Protein 4UXD (pdb70)

B-factor: mean 34.6, std 14.02, range [8.47, 117.15]

Secondary structure (DSSP, 8-state):
---EEEEE----B-TTSSB-HHHHHHHHHHHHHTT-SEEETTSTTTTGGGS-HHHHHHHHHHHHHS--S-BEEE---S-HHHHHHHHHHHHHTT--EEEEPPP-SS---HHHHHHHHHHHHTT--SEEEEEE-TTTS----HHHHHHHHHH-TTEEEEEE-S--HHHHHHHHTT-BTTBEEEE--GGGHHHHHHTT--EEE-GGGGT--HHHHHHHHTTT-HHHHHHHIIIIIHHHHHHHHTSSTTHHHHHHHHHHTT------TT--------/---EEEEE----BBTTSSB-HHHHHHHHHHHHTTT-SEEETTSGGGTGGGS-HHHHHHHHHHHHHT--S-BEEE---S-HHHHHHHHHHHHHTT--EEEEPPP-SS---HHHHHHHHHHHHHH--SEEEEEE-TTTS----HHHHHHHHHH-TTEEEEEE-S--HHHHHHHHTT-BTTBEEEE--GGGHHHHHHTT--EEE-GGGGT--HHHHHHHHHTT-HHHHHHHIIIIIHHHHHHHHTSSTTHHHHHHHHHHTT--B---TT--------/---EEEEE----B-TTSSB-HHHHHHHHHHHHHHT-SEEETTSTTTTGGGS-HHHHHHHHHHHHHT--S-BEEE---S-HHHHHHHHHHHHHTT--EEEE----SS---HHHHHHHHHHHHTT--SEEEEEE-TTTS----HHHHHHHHHH-TTEEEEEE----HHHHHHHHTT-BTTBEEEE--GGGHHHHHHTT--EEE-GGGGT--HHHHHHHHHTT-HHHHHHHIIIIIHHHHHHHTTSSTTHHHHHHHHHHHT------TT--------/---EEEEE----B-TTSSB-HHHHHHHHHHHHHTT-SEEETTSTTTTGGGS-HHHHHHHHHHHHTT--S-BEEE---S-HHHHHHHHHHHHTTT--EEEEPPP-SS---HHHHHHHHHHHHHS--SEEEEEE-TTTS----HHHHHHHHHH-TTEEEEEE----HHHHHHHHTT-BTTBEEEE--GGGHHHHHHTT--EEE-GGGGT-SHHHHHHHHHTT-HHHHHHHIIIIIHHHHHHHTTSSTTHHHHHHHHHHTT------TT--------

Structure (mmCIF, N/CA/C/O backbone):
data_4UXD
#
_entry.id   4UXD
#
_cell.length_a   77.954
_cell.length_b   100.159
_cell.length_c   154.609
_cell.angle_alpha   90.00
_cell.angle_beta   90.00
_cell.angle_gamma   90.00
#
_symmetry.space_group_name_H-M   'P 2 21 21'
#
loop_
_entity.id
_entity.type
_entity.pdbx_description
1 polymer '2-DEHYDRO-3-DEOXY-D-GLUCONATE/2-DEHYDRO-3-DEOXY-PHOSPHOGLUCONATE ALDOLASE'
2 non-polymer GLYCEROL
3 non-polymer 'ISOPROPYL ALCOHOL'
4 non-polymer 1,2-ETHANEDIOL
5 non-polymer DI(HYDROXYETHYL)ETHER
6 non-polymer 'TRIETHYLENE GLYCOL'
7 water water
#
loop_
_atom_site.group_PDB
_atom_site.id
_atom_site.type_symbol
_atom_site.label_atom_id
_atom_site.label_alt_id
_atom_site.label_comp_id
_atom_site.label_asym_id
_atom_site.label_entity_id
_atom_site.label_seq_id
_atom_site.pdbx_PDB_ins_code
_atom_site.Cartn_x
_atom_site.Cartn_y
_atom_site.Cartn_z
_atom_site.occupancy
_atom_site.B_iso_or_equiv
_atom_site.auth_seq_id
_atom_site.auth_comp_id
_atom_site.auth_asym_id
_atom_site.auth_atom_id
_atom_site.pdbx_PDB_model_num
ATOM 1 N N . MET A 1 24 ? -1.016 0.220 -60.287 1.00 65.06 1 MET A N 1
ATOM 2 C CA . MET A 1 24 ? -1.023 0.534 -58.826 1.00 63.34 1 MET A CA 1
ATOM 3 C C . MET A 1 24 ? -0.572 1.981 -58.603 1.00 53.28 1 MET A C 1
ATOM 4 O O . MET A 1 24 ? 0.514 2.380 -59.033 1.00 43.83 1 MET A O 1
ATOM 9 N N . TYR A 1 25 ? -1.424 2.765 -57.946 1.00 42.51 2 TYR A N 1
ATOM 10 C CA . TYR A 1 25 ? -1.125 4.167 -57.694 1.00 36.20 2 TYR A CA 1
ATOM 11 C C . TYR A 1 25 ? -0.462 4.317 -56.337 1.00 30.00 2 TYR A C 1
ATOM 12 O O . TYR A 1 25 ? -0.925 3.772 -55.342 1.00 29.96 2 TYR A O 1
ATOM 21 N N . LYS A 1 26 ? 0.642 5.048 -56.317 1.00 26.76 3 LYS A N 1
ATOM 22 C CA . LYS A 1 26 ? 1.381 5.308 -55.093 1.00 39.09 3 LYS A CA 1
ATOM 23 C C . LYS A 1 26 ? 2.455 6.333 -55.441 1.00 36.03 3 LYS A C 1
ATOM 24 O O . LYS A 1 26 ? 2.736 6.552 -56.616 1.00 38.25 3 LYS A O 1
ATOM 30 N N . GLY A 1 27 ? 3.030 6.982 -54.433 1.00 38.10 4 GLY A N 1
ATOM 31 C CA . GLY A 1 27 ? 4.032 8.011 -54.670 1.00 37.88 4 GLY A CA 1
ATOM 32 C C . GLY A 1 27 ? 3.503 9.432 -54.526 1.00 34.56 4 GLY A C 1
ATOM 33 O O . GLY A 1 27 ? 2.513 9.674 -53.832 1.00 24.21 4 GLY A O 1
ATOM 34 N N . ILE A 1 28 ? 4.164 10.364 -55.208 1.00 34.12 5 ILE A N 1
ATOM 35 C CA . ILE A 1 28 ? 3.913 11.784 -55.042 1.00 22.01 5 ILE A CA 1
ATOM 36 C C . ILE A 1 28 ? 3.153 12.381 -56.209 1.00 25.76 5 ILE A C 1
ATOM 37 O O . ILE A 1 28 ? 3.564 12.293 -57.365 1.00 25.20 5 ILE A O 1
ATOM 42 N N . VAL A 1 29 ? 2.024 12.986 -55.867 1.00 26.65 6 VAL A N 1
ATOM 43 C CA . VAL A 1 29 ? 1.104 13.582 -56.815 1.00 22.77 6 VAL A CA 1
ATOM 44 C C . VAL A 1 29 ? 1.163 15.091 -56.674 1.00 20.19 6 VAL A C 1
ATOM 45 O O . VAL A 1 29 ? 0.938 15.592 -55.573 1.00 16.77 6 VAL A O 1
ATOM 49 N N . CYS A 1 30 ? 1.451 15.828 -57.754 1.00 21.83 7 CYS A N 1
ATOM 50 C CA . CYS A 1 30 ? 1.351 17.292 -57.674 1.00 21.70 7 CYS A CA 1
ATOM 51 C C . CYS A 1 30 ? -0.039 17.813 -58.039 1.00 26.18 7 CYS A C 1
ATOM 52 O O . CYS A 1 30 ? -0.465 17.709 -59.187 1.00 24.29 7 CYS A O 1
ATOM 55 N N . PRO A 1 31 ? -0.754 18.391 -57.061 1.00 23.25 8 PRO A N 1
ATOM 56 C CA . PRO A 1 31 ? -1.984 19.075 -57.459 1.00 25.14 8 PRO A CA 1
ATOM 57 C C . PRO A 1 31 ? -1.604 20.417 -58.078 1.00 24.70 8 PRO A C 1
ATOM 58 O O . PRO A 1 31 ? -1.318 21.394 -57.370 1.00 15.65 8 PRO A O 1
ATOM 62 N N . MET A 1 32 ? -1.553 20.428 -59.408 1.00 22.17 9 MET A N 1
ATOM 63 C CA . MET A 1 32 ? -0.991 21.545 -60.161 1.00 23.14 9 MET A CA 1
ATOM 64 C C . MET A 1 32 ? -1.760 22.840 -59.963 1.00 26.73 9 MET A C 1
ATOM 65 O O . MET A 1 32 ? -2.993 22.851 -60.005 1.00 20.33 9 MET A O 1
ATOM 70 N N . ILE A 1 33 ? -1.034 23.938 -59.767 1.00 23.54 10 ILE A N 1
ATOM 71 C CA . ILE A 1 33 ? -1.647 25.241 -59.964 1.00 25.30 10 ILE A CA 1
ATOM 72 C C . ILE A 1 33 ? -1.920 25.405 -61.450 1.00 24.97 10 ILE A C 1
ATOM 73 O O . ILE A 1 33 ? -1.288 24.763 -62.288 1.00 24.58 10 ILE A O 1
ATOM 78 N N . THR A 1 34 ? -2.862 26.272 -61.771 1.00 28.64 11 THR A N 1
ATOM 79 C CA . THR A 1 34 ? -3.083 26.690 -63.148 1.00 30.30 11 THR A CA 1
ATOM 80 C C . THR A 1 34 ? -2.455 28.076 -63.377 1.00 30.14 11 THR A C 1
ATOM 81 O O . THR A 1 34 ? -3.093 29.087 -63.071 1.00 24.49 11 THR A O 1
ATOM 85 N N . PRO A 1 35 ? -1.210 28.134 -63.903 1.00 26.63 12 PRO A N 1
ATOM 86 C CA . PRO A 1 35 ? -0.538 29.437 -64.026 1.00 27.98 12 PRO A CA 1
ATOM 87 C C . PRO A 1 35 ? -1.340 30.451 -64.845 1.00 28.81 12 PRO A C 1
ATOM 88 O O . PRO A 1 35 ? -1.954 30.066 -65.843 1.00 29.17 12 PRO A O 1
ATOM 92 N N . LEU A 1 36 ? -1.349 31.709 -64.401 1.00 23.49 13 LEU A N 1
ATOM 93 C CA . LEU A 1 36 ? -2.123 32.767 -65.047 1.00 29.49 13 LEU A CA 1
ATOM 94 C C . LEU A 1 36 ? -1.271 33.984 -65.440 1.00 34.22 13 LEU A C 1
ATOM 95 O O . LEU A 1 36 ? -0.325 34.374 -64.738 1.00 30.24 13 LEU A O 1
ATOM 100 N N . ASP A 1 37 ? -1.638 34.591 -66.563 1.00 34.20 14 ASP A N 1
ATOM 101 C CA . ASP A 1 37 ? -0.991 35.808 -67.018 1.00 45.11 14 ASP A CA 1
ATOM 102 C C . ASP A 1 37 ? -1.482 37.004 -66.203 1.00 39.78 14 ASP A C 1
ATOM 103 O O . ASP A 1 37 ? -2.308 36.855 -65.315 1.00 43.50 14 ASP A O 1
ATOM 108 N N . ALA A 1 38 ? -0.989 38.191 -66.524 1.00 42.42 15 ALA A N 1
ATOM 109 C CA . ALA A 1 38 ? -1.448 39.414 -65.875 1.00 50.83 15 ALA A CA 1
ATOM 110 C C . ALA A 1 38 ? -2.955 39.685 -66.062 1.00 47.32 15 ALA A C 1
ATOM 111 O O . ALA A 1 38 ? -3.502 40.558 -65.397 1.00 38.63 15 ALA A O 1
ATOM 113 N N . HIS A 1 39 ? -3.624 38.937 -66.941 1.00 45.88 16 HIS A N 1
ATOM 114 C CA . HIS A 1 39 ? -5.071 39.106 -67.151 1.00 53.48 16 HIS A CA 1
ATOM 115 C C . HIS A 1 39 ? -5.922 37.942 -66.590 1.00 48.04 16 HIS A C 1
ATOM 116 O O . HIS A 1 39 ? -7.108 37.821 -66.901 1.00 34.22 16 HIS A O 1
ATOM 123 N N . GLY A 1 40 ? -5.322 37.106 -65.745 1.00 42.22 17 GLY A N 1
ATOM 124 C CA . GLY A 1 40 ? -6.038 36.007 -65.119 1.00 39.64 17 GLY A CA 1
ATOM 125 C C . GLY A 1 40 ? -6.578 34.940 -66.067 1.00 35.40 17 GLY A C 1
ATOM 126 O O . GLY A 1 40 ? -7.562 34.275 -65.744 1.00 37.43 17 GLY A O 1
ATOM 127 N N . ASN A 1 41 ? -5.953 34.791 -67.234 1.00 32.76 18 ASN A N 1
ATOM 128 C CA . ASN A 1 41 ? -6.244 33.686 -68.142 1.00 31.40 18 ASN A CA 1
ATOM 129 C C . ASN A 1 41 ? -5.065 32.732 -68.155 1.00 28.07 18 ASN A C 1
ATOM 130 O O . ASN A 1 41 ? -3.962 33.116 -67.782 1.00 23.26 18 ASN A O 1
ATOM 135 N N . ILE A 1 42 ? -5.285 31.497 -68.603 1.00 25.08 19 ILE A N 1
ATOM 136 C CA . ILE A 1 42 ? -4.264 30.475 -68.477 1.00 24.98 19 ILE A CA 1
ATOM 137 C C . ILE A 1 42 ? -3.045 30.800 -69.342 1.00 35.35 19 ILE A C 1
ATOM 138 O O . ILE A 1 42 ? -3.150 30.998 -70.555 1.00 27.22 19 ILE A O 1
ATOM 143 N N . ASP A 1 43 ? -1.895 30.853 -68.675 1.00 32.43 20 ASP A N 1
ATOM 144 C CA . ASP A 1 43 ? -0.604 31.102 -69.294 1.00 35.27 20 ASP A CA 1
ATOM 145 C C . ASP A 1 43 ? 0.060 29.769 -69.625 1.00 33.46 20 ASP A C 1
ATOM 146 O O . ASP A 1 43 ? 0.696 29.154 -68.770 1.00 33.02 20 ASP A O 1
ATOM 151 N N . TYR A 1 44 ? -0.086 29.334 -70.874 1.00 35.24 21 TYR A N 1
ATOM 152 C CA . TYR A 1 44 ? 0.333 27.993 -71.269 1.00 37.05 21 TYR A CA 1
ATOM 153 C C . TYR A 1 44 ? 1.843 27.862 -71.369 1.00 29.24 21 TYR A C 1
ATOM 154 O O . TYR A 1 44 ? 2.387 26.772 -71.261 1.00 30.15 21 TYR A O 1
ATOM 163 N N . ASN A 1 45 ? 2.529 28.978 -71.538 1.00 33.35 22 ASN A N 1
ATOM 164 C CA . ASN A 1 45 ? 3.977 28.950 -71.470 1.00 40.73 22 ASN A CA 1
ATOM 165 C C . ASN A 1 45 ? 4.465 28.667 -70.039 1.00 35.53 22 ASN A C 1
ATOM 166 O O . ASN A 1 45 ? 5.365 27.841 -69.832 1.00 25.93 22 ASN A O 1
ATOM 171 N N . ALA A 1 46 ? 3.879 29.344 -69.052 1.00 34.79 23 ALA A N 1
ATOM 172 C CA . ALA A 1 46 ? 4.224 29.074 -67.647 1.00 36.63 23 ALA A CA 1
ATOM 173 C C . ALA A 1 46 ? 3.822 27.651 -67.235 1.00 36.80 23 ALA A C 1
ATOM 174 O O . ALA A 1 46 ? 4.550 26.988 -66.497 1.00 38.09 23 ALA A O 1
ATOM 176 N N . THR A 1 47 ? 2.680 27.179 -67.730 1.00 30.86 24 THR A N 1
ATOM 177 C CA . THR A 1 47 ? 2.249 25.809 -67.477 1.00 31.67 24 THR A CA 1
ATOM 178 C C . THR A 1 47 ? 3.334 24.825 -67.917 1.00 37.36 24 THR A C 1
ATOM 179 O O . THR A 1 47 ? 3.502 23.764 -67.322 1.00 38.49 24 THR A O 1
ATOM 183 N N . ASN A 1 48 ? 4.063 25.180 -68.969 1.00 44.79 25 ASN A N 1
ATOM 184 C CA . ASN A 1 48 ? 5.158 24.347 -69.456 1.00 40.21 25 ASN A CA 1
ATOM 185 C C . ASN A 1 48 ? 6.357 24.449 -68.513 1.00 33.54 25 ASN A C 1
ATOM 186 O O . ASN A 1 48 ? 6.998 23.456 -68.181 1.00 31.18 25 ASN A O 1
ATOM 191 N N . ILE A 1 49 ? 6.646 25.663 -68.074 1.00 30.08 26 ILE A N 1
ATOM 192 C CA . ILE A 1 49 ? 7.725 25.887 -67.132 1.00 35.98 26 ILE A CA 1
ATOM 193 C C . ILE A 1 49 ? 7.504 25.024 -65.908 1.00 36.65 26 ILE A C 1
ATOM 194 O O . ILE A 1 49 ? 8.447 24.462 -65.365 1.00 38.47 26 ILE A O 1
ATOM 199 N N . LEU A 1 50 ? 6.235 24.898 -65.523 1.00 41.36 27 LEU A N 1
ATOM 200 C CA . LEU A 1 50 ? 5.826 24.139 -64.350 1.00 42.33 27 LEU A CA 1
ATOM 201 C C . LEU A 1 50 ? 5.950 22.633 -64.560 1.00 35.97 27 LEU A C 1
ATOM 202 O O . LEU A 1 50 ? 6.472 21.909 -63.697 1.00 31.23 27 LEU A O 1
ATOM 207 N N . ILE A 1 51 ? 5.430 22.166 -65.688 1.00 28.66 28 ILE A N 1
ATOM 208 C CA . ILE A 1 51 ? 5.545 20.765 -66.074 1.00 30.91 28 ILE A CA 1
ATOM 209 C C . ILE A 1 51 ? 7.003 20.317 -66.101 1.00 37.86 28 ILE A C 1
ATOM 210 O O . ILE A 1 51 ? 7.315 19.188 -65.745 1.00 44.10 28 ILE A O 1
ATOM 215 N N . LYS A 1 52 ? 7.898 21.198 -66.536 1.00 45.09 29 LYS A N 1
ATOM 216 C CA . LYS A 1 52 ? 9.304 20.831 -66.656 1.00 44.07 29 LYS A CA 1
ATOM 217 C C . LYS A 1 52 ? 9.987 20.860 -65.290 1.00 41.62 29 LYS A C 1
ATOM 218 O O . LYS A 1 52 ? 10.946 20.115 -65.054 1.00 35.91 29 LYS A O 1
ATOM 224 N N . TYR A 1 53 ? 9.492 21.710 -64.389 1.00 39.71 30 TYR A N 1
ATOM 225 C CA . TYR A 1 53 ? 9.922 21.662 -62.989 1.00 40.26 30 TYR A CA 1
ATOM 226 C C . TYR A 1 53 ? 9.460 20.390 -62.279 1.00 40.89 30 TYR A C 1
ATOM 227 O O . TYR A 1 53 ? 10.191 19.812 -61.475 1.00 45.75 30 TYR A O 1
ATOM 236 N N . LEU A 1 54 ? 8.238 19.963 -62.566 1.00 32.93 31 LEU A N 1
ATOM 237 C CA . LEU A 1 54 ? 7.683 18.794 -61.913 1.00 34.52 31 LEU A CA 1
ATOM 238 C C . LEU A 1 54 ? 8.432 17.555 -62.341 1.00 33.06 31 LEU A C 1
ATOM 239 O O . LEU A 1 54 ? 8.721 16.679 -61.517 1.00 28.09 31 LEU A O 1
ATOM 244 N N . GLU A 1 55 ? 8.747 17.483 -63.634 1.00 33.96 32 GLU A N 1
ATOM 245 C CA . GLU A 1 55 ? 9.488 16.350 -64.165 1.00 30.26 32 GLU A CA 1
ATOM 246 C C . GLU A 1 55 ? 10.884 16.296 -63.531 1.00 40.81 32 GLU A C 1
ATOM 247 O O . GLU A 1 55 ? 11.371 15.218 -63.159 1.00 27.38 32 GLU A O 1
ATOM 253 N N . GLY A 1 56 ? 11.494 17.472 -63.370 1.00 38.71 33 GLY A N 1
ATOM 254 C CA . GLY A 1 56 ? 12.819 17.599 -62.785 1.00 35.59 33 GLY A CA 1
ATOM 255 C C . GLY A 1 56 ? 12.968 17.019 -61.383 1.00 42.63 33 GLY A C 1
ATOM 256 O O . GLY A 1 56 ? 13.937 16.304 -61.111 1.00 41.68 33 GLY A O 1
ATOM 257 N N . ILE A 1 57 ? 12.023 17.327 -60.495 1.00 34.62 34 ILE A N 1
ATOM 258 C CA . ILE A 1 57 ? 12.027 16.787 -59.128 1.00 28.55 34 ILE A CA 1
ATOM 259 C C . ILE A 1 57 ? 11.346 15.427 -59.027 1.00 30.43 34 ILE A C 1
ATOM 260 O O . ILE A 1 57 ? 11.149 14.920 -57.935 1.00 40.82 34 ILE A O 1
ATOM 265 N N . ASN A 1 58 ? 10.986 14.845 -60.165 1.00 31.97 35 ASN A N 1
ATOM 266 C CA . ASN A 1 58 ? 10.464 13.477 -60.231 1.00 31.98 35 ASN A CA 1
ATOM 267 C C . ASN A 1 58 ? 9.204 13.192 -59.372 1.00 37.05 35 ASN A C 1
ATOM 268 O O . ASN A 1 58 ? 9.131 12.180 -58.650 1.00 39.77 35 ASN A O 1
ATOM 273 N N . VAL A 1 59 ? 8.202 14.063 -59.456 1.00 25.31 36 VAL A N 1
ATOM 274 C CA . VAL A 1 59 ? 6.893 13.696 -58.945 1.00 27.45 36 VAL A CA 1
ATOM 275 C C . VAL A 1 59 ? 6.430 12.556 -59.848 1.00 31.25 36 VAL A C 1
ATOM 276 O O . VAL A 1 59 ? 6.929 12.418 -60.967 1.00 29.68 36 VAL A O 1
ATOM 280 N N . ASP A 1 60 ? 5.488 11.746 -59.377 1.00 30.80 37 ASP A N 1
ATOM 281 C CA . ASP A 1 60 ? 5.023 10.585 -60.133 1.00 24.73 37 ASP A CA 1
ATOM 282 C C . ASP A 1 60 ? 3.752 10.855 -60.932 1.00 28.01 37 ASP A C 1
ATOM 283 O O . ASP A 1 60 ? 3.530 10.245 -61.965 1.00 28.67 37 ASP A O 1
ATOM 288 N N . TYR A 1 61 ? 2.901 11.744 -60.429 1.00 34.97 38 TYR A N 1
ATOM 289 C CA . TYR A 1 61 ? 1.649 12.056 -61.100 1.00 29.02 38 TYR A CA 1
ATOM 290 C C . TYR A 1 61 ? 1.431 13.556 -61.186 1.00 28.52 38 TYR A C 1
ATOM 291 O O . TYR A 1 61 ? 1.784 14.306 -60.273 1.00 21.82 38 TYR A O 1
ATOM 300 N N . LEU A 1 62 ? 0.869 13.969 -62.320 1.00 29.14 39 LEU A N 1
ATOM 301 C CA . LEU A 1 62 ? 0.363 15.310 -62.498 1.00 29.21 39 LEU A CA 1
ATOM 302 C C . LEU A 1 62 ? -1.134 15.254 -62.296 1.00 39.15 39 LEU A C 1
ATOM 303 O O . LEU A 1 62 ? -1.830 14.397 -62.881 1.00 23.98 39 LEU A O 1
ATOM 308 N N . PHE A 1 63 ? -1.605 16.180 -61.465 1.00 39.01 40 PHE A N 1
ATOM 309 C CA . PHE A 1 63 ? -3.007 16.315 -61.129 1.00 31.43 40 PHE A CA 1
ATOM 310 C C . PHE A 1 63 ? -3.458 17.725 -61.499 1.00 25.92 40 PHE A C 1
ATOM 311 O O . PHE A 1 63 ? -3.526 18.605 -60.649 1.00 26.11 40 PHE A O 1
ATOM 319 N N . PRO A 1 64 ? -3.782 17.940 -62.774 1.00 25.56 41 PRO A N 1
ATOM 320 C CA . PRO A 1 64 ? -4.310 19.246 -63.169 1.00 26.32 41 PRO A CA 1
ATOM 321 C C . PRO A 1 64 ? -5.760 19.447 -62.740 1.00 23.67 41 PRO A C 1
ATOM 322 O O . PRO A 1 64 ? -6.534 18.484 -62.727 1.00 24.01 41 PRO A O 1
ATOM 326 N N . MET A 1 65 ? -6.101 20.689 -62.403 1.00 20.31 42 MET A N 1
ATOM 327 C CA . MET A 1 65 ? -7.464 21.106 -62.074 1.00 20.76 42 MET A CA 1
ATOM 328 C C . MET A 1 65 ? -7.998 20.416 -60.813 1.00 24.08 42 MET A C 1
ATOM 329 O O . MET A 1 65 ? -9.147 19.976 -60.758 1.00 17.25 42 MET A O 1
ATOM 334 N N . GLY A 1 66 ? -7.138 20.315 -59.805 1.00 22.84 43 GLY A N 1
ATOM 335 C CA . GLY A 1 66 ? -7.585 20.028 -58.457 1.00 26.53 43 GLY A CA 1
ATOM 336 C C . GLY A 1 66 ? -7.971 21.332 -57.783 1.00 26.10 43 GLY A C 1
ATOM 337 O O . GLY A 1 66 ? -8.106 22.371 -58.466 1.00 21.31 43 GLY A O 1
ATOM 338 N N . SER A 1 67 ? -8.133 21.281 -56.458 1.00 17.51 44 SER A N 1
ATOM 339 C CA . SER A 1 67 ? -8.452 22.457 -55.660 1.00 17.45 44 SER A CA 1
ATOM 340 C C . SER A 1 67 ? -7.350 23.504 -55.757 1.00 19.64 44 SER A C 1
ATOM 341 O O . SER A 1 67 ? -7.613 24.699 -55.872 1.00 19.61 44 SER A O 1
ATOM 344 N N . THR A 1 68 ? -6.113 23.042 -55.696 1.00 22.59 45 THR A N 1
ATOM 345 C CA . THR A 1 68 ? -4.960 23.907 -55.825 1.00 18.90 45 THR A CA 1
ATOM 346 C C . THR A 1 68 ? -4.995 24.623 -57.165 1.00 25.82 45 THR A C 1
ATOM 347 O O . THR A 1 68 ? -4.555 25.774 -57.272 1.00 26.95 45 THR A O 1
ATOM 351 N N . GLY A 1 69 ? -5.530 23.941 -58.180 1.00 21.57 46 GLY A N 1
ATOM 352 C CA . GLY A 1 69 ? -5.647 24.506 -59.516 1.00 27.00 46 GLY A CA 1
ATOM 353 C C . GLY A 1 69 ? -6.872 25.382 -59.723 1.00 26.78 46 GLY A C 1
ATOM 354 O O . GLY A 1 69 ? -7.167 25.787 -60.856 1.00 30.09 46 GLY A O 1
ATOM 355 N N . VAL A 1 70 ? -7.552 25.681 -58.615 1.00 18.29 47 VAL A N 1
ATOM 356 C CA . VAL A 1 70 ? -8.799 26.435 -58.567 1.00 18.44 47 VAL A CA 1
ATOM 357 C C . VAL A 1 70 ? -9.720 26.178 -59.765 1.00 22.73 47 VAL A C 1
ATOM 358 O O . VAL A 1 70 ? -10.261 27.107 -60.364 1.00 26.66 47 VAL A O 1
ATOM 362 N N . PHE A 1 71 ? -9.954 24.895 -60.044 1.00 25.00 48 PHE A N 1
ATOM 363 C CA . PHE A 1 71 ? -10.727 24.470 -61.213 1.00 23.54 48 PHE A CA 1
ATOM 364 C C . PHE A 1 71 ? -12.118 25.115 -61.346 1.00 24.03 48 PHE A C 1
ATOM 365 O O . PHE A 1 71 ? -12.536 25.377 -62.470 1.00 19.81 48 PHE A O 1
ATOM 373 N N . PRO A 1 72 ? -12.834 25.391 -60.228 1.00 18.03 49 PRO A N 1
ATOM 374 C CA . PRO A 1 72 ? -14.173 25.938 -60.487 1.00 19.38 49 PRO A CA 1
ATOM 375 C C . PRO A 1 72 ? -14.183 27.398 -60.946 1.00 24.98 49 PRO A C 1
ATOM 376 O O . PRO A 1 72 ? -15.236 27.929 -61.287 1.00 19.86 49 PRO A O 1
ATOM 380 N N . TYR A 1 73 ? -13.032 28.055 -60.937 1.00 24.23 50 TYR A N 1
ATOM 381 C CA . TYR A 1 73 ? -12.979 29.426 -61.421 1.00 24.02 50 TYR A CA 1
ATOM 382 C C . TYR A 1 73 ? -12.948 29.437 -62.957 1.00 22.21 50 TYR A C 1
ATOM 383 O O . TYR A 1 73 ? -13.139 30.473 -63.562 1.00 17.59 50 TYR A O 1
ATOM 392 N N . PHE A 1 74 ? -12.745 28.276 -63.573 1.00 22.03 51 PHE A N 1
ATOM 393 C CA . PHE A 1 74 ? -12.579 28.185 -65.020 1.00 23.18 51 PHE A CA 1
ATOM 394 C C . PHE A 1 74 ? -13.808 27.608 -65.699 1.00 24.75 51 PHE A C 1
ATOM 395 O O . PHE A 1 74 ? -14.612 26.899 -65.079 1.00 25.86 51 PHE A O 1
ATOM 403 N N . THR A 1 75 ? -13.933 27.905 -66.988 1.00 24.27 52 THR A N 1
ATOM 404 C CA . THR A 1 75 ? -15.007 27.357 -67.810 1.00 25.90 52 THR A CA 1
ATOM 405 C C . THR A 1 75 ? -14.748 25.900 -68.120 1.00 22.83 52 THR A C 1
ATOM 406 O O . THR A 1 75 ? -13.620 25.424 -68.047 1.00 25.60 52 THR A O 1
ATOM 410 N N . LEU A 1 76 ? -15.797 25.194 -68.494 1.00 23.37 53 LEU A N 1
ATOM 411 C CA . LEU A 1 76 ? -15.641 23.853 -69.030 1.00 28.00 53 LEU A CA 1
ATOM 412 C C . LEU A 1 76 ? -14.673 23.840 -70.222 1.00 31.91 53 LEU A C 1
ATOM 413 O O . LEU A 1 76 ? -13.832 22.957 -70.338 1.00 35.29 53 LEU A O 1
ATOM 418 N N . LYS A 1 77 ? -14.779 24.836 -71.098 1.00 31.96 54 LYS A N 1
ATOM 419 C CA . LYS A 1 77 ? -13.904 24.914 -72.259 1.00 26.72 54 LYS A CA 1
ATOM 420 C C . LYS A 1 77 ? -12.445 25.148 -71.878 1.00 25.94 54 LYS A C 1
ATOM 421 O O . LYS A 1 77 ? -11.556 24.460 -72.379 1.00 31.02 54 LYS A O 1
ATOM 427 N N . GLU A 1 78 ? -12.190 26.106 -70.995 1.00 24.03 55 GLU A N 1
ATOM 428 C CA . GLU A 1 78 ? -10.829 26.324 -70.477 1.00 30.13 55 GLU A CA 1
ATOM 429 C C . GLU A 1 78 ? -10.233 25.091 -69.816 1.00 25.71 55 GLU A C 1
ATOM 430 O O . GLU A 1 78 ? -9.014 24.892 -69.828 1.00 23.88 55 GLU A O 1
ATOM 436 N N . ARG A 1 79 ? -11.097 24.273 -69.222 1.00 25.41 56 ARG A N 1
ATOM 437 C CA . ARG A 1 79 ? -10.638 23.120 -68.469 1.00 30.56 56 ARG A CA 1
ATOM 438 C C . ARG A 1 79 ? -10.289 21.991 -69.426 1.00 24.47 56 ARG A C 1
ATOM 439 O O . ARG A 1 79 ? -9.251 21.352 -69.281 1.00 23.68 56 ARG A O 1
ATOM 447 N N . LYS A 1 80 ? -11.145 21.754 -70.410 1.00 30.20 57 LYS A N 1
ATOM 448 C CA . LYS A 1 80 ? -10.830 20.775 -71.441 1.00 25.64 57 LYS A CA 1
ATOM 449 C C . LYS A 1 80 ? -9.503 21.139 -72.083 1.00 28.32 57 LYS A C 1
ATOM 450 O O . LYS A 1 80 ? -8.634 20.286 -72.278 1.00 28.20 57 LYS A O 1
ATOM 456 N N . ASP A 1 81 ? -9.342 22.422 -72.389 1.00 27.76 58 ASP A N 1
ATOM 457 C CA . ASP A 1 81 ? -8.150 22.879 -73.085 1.00 27.94 58 ASP A CA 1
ATOM 458 C C . ASP A 1 81 ? -6.910 22.630 -72.232 1.00 31.69 58 ASP A C 1
ATOM 459 O O . ASP A 1 81 ? -5.899 22.149 -72.739 1.00 29.68 58 ASP A O 1
ATOM 464 N N . PHE A 1 82 ? -6.997 22.905 -70.931 1.00 35.26 59 PHE A N 1
ATOM 465 C CA . PHE A 1 82 ? -5.835 22.742 -70.045 1.00 33.85 59 PHE A CA 1
ATOM 466 C C . PHE A 1 82 ? -5.426 21.267 -69.880 1.00 27.84 59 PHE A C 1
ATOM 467 O O . PHE A 1 82 ? -4.242 20.937 -69.894 1.00 27.83 59 PHE A O 1
ATOM 475 N N . LEU A 1 83 ? -6.403 20.382 -69.723 1.00 29.01 60 LEU A N 1
ATOM 476 C CA . LEU A 1 83 ? -6.114 18.954 -69.642 1.00 27.15 60 LEU A CA 1
ATOM 477 C C . LEU A 1 83 ? -5.404 18.493 -70.923 1.00 35.34 60 LEU A C 1
ATOM 478 O O . LEU A 1 83 ? -4.511 17.649 -70.886 1.00 36.34 60 LEU A O 1
ATOM 483 N N . LYS A 1 84 ? -5.799 19.058 -72.060 1.00 32.03 61 LYS A N 1
ATOM 484 C CA . LYS A 1 84 ? -5.162 18.713 -73.312 1.00 30.83 61 LYS A CA 1
ATOM 485 C C . LYS A 1 84 ? -3.699 19.164 -73.311 1.00 27.33 61 LYS A C 1
ATOM 486 O O . LYS A 1 84 ? -2.805 18.399 -73.660 1.00 26.41 61 LYS A O 1
ATOM 492 N N . PHE A 1 85 ? -3.452 20.398 -72.902 1.00 25.36 62 PHE A N 1
ATOM 493 C CA . PHE A 1 85 ? -2.102 20.925 -72.932 1.00 35.54 62 PHE A CA 1
ATOM 494 C C . PHE A 1 85 ? -1.205 20.048 -72.087 1.00 37.31 62 PHE A C 1
ATOM 495 O O . PHE A 1 85 ? -0.176 19.560 -72.552 1.00 44.95 62 PHE A O 1
ATOM 503 N N . VAL A 1 86 ? -1.629 19.812 -70.854 1.00 40.14 63 VAL A N 1
ATOM 504 C CA . VAL A 1 86 ? -0.840 19.036 -69.916 1.00 40.13 63 VAL A CA 1
ATOM 505 C C . VAL A 1 86 ? -0.595 17.627 -70.446 1.00 32.51 63 VAL A C 1
ATOM 506 O O . VAL A 1 86 ? 0.511 17.104 -70.320 1.00 35.09 63 VAL A O 1
ATOM 510 N N . ARG A 1 87 ? -1.623 17.021 -71.036 1.00 26.78 64 ARG A N 1
ATOM 511 C CA . ARG A 1 87 ? -1.488 15.682 -71.600 1.00 38.28 64 ARG A CA 1
ATOM 512 C C . ARG A 1 87 ? -0.540 15.693 -72.785 1.00 36.27 64 ARG A C 1
ATOM 513 O O . ARG A 1 87 ? 0.112 14.693 -73.056 1.00 36.15 64 ARG A O 1
ATOM 521 N N . GLU A 1 88 ? -0.459 16.826 -73.478 1.00 36.55 65 GLU A N 1
ATOM 522 C CA . GLU A 1 88 ? 0.329 16.905 -74.697 1.00 40.12 65 GLU A CA 1
ATOM 523 C C . GLU A 1 88 ? 1.758 17.387 -74.477 1.00 39.56 65 GLU A C 1
ATOM 524 O O . GLU A 1 88 ? 2.561 17.401 -75.417 1.00 42.28 65 GLU A O 1
ATOM 530 N N . ASN A 1 89 ? 2.087 17.773 -73.252 1.00 31.77 66 ASN A N 1
ATOM 531 C CA . ASN A 1 89 ? 3.413 18.314 -72.991 1.00 29.71 66 ASN A CA 1
ATOM 532 C C . ASN A 1 89 ? 4.117 17.614 -71.853 1.00 26.04 66 ASN A C 1
ATOM 533 O O . ASN A 1 89 ? 5.088 18.118 -71.293 1.00 36.33 66 ASN A O 1
ATOM 538 N N . SER A 1 90 ? 3.642 16.415 -71.556 1.00 24.08 67 SER A N 1
ATOM 539 C CA . SER A 1 90 ? 4.266 15.562 -70.563 1.00 40.12 67 SER A CA 1
ATOM 540 C C . SER A 1 90 ? 3.825 14.125 -70.769 1.00 37.50 67 SER A C 1
ATOM 541 O O . SER A 1 90 ? 2.681 13.874 -71.134 1.00 33.58 67 SER A O 1
ATOM 544 N N . LYS A 1 91 ? 4.729 13.187 -70.523 1.00 36.82 68 LYS A N 1
ATOM 545 C CA . LYS A 1 91 ? 4.378 11.773 -70.567 1.00 40.16 68 LYS A CA 1
ATOM 546 C C . LYS A 1 91 ? 4.247 11.194 -69.160 1.00 38.29 68 LYS A C 1
ATOM 547 O O . LYS A 1 91 ? 4.173 9.977 -68.980 1.00 32.63 68 LYS A O 1
ATOM 553 N N . LYS A 1 92 ? 4.220 12.069 -68.159 1.00 44.68 69 LYS A N 1
ATOM 554 C CA . LYS A 1 92 ? 3.893 11.642 -66.806 1.00 33.69 69 LYS A CA 1
ATOM 555 C C . LYS A 1 92 ? 2.461 11.152 -66.810 1.00 31.45 69 LYS A C 1
ATOM 556 O O . LYS A 1 92 ? 1.632 11.665 -67.561 1.00 27.55 69 LYS A O 1
ATOM 562 N N . PRO A 1 93 ? 2.170 10.122 -66.009 1.00 33.91 70 PRO A N 1
ATOM 563 C CA . PRO A 1 93 ? 0.769 9.715 -65.878 1.00 33.78 70 PRO A CA 1
ATOM 564 C C . PRO A 1 93 ? -0.070 10.811 -65.188 1.00 34.68 70 PRO A C 1
ATOM 565 O O . PRO A 1 93 ? 0.355 11.416 -64.199 1.00 28.59 70 PRO A O 1
ATOM 569 N N . ILE A 1 94 ? -1.256 11.058 -65.729 1.00 39.44 71 ILE A N 1
ATOM 570 C CA . ILE A 1 94 ? -2.093 12.180 -65.321 1.00 29.23 71 ILE A CA 1
ATOM 571 C C . ILE A 1 94 ? -3.334 11.684 -64.596 1.00 30.41 71 ILE A C 1
ATOM 572 O O . ILE A 1 94 ? -3.938 10.679 -64.993 1.00 29.18 71 ILE A O 1
ATOM 577 N N . MET A 1 95 ? -3.676 12.380 -63.512 1.00 32.27 72 MET A N 1
ATOM 578 C CA . MET A 1 95 ? -4.981 12.256 -62.860 1.00 24.24 72 MET A CA 1
ATOM 579 C C . MET A 1 95 ? -5.756 13.535 -63.111 1.00 23.06 72 MET A C 1
ATOM 580 O O . MET A 1 95 ? -5.415 14.576 -62.567 1.00 26.37 72 MET A O 1
ATOM 585 N N . ALA A 1 96 ? -6.793 13.475 -63.927 1.00 25.04 73 ALA A N 1
ATOM 586 C CA . ALA A 1 96 ? -7.518 14.687 -64.290 1.00 25.65 73 ALA A CA 1
ATOM 587 C C . ALA A 1 96 ? -8.563 15.051 -63.241 1.00 26.25 73 ALA A C 1
ATOM 588 O O . ALA A 1 96 ? -9.420 14.239 -62.890 1.00 19.30 73 ALA A O 1
ATOM 590 N N . GLY A 1 97 ? -8.496 16.277 -62.744 1.00 22.22 74 GLY A N 1
ATOM 591 C CA . GLY A 1 97 ? -9.566 16.781 -61.920 1.00 23.29 74 GLY A CA 1
ATOM 592 C C . GLY A 1 97 ? -10.764 16.952 -62.815 1.00 14.39 74 GLY A C 1
ATOM 593 O O . GLY A 1 97 ? -10.730 17.779 -63.704 1.00 16.74 74 GLY A O 1
ATOM 594 N N . VAL A 1 98 ? -11.810 16.164 -62.594 1.00 16.85 75 VAL A N 1
ATOM 595 C CA . VAL A 1 98 ? -13.030 16.248 -63.401 1.00 15.52 75 VAL A CA 1
ATOM 596 C C . VAL A 1 98 ? -14.212 16.765 -62.556 1.00 25.75 75 VAL A C 1
ATOM 597 O O . VAL A 1 98 ? -15.392 16.514 -62.861 1.00 16.61 75 VAL A O 1
ATOM 601 N N . GLY A 1 99 ? -13.871 17.513 -61.501 1.00 25.51 76 GLY A N 1
ATOM 602 C CA . GLY A 1 99 ? -14.835 18.065 -60.564 1.00 15.22 76 GLY A CA 1
ATOM 603 C C . GLY A 1 99 ? -15.798 19.081 -61.146 1.00 16.26 76 GLY A C 1
ATOM 604 O O . GLY A 1 99 ? -15.453 19.855 -62.034 1.00 18.77 76 GLY A O 1
ATOM 605 N N . SER A 1 100 ? -17.017 19.057 -60.621 1.00 15.22 77 SER A N 1
ATOM 606 C CA . SER A 1 100 ? -18.109 19.937 -61.015 1.00 18.61 77 SER A CA 1
ATOM 607 C C . SER A 1 100 ? -19.367 19.459 -60.298 1.00 23.36 77 SER A C 1
ATOM 608 O O . SER A 1 100 ? -19.531 18.265 -60.088 1.00 27.38 77 SER A O 1
ATOM 611 N N . SER A 1 101 ? -20.268 20.368 -59.936 1.00 24.03 78 SER A N 1
ATOM 612 C CA . SER A 1 101 ? -21.530 19.955 -59.318 1.00 21.71 78 SER A CA 1
ATOM 613 C C . SER A 1 101 ? -22.525 19.456 -60.365 1.00 20.78 78 SER A C 1
ATOM 614 O O . SER A 1 101 ? -23.546 18.854 -60.022 1.00 20.52 78 SER A O 1
ATOM 617 N N . SER A 1 102 ? -22.225 19.711 -61.635 1.00 16.66 79 SER A N 1
ATOM 618 C CA . SER A 1 102 ? -23.048 19.228 -62.737 1.00 20.91 79 SER A CA 1
ATOM 619 C C . SER A 1 102 ? -22.532 17.869 -63.180 1.00 26.16 79 SER A C 1
ATOM 620 O O . SER A 1 102 ? -21.389 17.751 -63.628 1.00 17.96 79 SER A O 1
ATOM 623 N N . ILE A 1 103 ? -23.368 16.841 -63.032 1.00 31.42 80 ILE A N 1
ATOM 624 C CA . ILE A 1 103 ? -23.004 15.498 -63.476 1.00 24.27 80 ILE A CA 1
ATOM 625 C C . ILE A 1 103 ? -22.704 15.501 -64.992 1.00 27.16 80 ILE A C 1
ATOM 626 O O . ILE A 1 103 ? -21.916 14.683 -65.471 1.00 28.22 80 ILE A O 1
ATOM 631 N N . ASN A 1 104 ? -23.297 16.437 -65.737 1.00 25.16 81 ASN A N 1
ATOM 632 C CA . ASN A 1 104 ? -23.027 16.558 -67.177 1.00 23.26 81 A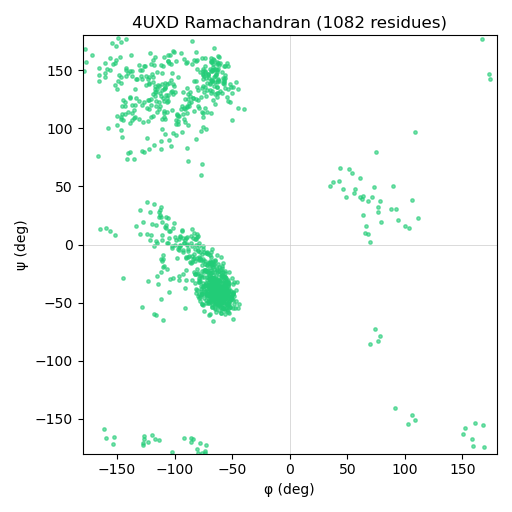SN A CA 1
ATOM 633 C C . ASN A 1 104 ? -21.611 17.007 -67.487 1.00 27.67 81 ASN A C 1
ATOM 634 O O . ASN A 1 104 ? -21.033 16.571 -68.476 1.00 26.41 81 ASN A O 1
ATOM 639 N N . GLU A 1 105 ? -21.050 1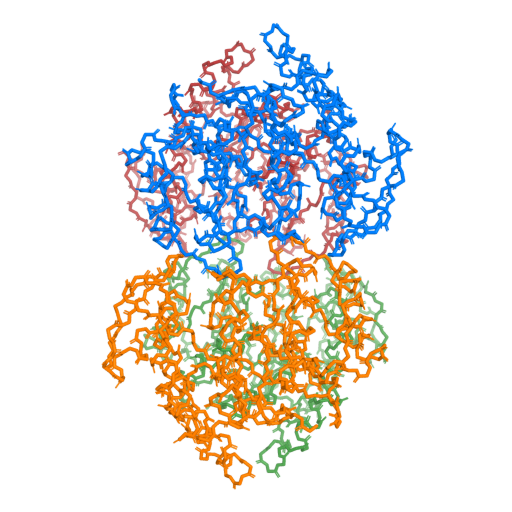7.888 -66.660 1.00 28.55 82 GLU A N 1
ATOM 640 C CA . GLU A 1 105 ? -19.702 18.381 -66.918 1.00 27.96 82 GLU A CA 1
ATOM 641 C C . GLU A 1 105 ? -18.686 17.287 -66.594 1.00 23.95 82 GLU A C 1
ATOM 642 O O . GLU A 1 105 ? -17.684 17.139 -67.289 1.00 21.25 82 GLU A O 1
ATOM 648 N N . VAL A 1 106 ? -18.971 16.503 -65.561 1.00 13.71 83 VAL A N 1
ATOM 649 C CA . VAL A 1 106 ? -18.100 15.407 -65.167 1.00 24.37 83 VAL A CA 1
ATOM 650 C C . VAL A 1 106 ? -18.003 14.362 -66.296 1.00 27.07 83 VAL A C 1
ATOM 651 O O . VAL A 1 106 ? -16.903 13.999 -66.711 1.00 24.07 83 VAL A O 1
ATOM 655 N N . ASN A 1 107 ? -19.149 13.891 -66.787 1.00 26.29 84 ASN A N 1
ATOM 656 C CA . ASN A 1 107 ? -19.185 12.904 -67.867 1.00 22.42 84 ASN A CA 1
ATOM 657 C C . ASN A 1 107 ? -18.434 13.394 -69.077 1.00 21.80 84 ASN A C 1
ATOM 658 O O . ASN A 1 107 ? -17.647 12.666 -69.671 1.00 29.93 84 ASN A O 1
ATOM 663 N N . GLU A 1 108 ? -18.687 14.642 -69.439 1.00 22.80 85 GLU A N 1
ATOM 664 C CA . GLU A 1 108 ? -17.975 15.285 -70.533 1.00 26.92 85 GLU A CA 1
ATOM 665 C C . GLU A 1 108 ? -16.463 15.296 -70.280 1.00 26.89 85 GLU A C 1
ATOM 666 O O . GLU A 1 108 ? -15.700 14.804 -71.114 1.00 28.01 85 GLU A O 1
ATOM 672 N N . LEU A 1 109 ? -16.045 15.832 -69.128 1.00 25.39 86 LEU A N 1
ATOM 673 C CA . LEU A 1 109 ? -14.628 15.934 -68.763 1.00 21.85 86 LEU A CA 1
ATOM 674 C C . LEU A 1 109 ? -13.934 14.575 -68.648 1.00 28.30 86 LEU A C 1
ATOM 675 O O . LEU A 1 109 ? -12.729 14.465 -68.892 1.00 25.51 86 LEU A O 1
ATOM 680 N N . MET A 1 110 ? -14.681 13.546 -68.260 1.00 27.06 87 MET A N 1
ATOM 681 C CA . MET A 1 110 ? -14.091 12.214 -68.124 1.00 34.71 87 MET A CA 1
ATOM 682 C C . MET A 1 110 ? -13.948 11.548 -69.487 1.00 29.39 87 MET A C 1
ATOM 683 O O . MET A 1 110 ? -12.899 11.000 -69.813 1.00 26.94 87 MET A O 1
ATOM 688 N N . LYS A 1 111 ? -15.012 11.622 -70.274 1.00 33.85 88 LYS A N 1
ATOM 689 C CA . LYS A 1 111 ? -15.026 11.129 -71.641 1.00 35.60 88 LYS A CA 1
ATOM 690 C C . LYS A 1 111 ? -13.896 11.740 -72.447 1.00 31.95 88 LYS A C 1
ATOM 691 O O . LYS A 1 111 ? -13.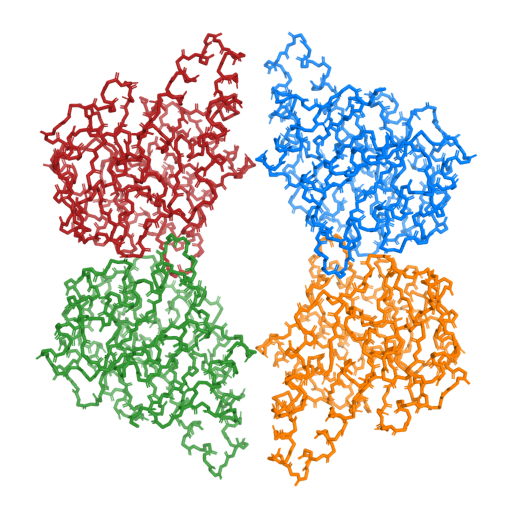209 11.058 -73.199 1.00 28.02 88 LYS A O 1
ATOM 697 N N . PHE A 1 112 ? -13.709 13.037 -72.263 1.00 35.48 89 PHE A N 1
ATOM 698 C CA . PHE A 1 112 ? -12.686 13.785 -72.974 1.00 33.14 89 PHE A CA 1
ATOM 699 C C . PHE A 1 112 ? -11.283 13.382 -72.539 1.00 33.65 89 PHE A C 1
ATOM 700 O O . PHE A 1 112 ? -10.381 13.299 -73.361 1.00 33.08 89 PHE A O 1
ATOM 708 N N . SER A 1 113 ? -11.097 13.127 -71.247 1.00 35.08 90 SER A N 1
ATOM 709 C CA . SER A 1 113 ? -9.771 12.790 -70.740 1.00 36.22 90 SER A CA 1
ATOM 710 C C . SER A 1 113 ? -9.447 11.303 -70.966 1.00 36.13 90 SER A C 1
ATOM 711 O O . SER A 1 113 ? -8.274 10.927 -71.072 1.00 31.36 90 SER A O 1
ATOM 714 N N . MET A 1 114 ? -10.474 10.460 -71.067 1.00 35.41 91 MET A N 1
ATOM 715 C CA . MET A 1 114 ? -10.259 9.086 -71.515 1.00 34.43 91 MET A CA 1
ATOM 716 C C . MET A 1 114 ? -9.792 9.082 -72.980 1.00 38.51 91 MET A C 1
ATOM 717 O O . MET A 1 114 ? -8.812 8.429 -73.323 1.00 40.26 91 MET A O 1
ATOM 722 N N . ASP A 1 115 ? -10.477 9.843 -73.829 1.00 38.39 92 ASP A N 1
ATOM 723 C CA . ASP A 1 115 ? -10.207 9.838 -75.266 1.00 29.95 92 ASP A CA 1
ATOM 724 C C . ASP A 1 115 ? -8.868 10.467 -75.656 1.00 36.17 92 ASP A C 1
ATOM 725 O O . ASP A 1 115 ? -8.413 10.257 -76.783 1.00 45.11 92 ASP A O 1
ATOM 730 N N . ILE A 1 116 ? -8.244 11.236 -74.757 1.00 33.69 93 ILE A N 1
ATOM 731 C CA . ILE A 1 116 ? -6.913 11.792 -75.029 1.00 29.82 93 ILE A CA 1
ATOM 732 C C . ILE A 1 116 ? -5.848 11.070 -74.200 1.00 38.28 93 ILE A C 1
ATOM 733 O O . ILE A 1 116 ? -4.724 11.546 -74.071 1.00 32.72 93 ILE A O 1
ATOM 738 N N . GLY A 1 117 ? -6.216 9.927 -73.629 1.00 39.00 94 GLY A N 1
ATOM 739 C CA . GLY A 1 117 ? -5.277 9.098 -72.896 1.00 33.83 94 GLY A CA 1
ATOM 740 C C . GLY A 1 117 ? -4.804 9.621 -71.544 1.00 39.83 94 GLY A C 1
ATOM 741 O O . GLY A 1 117 ? -3.621 9.499 -71.206 1.00 40.29 94 GLY A O 1
ATOM 742 N N . ILE A 1 118 ? -5.706 10.195 -70.756 1.00 32.94 95 ILE A N 1
ATOM 743 C CA . ILE A 1 118 ? -5.367 10.519 -69.377 1.00 26.45 95 ILE A CA 1
ATOM 744 C C . ILE A 1 118 ? -5.690 9.280 -68.573 1.00 22.26 95 ILE A C 1
ATOM 745 O O . ILE A 1 118 ? -6.762 8.718 -68.693 1.00 32.33 95 ILE A O 1
ATOM 750 N N . GLU A 1 119 ? -4.734 8.845 -67.772 1.00 24.94 96 GLU A N 1
ATOM 751 C CA . GLU A 1 119 ? -4.832 7.590 -67.047 1.00 28.40 96 GLU A CA 1
ATOM 752 C C . GLU A 1 119 ? -5.971 7.525 -66.034 1.00 31.86 96 GLU A C 1
ATOM 753 O O . GLU A 1 119 ? -6.628 6.487 -65.900 1.00 35.77 96 GLU A O 1
ATOM 759 N N . ALA A 1 120 ? -6.194 8.613 -65.302 1.00 30.70 97 ALA A N 1
ATOM 760 C CA . ALA A 1 120 ? -7.120 8.567 -64.170 1.00 36.15 97 ALA A CA 1
ATOM 761 C C . ALA A 1 120 ? -7.926 9.842 -64.041 1.00 30.57 97 ALA A C 1
ATOM 762 O O . ALA A 1 120 ? -7.487 10.915 -64.460 1.00 31.15 97 ALA A O 1
ATOM 764 N N . ALA A 1 121 ? -9.119 9.705 -63.476 1.00 22.09 98 ALA A N 1
ATOM 765 C CA . ALA A 1 121 ? -9.943 10.846 -63.126 1.00 22.69 98 ALA A CA 1
ATOM 766 C C . ALA A 1 121 ? -9.876 11.007 -61.621 1.00 28.01 98 ALA A C 1
ATOM 767 O O . ALA A 1 121 ? -9.566 10.045 -60.909 1.00 23.57 98 ALA A O 1
ATOM 769 N N . VAL A 1 122 ? -10.129 12.233 -61.165 1.00 22.60 99 VAL A N 1
ATOM 770 C CA . VAL A 1 122 ? -10.272 12.550 -59.755 1.00 16.28 99 VAL A CA 1
ATOM 771 C C . VAL A 1 122 ? -11.530 13.368 -59.532 1.00 19.81 99 VAL A C 1
ATOM 772 O O . VAL A 1 122 ? -11.684 14.454 -60.096 1.00 19.07 99 VAL A O 1
ATOM 776 N N . LEU A 1 123 ? -12.401 12.867 -58.664 1.00 23.90 100 LEU A N 1
ATOM 777 C CA . LEU A 1 123 ? -13.708 13.468 -58.443 1.00 22.79 100 LEU A CA 1
ATOM 778 C C . LEU A 1 123 ? -14.031 13.612 -56.950 1.00 20.70 100 LEU A C 1
ATOM 779 O O . LEU A 1 123 ? -13.975 12.636 -56.205 1.00 19.23 100 LEU A O 1
ATOM 784 N N . MET A 1 124 ? -14.369 14.833 -56.530 1.00 21.00 101 MET A N 1
ATOM 785 C CA . MET A 1 124 ? -14.850 15.088 -55.171 1.00 22.51 101 MET A CA 1
ATOM 786 C C . MET A 1 124 ? -16.370 15.227 -55.187 1.00 17.90 101 MET A C 1
ATOM 787 O O . MET A 1 124 ? -16.982 15.360 -56.244 1.00 15.21 101 MET A O 1
ATOM 792 N N . PRO A 1 125 ? -16.993 15.177 -54.012 1.00 15.77 102 PRO A N 1
ATOM 793 C CA . PRO A 1 125 ? -18.449 15.257 -54.113 1.00 20.07 102 PRO A CA 1
ATOM 794 C C . PRO A 1 125 ? -18.963 16.621 -54.588 1.00 20.95 102 PRO A C 1
ATOM 795 O O . PRO A 1 125 ? -18.254 17.619 -54.485 1.00 16.51 102 PRO A O 1
ATOM 799 N N . PRO A 1 126 ? -20.191 16.655 -55.128 1.00 16.59 103 PRO A N 1
ATOM 800 C CA . PRO A 1 126 ? -20.809 17.923 -55.514 1.00 19.87 103 PRO A CA 1
ATOM 801 C C . PRO A 1 126 ? -20.870 18.884 -54.356 1.00 22.79 103 PRO A C 1
ATOM 802 O O . PRO A 1 126 ? -20.934 18.427 -53.193 1.00 10.81 103 PRO A O 1
ATOM 806 N N . TYR A 1 127 ? -20.887 20.183 -54.676 1.00 19.29 104 TYR A N 1
ATOM 807 C CA . TYR A 1 127 ? -20.787 21.221 -53.678 1.00 13.05 104 TYR A CA 1
ATOM 808 C C . TYR A 1 127 ? -21.940 22.209 -53.815 1.00 17.00 104 TYR A C 1
ATOM 809 O O . TYR A 1 127 ? -22.949 21.888 -54.453 1.00 18.17 104 TYR A O 1
ATOM 818 N N . TYR A 1 128 ? -21.797 23.372 -53.168 1.00 15.82 105 TYR A N 1
ATOM 819 C CA . TYR A 1 128 ? -22.834 24.391 -53.035 1.00 15.33 105 TYR A CA 1
ATOM 820 C C . TYR A 1 128 ? -23.970 23.916 -52.098 1.00 22.44 105 TYR A C 1
ATOM 821 O O . TYR A 1 128 ? -23.957 24.213 -50.893 1.00 20.06 105 TYR A O 1
ATOM 830 N N . ILE A 1 129 ? -24.942 23.191 -52.642 1.00 11.01 106 ILE A N 1
ATOM 831 C CA . ILE A 1 129 ? -26.018 22.624 -51.845 1.00 18.50 106 ILE A CA 1
ATOM 832 C C . ILE A 1 129 ? -25.495 21.496 -50.945 1.00 20.87 106 ILE A C 1
ATOM 833 O O . ILE A 1 129 ? -24.741 20.625 -51.381 1.00 23.31 106 ILE A O 1
ATOM 838 N N . LYS A 1 130 ? -25.889 21.546 -49.673 1.00 23.02 107 LYS A N 1
ATOM 839 C CA . LYS A 1 130 ? -25.514 20.539 -48.693 1.00 24.06 107 LYS A CA 1
ATOM 840 C C . LYS A 1 130 ? -26.181 19.217 -49.018 1.00 25.24 107 LYS A C 1
ATOM 841 O O . LYS A 1 130 ? -27.391 19.166 -49.233 1.00 19.90 107 LYS A O 1
ATOM 847 N N . LEU A 1 131 ? -25.381 18.154 -49.035 1.00 28.58 108 LEU A N 1
ATOM 848 C CA . LEU A 1 131 ? -25.862 16.818 -49.374 1.00 24.25 108 LEU A CA 1
ATOM 849 C C . LEU A 1 131 ? -25.594 15.795 -48.286 1.00 23.61 108 LEU A C 1
ATOM 850 O O . LEU A 1 131 ? -24.542 15.822 -47.651 1.00 22.07 108 LEU A O 1
ATOM 855 N N . ASN A 1 132 ? -26.547 14.882 -48.096 1.00 24.74 109 ASN A N 1
ATOM 856 C CA . ASN A 1 132 ? -26.329 13.683 -47.292 1.00 19.88 109 ASN A CA 1
ATOM 857 C C . ASN A 1 132 ? -25.584 12.612 -48.118 1.00 25.56 109 ASN A C 1
ATOM 858 O O . ASN A 1 132 ? -25.228 12.849 -49.279 1.00 25.37 109 ASN A O 1
ATOM 863 N N . GLN A 1 133 ? -25.385 11.427 -47.549 1.00 25.16 110 GLN A N 1
ATOM 864 C CA . GLN A 1 133 ? -24.634 10.373 -48.230 1.00 25.45 110 GLN A CA 1
ATOM 865 C C . GLN A 1 133 ? -25.419 9.623 -49.339 1.00 24.44 110 GLN A C 1
ATOM 866 O O . GLN A 1 133 ? -24.814 9.085 -50.256 1.00 19.41 110 GLN A O 1
ATOM 872 N N . GLU A 1 134 ? -26.748 9.572 -49.265 1.00 32.01 111 GLU A N 1
ATOM 873 C CA . GLU A 1 134 ? -27.530 8.908 -50.315 1.00 29.83 111 GLU A CA 1
ATOM 874 C C . GLU A 1 134 ? -27.413 9.690 -51.646 1.00 35.48 111 GLU A C 1
ATOM 875 O O . GLU A 1 134 ? -27.242 9.110 -52.727 1.00 28.20 111 GLU A O 1
ATOM 881 N N . ALA A 1 135 ? -27.482 11.012 -51.557 1.00 24.66 112 ALA A N 1
ATOM 882 C CA . ALA A 1 135 ? -27.374 11.857 -52.732 1.00 23.89 112 ALA A CA 1
ATOM 883 C C . ALA A 1 135 ? -25.989 11.726 -53.345 1.00 26.88 112 ALA A C 1
ATOM 884 O O . ALA A 1 135 ? -25.818 11.639 -54.579 1.00 19.36 112 ALA A O 1
ATOM 886 N N . ILE A 1 136 ? -24.998 11.715 -52.466 1.00 25.30 113 ILE A N 1
ATOM 887 C CA . ILE A 1 136 ? -23.611 11.629 -52.880 1.00 22.87 113 ILE A CA 1
ATOM 888 C C . ILE A 1 136 ? -23.378 10.278 -53.524 1.00 27.40 113 ILE A C 1
ATOM 889 O O . ILE A 1 136 ? -22.776 10.187 -54.598 1.00 21.97 113 ILE A O 1
ATOM 894 N N . TYR A 1 137 ? -23.872 9.228 -52.872 1.00 30.31 114 TYR A N 1
ATOM 895 C CA . TYR A 1 137 ? -23.764 7.886 -53.423 1.00 26.42 114 TYR A CA 1
ATOM 896 C C . TYR A 1 137 ? -24.381 7.823 -54.826 1.00 22.31 114 TYR A C 1
ATOM 897 O O . TYR A 1 137 ? -23.686 7.520 -55.788 1.00 22.06 114 TYR A O 1
ATOM 906 N N . HIS A 1 138 ? -25.669 8.140 -54.937 1.00 17.67 115 HIS A N 1
ATOM 907 C CA . HIS A 1 138 ? -26.362 8.086 -56.216 1.00 31.30 115 HIS A CA 1
ATOM 908 C C . HIS A 1 138 ? -25.644 8.913 -57.308 1.00 30.60 115 HIS A C 1
ATOM 909 O O . HIS A 1 138 ? -25.619 8.545 -58.481 1.00 26.99 115 HIS A O 1
ATOM 916 N N . TYR A 1 139 ? -25.027 10.011 -56.913 1.00 26.57 116 TYR A N 1
ATOM 917 C CA . TYR A 1 139 ? -24.299 10.832 -57.865 1.00 26.79 116 TYR A CA 1
ATOM 918 C C . TYR A 1 139 ? -23.037 10.113 -58.409 1.00 28.41 116 TYR A C 1
ATOM 919 O O . TYR A 1 139 ? -22.824 10.061 -59.628 1.00 20.49 116 TYR A O 1
ATOM 928 N N . TYR A 1 140 ? -22.224 9.543 -57.520 1.00 20.95 117 TYR A N 1
ATOM 929 C CA . TYR A 1 140 ? -21.092 8.714 -57.944 1.00 23.46 117 TYR A CA 1
ATOM 930 C C . TYR A 1 140 ? -21.565 7.470 -58.702 1.00 30.22 117 TYR A C 1
ATOM 931 O O . TYR A 1 140 ? -20.906 7.000 -59.627 1.00 24.23 117 TYR A O 1
ATOM 940 N N . LYS A 1 141 ? -22.712 6.942 -58.298 1.00 25.86 118 LYS A N 1
ATOM 941 C CA . LYS A 1 141 ? -23.287 5.771 -58.938 1.00 29.22 118 LYS A CA 1
ATOM 942 C C . LYS A 1 141 ? -23.545 6.022 -60.430 1.00 37.26 118 LYS A C 1
ATOM 943 O O . LYS A 1 141 ? -23.063 5.283 -61.298 1.00 28.51 118 LYS A O 1
ATOM 949 N N . GLU A 1 142 ? -24.300 7.077 -60.715 1.00 28.58 119 GLU A N 1
ATOM 950 C CA . GLU A 1 142 ? -24.685 7.399 -62.074 1.00 28.53 119 GLU A CA 1
ATOM 951 C C . GLU A 1 142 ? -23.456 7.633 -62.934 1.00 36.46 119 GLU A C 1
ATOM 952 O O . GLU A 1 142 ? -23.418 7.277 -64.113 1.00 38.08 119 GLU A O 1
ATOM 958 N N . ILE A 1 143 ? -22.443 8.236 -62.324 1.00 32.24 120 ILE A N 1
ATOM 959 C CA . ILE A 1 143 ? -21.256 8.642 -63.048 1.00 33.41 120 ILE A CA 1
ATOM 960 C C . ILE A 1 143 ? -20.374 7.422 -63.362 1.00 38.11 120 ILE A C 1
ATOM 961 O O . ILE A 1 143 ? -19.983 7.198 -64.514 1.00 31.51 120 ILE A O 1
ATOM 966 N N . LEU A 1 144 ? -20.075 6.641 -62.330 1.00 29.99 121 LEU A N 1
ATOM 967 C CA . LEU A 1 144 ? -19.241 5.457 -62.470 1.00 36.76 121 LEU A CA 1
ATOM 968 C C . LEU A 1 144 ? -19.864 4.427 -63.410 1.00 48.00 121 LEU A C 1
ATOM 969 O O . LEU A 1 144 ? -19.159 3.572 -63.950 1.00 47.42 121 LEU A O 1
ATOM 974 N N . SER A 1 145 ? -21.185 4.496 -63.581 1.00 39.64 122 SER A N 1
ATOM 975 C CA . SER A 1 145 ? -21.895 3.578 -64.461 1.00 31.55 122 SER A CA 1
ATOM 976 C C . SER A 1 145 ? -21.708 3.933 -65.924 1.00 43.19 122 SER A C 1
ATOM 977 O O . SER A 1 145 ? -22.109 3.170 -66.801 1.00 47.65 122 SER A O 1
ATOM 980 N N . SER A 1 146 ? -21.096 5.086 -66.180 1.00 38.52 123 SER A N 1
ATOM 981 C CA . SER A 1 146 ? -20.962 5.601 -67.536 1.00 39.58 123 SER A CA 1
ATOM 982 C C . SER A 1 146 ? -19.502 5.815 -67.938 1.00 40.98 123 SER A C 1
ATOM 983 O O . SER A 1 146 ? -19.220 6.316 -69.018 1.00 43.44 123 SER A O 1
ATOM 986 N N . ASN A 1 147 ? -18.573 5.441 -67.070 1.00 42.10 124 ASN A N 1
ATOM 987 C CA . ASN A 1 147 ? -17.168 5.719 -67.326 1.00 50.30 124 ASN A CA 1
ATOM 988 C C . ASN A 1 147 ? -16.262 4.671 -66.698 1.00 55.69 124 ASN A C 1
ATOM 989 O O . ASN A 1 147 ? -16.112 4.594 -65.469 1.00 47.13 124 ASN A O 1
ATOM 994 N N . ASP A 1 148 ? -15.651 3.877 -67.569 1.00 49.66 125 ASP A N 1
ATOM 995 C CA . ASP A 1 148 ? -14.855 2.740 -67.155 1.00 46.58 125 ASP A CA 1
ATOM 996 C C . ASP A 1 148 ? -13.518 3.165 -66.535 1.00 55.05 125 ASP A C 1
ATOM 997 O O . ASP A 1 148 ? -12.921 2.410 -65.755 1.00 49.97 125 ASP A O 1
ATOM 1002 N N . MET A 1 149 ? -13.061 4.374 -66.860 1.00 42.82 126 MET A N 1
ATOM 1003 C CA . MET A 1 149 ? -11.692 4.772 -66.537 1.00 36.08 126 MET A CA 1
ATOM 1004 C C . MET A 1 149 ? -11.390 4.794 -65.042 1.00 34.03 126 MET A C 1
ATOM 1005 O O . MET A 1 149 ? -12.284 4.806 -64.192 1.00 32.67 126 MET A O 1
ATOM 1010 N N . ASP A 1 150 ? -10.101 4.783 -64.745 1.00 30.50 127 ASP A N 1
ATOM 1011 C CA . ASP A 1 150 ? -9.623 4.796 -63.379 1.00 36.76 127 ASP A CA 1
ATOM 1012 C C . ASP A 1 150 ? -10.035 6.086 -62.686 1.00 36.77 127 ASP A C 1
ATOM 1013 O O . ASP A 1 150 ? -9.832 7.173 -63.223 1.00 31.76 127 ASP A O 1
ATOM 1018 N N . LEU A 1 151 ? -10.619 5.961 -61.498 1.00 33.70 128 LEU A N 1
ATOM 1019 C CA . LEU A 1 151 ? -11.056 7.130 -60.755 1.00 30.87 128 LEU A CA 1
ATOM 1020 C C . LEU A 1 151 ? -10.651 7.045 -59.295 1.00 27.07 128 LEU A C 1
ATOM 1021 O O . LEU A 1 151 ? -10.815 6.010 -58.652 1.00 25.15 128 LEU A O 1
ATOM 1026 N N . LEU A 1 152 ? -10.105 8.148 -58.796 1.00 33.55 129 LEU A N 1
ATOM 1027 C CA . LEU A 1 152 ? -9.819 8.313 -57.376 1.00 27.95 129 LEU A CA 1
ATOM 1028 C C . LEU A 1 152 ? -10.830 9.271 -56.782 1.00 27.16 129 LEU A C 1
ATOM 1029 O O . LEU A 1 152 ? -10.993 10.412 -57.240 1.00 23.57 129 LEU A O 1
ATOM 1034 N N . ILE A 1 153 ? -11.532 8.785 -55.770 1.00 25.30 130 ILE A N 1
ATOM 1035 C CA . ILE A 1 153 ? -12.434 9.624 -55.008 1.00 20.36 130 ILE A CA 1
ATOM 1036 C C . ILE A 1 153 ? -11.610 10.607 -54.186 1.00 22.84 130 ILE A C 1
ATOM 1037 O O . ILE A 1 153 ? -10.512 10.285 -53.706 1.00 16.89 130 ILE A O 1
ATOM 1042 N N . TYR A 1 154 ? -12.140 11.815 -54.060 1.00 14.37 131 TYR A N 1
ATOM 1043 C CA . TYR A 1 154 ? -11.427 12.901 -53.420 1.00 23.50 131 TYR A CA 1
ATOM 1044 C C . TYR A 1 154 ? -12.275 13.468 -52.271 1.00 18.86 131 TYR A C 1
ATOM 1045 O O . TYR A 1 154 ? -13.392 13.939 -52.474 1.00 14.59 131 TYR A O 1
ATOM 1054 N N . ASN A 1 155 ? -11.764 13.371 -51.053 1.00 12.87 132 ASN A N 1
ATOM 1055 C CA . ASN A 1 155 ? -12.526 13.854 -49.918 1.00 20.12 132 ASN A CA 1
ATOM 1056 C C . ASN A 1 155 ? -11.873 15.112 -49.377 1.00 16.48 132 ASN A C 1
ATOM 1057 O O . ASN A 1 155 ? -10.767 15.062 -48.870 1.00 17.77 132 ASN A O 1
ATOM 1062 N N . ILE A 1 156 ? -12.573 16.235 -49.504 1.00 8.47 133 ILE A N 1
ATOM 1063 C CA . ILE A 1 156 ? -12.061 17.508 -49.030 1.00 18.05 133 ILE A CA 1
ATOM 1064 C C . ILE A 1 156 ? -13.236 18.291 -48.401 1.00 19.39 133 ILE A C 1
ATOM 1065 O O . ILE A 1 156 ? -13.817 19.173 -49.036 1.00 18.17 133 ILE A O 1
ATOM 1070 N N . PRO A 1 157 ? -13.615 17.934 -47.145 1.00 18.90 134 PRO A N 1
ATOM 1071 C CA . PRO A 1 157 ? -14.839 18.461 -46.515 1.00 23.83 134 PRO A CA 1
ATOM 1072 C C . PRO A 1 157 ? -14.786 19.970 -46.225 1.00 18.65 134 PRO A C 1
ATOM 1073 O O . PRO A 1 157 ? -15.821 20.581 -45.998 1.00 22.67 134 PRO A O 1
ATOM 1077 N N . GLN A 1 158 ? -13.596 20.555 -46.286 1.00 18.88 135 GLN A N 1
ATOM 1078 C CA . GLN A 1 158 ? -13.439 21.999 -46.211 1.00 18.71 135 GLN A CA 1
ATOM 1079 C C . GLN A 1 158 ? -14.153 22.734 -47.345 1.00 19.82 135 GLN A C 1
ATOM 1080 O O . GLN A 1 158 ? -14.647 23.847 -47.154 1.00 15.10 135 GLN A O 1
ATOM 1086 N N . PHE A 1 159 ? -14.168 22.136 -48.536 1.00 13.74 136 PHE A N 1
ATOM 1087 C CA . PHE A 1 159 ? -14.630 22.859 -49.710 1.00 20.98 136 PHE A CA 1
ATOM 1088 C C . PHE A 1 159 ? -15.934 22.298 -50.248 1.00 22.77 136 PHE A C 1
ATOM 1089 O O . PHE A 1 159 ? -16.695 23.022 -50.897 1.00 20.22 136 PHE A O 1
ATOM 1097 N N . THR A 1 160 ? -16.209 21.027 -49.954 1.00 19.58 137 THR A N 1
ATOM 1098 C CA . THR A 1 160 ? -17.423 20.388 -50.441 1.00 16.89 137 THR A CA 1
ATOM 1099 C C . THR A 1 160 ? -18.032 19.443 -49.395 1.00 19.55 137 THR A C 1
ATOM 1100 O O . THR A 1 160 ? -17.482 19.267 -48.304 1.00 20.21 137 THR A O 1
ATOM 1104 N N . ASN A 1 161 ? -19.178 18.857 -49.729 1.00 19.69 138 ASN A N 1
ATOM 1105 C CA . ASN A 1 161 ? -19.795 17.840 -48.888 1.00 17.96 138 ASN A CA 1
ATOM 1106 C C . ASN A 1 161 ? -18.830 16.701 -48.637 1.00 18.44 138 ASN A C 1
ATOM 1107 O O . ASN A 1 161 ? -18.171 16.230 -49.568 1.00 17.55 138 ASN A O 1
ATOM 1112 N N . LYS A 1 162 ? -18.746 16.269 -47.382 1.00 15.31 139 LYS A N 1
ATOM 1113 C CA . LYS A 1 162 ? -17.895 15.145 -47.008 1.00 21.07 139 LYS A CA 1
ATOM 1114 C C . LYS A 1 162 ? -18.452 13.862 -47.593 1.00 19.14 139 LYS A C 1
ATOM 1115 O O . LYS A 1 162 ? -19.660 13.740 -47.772 1.00 12.02 139 LYS A O 1
ATOM 1121 N N . ILE A 1 163 ? -17.573 12.919 -47.909 1.00 16.48 140 ILE A N 1
ATOM 1122 C CA . ILE A 1 163 ? -18.019 11.571 -48.268 1.00 26.16 140 ILE A CA 1
ATOM 1123 C C . ILE A 1 163 ? -17.526 10.627 -47.164 1.00 14.55 140 ILE A C 1
ATOM 1124 O O . ILE A 1 163 ? -16.335 10.581 -46.855 1.00 17.14 140 ILE A O 1
ATOM 1129 N N . ASP A 1 164 ? -18.449 9.918 -46.530 1.00 12.78 141 ASP A N 1
ATOM 1130 C CA . ASP A 1 164 ? -18.085 9.053 -45.402 1.00 18.39 141 ASP A CA 1
ATOM 1131 C C . ASP A 1 164 ? -17.274 7.864 -45.893 1.00 20.26 141 ASP A C 1
ATOM 1132 O O . ASP A 1 164 ? -17.448 7.422 -47.028 1.00 20.64 141 ASP A O 1
ATOM 1137 N N . PRO A 1 165 ? -16.388 7.340 -45.042 1.00 19.87 142 PRO A N 1
ATOM 1138 C CA . PRO A 1 165 ? -15.671 6.101 -45.358 1.00 24.00 142 PRO A CA 1
ATOM 1139 C C . PRO A 1 165 ? -16.571 4.942 -45.796 1.00 24.73 142 PRO A C 1
ATOM 1140 O O . PRO A 1 165 ? -16.211 4.183 -46.691 1.00 25.70 142 PRO A O 1
ATOM 1144 N N . GLU A 1 166 ? -17.714 4.796 -45.148 1.00 26.21 143 GLU A N 1
ATOM 1145 C CA . GLU A 1 166 ? -18.667 3.757 -45.500 1.00 24.21 143 GLU A CA 1
ATOM 1146 C C . GLU A 1 166 ? -19.096 3.901 -46.944 1.00 27.49 143 GLU A C 1
ATOM 1147 O O . GLU A 1 166 ? -19.161 2.920 -47.679 1.00 33.24 143 GLU A O 1
ATOM 1153 N N . THR A 1 167 ? -19.396 5.132 -47.341 1.00 24.17 144 THR A N 1
ATOM 1154 C CA . THR A 1 167 ? -19.858 5.406 -48.689 1.00 25.51 144 THR A CA 1
ATOM 1155 C C . THR A 1 167 ? -18.768 5.083 -49.714 1.00 25.33 144 THR A C 1
ATOM 1156 O O . THR A 1 167 ? -19.065 4.698 -50.851 1.00 27.60 144 THR A O 1
ATOM 1160 N N . VAL A 1 168 ? -17.507 5.228 -49.315 1.00 16.07 145 VAL A N 1
ATOM 1161 C CA . VAL A 1 168 ? -16.416 4.966 -50.231 1.00 25.17 145 VAL A CA 1
ATOM 1162 C C . VAL A 1 168 ? -16.254 3.452 -50.375 1.00 30.98 145 VAL A C 1
ATOM 1163 O O . VAL A 1 168 ? -16.057 2.941 -51.481 1.00 22.33 145 VAL A O 1
ATOM 1167 N N . LYS A 1 169 ? -16.349 2.752 -49.246 1.00 32.52 146 LYS A N 1
ATOM 1168 C CA . LYS A 1 169 ? -16.350 1.295 -49.214 1.00 32.09 146 LYS A CA 1
ATOM 1169 C C . LYS A 1 169 ? -17.419 0.734 -50.141 1.00 33.30 146 LYS A C 1
ATOM 1170 O O . LYS A 1 169 ? -17.132 -0.105 -50.995 1.00 36.98 146 LYS A O 1
ATOM 1176 N N . ASN A 1 170 ? -18.647 1.209 -49.988 1.00 30.67 147 ASN A N 1
ATOM 1177 C CA . ASN A 1 170 ? -19.730 0.747 -50.843 1.00 31.56 147 ASN A CA 1
ATOM 1178 C C . ASN A 1 170 ? -19.411 0.917 -52.323 1.00 31.82 147 ASN A C 1
ATOM 1179 O O . ASN A 1 170 ? -19.526 -0.032 -53.093 1.00 36.58 147 ASN A O 1
ATOM 1184 N N . LEU A 1 171 ? -19.013 2.120 -52.725 1.00 32.92 148 LEU A N 1
ATOM 1185 C CA . LEU A 1 171 ? -18.709 2.377 -54.124 1.00 35.72 148 LEU A CA 1
ATOM 1186 C C . LEU A 1 171 ? -17.546 1.512 -54.595 1.00 36.37 148 LEU A C 1
ATOM 1187 O O . LEU A 1 171 ? -17.477 1.109 -55.772 1.00 32.46 148 LEU A O 1
ATOM 1192 N N . LYS A 1 172 ? -16.632 1.243 -53.669 1.00 33.94 149 LYS A N 1
ATOM 1193 C CA . LYS A 1 172 ? -15.453 0.454 -53.969 1.00 38.39 149 LYS A CA 1
ATOM 1194 C C . LYS A 1 172 ? -15.878 -0.899 -54.528 1.00 39.63 149 LYS A C 1
ATOM 1195 O O . LYS A 1 172 ? -15.483 -1.285 -55.637 1.00 36.78 149 LYS A O 1
ATOM 1201 N N . SER A 1 173 ? -16.715 -1.595 -53.766 1.00 31.96 150 SER A N 1
ATOM 1202 C CA . SER A 1 173 ? -17.142 -2.941 -54.125 1.00 30.43 150 SER A CA 1
ATOM 1203 C C . SER A 1 173 ? -18.038 -2.972 -55.358 1.00 36.33 150 SER A C 1
ATOM 1204 O O . SER A 1 173 ? -18.044 -3.959 -56.082 1.00 65.13 150 SER A O 1
ATOM 1207 N N . GLU A 1 174 ? -18.783 -1.898 -55.605 1.00 40.13 151 GLU A N 1
ATOM 1208 C CA . GLU A 1 174 ? -19.750 -1.859 -56.710 1.00 36.14 151 GLU A CA 1
ATOM 1209 C C . GLU A 1 174 ? -19.130 -1.424 -58.049 1.00 38.70 151 GLU A C 1
ATOM 1210 O O . GLU A 1 174 ? -19.742 -1.605 -59.102 1.00 36.61 151 GLU A O 1
ATOM 1216 N N . PHE A 1 175 ? -17.928 -0.850 -58.014 1.00 37.62 152 PHE A N 1
ATOM 1217 C CA . PHE A 1 175 ? -17.248 -0.430 -59.240 1.00 34.88 152 PHE A CA 1
ATOM 1218 C C . PHE A 1 175 ? -15.758 -0.605 -59.095 1.00 30.42 152 PHE A C 1
ATOM 1219 O O . PHE A 1 175 ? -15.111 0.083 -58.308 1.00 39.92 152 PHE A O 1
ATOM 1227 N N . SER A 1 176 ? -15.219 -1.544 -59.857 1.00 33.10 153 SER A N 1
ATOM 1228 C CA . SER A 1 176 ? -13.796 -1.834 -59.840 1.00 30.73 153 SER A CA 1
ATOM 1229 C C . SER A 1 176 ? -12.999 -0.637 -60.358 1.00 24.98 153 SER A C 1
ATOM 1230 O O . SER A 1 176 ? -11.840 -0.467 -60.018 1.00 30.59 153 SER A O 1
ATOM 1233 N N . SER A 1 177 ? -13.642 0.205 -61.157 1.00 31.61 154 SER A N 1
ATOM 1234 C CA . SER A 1 177 ? -13.008 1.401 -61.716 1.00 35.25 154 SER A CA 1
ATOM 1235 C C . SER A 1 177 ? -12.466 2.355 -60.648 1.00 33.78 154 SER A C 1
ATOM 1236 O O . SER A 1 177 ? -11.573 3.164 -60.930 1.00 31.08 154 SER A O 1
ATOM 1239 N N . VAL A 1 178 ? -13.022 2.279 -59.438 1.00 26.65 155 VAL A N 1
ATOM 1240 C CA . VAL A 1 178 ? -12.533 3.086 -58.338 1.00 31.66 155 VAL A CA 1
ATOM 1241 C C . VAL A 1 178 ? -11.220 2.482 -57.843 1.00 31.40 155 VAL A C 1
ATOM 1242 O O . VAL A 1 178 ? -11.191 1.393 -57.279 1.00 34.17 155 VAL A O 1
ATOM 1246 N N . LYS A 1 179 ? -10.143 3.232 -58.041 1.00 34.89 156 LYS A N 1
ATOM 1247 C CA . LYS A 1 179 ? -8.790 2.775 -57.776 1.00 35.25 156 LYS A CA 1
ATOM 1248 C C . LYS A 1 179 ? -8.148 3.391 -56.532 1.00 33.52 156 LYS A C 1
ATOM 1249 O O . LYS A 1 179 ? -7.005 3.081 -56.223 1.00 35.24 156 LYS A O 1
ATOM 1255 N N . GLY A 1 180 ? -8.870 4.249 -55.816 1.00 31.44 157 GLY A N 1
ATOM 1256 C CA . GLY A 1 180 ? -8.333 4.848 -54.606 1.00 25.71 157 GLY A CA 1
ATOM 1257 C C . GLY A 1 180 ? -9.153 5.993 -54.038 1.00 30.62 157 GLY A C 1
ATOM 1258 O O . GLY A 1 180 ? -10.254 6.307 -54.509 1.00 27.26 157 GLY A O 1
ATOM 1259 N N . VAL A 1 181 ? -8.595 6.622 -53.008 1.00 30.71 158 VAL A N 1
ATOM 1260 C CA . VAL A 1 181 ? -9.235 7.746 -52.332 1.00 17.97 158 VAL A CA 1
ATOM 1261 C C . VAL A 1 181 ? -8.172 8.726 -51.839 1.00 15.47 158 VAL A C 1
ATOM 1262 O O . VAL A 1 181 ? -7.100 8.323 -51.411 1.00 18.32 158 VAL A O 1
ATOM 1266 N N . LYS A 1 182 ? -8.447 10.017 -51.996 1.00 22.97 159 LYS A N 1
ATOM 1267 C CA . LYS A 1 182 ? -7.545 11.082 -51.562 1.00 20.37 159 LYS A CA 1
ATOM 1268 C C . LYS A 1 182 ? -8.260 11.870 -50.507 1.00 17.63 159 LYS A C 1
ATOM 1269 O O . LYS A 1 182 ? -9.408 12.254 -50.723 1.00 15.89 159 LYS A O 1
ATOM 1275 N N . ASP A 1 183 ? -7.570 12.155 -49.408 1.00 15.48 160 ASP A N 1
ATOM 1276 C CA . ASP A 1 183 ? -8.168 12.854 -48.278 1.00 19.04 160 ASP A CA 1
ATOM 1277 C C . ASP A 1 183 ? -7.362 14.071 -47.818 1.00 18.27 160 ASP A C 1
ATOM 1278 O O . ASP A 1 183 ? -6.210 13.952 -47.402 1.00 19.12 160 ASP A O 1
ATOM 1283 N N . SER A 1 184 ? -7.998 15.235 -47.862 1.00 19.23 161 SER A N 1
ATOM 1284 C CA . SER A 1 184 ? -7.384 16.500 -47.431 1.00 24.61 161 SER A CA 1
ATOM 1285 C C . SER A 1 184 ? -8.005 17.074 -46.138 1.00 23.10 161 SER A C 1
ATOM 1286 O O . SER A 1 184 ? -7.698 18.201 -45.736 1.00 22.03 161 SER A O 1
ATOM 1289 N N . SER A 1 185 ? -8.865 16.289 -45.496 1.00 18.03 162 SER A N 1
ATOM 1290 C CA . SER A 1 185 ? -9.561 16.710 -44.283 1.00 29.09 162 SER A CA 1
ATOM 1291 C C . SER A 1 185 ? -8.624 17.123 -43.151 1.00 27.77 162 SER A C 1
ATOM 1292 O O . SER A 1 185 ? -9.006 17.935 -42.304 1.00 28.02 162 SER A O 1
ATOM 1295 N N . ALA A 1 186 ? -7.415 16.559 -43.139 1.00 26.43 163 ALA A N 1
ATOM 1296 C CA . ALA A 1 186 ? -6.440 16.779 -42.059 1.00 30.37 163 ALA A CA 1
ATOM 1297 C C . ALA A 1 186 ? -6.924 16.189 -40.724 1.00 24.05 163 ALA A C 1
ATOM 1298 O O . ALA A 1 186 ? -6.406 16.532 -39.664 1.00 17.74 163 ALA A O 1
ATOM 1300 N N . ASP A 1 187 ? -7.926 15.318 -40.806 1.00 24.82 164 ASP A N 1
ATOM 1301 C CA . ASP A 1 187 ? -8.493 14.616 -39.663 1.00 21.63 164 ASP A CA 1
ATOM 1302 C C . ASP A 1 187 ? -7.875 13.225 -39.550 1.00 25.45 164 ASP A C 1
ATOM 1303 O O . ASP A 1 187 ? -8.189 12.326 -40.334 1.00 24.37 164 ASP A O 1
ATOM 1308 N N . ILE A 1 188 ? -7.006 13.026 -38.577 1.00 21.96 165 ILE A N 1
ATOM 1309 C CA . ILE A 1 188 ? -6.221 11.820 -38.591 1.00 21.15 165 ILE A CA 1
ATOM 1310 C C . ILE A 1 188 ? -7.073 10.559 -38.365 1.00 26.54 165 ILE A C 1
ATOM 1311 O O . ILE A 1 188 ? -6.870 9.561 -39.067 1.00 27.09 165 ILE A O 1
ATOM 1316 N N . ARG A 1 189 ? -8.035 10.592 -37.441 1.00 24.79 166 ARG A N 1
ATOM 1317 C CA . ARG A 1 189 ? -8.942 9.445 -37.249 1.00 28.41 166 ARG A CA 1
ATOM 1318 C C . ARG A 1 189 ? -9.694 9.081 -38.524 1.00 30.00 166 ARG A C 1
ATOM 1319 O O . ARG A 1 189 ? -9.802 7.904 -38.885 1.00 23.99 166 ARG A O 1
ATOM 1327 N N . GLY A 1 190 ? -10.228 10.110 -39.181 1.00 25.96 167 GLY A N 1
ATOM 1328 C CA . GLY A 1 190 ? -10.955 9.944 -40.426 1.00 24.76 167 GLY A CA 1
ATOM 1329 C C . GLY A 1 190 ? -10.078 9.327 -41.503 1.00 24.38 167 GLY A C 1
ATOM 1330 O O . GLY A 1 190 ? -10.525 8.469 -42.266 1.00 15.06 167 GLY A O 1
ATOM 1331 N N . PHE A 1 191 ? -8.824 9.762 -41.553 1.00 18.97 168 PHE A N 1
ATOM 1332 C CA . PHE A 1 191 ? -7.874 9.235 -42.512 1.00 19.74 168 PHE A CA 1
ATOM 1333 C C . PHE A 1 191 ? -7.588 7.756 -42.244 1.00 28.65 168 PHE A C 1
ATOM 1334 O O . PHE A 1 191 ? -7.452 6.963 -43.173 1.00 24.43 168 PHE A O 1
ATOM 1342 N N . MET A 1 192 ? -7.487 7.381 -40.973 1.00 30.18 169 MET A N 1
ATOM 1343 C CA . MET A 1 192 ? -7.250 5.985 -40.648 1.00 22.56 169 MET A CA 1
ATOM 1344 C C . MET A 1 192 ? -8.459 5.121 -41.063 1.00 24.60 169 MET A C 1
ATOM 1345 O O . MET A 1 192 ? -8.281 3.986 -41.514 1.00 19.65 169 MET A O 1
ATOM 1350 N N . GLU A 1 193 ? -9.682 5.637 -40.909 1.00 23.08 170 GLU A N 1
ATOM 1351 C CA . GLU A 1 193 ? -10.850 4.927 -41.447 1.00 19.57 170 GLU A CA 1
ATOM 1352 C C . GLU A 1 193 ? -10.663 4.685 -42.937 1.00 22.83 170 GLU A C 1
ATOM 1353 O O . GLU A 1 193 ? -10.902 3.573 -43.403 1.00 30.18 170 GLU A O 1
ATOM 1359 N N . MET A 1 194 ? -10.230 5.715 -43.683 1.00 22.73 171 MET A N 1
ATOM 1360 C CA . MET A 1 194 ? -10.011 5.586 -45.126 1.00 21.48 171 MET A CA 1
ATOM 1361 C C . MET A 1 194 ? -8.908 4.544 -45.404 1.00 30.50 171 MET A C 1
ATOM 1362 O O . MET A 1 194 ? -9.036 3.704 -46.316 1.00 26.98 171 MET A O 1
ATOM 1367 N N . LEU A 1 195 ? -7.837 4.593 -44.613 1.00 23.02 172 LEU A N 1
ATOM 1368 C CA . LEU A 1 195 ? -6.747 3.624 -44.728 1.00 24.19 172 LEU A CA 1
ATOM 1369 C C . LEU A 1 195 ? -7.210 2.193 -44.516 1.00 28.83 172 LEU A C 1
ATOM 1370 O O . LEU A 1 195 ? -6.606 1.261 -45.036 1.00 25.50 172 LEU A O 1
ATOM 1375 N N . SER A 1 196 ? -8.283 2.014 -43.750 1.00 34.81 173 SER A N 1
ATOM 1376 C CA . SER A 1 196 ? -8.834 0.679 -43.524 1.00 35.28 173 SER A CA 1
ATOM 1377 C C . SER A 1 196 ? -9.449 0.089 -44.803 1.00 33.40 173 SER A C 1
ATOM 1378 O O . SER A 1 196 ? -9.796 -1.089 -44.839 1.00 33.20 173 SER A O 1
ATOM 1381 N N . LEU A 1 197 ? -9.593 0.924 -45.831 1.00 34.24 174 LEU A N 1
ATOM 1382 C CA . LEU A 1 197 ? -10.091 0.505 -47.141 1.00 34.47 174 LEU A CA 1
ATOM 1383 C C . LEU A 1 197 ? -8.927 0.192 -48.073 1.00 38.94 174 LEU A C 1
ATOM 1384 O O . LEU A 1 197 ? -9.124 -0.193 -49.229 1.00 46.21 174 LEU A O 1
ATOM 1389 N N . SER A 1 198 ? -7.711 0.375 -47.578 1.00 34.73 175 SER A N 1
ATOM 1390 C CA . SER A 1 198 ? -6.528 0.189 -48.404 1.00 43.19 175 SER A CA 1
ATOM 1391 C C . SER A 1 198 ? -6.375 -1.273 -48.849 1.00 42.16 175 SER A C 1
ATOM 1392 O O . SER A 1 198 ? -6.641 -2.205 -48.077 1.00 40.47 175 SER A O 1
ATOM 1395 N N . ASP A 1 199 ? -5.979 -1.462 -50.105 1.00 37.86 176 ASP A N 1
ATOM 1396 C CA . ASP A 1 199 ? -5.540 -2.769 -50.582 1.00 48.01 176 ASP A CA 1
ATOM 1397 C C . ASP A 1 199 ? -4.718 -2.616 -51.868 1.00 47.35 176 ASP A C 1
ATOM 1398 O O . ASP A 1 199 ? -4.177 -1.545 -52.152 1.00 53.88 176 ASP A O 1
ATOM 1403 N N . ASP A 1 200 ? -4.629 -3.685 -52.649 1.00 49.36 177 ASP A N 1
ATOM 1404 C CA . ASP A 1 200 ? -3.706 -3.719 -53.776 1.00 49.96 177 ASP A CA 1
ATOM 1405 C C . ASP A 1 200 ? -4.254 -2.995 -55.009 1.00 53.43 177 ASP A C 1
ATOM 1406 O O . ASP A 1 200 ? -3.481 -2.501 -55.832 1.00 40.86 177 ASP A O 1
ATOM 1411 N N . ASP A 1 201 ? -5.580 -2.912 -55.117 1.00 59.39 178 ASP A N 1
ATOM 1412 C CA . ASP A 1 201 ? -6.239 -2.137 -56.172 1.00 55.07 178 ASP A CA 1
ATOM 1413 C C . ASP A 1 201 ? -7.002 -0.933 -55.601 1.00 54.01 178 ASP A C 1
ATOM 1414 O O . ASP A 1 201 ? -7.943 -0.421 -56.222 1.00 42.85 178 ASP A O 1
ATOM 1419 N N . PHE A 1 202 ? -6.585 -0.477 -54.421 1.00 51.15 179 PHE A N 1
ATOM 1420 C CA . PHE A 1 202 ? -7.187 0.703 -53.809 1.00 42.89 179 PHE A CA 1
ATOM 1421 C C . PHE A 1 202 ? -6.157 1.509 -52.999 1.00 39.18 179 PHE A C 1
ATOM 1422 O O . PHE A 1 202 ? -5.694 1.082 -51.931 1.00 35.28 179 PHE A O 1
ATOM 1430 N N . ALA A 1 203 ? -5.813 2.682 -53.532 1.00 27.45 180 ALA A N 1
ATOM 1431 C CA . ALA A 1 203 ? -4.834 3.583 -52.928 1.00 25.00 180 ALA A CA 1
ATOM 1432 C C . ALA A 1 203 ? -5.487 4.562 -51.952 1.00 20.30 180 ALA A C 1
ATOM 1433 O O . ALA A 1 203 ? -6.683 4.834 -52.032 1.00 21.89 180 ALA A O 1
ATOM 1435 N N . VAL A 1 204 ? -4.689 5.072 -51.022 1.00 16.60 181 VAL A N 1
ATOM 1436 C CA . VAL A 1 204 ? -5.158 6.063 -50.064 1.00 25.75 181 VAL A CA 1
ATOM 1437 C C . VAL A 1 204 ? -4.098 7.153 -49.925 1.00 27.48 181 VAL A C 1
ATOM 1438 O O . VAL A 1 204 ? -3.041 6.925 -49.339 1.00 24.52 181 VAL A O 1
ATOM 1442 N N . PHE A 1 205 ? -4.377 8.330 -50.480 1.00 24.11 182 PHE A N 1
ATOM 1443 C CA . PHE A 1 205 ? -3.398 9.413 -50.490 1.00 27.82 182 PHE A CA 1
ATOM 1444 C C . PHE A 1 205 ? -3.675 10.478 -49.423 1.00 21.99 182 PHE A C 1
ATOM 1445 O O . PHE A 1 205 ? -4.812 10.888 -49.219 1.00 21.24 182 PHE A O 1
ATOM 1453 N N . GLN A 1 206 ? -2.614 10.926 -48.764 1.00 24.74 183 GLN A N 1
ATOM 1454 C CA . GLN A 1 206 ? -2.686 12.032 -47.827 1.00 17.96 183 GLN A CA 1
ATOM 1455 C C . GLN A 1 206 ? -2.573 13.351 -48.603 1.00 26.34 183 GLN A C 1
ATOM 1456 O O . GLN A 1 206 ? -1.615 13.567 -49.339 1.00 26.37 183 GLN A O 1
ATOM 1462 N N . GLY A 1 207 ? -3.541 14.241 -48.410 1.00 25.73 184 GLY A N 1
ATOM 1463 C CA . GLY A 1 207 ? -3.630 15.462 -49.183 1.00 21.16 184 GLY A CA 1
ATOM 1464 C C . GLY A 1 207 ? -2.951 16.642 -48.541 1.00 21.84 184 GLY A C 1
ATOM 1465 O O . GLY A 1 207 ? -2.868 17.710 -49.141 1.00 22.84 184 GLY A O 1
ATOM 1466 N N . GLN A 1 208 ? -2.485 16.466 -47.311 1.00 23.76 185 GLN A N 1
ATOM 1467 C CA . GLN A 1 208 ? -1.845 17.564 -46.585 1.00 26.81 185 GLN A CA 1
ATOM 1468 C C . GLN A 1 208 ? -0.373 17.262 -46.387 1.00 26.74 185 GLN A C 1
ATOM 1469 O O . GLN A 1 208 ? -0.017 16.274 -45.752 1.00 25.56 185 GLN A O 1
ATOM 1475 N N . ASP A 1 209 ? 0.466 18.136 -46.938 1.00 28.67 186 ASP A N 1
ATOM 1476 C CA . ASP A 1 209 ? 1.908 17.931 -47.008 1.00 23.39 186 ASP A CA 1
ATOM 1477 C C . ASP A 1 209 ? 2.563 17.707 -45.646 1.00 24.21 186 ASP A C 1
ATOM 1478 O O . ASP A 1 209 ? 3.490 16.907 -45.517 1.00 19.37 186 ASP A O 1
ATOM 1483 N N . ASP A 1 210 ? 2.100 18.411 -44.624 1.00 24.81 187 ASP A N 1
ATOM 1484 C CA . ASP A 1 210 ? 2.739 18.264 -43.320 1.00 28.81 187 ASP A CA 1
ATOM 1485 C C . ASP A 1 210 ? 2.394 16.931 -42.649 1.00 26.04 187 ASP A C 1
ATOM 1486 O O . ASP A 1 210 ? 3.063 16.517 -41.704 1.00 27.63 187 ASP A O 1
ATOM 1491 N N . LEU A 1 211 ? 1.381 16.242 -43.165 1.00 23.99 188 LEU A N 1
ATOM 1492 C CA . LEU A 1 211 ? 0.915 15.003 -42.573 1.00 17.62 188 LEU A CA 1
ATOM 1493 C C . LEU A 1 211 ? 1.446 13.754 -43.288 1.00 27.43 188 LEU A C 1
ATOM 1494 O O . LEU A 1 211 ? 1.161 12.614 -42.874 1.00 24.74 188 LEU A O 1
ATOM 1499 N N . LEU A 1 212 ? 2.229 13.964 -44.338 1.00 26.00 189 LEU A N 1
ATOM 1500 C CA . LEU A 1 212 ? 2.721 12.864 -45.165 1.00 32.37 189 LEU A CA 1
ATOM 1501 C C . LEU A 1 212 ? 3.488 11.814 -44.360 1.00 31.84 189 LEU A C 1
ATOM 1502 O O . LEU A 1 212 ? 3.276 10.615 -44.534 1.00 24.99 189 LEU A O 1
ATOM 1507 N N . PHE A 1 213 ? 4.374 12.255 -43.473 1.00 31.06 190 PHE A N 1
ATOM 1508 C CA . PHE A 1 213 ? 5.193 11.298 -42.739 1.00 38.80 190 PHE A CA 1
ATOM 1509 C C . PHE A 1 213 ? 4.325 10.414 -41.837 1.00 35.84 190 PHE A C 1
ATOM 1510 O O . PHE A 1 213 ? 4.426 9.191 -41.884 1.00 36.37 190 PHE A O 1
ATOM 1518 N N . THR A 1 214 ? 3.457 11.028 -41.039 1.00 31.75 191 THR A N 1
ATOM 1519 C CA . THR A 1 214 ? 2.480 10.275 -40.255 1.00 31.13 191 THR A CA 1
ATOM 1520 C C . THR A 1 214 ? 1.670 9.321 -41.150 1.00 31.56 191 THR A C 1
ATOM 1521 O O . THR A 1 214 ? 1.437 8.168 -40.787 1.00 30.72 191 THR A O 1
ATOM 1525 N N . SER A 1 215 ? 1.263 9.796 -42.327 1.00 30.40 192 SER A N 1
ATOM 1526 C CA . SER A 1 215 ? 0.407 9.006 -43.203 1.00 34.44 192 SER A CA 1
ATOM 1527 C C . SER A 1 215 ? 1.151 7.801 -43.771 1.00 32.05 192 SER A C 1
ATOM 1528 O O . SER A 1 215 ? 0.584 6.710 -43.890 1.00 32.30 192 SER A O 1
ATOM 1531 N N . LEU A 1 216 ? 2.415 7.988 -44.126 1.00 31.04 193 LEU A N 1
ATOM 1532 C CA . LEU A 1 216 ? 3.217 6.862 -44.586 1.00 33.79 193 LEU A CA 1
ATOM 1533 C C . LEU A 1 216 ? 3.372 5.858 -43.435 1.00 31.66 193 LEU A C 1
ATOM 1534 O O . LEU A 1 216 ? 3.240 4.649 -43.631 1.00 27.42 193 LEU A O 1
ATOM 1539 N N . GLU A 1 217 ? 3.630 6.357 -42.228 1.00 38.88 194 GLU A N 1
ATOM 1540 C CA . GLU A 1 217 ? 3.811 5.466 -41.074 1.00 40.16 194 GLU A CA 1
ATOM 1541 C C . GLU A 1 217 ? 2.605 4.562 -40.887 1.00 27.25 194 GLU A C 1
ATOM 1542 O O . GLU A 1 217 ? 2.740 3.434 -40.448 1.00 29.09 194 GLU A O 1
ATOM 1548 N N . LEU A 1 218 ? 1.431 5.084 -41.233 1.00 30.84 195 LEU A N 1
ATOM 1549 C CA . LEU A 1 218 ? 0.168 4.384 -41.062 1.00 23.03 195 LEU A CA 1
ATOM 1550 C C . LEU A 1 218 ? -0.263 3.578 -42.295 1.00 30.95 195 LEU A C 1
ATOM 1551 O O . LEU A 1 218 ? -1.340 2.975 -42.296 1.00 25.12 195 LEU A O 1
ATOM 1556 N N . GLY A 1 219 ? 0.557 3.593 -43.347 1.00 26.56 196 GLY A N 1
ATOM 1557 C CA . GLY A 1 219 ? 0.283 2.808 -44.531 1.00 19.76 196 GLY A CA 1
ATOM 1558 C C . GLY A 1 219 ? -0.256 3.559 -45.750 1.00 31.67 196 GLY A C 1
ATOM 1559 O O . GLY A 1 219 ? -0.742 2.920 -46.684 1.00 25.65 196 GLY A O 1
ATOM 1560 N N . ALA A 1 220 ? -0.173 4.890 -45.775 1.00 29.75 197 ALA A N 1
ATOM 1561 C CA . ALA A 1 220 ? -0.649 5.637 -46.953 1.00 33.92 197 ALA A CA 1
ATOM 1562 C C . ALA A 1 220 ? 0.126 5.280 -48.224 1.00 31.66 197 ALA A C 1
ATOM 1563 O O . ALA A 1 220 ? 1.350 5.102 -48.195 1.00 30.84 197 ALA A O 1
ATOM 1565 N N . SER A 1 221 ? -0.584 5.215 -49.348 1.00 29.98 198 SER A N 1
ATOM 1566 C CA . SER A 1 221 ? 0.054 4.934 -50.635 1.00 37.34 198 SER A CA 1
ATOM 1567 C C . SER A 1 221 ? 0.939 6.094 -51.101 1.00 34.46 198 SER A C 1
ATOM 1568 O O . SER A 1 221 ? 1.753 5.928 -52.006 1.00 35.00 198 SER A O 1
ATOM 1571 N N . GLY A 1 222 ? 0.788 7.257 -50.471 1.00 29.02 199 GLY A N 1
ATOM 1572 C CA . GLY A 1 222 ? 1.583 8.430 -50.809 1.00 30.79 199 GLY A CA 1
ATOM 1573 C C . GLY A 1 222 ? 0.818 9.718 -50.546 1.00 33.31 199 GLY A C 1
ATOM 1574 O O . GLY A 1 222 ? -0.188 9.720 -49.833 1.00 29.73 199 GLY A O 1
ATOM 1575 N N . GLY A 1 223 ? 1.287 10.817 -51.123 1.00 29.10 200 GLY A N 1
ATOM 1576 C CA . GLY A 1 223 ? 0.653 12.103 -50.913 1.00 28.91 200 GLY A CA 1
ATOM 1577 C C . GLY A 1 223 ? 0.275 12.855 -52.174 1.00 27.79 200 GLY A C 1
ATOM 1578 O O . GLY A 1 223 ? 0.876 12.673 -53.230 1.00 29.53 200 GLY A O 1
ATOM 1579 N N . VAL A 1 224 ? -0.745 13.698 -52.042 1.00 25.57 201 VAL A N 1
ATOM 1580 C CA . VAL A 1 224 ? -1.049 14.747 -53.011 1.00 25.93 201 VAL A CA 1
ATOM 1581 C C . VAL A 1 224 ? -0.698 16.077 -52.361 1.00 28.89 201 VAL A C 1
ATOM 1582 O O . VAL A 1 224 ? -1.414 16.527 -51.452 1.00 23.29 201 VAL A O 1
ATOM 1586 N N . CYS A 1 225 ? 0.391 16.697 -52.822 1.00 19.08 202 CYS A N 1
ATOM 1587 C CA . CYS A 1 225 ? 1.031 17.769 -52.074 1.00 17.96 202 CYS A CA 1
ATOM 1588 C C . CYS A 1 225 ? 1.319 19.018 -52.893 1.00 16.54 202 CYS A C 1
ATOM 1589 O O . CYS A 1 225 ? 2.238 19.036 -53.695 1.00 19.22 202 CYS A O 1
ATOM 1592 N N . GLY A 1 226 ? 0.560 20.078 -52.645 1.00 16.37 203 GLY A N 1
ATOM 1593 C CA . GLY A 1 226 ? 0.672 21.303 -53.416 1.00 27.15 203 GLY A CA 1
ATOM 1594 C C . GLY A 1 226 ? 2.038 21.981 -53.398 1.00 31.98 203 GLY A C 1
ATOM 1595 O O . GLY A 1 226 ? 2.393 22.693 -54.335 1.00 29.88 203 GLY A O 1
ATOM 1596 N N . THR A 1 227 ? 2.807 21.784 -52.337 1.00 26.46 204 THR A N 1
ATOM 1597 C CA . THR A 1 227 ? 4.113 22.413 -52.254 1.00 30.32 204 THR A CA 1
ATOM 1598 C C . THR A 1 227 ? 5.083 21.907 -53.331 1.00 32.38 204 THR A C 1
ATOM 1599 O O . THR A 1 227 ? 6.121 22.527 -53.562 1.00 34.37 204 THR A O 1
ATOM 1603 N N . THR A 1 228 ? 4.752 20.802 -53.992 1.00 17.07 205 THR A N 1
ATOM 1604 C CA . THR A 1 228 ? 5.610 20.286 -55.054 1.00 30.89 205 THR A CA 1
ATOM 1605 C C . THR A 1 228 ? 5.598 21.197 -56.293 1.00 32.26 205 THR A C 1
ATOM 1606 O O . THR A 1 228 ? 6.400 21.017 -57.196 1.00 19.57 205 THR A O 1
ATOM 1610 N N . ASN A 1 229 ? 4.705 22.181 -56.320 1.00 21.78 206 ASN A N 1
ATOM 1611 C CA . ASN A 1 229 ? 4.671 23.135 -57.412 1.00 29.02 206 ASN A CA 1
ATOM 1612 C C . ASN A 1 229 ? 5.934 24.010 -57.468 1.00 35.94 206 ASN A C 1
ATOM 1613 O O . ASN A 1 229 ? 6.203 24.650 -58.481 1.00 33.01 206 ASN A O 1
ATOM 1618 N N . PHE A 1 230 ? 6.697 24.043 -56.379 1.00 34.62 207 PHE A N 1
ATOM 1619 C CA . PHE A 1 230 ? 7.859 24.918 -56.286 1.00 30.04 207 PHE A CA 1
ATOM 1620 C C . PHE A 1 230 ? 8.842 24.466 -55.210 1.00 30.27 207 PHE A C 1
ATOM 1621 O O . PHE A 1 230 ? 9.738 25.206 -54.829 1.00 35.18 207 PHE A O 1
ATOM 1629 N N . SER A 1 231 ? 8.682 23.238 -54.741 1.00 31.87 208 SER A N 1
ATOM 1630 C CA . SER A 1 231 ? 9.569 22.686 -53.733 1.00 31.03 208 SER A CA 1
ATOM 1631 C C . SER A 1 231 ? 9.685 21.174 -53.884 1.00 38.39 208 SER A C 1
ATOM 1632 O O . SER A 1 231 ? 8.684 20.480 -54.070 1.00 37.04 208 SER A O 1
ATOM 1635 N N . ASP A 1 232 ? 10.915 20.673 -53.821 1.00 35.45 209 ASP A N 1
ATOM 1636 C CA . ASP A 1 232 ? 11.172 19.241 -53.921 1.00 46.87 209 ASP A CA 1
ATOM 1637 C C . ASP A 1 232 ? 11.112 18.541 -52.548 1.00 44.98 209 ASP A C 1
ATOM 1638 O O . ASP A 1 232 ? 11.253 17.313 -52.463 1.00 36.43 209 ASP A O 1
ATOM 1643 N N . GLY A 1 233 ? 10.919 19.329 -51.490 1.00 36.70 210 GLY A N 1
ATOM 1644 C CA . GLY A 1 233 ? 10.899 18.824 -50.121 1.00 37.84 210 GLY A CA 1
ATOM 1645 C C . GLY A 1 233 ? 10.083 17.559 -49.922 1.00 36.01 210 GLY A C 1
ATOM 1646 O O . GLY A 1 233 ? 10.590 16.554 -49.431 1.00 35.79 210 GLY A O 1
ATOM 1647 N N . ILE A 1 234 ? 8.819 17.602 -50.321 1.00 37.95 211 ILE A N 1
ATOM 1648 C CA . ILE A 1 234 ? 7.953 16.438 -50.221 1.00 34.56 211 ILE A CA 1
ATOM 1649 C C . ILE A 1 234 ? 8.506 15.225 -50.957 1.00 30.86 211 ILE A C 1
ATOM 1650 O O . ILE A 1 234 ? 8.327 14.102 -50.495 1.00 33.95 211 ILE A O 1
ATOM 1655 N N . VAL A 1 235 ? 9.167 15.424 -52.093 1.00 28.54 212 VAL A N 1
ATOM 1656 C CA . VAL A 1 235 ? 9.627 14.274 -52.878 1.00 37.34 212 VAL A CA 1
ATOM 1657 C C . VAL A 1 235 ? 10.877 13.608 -52.275 1.00 40.87 212 VAL A C 1
ATOM 1658 O O . VAL A 1 235 ? 10.970 12.371 -52.246 1.00 30.24 212 VAL A O 1
ATOM 1662 N N . ARG A 1 236 ? 11.827 14.419 -51.811 1.00 34.62 213 ARG A N 1
ATOM 1663 C CA . ARG A 1 236 ? 12.959 13.908 -51.040 1.00 38.06 213 ARG A CA 1
ATOM 1664 C C . ARG A 1 236 ? 12.438 13.060 -49.888 1.00 38.14 213 ARG A C 1
ATOM 1665 O O . ARG A 1 236 ? 12.854 11.918 -49.712 1.00 40.74 213 ARG A O 1
ATOM 1673 N N . LEU A 1 237 ? 11.509 13.629 -49.125 1.00 37.96 214 LEU A N 1
ATOM 1674 C CA . LEU A 1 237 ? 10.900 12.952 -47.985 1.00 36.92 214 LEU A CA 1
ATOM 1675 C C . LEU A 1 237 ? 10.447 11.542 -48.325 1.00 34.03 214 LEU A C 1
ATOM 1676 O O . LEU A 1 237 ? 10.832 10.582 -47.655 1.00 41.27 214 LEU A O 1
ATOM 1681 N N . TYR A 1 238 ? 9.629 11.420 -49.363 1.00 36.45 215 TYR A N 1
ATOM 1682 C CA . TYR A 1 238 ? 9.070 10.130 -49.773 1.00 36.25 215 TYR A CA 1
ATOM 1683 C C . TYR A 1 238 ? 10.145 9.109 -50.143 1.00 41.71 215 TYR A C 1
ATOM 1684 O O . TYR A 1 238 ? 9.991 7.919 -49.865 1.00 42.17 215 TYR A O 1
ATOM 1693 N N . HIS A 1 239 ? 11.225 9.566 -50.773 1.00 40.58 216 HIS A N 1
ATOM 1694 C CA . HIS A 1 239 ? 12.270 8.650 -51.222 1.00 49.32 216 HIS A CA 1
ATOM 1695 C C . HIS A 1 239 ? 13.221 8.306 -50.082 1.00 52.20 216 HIS A C 1
ATOM 1696 O O . HIS A 1 239 ? 13.729 7.188 -50.001 1.00 63.89 216 HIS A O 1
ATOM 1703 N N . GLU A 1 240 ? 13.439 9.260 -49.189 1.00 47.29 217 GLU A N 1
ATOM 1704 C CA . GLU A 1 240 ? 14.288 9.039 -48.032 1.00 51.69 217 GLU A CA 1
ATOM 1705 C C . GLU A 1 240 ? 13.644 8.055 -47.064 1.00 60.18 217 GLU A C 1
ATOM 1706 O O . GLU A 1 240 ? 14.333 7.227 -46.461 1.00 66.53 217 GLU A O 1
ATOM 1712 N N . TYR A 1 241 ? 12.321 8.147 -46.939 1.00 58.78 218 TYR A N 1
ATOM 1713 C CA . TYR A 1 241 ? 11.544 7.356 -45.977 1.00 58.64 218 TYR A CA 1
ATOM 1714 C C . TYR A 1 241 ? 11.863 5.858 -46.024 1.00 54.91 218 TYR A C 1
ATOM 1715 O O . TYR A 1 241 ? 11.750 5.159 -45.016 1.00 44.43 218 TYR A O 1
ATOM 1724 N N . LYS A 1 242 ? 12.273 5.384 -47.200 1.00 64.57 219 LYS A N 1
ATOM 1725 C CA . LYS A 1 242 ? 12.513 3.962 -47.446 1.00 68.26 219 LYS A CA 1
ATOM 1726 C C . LYS A 1 242 ? 13.581 3.376 -46.530 1.00 64.09 219 LYS A C 1
ATOM 1727 O O . LYS A 1 242 ? 13.318 2.441 -45.774 1.00 59.23 219 LYS A O 1
ATOM 1733 N N . ASN A 1 243 ? 14.781 3.941 -46.604 1.00 76.17 220 ASN A N 1
ATOM 1734 C CA . ASN A 1 243 ? 15.932 3.427 -45.870 1.00 78.40 220 ASN A CA 1
ATOM 1735 C C . ASN A 1 243 ? 16.244 4.242 -44.615 1.00 76.90 220 ASN A C 1
ATOM 1736 O O . ASN A 1 243 ? 16.770 3.699 -43.643 1.00 84.64 220 ASN A O 1
ATOM 1741 N N . ASN A 1 244 ? 15.913 5.533 -44.631 1.00 71.56 221 ASN A N 1
ATOM 1742 C CA . ASN A 1 244 ? 16.186 6.409 -43.493 1.00 71.56 221 ASN A CA 1
ATOM 1743 C C . ASN A 1 244 ? 14.922 7.103 -42.986 1.00 58.07 221 ASN A C 1
ATOM 1744 O O . ASN A 1 244 ? 14.559 8.185 -43.444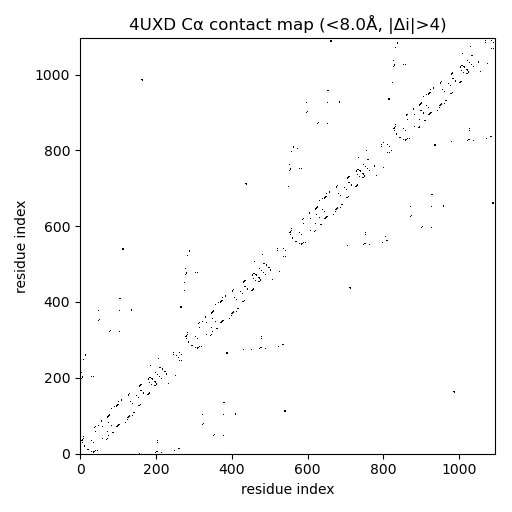 1.00 57.85 221 ASN A O 1
ATOM 1749 N N . ARG A 1 245 ? 14.274 6.467 -42.020 1.00 54.73 222 ARG A N 1
ATOM 1750 C CA . ARG A 1 245 ? 12.995 6.917 -41.495 1.00 47.87 222 ARG A CA 1
ATOM 1751 C C . ARG A 1 245 ? 13.105 8.264 -40.783 1.00 61.55 222 ARG A C 1
ATOM 1752 O O . ARG A 1 245 ? 12.386 9.212 -41.113 1.00 58.42 222 ARG A O 1
ATOM 1760 N N . GLU A 1 246 ? 14.000 8.345 -39.803 1.00 64.80 223 GLU A N 1
ATOM 1761 C CA . GLU A 1 246 ? 14.220 9.585 -39.064 1.00 58.25 223 GLU A CA 1
ATOM 1762 C C . GLU A 1 246 ? 14.568 10.750 -40.006 1.00 60.48 223 GLU A C 1
ATOM 1763 O O . GLU A 1 246 ? 14.221 11.898 -39.724 1.00 60.78 223 GLU A O 1
ATOM 1769 N N . MET A 1 247 ? 15.256 10.454 -41.113 1.00 59.88 224 MET A N 1
ATOM 1770 C CA . MET A 1 247 ? 15.665 11.488 -42.078 1.00 70.08 224 MET A CA 1
ATOM 1771 C C . MET A 1 247 ? 14.474 12.098 -42.809 1.00 57.28 224 MET A C 1
ATOM 1772 O O . MET A 1 247 ? 14.382 13.318 -42.953 1.00 53.50 224 MET A O 1
ATOM 1777 N N . ALA A 1 248 ? 13.577 11.243 -43.287 1.00 53.48 225 ALA A N 1
ATOM 1778 C CA . ALA A 1 248 ? 12.320 11.708 -43.854 1.00 59.44 225 ALA A CA 1
ATOM 1779 C C . ALA A 1 248 ? 11.611 12.638 -42.870 1.00 55.86 225 ALA A C 1
ATOM 1780 O O . ALA A 1 248 ? 11.175 13.727 -43.243 1.00 57.54 225 ALA A O 1
ATOM 1782 N N . LEU A 1 249 ? 11.513 12.207 -41.617 1.00 43.10 226 LEU A N 1
ATOM 1783 C CA . LEU A 1 249 ? 10.859 12.994 -40.578 1.00 48.85 226 LEU A CA 1
ATOM 1784 C C . LEU A 1 249 ? 11.503 14.366 -40.399 1.00 48.41 226 LEU A C 1
ATOM 1785 O O . LEU A 1 249 ? 10.812 15.349 -40.121 1.00 43.72 226 LEU A O 1
ATOM 1790 N N . LYS A 1 250 ? 12.823 14.424 -40.548 1.00 50.60 227 LYS A N 1
ATOM 1791 C CA . LYS A 1 250 ? 13.557 15.668 -40.367 1.00 54.12 227 LYS A CA 1
ATOM 1792 C C . LYS A 1 250 ? 13.195 16.640 -41.487 1.00 52.09 227 LYS A C 1
ATOM 1793 O O . LYS A 1 250 ? 12.976 17.832 -41.246 1.00 43.03 227 LYS A O 1
ATOM 1799 N N . ILE A 1 251 ? 13.137 16.109 -42.708 1.00 43.20 228 ILE A N 1
ATOM 1800 C CA . ILE A 1 251 ? 12.712 16.872 -43.877 1.00 46.81 228 ILE A CA 1
ATOM 1801 C C . ILE A 1 251 ? 11.315 17.440 -43.633 1.00 40.33 228 ILE A C 1
ATOM 1802 O O . ILE A 1 251 ? 11.054 18.621 -43.870 1.00 42.82 228 ILE A O 1
ATOM 1807 N N . GLU A 1 252 ? 10.420 16.597 -43.145 1.00 36.20 229 GLU A N 1
ATOM 1808 C CA . GLU A 1 252 ? 9.055 17.016 -42.860 1.00 39.39 229 GLU A CA 1
ATOM 1809 C C . GLU A 1 252 ? 9.020 18.176 -41.862 1.00 44.17 229 GLU A C 1
ATOM 1810 O O . GLU A 1 252 ? 8.250 19.122 -42.029 1.00 35.06 229 GLU A O 1
ATOM 1816 N N . LYS A 1 253 ? 9.849 18.097 -40.824 1.00 48.90 230 LYS A N 1
ATOM 1817 C CA . LYS A 1 253 ? 9.756 19.046 -39.717 1.00 54.51 230 LYS A CA 1
ATOM 1818 C C . LYS A 1 253 ? 10.459 20.359 -40.035 1.00 44.13 230 LYS A C 1
ATOM 1819 O O . LYS A 1 253 ? 9.970 21.421 -39.675 1.00 46.66 230 LYS A O 1
ATOM 1825 N N . ASN A 1 254 ? 11.591 20.288 -40.724 1.00 35.99 231 ASN A N 1
ATOM 1826 C CA . ASN A 1 254 ? 12.384 21.480 -40.996 1.00 46.65 231 ASN A CA 1
ATOM 1827 C C . ASN A 1 254 ? 12.054 22.158 -42.333 1.00 51.09 231 ASN A C 1
ATOM 1828 O O . ASN A 1 254 ? 12.268 23.360 -42.494 1.00 48.82 231 ASN A O 1
ATOM 1833 N N . ASP A 1 255 ? 11.537 21.393 -43.289 1.00 51.70 232 ASP A N 1
ATOM 1834 C CA . ASP A 1 255 ? 11.322 21.907 -44.638 1.00 51.40 232 ASP A CA 1
ATOM 1835 C C . ASP A 1 255 ? 9.844 22.082 -44.976 1.00 52.95 232 ASP A C 1
ATOM 1836 O O . ASP A 1 255 ? 9.374 23.201 -45.172 1.00 41.13 232 ASP A O 1
ATOM 1841 N N . VAL A 1 256 ? 9.119 20.970 -45.019 1.00 47.20 233 VAL A N 1
ATOM 1842 C CA . VAL A 1 256 ? 7.730 20.965 -45.445 1.00 37.45 233 VAL A CA 1
ATOM 1843 C C . VAL A 1 256 ? 6.837 21.761 -44.482 1.00 38.91 233 VAL A C 1
ATOM 1844 O O . VAL A 1 256 ? 6.128 22.697 -44.887 1.00 29.35 233 VAL A O 1
ATOM 1848 N N . ILE A 1 257 ? 6.883 21.382 -43.207 1.00 36.88 234 ILE A N 1
ATOM 1849 C CA . ILE A 1 257 ? 5.975 21.929 -42.196 1.00 39.70 234 ILE A CA 1
ATOM 1850 C C . ILE A 1 257 ? 6.160 23.429 -42.017 1.00 36.96 234 ILE A C 1
ATOM 1851 O O . ILE A 1 257 ? 5.179 24.150 -41.862 1.00 32.61 234 ILE A O 1
ATOM 1856 N N . PRO A 1 258 ? 7.417 23.906 -42.020 1.00 40.43 235 PRO A N 1
ATOM 1857 C CA . PRO A 1 258 ? 7.590 25.355 -41.896 1.00 40.21 235 PRO A CA 1
ATOM 1858 C C . PRO A 1 258 ? 7.140 26.088 -43.147 1.00 28.90 235 PRO A C 1
ATOM 1859 O O . PRO A 1 258 ? 6.623 27.203 -43.044 1.00 25.80 235 PRO A O 1
ATOM 1863 N N . LEU A 1 259 ? 7.308 25.454 -44.304 1.00 30.63 236 LEU A N 1
ATOM 1864 C CA . LEU A 1 259 ? 6.778 26.004 -45.557 1.00 33.28 236 LEU A CA 1
ATOM 1865 C C . LEU A 1 259 ? 5.249 26.025 -45.581 1.00 33.25 236 LEU A C 1
ATOM 1866 O O . LEU A 1 259 ? 4.639 27.012 -46.025 1.00 26.35 236 LEU A O 1
ATOM 1871 N N . MET A 1 260 ? 4.644 24.924 -45.128 1.00 36.05 237 MET A N 1
ATOM 1872 C CA . MET A 1 260 ? 3.189 24.823 -45.023 1.00 35.18 237 MET A CA 1
ATOM 1873 C C . MET A 1 260 ? 2.606 25.888 -44.089 1.00 29.82 237 MET A C 1
ATOM 1874 O O . MET A 1 260 ? 1.466 26.313 -44.267 1.00 27.83 237 MET A O 1
ATOM 1879 N N . LYS A 1 261 ? 3.384 26.318 -43.099 1.00 30.96 238 LYS A N 1
ATOM 1880 C CA . LYS A 1 261 ? 2.920 27.337 -42.169 1.00 25.35 238 LYS A CA 1
ATOM 1881 C C . LYS A 1 261 ? 2.924 28.697 -42.839 1.00 40.72 238 LYS A C 1
ATOM 1882 O O . LYS A 1 261 ? 1.966 29.462 -42.702 1.00 37.18 238 LYS A O 1
ATOM 1888 N N . LYS A 1 262 ? 4.022 28.997 -43.537 1.00 42.96 239 LYS A N 1
ATOM 1889 C CA . LYS A 1 262 ? 4.133 30.217 -44.329 1.00 32.25 239 LYS A CA 1
ATOM 1890 C C . LYS A 1 262 ? 2.942 30.316 -45.282 1.00 35.65 239 LYS A C 1
ATOM 1891 O O . LYS A 1 262 ? 2.221 31.307 -45.270 1.00 38.58 239 LYS A O 1
ATOM 1897 N N . LEU A 1 263 ? 2.728 29.272 -46.086 1.00 37.86 240 LEU A N 1
ATOM 1898 C CA . LEU A 1 263 ? 1.654 29.264 -47.093 1.00 36.52 240 LEU A CA 1
ATOM 1899 C C . LEU A 1 263 ? 0.235 29.407 -46.506 1.00 35.43 240 LEU A C 1
ATOM 1900 O O . LEU A 1 263 ? -0.682 29.891 -47.184 1.00 34.19 240 LEU A O 1
ATOM 1905 N N . GLY A 1 264 ? 0.066 29.003 -45.247 1.00 35.09 241 GLY A N 1
ATOM 1906 C CA . GLY A 1 264 ? -1.238 28.964 -44.603 1.00 28.47 241 GLY A CA 1
ATOM 1907 C C . GLY A 1 264 ? -1.611 30.244 -43.881 1.00 33.87 241 GLY A C 1
ATOM 1908 O O . GLY A 1 264 ? -2.759 30.424 -43.463 1.00 21.77 241 GLY A O 1
ATOM 1909 N N . LYS A 1 265 ? -0.641 31.141 -43.739 1.00 39.45 242 LYS A N 1
ATOM 1910 C CA . LYS A 1 265 ? -0.912 32.473 -43.208 1.00 44.65 242 LYS A CA 1
ATOM 1911 C C . LYS A 1 265 ? -1.741 33.294 -44.190 1.00 42.35 242 LYS A C 1
ATOM 1912 O O . LYS A 1 265 ? -2.162 34.399 -43.869 1.00 44.49 242 LYS A O 1
ATOM 1918 N N . TYR A 1 266 ? -1.968 32.754 -45.386 1.00 39.02 243 TYR A N 1
ATOM 1919 C CA . TYR A 1 266 ? -2.657 33.481 -46.442 1.00 40.69 243 TYR A CA 1
ATOM 1920 C C . TYR A 1 266 ? -3.863 32.714 -46.988 1.00 30.06 243 TYR A C 1
ATOM 1921 O O . TYR A 1 266 ? -3.935 31.493 -46.888 1.00 29.08 243 TYR A O 1
ATOM 1930 N N . GLN A 1 267 ? -4.822 33.476 -47.508 1.00 31.07 244 GLN A N 1
ATOM 1931 C CA . GLN A 1 267 ? -6.032 32.975 -48.160 1.00 28.43 244 GLN A CA 1
ATOM 1932 C C . GLN A 1 267 ? -5.677 31.962 -49.241 1.00 36.20 244 GLN A C 1
ATOM 1933 O O . GLN A 1 267 ? -4.900 32.271 -50.150 1.00 34.79 244 GLN A O 1
ATOM 1939 N N . PHE A 1 268 ? -6.225 30.751 -49.129 1.00 26.14 245 PHE A N 1
ATOM 1940 C CA . PHE A 1 268 ? -5.909 29.673 -50.064 1.00 26.29 245 PHE A CA 1
ATOM 1941 C C . PHE A 1 268 ? -6.456 29.964 -51.481 1.00 28.38 245 PHE A C 1
ATOM 1942 O O . PHE A 1 268 ? -7.550 30.507 -51.624 1.00 28.08 245 PHE A O 1
ATOM 1950 N N . PRO A 1 269 ? -5.697 29.623 -52.540 1.00 24.59 246 PRO A N 1
ATOM 1951 C CA . PRO A 1 269 ? -4.344 29.080 -52.663 1.00 26.15 246 PRO A CA 1
ATOM 1952 C C . PRO A 1 269 ? -3.372 30.134 -53.172 1.00 27.99 246 PRO A C 1
ATOM 1953 O O . PRO A 1 269 ? -2.343 29.812 -53.767 1.00 24.47 246 PRO A O 1
ATOM 1957 N N . ASN A 1 270 ? -3.717 31.394 -52.959 1.00 24.99 247 ASN A N 1
ATOM 1958 C CA . ASN A 1 270 ? -3.036 32.486 -53.631 1.00 27.65 247 ASN A CA 1
ATOM 1959 C C . ASN A 1 270 ? -1.519 32.479 -53.418 1.00 29.27 247 ASN A C 1
ATOM 1960 O O . ASN A 1 270 ? -0.765 32.689 -54.368 1.00 32.12 247 ASN A O 1
ATOM 1965 N N . ALA A 1 271 ? -1.082 32.184 -52.195 1.00 27.53 248 ALA A N 1
ATOM 1966 C CA . ALA A 1 271 ? 0.339 32.146 -51.863 1.00 32.18 248 ALA A CA 1
ATOM 1967 C C . ALA A 1 271 ? 1.113 31.147 -52.727 1.00 33.37 248 ALA A C 1
ATOM 1968 O O . ALA A 1 271 ? 2.285 31.376 -53.030 1.00 30.67 248 ALA A O 1
ATOM 1970 N N . TYR A 1 272 ? 0.459 30.053 -53.114 1.00 28.81 249 TYR A N 1
ATOM 1971 C CA . TYR A 1 272 ? 1.080 29.037 -53.967 1.00 33.21 249 TYR A CA 1
ATOM 1972 C C . TYR A 1 272 ? 1.421 29.636 -55.316 1.00 38.18 249 TYR A C 1
ATOM 1973 O O . TYR A 1 272 ? 2.450 29.317 -55.915 1.00 34.34 249 TYR A O 1
ATOM 1982 N N . TYR A 1 273 ? 0.539 30.511 -55.784 1.00 31.85 250 TYR A N 1
ATOM 1983 C CA . TYR A 1 273 ? 0.707 31.135 -57.071 1.00 38.51 250 TYR A CA 1
ATOM 1984 C C . TYR A 1 273 ? 1.860 32.139 -57.006 1.00 36.00 250 TYR A C 1
ATOM 1985 O O . TYR A 1 273 ? 2.770 32.077 -57.827 1.00 36.66 250 TYR A O 1
ATOM 1994 N N . GLU A 1 274 ? 1.854 33.029 -56.022 1.00 30.88 251 GLU A N 1
ATOM 1995 C CA . GLU A 1 274 ? 2.954 33.971 -55.893 1.00 43.23 251 GLU A CA 1
ATOM 1996 C C . GLU A 1 274 ? 4.284 33.222 -55.796 1.00 49.71 251 GLU A C 1
ATOM 1997 O O . GLU A 1 274 ? 5.266 33.574 -56.456 1.00 47.08 251 GLU A O 1
ATOM 2003 N N . TYR A 1 275 ? 4.300 32.168 -54.990 1.00 45.32 252 TYR A N 1
ATOM 2004 C CA . TYR A 1 275 ? 5.532 31.467 -54.696 1.00 37.02 252 TYR A CA 1
ATOM 2005 C C . TYR A 1 275 ? 6.084 30.885 -55.977 1.00 39.21 252 TYR A C 1
ATOM 2006 O O . TYR A 1 275 ? 7.293 30.882 -56.201 1.00 44.03 252 TYR A O 1
ATOM 2015 N N . PHE A 1 276 ? 5.186 30.407 -56.827 1.00 44.38 253 PHE A N 1
ATOM 2016 C CA . PHE A 1 276 ? 5.580 29.871 -58.119 1.00 40.44 253 PHE A CA 1
ATOM 2017 C C . PHE A 1 276 ? 6.043 30.982 -59.067 1.00 40.12 253 PHE A C 1
ATOM 2018 O O . PHE A 1 276 ? 6.963 30.798 -59.865 1.00 41.48 253 PHE A O 1
ATOM 2026 N N . TYR A 1 277 ? 5.392 32.130 -58.982 1.00 28.23 254 TYR A N 1
ATOM 2027 C CA . TYR A 1 277 ? 5.665 33.219 -59.889 1.00 40.41 254 TYR A CA 1
ATOM 2028 C C . TYR A 1 277 ? 7.040 33.814 -59.606 1.00 46.42 254 TYR A C 1
ATOM 2029 O O . TYR A 1 277 ? 7.832 34.037 -60.523 1.00 51.12 254 TYR A O 1
ATOM 2038 N N . LYS A 1 278 ? 7.311 34.064 -58.332 1.00 38.12 255 LYS A N 1
ATOM 2039 C CA . LYS A 1 278 ? 8.566 34.657 -57.913 1.00 42.79 255 LYS A CA 1
ATOM 2040 C C . LYS A 1 278 ? 9.745 33.735 -58.205 1.00 47.34 255 LYS A C 1
ATOM 2041 O O . LYS A 1 278 ? 10.820 34.194 -58.598 1.00 45.06 255 LYS A O 1
ATOM 2047 N N . LYS A 1 279 ? 9.534 32.436 -58.020 1.00 43.10 256 LYS A N 1
ATOM 2048 C CA . LYS A 1 279 ? 10.607 31.468 -58.142 1.00 40.90 256 LYS A CA 1
ATOM 2049 C C . LYS A 1 279 ? 11.114 31.384 -59.574 1.00 50.85 256 LYS A C 1
ATOM 2050 O O . LYS A 1 279 ? 12.319 31.321 -59.817 1.00 55.38 256 LYS A O 1
ATOM 2056 N N . ASN A 1 280 ? 10.182 31.349 -60.516 1.00 55.77 257 ASN A N 1
ATOM 2057 C CA . ASN A 1 280 ? 10.521 31.310 -61.928 1.00 51.69 257 ASN A CA 1
ATOM 2058 C C . ASN A 1 280 ? 10.550 32.717 -62.529 1.00 56.83 257 ASN A C 1
ATOM 2059 O O . ASN A 1 280 ? 10.597 32.870 -63.749 1.00 55.50 257 ASN A O 1
ATOM 2064 N N . ASN A 1 281 ? 10.526 33.734 -61.664 1.00 50.35 258 ASN A N 1
ATOM 2065 C CA . ASN A 1 281 ? 10.516 35.134 -62.090 1.00 51.84 258 ASN A CA 1
ATOM 2066 C C . ASN A 1 281 ? 9.452 35.407 -63.162 1.00 59.28 258 ASN A C 1
ATOM 2067 O O . ASN A 1 281 ? 9.696 36.123 -64.132 1.00 58.52 258 ASN A O 1
ATOM 2072 N N . ILE A 1 282 ? 8.272 34.825 -62.994 1.00 53.20 259 ILE A N 1
ATOM 2073 C CA . ILE A 1 282 ? 7.197 35.040 -63.950 1.00 48.84 259 ILE A CA 1
ATOM 2074 C C . ILE A 1 282 ? 6.260 36.124 -63.449 1.00 48.43 259 ILE A C 1
ATOM 2075 O O . ILE A 1 282 ? 6.004 36.243 -62.253 1.00 50.10 259 ILE A O 1
ATOM 2080 N N . ASN A 1 283 ? 5.758 36.913 -64.388 1.00 53.07 260 ASN A N 1
ATOM 2081 C CA . ASN A 1 283 ? 4.786 37.953 -64.103 1.00 60.69 260 ASN A CA 1
ATOM 2082 C C . ASN A 1 283 ? 3.374 37.378 -64.207 1.00 61.93 260 ASN A C 1
ATOM 2083 O O . ASN A 1 283 ? 2.715 37.495 -65.245 1.00 62.47 260 ASN A O 1
ATOM 2088 N N . GLY A 1 284 ? 2.921 36.745 -63.129 1.00 52.57 261 GLY A N 1
ATOM 2089 C CA . GLY A 1 284 ? 1.683 35.994 -63.154 1.00 45.77 261 GLY A CA 1
ATOM 2090 C C . GLY A 1 284 ? 0.538 36.682 -62.442 1.00 41.80 261 GLY A C 1
ATOM 2091 O O . GLY A 1 284 ? 0.751 37.531 -61.581 1.00 48.11 261 GLY A O 1
ATOM 2092 N N . GLY A 1 285 ? -0.685 36.299 -62.794 1.00 37.00 262 GLY A N 1
ATOM 2093 C CA . GLY A 1 285 ? -1.858 36.981 -62.290 1.00 35.83 262 GLY A CA 1
ATOM 2094 C C . GLY A 1 285 ? -2.866 36.124 -61.551 1.00 38.24 262 GLY A C 1
ATOM 2095 O O . GLY A 1 285 ? -2.620 34.964 -61.223 1.00 31.77 262 GLY A O 1
ATOM 2096 N N . TYR A 1 286 ? -4.016 36.733 -61.287 1.00 30.15 263 TYR A N 1
ATOM 2097 C CA . TYR A 1 286 ? -4.995 36.182 -60.386 1.00 27.50 263 TYR A CA 1
ATOM 2098 C C . TYR A 1 286 ? -6.407 36.452 -60.884 1.00 34.53 263 TYR A C 1
ATOM 2099 O O . TYR A 1 286 ? -6.841 37.599 -60.900 1.00 36.29 263 TYR A O 1
ATOM 2108 N N . ARG A 1 287 ? -7.120 35.401 -61.282 1.00 31.09 264 ARG A N 1
ATOM 2109 C CA . ARG A 1 287 ? -8.535 35.525 -61.607 1.00 28.06 264 ARG A CA 1
ATOM 2110 C C . ARG A 1 287 ? -9.329 35.688 -60.314 1.00 35.43 264 ARG A C 1
ATOM 2111 O O . ARG A 1 287 ? -9.302 34.795 -59.457 1.00 33.97 264 ARG A O 1
ATOM 2119 N N . PRO A 1 288 ? -10.013 36.834 -60.149 1.00 31.08 265 PRO A N 1
ATOM 2120 C CA . PRO A 1 288 ? -10.928 36.952 -59.012 1.00 27.60 265 PRO A CA 1
ATOM 2121 C C . PRO A 1 288 ? -11.806 35.709 -58.883 1.00 31.40 265 PRO A C 1
ATOM 2122 O O . PRO A 1 288 ? -12.237 35.187 -59.915 1.00 29.06 265 PRO A O 1
ATOM 2126 N N . PRO A 1 289 ? -12.060 35.231 -57.646 1.00 31.84 266 PRO A N 1
ATOM 2127 C CA . PRO A 1 289 ? -11.750 35.827 -56.333 1.00 32.33 266 PRO A CA 1
ATOM 2128 C C . PRO A 1 289 ? -10.298 35.690 -55.844 1.00 28.79 266 PRO A C 1
ATOM 2129 O O . PRO A 1 289 ? -10.000 36.168 -54.760 1.00 31.20 266 PRO A O 1
ATOM 2133 N N . MET A 1 290 ? -9.419 35.039 -56.597 1.00 33.00 267 MET A N 1
ATOM 2134 C CA . MET A 1 290 ? -7.995 35.079 -56.276 1.00 29.54 267 MET A CA 1
ATOM 2135 C C . MET A 1 290 ? -7.551 36.536 -56.176 1.00 34.14 267 MET A C 1
ATOM 2136 O O . MET A 1 290 ? -8.168 37.429 -56.768 1.00 40.88 267 MET A O 1
ATOM 2141 N N . TYR A 1 291 ? -6.476 36.780 -55.436 1.00 35.88 268 TYR A N 1
ATOM 2142 C CA . TYR A 1 291 ? -5.852 38.096 -55.434 1.00 39.36 268 TYR A CA 1
ATOM 2143 C C . TYR A 1 291 ? -4.409 38.000 -54.927 1.00 39.00 268 TYR A C 1
ATOM 2144 O O . TYR A 1 291 ? -4.059 37.054 -54.221 1.00 40.96 268 TYR A O 1
ATOM 2153 N N . ARG A 1 292 ? -3.566 38.954 -55.311 1.00 37.48 269 ARG A N 1
ATOM 2154 C CA . ARG A 1 292 ? -2.158 38.947 -54.886 1.00 56.30 269 ARG A CA 1
ATOM 2155 C C . ARG A 1 292 ? -2.058 39.151 -53.372 1.00 50.27 269 ARG A C 1
ATOM 2156 O O . ARG A 1 292 ? -2.817 39.913 -52.784 1.00 43.48 269 ARG A O 1
ATOM 2164 N N . VAL A 1 293 ? -1.088 38.486 -52.758 1.00 60.78 270 VAL A N 1
ATOM 2165 C CA . VAL A 1 293 ? -1.058 38.339 -51.306 1.00 73.47 270 VAL A CA 1
ATOM 2166 C C . VAL A 1 293 ? 0.174 38.968 -50.649 1.00 73.86 270 VAL A C 1
ATOM 2167 O O . VAL A 1 293 ? 0.055 39.860 -49.802 1.00 78.35 270 VAL A O 1
ATOM 2171 N N . GLY A 1 294 ? 1.349 38.489 -51.043 1.00 73.22 271 GLY A N 1
ATOM 2172 C CA . GLY A 1 294 ? 2.600 38.861 -50.406 1.00 85.76 271 GLY A CA 1
ATOM 2173 C C . GLY A 1 294 ? 3.164 37.701 -49.598 1.00 89.24 271 GLY A C 1
ATOM 2174 O O . GLY A 1 294 ? 2.750 37.473 -48.463 1.00 92.43 271 GLY A O 1
ATOM 2175 N N . ILE A 1 295 ? 4.094 36.960 -50.193 1.00 80.58 272 ILE A N 1
ATOM 2176 C CA . ILE A 1 295 ? 4.791 35.870 -49.516 1.00 76.68 272 ILE A CA 1
ATOM 2177 C C . ILE A 1 295 ? 6.284 36.120 -49.716 1.00 87.68 272 ILE A C 1
ATOM 2178 O O . ILE A 1 295 ? 6.689 36.711 -50.724 1.00 78.60 272 ILE A O 1
ATOM 2183 N N . GLU A 1 296 ? 7.092 35.674 -48.755 1.00 102.91 273 GLU A N 1
ATOM 2184 C CA . GLU A 1 296 ? 8.484 36.115 -48.640 1.00 103.98 273 GLU A CA 1
ATOM 2185 C C . GLU A 1 296 ? 9.523 35.184 -49.277 1.00 97.18 273 GLU A C 1
ATOM 2186 O O . GLU A 1 296 ? 10.708 35.518 -49.301 1.00 99.70 273 GLU A O 1
ATOM 2192 N N . ILE A 1 297 ? 9.071 34.033 -49.776 1.00 83.42 274 ILE A N 1
ATOM 2193 C CA . ILE A 1 297 ? 9.878 33.118 -50.596 1.00 72.82 274 ILE A CA 1
ATOM 2194 C C . ILE A 1 297 ? 11.374 33.109 -50.270 1.00 83.98 274 ILE A C 1
ATOM 2195 O O . ILE A 1 297 ? 11.916 32.105 -49.801 1.00 80.75 274 ILE A O 1
ATOM 2200 N N . MET B 1 24 ? -36.981 50.505 -56.781 1.00 79.78 1 MET B N 1
ATOM 2201 C CA . MET B 1 24 ? -38.294 50.045 -57.320 1.00 78.01 1 MET B CA 1
ATOM 2202 C C . MET B 1 24 ? -38.453 48.519 -57.222 1.00 61.73 1 MET B C 1
ATOM 2203 O O . MET B 1 24 ? -39.470 47.972 -57.654 1.00 61.98 1 MET B O 1
ATOM 2208 N N . TYR B 1 25 ? -37.468 47.829 -56.649 1.00 53.27 2 TYR B N 1
ATOM 2209 C CA . TYR B 1 25 ? -37.586 46.380 -56.477 1.00 38.50 2 TYR B CA 1
ATOM 2210 C C . TYR B 1 25 ? -38.326 46.079 -55.200 1.00 33.02 2 TYR B C 1
ATOM 2211 O O . TYR B 1 25 ? -37.924 46.501 -54.109 1.00 35.27 2 TYR B O 1
ATOM 2220 N N . LYS B 1 26 ? -39.420 45.343 -55.347 1.00 29.95 3 LYS B N 1
ATOM 2221 C CA . LYS B 1 26 ? -40.402 45.223 -54.280 1.00 36.79 3 LYS B CA 1
ATOM 2222 C C . LYS B 1 26 ? -41.359 44.069 -54.552 1.00 32.86 3 LYS B C 1
ATOM 2223 O O . LYS B 1 26 ? -41.764 43.856 -55.691 1.00 32.10 3 LYS B O 1
ATOM 2229 N N . GLY B 1 27 ? -41.726 43.338 -53.502 1.00 29.29 4 GLY B N 1
ATOM 2230 C CA . GLY B 1 27 ? -42.745 42.308 -53.612 1.00 27.46 4 GLY B CA 1
ATOM 2231 C C . GLY B 1 27 ? -42.221 40.890 -53.524 1.00 28.06 4 GLY B C 1
ATOM 2232 O O . GLY B 1 27 ? -41.196 40.624 -52.893 1.00 28.20 4 GLY B O 1
ATOM 2233 N N . ILE B 1 28 ? -42.930 39.982 -54.186 1.00 31.14 5 ILE B N 1
ATOM 2234 C CA . ILE B 1 28 ? -42.656 38.555 -54.100 1.00 35.36 5 ILE B CA 1
ATOM 2235 C C . ILE B 1 28 ? -41.986 38.011 -55.359 1.00 45.11 5 ILE B C 1
ATOM 2236 O O . ILE B 1 28 ? -42.469 38.199 -56.485 1.00 42.46 5 ILE B O 1
ATOM 2241 N N . VAL B 1 29 ? -40.877 37.316 -55.132 1.00 35.36 6 VAL B N 1
ATOM 2242 C CA . VAL B 1 29 ? -40.080 36.717 -56.180 1.00 20.55 6 VAL B CA 1
ATOM 2243 C C . VAL B 1 29 ? -40.175 35.208 -56.055 1.00 29.58 6 VAL B C 1
ATOM 2244 O O . VAL B 1 29 ? -39.989 34.676 -54.966 1.00 27.14 6 VAL B O 1
ATOM 2248 N N . CYS B 1 30 ? -40.466 34.513 -57.153 1.00 38.14 7 CYS B N 1
ATOM 2249 C CA . CYS B 1 30 ? -40.379 33.053 -57.151 1.00 38.01 7 CYS B CA 1
ATOM 2250 C C . CYS B 1 30 ? -38.983 32.564 -57.550 1.00 35.54 7 CYS B C 1
ATOM 2251 O O . CYS B 1 30 ? -38.531 32.821 -58.660 1.00 24.31 7 CYS B O 1
ATOM 2254 N N . PRO B 1 31 ? -38.294 31.853 -56.644 1.00 33.45 8 PRO B N 1
ATOM 2255 C CA . PRO B 1 31 ? -37.064 31.206 -57.079 1.00 30.46 8 PRO B CA 1
ATOM 2256 C C . PRO B 1 31 ? -37.477 29.931 -57.758 1.00 24.87 8 PRO B C 1
ATOM 2257 O O . PRO B 1 31 ? -37.669 28.915 -57.106 1.00 27.47 8 PRO B O 1
ATOM 2261 N N . MET B 1 32 ? -37.679 30.012 -59.064 1.00 31.55 9 MET B N 1
ATOM 2262 C CA . MET B 1 32 ? -38.291 28.922 -59.804 1.00 24.72 9 MET B CA 1
ATOM 2263 C C . MET B 1 32 ? -37.498 27.634 -59.635 1.00 26.48 9 MET B C 1
ATOM 2264 O O . MET B 1 32 ? -36.266 27.645 -59.620 1.00 23.58 9 MET B O 1
ATOM 2269 N N . ILE B 1 33 ? -38.196 26.515 -59.505 1.00 25.43 10 ILE B N 1
ATOM 2270 C CA . ILE B 1 33 ? -37.534 25.255 -59.771 1.00 26.29 10 ILE B CA 1
ATOM 2271 C C . ILE B 1 33 ? -37.218 25.206 -61.269 1.00 25.82 10 ILE B C 1
ATOM 2272 O O . ILE B 1 33 ? -37.846 25.898 -62.080 1.00 12.13 10 ILE B O 1
ATOM 2277 N N . THR B 1 34 ? -36.237 24.388 -61.616 1.00 26.00 11 THR B N 1
ATOM 2278 C CA . THR B 1 34 ? -35.952 24.048 -63.001 1.00 25.15 11 THR B CA 1
ATOM 2279 C C . THR B 1 34 ? -36.501 22.648 -63.265 1.00 20.62 11 THR B C 1
ATOM 2280 O O . THR B 1 34 ? -35.771 21.671 -63.160 1.00 23.59 11 THR B O 1
ATOM 2284 N N . PRO B 1 35 ? -37.795 22.538 -63.592 1.00 22.69 12 PRO B N 1
ATOM 2285 C CA . PRO B 1 35 ? -38.418 21.213 -63.700 1.00 18.62 12 PRO B CA 1
ATOM 2286 C C . PRO B 1 35 ? -37.735 20.291 -64.713 1.00 31.64 12 PRO B C 1
ATOM 2287 O O . PRO B 1 35 ? -37.332 20.728 -65.797 1.00 25.03 12 PRO B O 1
ATOM 2291 N N . LEU B 1 36 ? -37.602 19.016 -64.347 1.00 37.07 13 LEU B N 1
ATOM 2292 C CA . LEU B 1 36 ? -36.884 18.054 -65.175 1.00 31.21 13 LEU B CA 1
ATOM 2293 C C . LEU B 1 36 ? -37.778 16.927 -65.643 1.00 30.30 13 LEU B C 1
ATOM 2294 O O . LEU B 1 36 ? -38.784 16.611 -64.996 1.00 26.26 13 LEU B O 1
ATOM 2299 N N . ASP B 1 37 ? -37.395 16.325 -66.771 1.00 32.59 14 ASP B N 1
ATOM 2300 C CA . ASP B 1 37 ? -38.039 15.104 -67.246 1.00 34.27 14 ASP B CA 1
ATOM 2301 C C . ASP B 1 37 ? -37.390 13.919 -66.552 1.00 29.08 14 ASP B C 1
ATOM 2302 O O . ASP B 1 37 ? -36.434 14.095 -65.801 1.00 33.50 14 ASP B O 1
ATOM 2307 N N . ALA B 1 38 ? -37.917 12.725 -66.793 1.00 32.73 15 ALA B N 1
ATOM 2308 C CA . ALA B 1 38 ? -37.419 11.494 -66.165 1.00 33.03 15 ALA B CA 1
ATOM 2309 C C . ALA B 1 38 ? -35.928 11.231 -66.401 1.00 33.24 15 ALA B C 1
ATOM 2310 O O . ALA B 1 38 ? -35.305 10.513 -65.637 1.00 36.58 15 ALA B O 1
ATOM 2312 N N . HIS B 1 39 ? -35.358 11.808 -67.454 1.00 39.60 16 HIS B N 1
ATOM 2313 C CA . HIS B 1 39 ? -33.929 11.625 -67.745 1.00 49.30 16 HIS B CA 1
ATOM 2314 C C . HIS B 1 39 ? -33.039 12.701 -67.104 1.00 42.85 16 HIS B C 1
ATOM 2315 O O . HIS B 1 39 ? -31.828 12.727 -67.324 1.00 37.30 16 HIS B O 1
ATOM 2322 N N . GLY B 1 40 ? -33.646 13.591 -66.324 1.00 40.76 17 GLY B N 1
ATOM 2323 C CA . GLY B 1 40 ? -32.909 14.601 -65.586 1.00 31.57 17 GLY B CA 1
ATOM 2324 C C . GLY B 1 40 ? -32.471 15.794 -66.417 1.00 37.53 17 GLY B C 1
ATOM 2325 O O . GLY B 1 40 ? -31.561 16.530 -66.017 1.00 33.04 17 GLY B O 1
ATOM 2326 N N . ASN B 1 41 ? -33.113 15.989 -67.568 1.00 35.89 18 ASN B N 1
ATOM 2327 C CA . ASN B 1 41 ? -32.904 17.188 -68.382 1.00 29.10 18 ASN B CA 1
ATOM 2328 C C . ASN B 1 41 ? -34.084 18.146 -68.291 1.00 28.43 18 ASN B C 1
ATOM 2329 O O . ASN B 1 41 ? -35.178 17.760 -67.862 1.00 19.60 18 ASN B O 1
ATOM 2334 N N . ILE B 1 42 ? -33.855 19.390 -68.702 1.00 25.20 19 ILE B N 1
ATOM 2335 C CA . ILE B 1 42 ? -34.847 20.443 -68.528 1.00 34.21 19 ILE B CA 1
ATOM 2336 C C . ILE B 1 42 ? -36.089 20.144 -69.363 1.00 44.52 19 ILE B C 1
ATOM 2337 O O . ILE B 1 42 ? -35.991 19.831 -70.570 1.00 25.73 19 ILE B O 1
ATOM 2342 N N . ASP B 1 43 ? -37.242 20.216 -68.686 1.00 36.43 20 ASP B N 1
ATOM 2343 C CA . ASP B 1 43 ? -38.555 20.040 -69.299 1.00 32.50 20 ASP B CA 1
ATOM 2344 C C . ASP B 1 43 ? -39.146 21.415 -69.601 1.00 33.43 20 ASP B C 1
ATOM 2345 O O . ASP B 1 43 ? -39.636 22.113 -68.712 1.00 26.61 20 ASP B O 1
ATOM 2350 N N . TYR B 1 44 ? -39.117 21.797 -70.866 1.00 32.13 21 TYR B N 1
ATOM 2351 C CA . TYR B 1 44 ? -39.573 23.118 -71.236 1.00 36.76 21 TYR B CA 1
ATOM 2352 C C . TYR B 1 44 ? -41.105 23.196 -71.333 1.00 30.67 21 TYR B C 1
ATOM 2353 O O . TYR B 1 44 ? -41.677 24.279 -71.222 1.00 29.26 21 TYR B O 1
ATOM 2362 N N . ASN B 1 45 ? -41.775 22.058 -71.498 1.00 29.50 22 ASN B N 1
ATOM 2363 C CA . ASN B 1 45 ? -43.233 22.036 -71.393 1.00 30.16 22 ASN B CA 1
ATOM 2364 C C . ASN B 1 45 ? -43.666 22.315 -69.949 1.00 36.39 22 ASN B C 1
ATOM 2365 O O . ASN B 1 45 ? -44.469 23.218 -69.693 1.00 29.43 22 ASN B O 1
ATOM 2370 N N . ALA B 1 46 ? -43.128 21.540 -69.009 1.00 38.24 23 ALA B N 1
ATOM 2371 C CA . ALA B 1 46 ? -43.408 21.747 -67.585 1.00 39.23 23 ALA B CA 1
ATOM 2372 C C . ALA B 1 46 ? -42.966 23.140 -67.101 1.00 35.27 23 ALA B C 1
ATOM 2373 O O . ALA B 1 46 ? -43.600 23.716 -66.222 1.00 31.54 23 ALA B O 1
ATOM 2375 N N . THR B 1 47 ? -41.890 23.677 -67.684 1.00 38.82 24 THR B N 1
ATOM 2376 C CA . THR B 1 47 ? -41.401 25.018 -67.332 1.00 32.66 24 THR B CA 1
ATOM 2377 C C . THR B 1 47 ? -42.412 26.087 -67.738 1.00 32.70 24 THR B C 1
ATOM 2378 O O . THR B 1 47 ? -42.599 27.069 -67.033 1.00 35.86 24 THR B O 1
ATOM 2382 N N . ASN B 1 48 ? -43.052 25.889 -68.884 1.00 34.93 25 ASN B N 1
ATOM 2383 C CA . ASN B 1 48 ? -44.149 26.744 -69.314 1.00 34.79 25 ASN B CA 1
ATOM 2384 C C . ASN B 1 48 ? -45.358 26.581 -68.379 1.00 32.50 25 ASN B C 1
ATOM 2385 O O . ASN B 1 48 ? -46.002 27.562 -68.016 1.00 24.51 25 ASN B O 1
ATOM 2390 N N . ILE B 1 49 ? -45.657 25.344 -67.989 1.00 32.53 26 ILE B N 1
ATOM 2391 C CA . ILE B 1 49 ? -46.705 25.092 -67.001 1.00 29.84 26 ILE B CA 1
ATOM 2392 C C . ILE B 1 49 ? -46.439 25.904 -65.752 1.00 34.05 26 ILE B C 1
ATOM 2393 O O . ILE B 1 49 ? -47.358 26.491 -65.193 1.00 46.26 26 ILE B O 1
ATOM 2398 N N . LEU B 1 50 ? -45.177 25.935 -65.326 1.00 36.32 27 LEU B N 1
ATOM 2399 C CA . LEU B 1 50 ? -44.776 26.661 -64.124 1.00 34.62 27 LEU B CA 1
ATOM 2400 C C . LEU B 1 50 ? -44.987 28.162 -64.287 1.00 36.67 27 LEU B C 1
ATOM 2401 O O . LEU B 1 50 ? -45.566 28.816 -63.416 1.00 36.88 27 LEU B O 1
ATOM 2406 N N . ILE B 1 51 ? -44.495 28.705 -65.395 1.00 31.23 28 ILE B N 1
ATOM 2407 C CA . ILE B 1 51 ? -44.576 30.138 -65.644 1.00 34.34 28 ILE B CA 1
ATOM 2408 C C . ILE B 1 51 ? -46.021 30.588 -65.629 1.00 34.71 28 ILE B C 1
ATOM 2409 O O . ILE B 1 51 ? -46.348 31.613 -65.053 1.00 37.86 28 ILE B O 1
ATOM 2414 N N . LYS B 1 52 ? -46.891 29.816 -66.263 1.00 41.34 29 LYS B N 1
ATOM 2415 C CA . LYS B 1 52 ? -48.299 30.170 -66.299 1.00 41.90 29 LYS B CA 1
ATOM 2416 C C . LYS B 1 52 ? -48.818 30.201 -64.863 1.00 37.41 29 LYS B C 1
ATOM 2417 O O . LYS B 1 52 ? -49.379 31.207 -64.427 1.00 34.49 29 LYS B O 1
ATOM 2423 N N . TYR B 1 53 ? -48.587 29.118 -64.123 1.00 39.90 30 TYR B N 1
ATOM 2424 C CA . TYR B 1 53 ? -49.044 29.033 -62.740 1.00 37.08 30 TYR B CA 1
ATOM 2425 C C . TYR B 1 53 ? -48.582 30.221 -61.904 1.00 39.61 30 TYR B C 1
ATOM 2426 O O . TYR B 1 53 ? -49.346 30.727 -61.083 1.00 41.46 30 TYR B O 1
ATOM 2435 N N . LEU B 1 54 ? -47.338 30.656 -62.108 1.00 35.78 31 LEU B N 1
ATOM 2436 C CA . LEU B 1 54 ? -46.783 31.765 -61.341 1.00 37.79 31 LEU B CA 1
ATOM 2437 C C . LEU B 1 54 ? -47.452 33.078 -61.758 1.00 37.45 31 LEU B C 1
ATOM 2438 O O . LEU B 1 54 ? -47.667 33.977 -60.949 1.00 29.94 31 LEU B O 1
ATOM 2443 N N . GLU B 1 55 ? -47.789 33.185 -63.034 1.00 45.60 32 GLU B N 1
ATOM 2444 C CA . GLU B 1 55 ? -48.502 34.355 -63.514 1.00 39.29 32 GLU B CA 1
ATOM 2445 C C . GLU B 1 55 ? -49.912 34.356 -62.933 1.00 37.88 32 GLU B C 1
ATOM 2446 O O . GLU B 1 55 ? -50.514 35.412 -62.730 1.00 33.17 32 GLU B O 1
ATOM 2452 N N . GLY B 1 56 ? -50.410 33.152 -62.656 1.00 41.57 33 GLY B N 1
ATOM 2453 C CA . GLY B 1 56 ? -51.779 32.943 -62.220 1.00 40.71 33 GLY B CA 1
ATOM 2454 C C . GLY B 1 56 ? -51.920 32.911 -60.712 1.00 45.68 33 GLY B C 1
ATOM 2455 O O . GLY B 1 56 ? -52.951 32.491 -60.191 1.00 54.81 33 GLY B O 1
ATOM 2456 N N . ILE B 1 57 ? -50.868 33.312 -60.010 1.00 37.13 34 ILE B N 1
ATOM 2457 C CA . ILE B 1 57 ? -50.979 33.652 -58.601 1.00 41.55 34 ILE B CA 1
ATOM 2458 C C . ILE B 1 57 ? -50.318 34.999 -58.428 1.00 33.17 34 ILE B C 1
ATOM 2459 O O . ILE B 1 57 ? -50.144 35.470 -57.317 1.00 36.85 34 ILE B O 1
ATOM 2464 N N . ASN B 1 58 ? -49.976 35.631 -59.547 1.00 32.82 35 ASN B N 1
ATOM 2465 C CA . ASN B 1 58 ? -49.471 37.006 -59.544 1.00 46.19 35 ASN B CA 1
ATOM 2466 C C . ASN B 1 58 ? -48.235 37.220 -58.651 1.00 37.62 35 ASN B C 1
ATOM 2467 O O . ASN B 1 58 ? -48.160 38.198 -57.912 1.00 41.19 35 ASN B O 1
ATOM 2472 N N . VAL B 1 59 ? -47.267 36.311 -58.723 1.00 28.93 36 VAL B N 1
ATOM 2473 C CA . VAL B 1 59 ? -45.967 36.578 -58.138 1.00 29.34 36 VAL B CA 1
ATOM 2474 C C . VAL B 1 59 ? -45.406 37.767 -58.907 1.00 31.15 36 VAL B C 1
ATOM 2475 O O . VAL B 1 59 ? -45.807 37.983 -60.027 1.00 36.35 36 VAL B O 1
ATOM 2479 N N . ASP B 1 60 ? -44.504 38.550 -58.326 1.00 35.66 37 ASP B N 1
ATOM 2480 C CA . ASP B 1 60 ? -44.070 39.791 -58.983 1.00 42.07 37 ASP B CA 1
ATOM 2481 C C . ASP B 1 60 ? -42.864 39.608 -59.883 1.00 41.32 37 ASP B C 1
ATOM 2482 O O . ASP B 1 60 ? -42.775 40.239 -60.936 1.00 43.34 37 ASP B O 1
ATOM 2487 N N . TYR B 1 61 ? -41.928 38.766 -59.462 1.00 33.77 38 TYR B N 1
ATOM 2488 C CA . TYR B 1 61 ? -40.765 38.480 -60.282 1.00 35.05 38 TYR B CA 1
ATOM 2489 C C . TYR B 1 61 ? -40.530 36.996 -60.392 1.00 38.27 38 TYR B C 1
ATOM 2490 O O . TYR B 1 61 ? -40.930 36.219 -59.526 1.00 36.54 38 TYR B O 1
ATOM 2499 N N . LEU B 1 62 ? -39.876 36.633 -61.487 1.00 32.45 39 LEU B N 1
ATOM 2500 C CA . LEU B 1 62 ? -39.397 35.293 -61.711 1.00 35.72 39 LEU B CA 1
ATOM 2501 C C . LEU B 1 62 ? -37.887 35.314 -61.561 1.00 34.57 39 LEU B C 1
ATOM 2502 O O . LEU B 1 62 ? -37.207 36.161 -62.146 1.00 28.54 39 LEU B O 1
ATOM 2507 N N . PHE B 1 63 ? -37.399 34.399 -60.727 1.00 35.90 40 PHE B N 1
ATOM 2508 C CA . PHE B 1 63 ? -35.981 34.213 -60.446 1.00 31.76 40 PHE B CA 1
ATOM 2509 C C . PHE B 1 63 ? -35.573 32.807 -60.883 1.00 26.33 40 PHE B C 1
ATOM 2510 O O . PHE B 1 63 ? -35.593 31.875 -60.081 1.00 26.04 40 PHE B O 1
ATOM 2518 N N . PRO B 1 64 ? -35.233 32.648 -62.167 1.00 18.41 41 PRO B N 1
ATOM 2519 C CA . PRO B 1 64 ? -34.639 31.404 -62.658 1.00 22.87 41 PRO B CA 1
ATOM 2520 C C . PRO B 1 64 ? -33.176 31.227 -62.268 1.00 15.81 41 PRO B C 1
ATOM 2521 O O . PRO B 1 64 ? -32.419 32.188 -62.269 1.00 15.90 41 PRO B O 1
ATOM 2525 N N . MET B 1 65 ? -32.802 29.992 -61.959 1.00 13.99 42 MET B N 1
ATOM 2526 C CA . MET B 1 65 ? -31.419 29.604 -61.708 1.00 20.13 42 MET B CA 1
ATOM 2527 C C . MET B 1 65 ? -30.875 30.223 -60.418 1.00 17.96 42 MET B C 1
ATOM 2528 O O . MET B 1 65 ? -29.709 30.606 -60.318 1.00 15.61 42 MET B O 1
ATOM 2533 N N . GLY B 1 66 ? -31.746 30.300 -59.427 1.00 17.46 43 GLY B N 1
ATOM 2534 C CA . GLY B 1 66 ? -31.327 30.471 -58.053 1.00 28.27 43 GLY B CA 1
ATOM 2535 C C . GLY B 1 66 ? -31.043 29.093 -57.481 1.00 29.78 43 GLY B C 1
ATOM 2536 O O . GLY B 1 66 ? -31.014 28.109 -58.245 1.00 24.27 43 GLY B O 1
ATOM 2537 N N . SER B 1 67 ? -30.836 29.021 -56.163 1.00 22.77 44 SER B N 1
ATOM 2538 C CA . SER B 1 67 ? -30.499 27.759 -55.491 1.00 28.23 44 SER B CA 1
ATOM 2539 C C . SER B 1 67 ? -31.612 26.729 -55.652 1.00 23.08 44 SER B C 1
ATOM 2540 O O . SER B 1 67 ? -31.361 25.531 -55.748 1.00 21.40 44 SER B O 1
ATOM 2543 N N . THR B 1 68 ? -32.847 27.209 -55.653 1.00 23.91 45 THR B N 1
ATOM 2544 C CA . THR B 1 68 ? -34.005 26.340 -55.720 1.00 26.02 45 THR B CA 1
ATOM 2545 C C . THR B 1 68 ? -34.078 25.681 -57.091 1.00 29.70 45 THR B C 1
ATOM 2546 O O . THR B 1 68 ? -34.560 24.550 -57.221 1.00 20.49 45 THR B O 1
ATOM 2550 N N . GLY B 1 69 ? -33.595 26.409 -58.101 1.00 25.23 46 GLY B N 1
ATOM 2551 C CA . GLY B 1 69 ? -33.472 25.884 -59.447 1.00 23.63 46 GLY B CA 1
ATOM 2552 C C . GLY B 1 69 ? -32.199 25.090 -59.655 1.00 21.72 46 GLY B C 1
ATOM 2553 O O . GLY B 1 69 ? -31.897 24.676 -60.780 1.00 23.86 46 GLY B O 1
ATOM 2554 N N . VAL B 1 70 ? -31.461 24.896 -58.563 1.00 18.12 47 VAL B N 1
ATOM 2555 C CA . VAL B 1 70 ? -30.234 24.107 -58.522 1.00 26.05 47 VAL B CA 1
ATOM 2556 C C . VAL B 1 70 ? -29.274 24.428 -59.669 1.00 23.62 47 VAL B C 1
ATOM 2557 O O . VAL B 1 70 ? -28.679 23.540 -60.283 1.00 22.11 47 VAL B O 1
ATOM 2561 N N . PHE B 1 71 ? -29.050 25.722 -59.871 1.00 21.61 48 PHE B N 1
ATOM 2562 C CA . PHE B 1 71 ? -28.242 26.210 -60.978 1.00 24.73 48 PHE B CA 1
ATOM 2563 C C . PHE B 1 71 ? -26.865 25.547 -61.173 1.00 25.26 48 PHE B C 1
ATOM 2564 O O . PHE B 1 71 ? -26.420 25.415 -62.317 1.00 25.01 48 PHE B O 1
ATOM 2572 N N . PRO B 1 72 ? -26.178 25.129 -60.088 1.00 23.63 49 PRO B N 1
ATOM 2573 C CA . PRO B 1 72 ? -24.847 24.600 -60.416 1.00 23.75 49 PRO B CA 1
ATOM 2574 C C . PRO B 1 72 ? -24.837 23.142 -60.908 1.00 27.49 49 PRO B C 1
ATOM 2575 O O . PRO B 1 72 ? -23.772 22.621 -61.231 1.00 20.29 49 PRO B O 1
ATOM 2579 N N . TYR B 1 73 ? -25.999 22.501 -60.991 1.00 23.92 50 TYR B N 1
ATOM 2580 C CA . TYR B 1 73 ? -26.054 21.162 -61.563 1.00 25.77 50 TYR B CA 1
ATOM 2581 C C . TYR B 1 73 ? -26.175 21.246 -63.089 1.00 19.73 50 TYR B C 1
ATOM 2582 O O . TYR B 1 73 ? -26.174 20.225 -63.770 1.00 20.36 50 TYR B O 1
ATOM 2591 N N . PHE B 1 74 ? -26.235 22.459 -63.621 1.00 21.74 51 PHE B N 1
ATOM 2592 C CA . PHE B 1 74 ? -26.417 22.670 -65.059 1.00 28.13 51 PHE B CA 1
ATOM 2593 C C . PHE B 1 74 ? -25.177 23.227 -65.795 1.00 28.54 51 PHE B C 1
ATOM 2594 O O . PHE B 1 74 ? -24.319 23.882 -65.214 1.00 23.21 51 PHE B O 1
ATOM 2602 N N . THR B 1 75 ? -25.077 22.945 -67.087 1.00 30.56 52 THR B N 1
ATOM 2603 C CA . THR B 1 75 ? -23.989 23.509 -67.870 1.00 26.02 52 THR B CA 1
ATOM 2604 C C . THR B 1 75 ? -24.267 24.956 -68.160 1.00 21.70 52 THR B C 1
ATOM 2605 O O . THR B 1 75 ? -25.418 25.393 -68.115 1.00 22.27 52 THR B O 1
ATOM 2609 N N . LEU B 1 76 ? -23.211 25.681 -68.493 1.00 21.60 53 LEU B N 1
ATOM 2610 C CA . LEU B 1 76 ? -23.340 27.050 -68.951 1.00 28.52 53 LEU B CA 1
ATOM 2611 C C . LEU B 1 76 ? -24.383 27.139 -70.067 1.00 30.18 53 LEU B C 1
ATOM 2612 O O . LEU B 1 76 ? -25.269 27.991 -70.018 1.00 28.18 53 LEU B O 1
ATOM 2617 N N . LYS B 1 77 ? -24.307 26.231 -71.041 1.00 35.48 54 LYS B N 1
ATOM 2618 C CA . LYS B 1 77 ? -25.228 26.245 -72.183 1.00 37.05 54 LYS B CA 1
ATOM 2619 C C . LYS B 1 77 ? -26.709 25.976 -71.811 1.00 34.30 54 LYS B C 1
ATOM 2620 O O . LYS B 1 77 ? -27.600 26.673 -72.314 1.00 26.80 54 LYS B O 1
ATOM 2626 N N . GLU B 1 78 ? -26.972 24.987 -70.953 1.00 23.71 55 GLU B N 1
ATOM 2627 C CA . GLU B 1 78 ? -28.326 24.766 -70.423 1.00 24.26 55 GLU B CA 1
ATOM 2628 C C . GLU B 1 78 ? -28.864 26.002 -69.674 1.00 30.37 55 GLU B C 1
ATOM 2629 O O . GLU B 1 78 ? -30.029 26.392 -69.814 1.00 26.71 55 GLU B O 1
ATOM 2635 N N . ARG B 1 79 ? -28.012 26.608 -68.863 1.00 23.62 56 ARG B N 1
ATOM 2636 C CA . ARG B 1 79 ? -28.423 27.758 -68.088 1.00 31.00 56 ARG B CA 1
ATOM 2637 C C . ARG B 1 79 ? -28.802 28.900 -69.026 1.00 29.16 56 ARG B C 1
ATOM 2638 O O . ARG B 1 79 ? -29.803 29.583 -68.805 1.00 25.65 56 ARG B O 1
ATOM 2646 N N . LYS B 1 80 ? -27.997 29.106 -70.069 1.00 33.62 57 LYS B N 1
ATOM 2647 C CA . LYS B 1 80 ? -28.268 30.161 -71.051 1.00 28.44 57 LYS B CA 1
ATOM 2648 C C . LYS B 1 80 ? -29.599 29.882 -71.729 1.00 26.79 57 LYS B C 1
ATOM 2649 O O . LYS B 1 80 ? -30.446 30.772 -71.823 1.00 25.22 57 LYS B O 1
ATOM 2655 N N . ASP B 1 81 ? -29.794 28.641 -72.170 1.00 21.53 58 ASP B N 1
ATOM 2656 C CA . ASP B 1 81 ? -31.023 28.271 -72.859 1.00 27.81 58 ASP B CA 1
ATOM 2657 C C . ASP B 1 81 ? -32.248 28.436 -71.964 1.00 32.29 58 ASP B C 1
ATOM 2658 O O . ASP B 1 81 ? -33.342 28.744 -72.453 1.00 35.41 58 ASP B O 1
ATOM 2663 N N . PHE B 1 82 ? -32.067 28.240 -70.661 1.00 26.21 59 PHE B N 1
ATOM 2664 C CA . PHE B 1 82 ? -33.193 28.294 -69.733 1.00 28.53 59 PHE B CA 1
ATOM 2665 C C . PHE B 1 82 ? -33.611 29.721 -69.455 1.00 28.32 59 PHE B C 1
ATOM 2666 O O . PHE B 1 82 ? -34.790 29.996 -69.276 1.00 31.99 59 PHE B O 1
ATOM 2674 N N . LEU B 1 83 ? -32.644 30.628 -69.406 1.00 31.97 60 LEU B N 1
ATOM 2675 C CA . LEU B 1 83 ? -32.951 32.035 -69.178 1.00 32.82 60 LEU B CA 1
ATOM 2676 C C . LEU B 1 83 ? -33.627 32.619 -70.400 1.00 37.51 60 LEU B C 1
ATOM 2677 O O . LEU B 1 83 ? -34.502 33.489 -70.283 1.00 32.02 60 LEU B O 1
ATOM 2682 N N . LYS B 1 84 ? -33.206 32.143 -71.571 1.00 34.38 61 LYS B N 1
ATOM 2683 C CA . LYS B 1 84 ? -33.764 32.611 -72.830 1.00 37.09 61 LYS B CA 1
ATOM 2684 C C . LYS B 1 84 ? -35.226 32.210 -72.905 1.00 37.16 61 LYS B C 1
ATOM 2685 O O . LYS B 1 84 ? -36.090 33.007 -73.272 1.00 36.09 61 LYS B O 1
ATOM 2691 N N . PHE B 1 85 ? -35.499 30.968 -72.532 1.00 34.28 62 PHE B N 1
ATOM 2692 C CA . PHE B 1 85 ? -36.856 30.463 -72.548 1.00 31.04 62 PHE B CA 1
ATOM 2693 C C . PHE B 1 85 ? -37.766 31.274 -71.635 1.00 35.18 62 PHE B C 1
ATOM 2694 O O . PHE B 1 85 ? -38.851 31.685 -72.049 1.00 33.99 62 PHE B O 1
ATOM 2702 N N . VAL B 1 86 ? -37.330 31.516 -70.401 1.00 37.02 63 VAL B N 1
ATOM 2703 C CA . VAL B 1 86 ? -38.178 32.221 -69.440 1.00 32.37 63 VAL B CA 1
ATOM 2704 C C . VAL B 1 86 ? -38.348 33.663 -69.899 1.00 32.54 63 VAL B C 1
ATOM 2705 O O . VAL B 1 86 ? -39.380 34.272 -69.660 1.00 34.17 63 VAL B O 1
ATOM 2709 N N . ARG B 1 87 ? -37.346 34.205 -70.578 1.00 28.32 64 ARG B N 1
ATOM 2710 C CA . ARG B 1 87 ? -37.475 35.538 -71.137 1.00 35.60 64 ARG B CA 1
ATOM 2711 C C . ARG B 1 87 ? -38.562 35.566 -72.224 1.00 37.85 64 ARG B C 1
ATOM 2712 O O . ARG B 1 87 ? -39.466 36.398 -72.188 1.00 31.39 64 ARG B O 1
ATOM 2720 N N . GLU B 1 88 ? -38.479 34.641 -73.170 1.00 34.84 65 GLU B N 1
ATOM 2721 C CA . GLU B 1 88 ? -39.423 34.589 -74.274 1.00 31.09 65 GLU B CA 1
ATOM 2722 C C . GLU B 1 88 ? -40.859 34.213 -73.906 1.00 36.20 65 GLU B C 1
ATOM 2723 O O . GLU B 1 88 ? -41.770 34.481 -74.697 1.00 42.96 65 GLU B O 1
ATOM 2729 N N . ASN B 1 89 ? -41.076 33.620 -72.727 1.00 34.48 66 ASN B N 1
ATOM 2730 C CA . ASN B 1 89 ? -42.385 33.035 -72.399 1.00 24.62 66 ASN B CA 1
ATOM 2731 C C . ASN B 1 89 ? -43.125 33.679 -71.234 1.00 26.11 66 ASN B C 1
ATOM 2732 O O . ASN B 1 89 ? -44.055 33.088 -70.687 1.00 36.89 66 ASN B O 1
ATOM 2737 N N . SER B 1 90 ? -42.725 34.887 -70.851 1.00 28.32 67 SER B N 1
ATOM 2738 C CA . SER B 1 90 ? -43.480 35.662 -69.862 1.00 34.86 67 SER B CA 1
ATOM 2739 C C . SER B 1 90 ? -43.049 37.120 -69.834 1.00 34.26 67 SER B C 1
ATOM 2740 O O . SER B 1 90 ? -41.874 37.433 -70.036 1.00 38.18 67 SER B O 1
ATOM 2743 N N . LYS B 1 91 ? -44.008 38.005 -69.572 1.00 28.54 68 LYS B N 1
ATOM 2744 C CA . LYS B 1 91 ? -43.747 39.439 -69.571 1.00 34.47 68 LYS B CA 1
ATOM 2745 C C . LYS B 1 91 ? -43.473 39.921 -68.165 1.00 33.73 68 LYS B C 1
ATOM 2746 O O . LYS B 1 91 ? -43.194 41.104 -67.961 1.00 33.42 68 LYS B O 1
ATOM 2752 N N . LYS B 1 92 ? -43.554 39.005 -67.201 1.00 31.55 69 LYS B N 1
ATOM 2753 C CA . LYS B 1 92 ? -43.109 39.298 -65.850 1.00 29.13 69 LYS B CA 1
ATOM 2754 C C . LYS B 1 92 ? -41.651 39.746 -65.872 1.00 33.97 69 LYS B C 1
ATOM 2755 O O . LYS B 1 92 ? -40.841 39.243 -66.666 1.00 29.05 69 LYS B O 1
ATOM 2761 N N . PRO B 1 93 ? -41.307 40.704 -65.004 1.00 31.23 70 PRO B N 1
ATOM 2762 C CA . PRO B 1 93 ? -39.890 41.037 -64.877 1.00 26.83 70 PRO B CA 1
ATOM 2763 C C . PRO B 1 93 ? -39.105 39.835 -64.336 1.00 32.83 70 PRO B C 1
ATOM 2764 O O . PRO B 1 93 ? -39.642 39.035 -63.548 1.00 26.01 70 PRO B O 1
ATOM 2768 N N . ILE B 1 94 ? -37.862 39.706 -64.791 1.00 29.04 71 ILE B N 1
ATOM 2769 C CA . ILE B 1 94 ? -37.010 38.576 -64.453 1.00 28.22 71 ILE B CA 1
ATOM 2770 C C . ILE B 1 94 ? -35.763 39.016 -63.715 1.00 29.16 71 ILE B C 1
ATOM 2771 O O . ILE B 1 94 ? -35.145 40.034 -64.058 1.00 24.23 71 ILE B O 1
ATOM 2776 N N . MET B 1 95 ? -35.392 38.224 -62.713 1.00 27.34 72 MET B N 1
ATOM 2777 C CA . MET B 1 95 ? -34.082 38.326 -62.082 1.00 25.74 72 MET B CA 1
ATOM 2778 C C . MET B 1 95 ? -33.285 37.079 -62.445 1.00 24.33 72 MET B C 1
ATOM 2779 O O . MET B 1 95 ? -33.592 35.989 -61.970 1.00 23.89 72 MET B O 1
ATOM 2784 N N . ALA B 1 96 ? -32.284 37.218 -63.307 1.00 23.77 73 ALA B N 1
ATOM 2785 C CA . ALA B 1 96 ? -31.499 36.049 -63.716 1.00 30.66 73 ALA B CA 1
ATOM 2786 C C . ALA B 1 96 ? -30.458 35.662 -62.660 1.00 28.10 73 ALA B C 1
ATOM 2787 O O . ALA B 1 96 ? -29.638 36.482 -62.247 1.00 23.42 73 ALA B O 1
ATOM 2789 N N . GLY B 1 97 ? -30.517 34.409 -62.225 1.00 20.92 74 GLY B N 1
ATOM 2790 C CA . GLY B 1 97 ? -29.445 33.821 -61.460 1.00 21.72 74 GLY B CA 1
ATOM 2791 C C . GLY B 1 97 ? -28.234 33.742 -62.361 1.00 21.40 74 GLY B C 1
ATOM 2792 O O . GLY B 1 97 ? -28.292 33.133 -63.421 1.00 25.72 74 GLY B O 1
ATOM 2793 N N . VAL B 1 98 ? -27.149 34.388 -61.952 1.00 22.06 75 VAL B N 1
ATOM 2794 C CA . VAL B 1 98 ? -25.926 34.412 -62.745 1.00 24.83 75 VAL B CA 1
ATOM 2795 C C . VAL B 1 98 ? -24.765 33.791 -61.969 1.00 24.79 75 VAL B C 1
ATOM 2796 O O . VAL B 1 98 ? -23.600 33.983 -62.323 1.00 19.63 75 VAL B O 1
ATOM 2800 N N . GLY B 1 99 ? -25.106 33.029 -60.927 1.00 28.13 76 GLY B N 1
ATOM 2801 C CA . GLY B 1 99 ? -24.140 32.464 -60.007 1.00 13.82 76 GLY B CA 1
ATOM 2802 C C . GLY B 1 99 ? -23.183 31.521 -60.680 1.00 14.71 76 GLY B C 1
ATOM 2803 O O . GLY B 1 99 ? -23.581 30.775 -61.569 1.00 16.63 76 GLY B O 1
ATOM 2804 N N . SER B 1 100 ? -21.919 31.599 -60.263 1.00 17.21 77 SER B N 1
ATOM 2805 C CA . SER B 1 100 ? -20.836 30.693 -60.659 1.00 21.73 77 SER B CA 1
ATOM 2806 C C . SER B 1 100 ? -19.569 31.121 -59.929 1.00 29.63 77 SER B C 1
ATOM 2807 O O . SER B 1 100 ? -19.383 32.299 -59.653 1.00 33.58 77 SER B O 1
ATOM 2810 N N . SER B 1 101 ? -18.682 30.185 -59.618 1.00 30.68 78 SER B N 1
ATOM 2811 C CA . SER B 1 101 ? -17.423 30.575 -58.991 1.00 29.17 78 SER B CA 1
ATOM 2812 C C . SER B 1 101 ? -16.464 31.118 -60.054 1.00 20.70 78 SER B C 1
ATOM 2813 O O . SER B 1 101 ? -15.446 31.727 -59.739 1.00 23.31 78 SER B O 1
ATOM 2816 N N . SER B 1 102 ? -16.804 30.888 -61.313 1.00 26.40 79 SER B N 1
ATOM 2817 C CA . SER B 1 102 ? -15.980 31.317 -62.440 1.00 27.17 79 SER B CA 1
ATOM 2818 C C . SE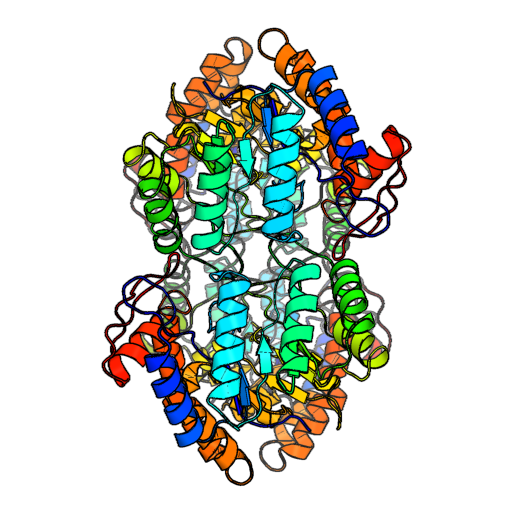R B 1 102 ? -16.451 32.675 -62.945 1.00 24.43 79 SER B C 1
ATOM 2819 O O . SER B 1 102 ? -17.593 32.831 -63.363 1.00 26.56 79 SER B O 1
ATOM 2822 N N . ILE B 1 103 ? -15.577 33.664 -62.895 1.00 18.80 80 ILE B N 1
ATOM 2823 C CA . ILE B 1 103 ? -15.980 35.018 -63.249 1.00 31.42 80 ILE B CA 1
ATOM 2824 C C . ILE B 1 103 ? -16.300 35.141 -64.753 1.00 30.30 80 ILE B C 1
ATOM 2825 O O . ILE B 1 103 ? -17.082 36.008 -65.161 1.00 26.02 80 ILE B O 1
ATOM 2830 N N . ASN B 1 104 ? -15.731 34.259 -65.571 1.00 25.80 81 ASN B N 1
ATOM 2831 C CA . ASN B 1 104 ? -16.033 34.272 -67.000 1.00 22.79 81 ASN B CA 1
ATOM 2832 C C . ASN B 1 104 ? -17.497 33.892 -67.236 1.00 22.89 81 ASN B C 1
ATOM 2833 O O . ASN B 1 104 ? -18.204 34.526 -68.025 1.00 26.30 81 ASN B O 1
ATOM 2838 N N . GLU B 1 105 ? -17.958 32.869 -66.530 1.00 24.33 82 GLU B N 1
ATOM 2839 C CA . GLU B 1 105 ? -19.343 32.430 -66.656 1.00 25.44 82 GLU B CA 1
ATOM 2840 C C . GLU B 1 105 ? -20.312 33.506 -66.179 1.00 23.28 82 GLU B C 1
ATOM 2841 O O . GLU B 1 105 ? -21.398 33.653 -66.737 1.00 22.04 82 GLU B O 1
ATOM 2847 N N . VAL B 1 106 ? -19.924 34.275 -65.165 1.00 21.10 83 VAL B N 1
ATOM 2848 C CA . VAL B 1 106 ? -20.785 35.356 -64.695 1.00 24.38 83 VAL B CA 1
ATOM 2849 C C . VAL B 1 106 ? -20.839 36.501 -65.720 1.00 29.29 83 VAL B C 1
ATOM 2850 O O . VAL B 1 106 ? -21.925 36.972 -66.051 1.00 28.35 83 VAL B O 1
ATOM 2854 N N . ASN B 1 107 ? -19.689 36.955 -66.217 1.00 25.34 84 ASN B N 1
ATOM 2855 C CA . ASN B 1 107 ? -19.691 37.982 -67.266 1.00 29.03 84 ASN B CA 1
ATOM 2856 C C . ASN B 1 107 ? -20.488 37.517 -68.470 1.00 21.94 84 ASN B C 1
ATOM 2857 O O . ASN B 1 107 ? -21.234 38.283 -69.074 1.00 31.19 84 ASN B O 1
ATOM 2862 N N . GLU B 1 108 ? -20.362 36.246 -68.804 1.00 19.20 85 GLU B N 1
ATOM 2863 C CA . GLU B 1 108 ? -21.069 35.730 -69.971 1.00 30.37 85 GLU B CA 1
ATOM 2864 C C . GLU B 1 108 ? -22.581 35.683 -69.727 1.00 29.81 85 GLU B C 1
ATOM 2865 O O . GLU B 1 108 ? -23.364 36.056 -70.599 1.00 27.74 85 GLU B O 1
ATOM 2871 N N . LEU B 1 109 ? -22.998 35.250 -68.538 1.00 28.66 86 LEU B N 1
ATOM 2872 C CA . LEU B 1 109 ? -24.421 35.110 -68.259 1.00 26.79 86 LEU B CA 1
ATOM 2873 C C . LEU B 1 109 ? -25.078 36.463 -68.091 1.00 22.81 86 LEU B C 1
ATOM 2874 O O . LEU B 1 109 ? -26.238 36.644 -68.458 1.00 22.24 86 LEU B O 1
ATOM 2879 N N . MET B 1 110 ? -24.338 37.408 -67.527 1.00 25.42 87 MET B N 1
ATOM 2880 C CA . MET B 1 110 ? -24.860 38.759 -67.338 1.00 36.48 87 MET B CA 1
ATOM 2881 C C . MET B 1 110 ? -25.015 39.493 -68.674 1.00 32.26 87 MET B C 1
ATOM 2882 O O . MET B 1 110 ? -26.070 40.049 -68.954 1.00 29.45 87 MET B O 1
ATOM 2887 N N . LYS B 1 111 ? -23.956 39.491 -69.479 1.00 37.62 88 LYS B N 1
ATOM 2888 C CA . LYS B 1 111 ? -23.975 40.146 -70.779 1.00 42.01 88 LYS B CA 1
ATOM 2889 C C . LYS B 1 111 ? -25.123 39.575 -71.576 1.00 38.97 88 LYS B C 1
ATOM 2890 O O . LYS B 1 111 ? -25.817 40.286 -72.296 1.00 36.36 88 LYS B O 1
ATOM 2896 N N . PHE B 1 112 ? -25.320 38.274 -71.417 1.00 33.78 89 PHE B N 1
ATOM 2897 C CA . PHE B 1 112 ? -26.375 37.560 -72.109 1.00 30.95 89 PHE B CA 1
ATOM 2898 C C . PHE B 1 112 ? -27.790 37.958 -71.647 1.00 38.09 89 PHE B C 1
ATOM 2899 O O . PHE B 1 112 ? -28.686 38.146 -72.480 1.00 39.41 89 PHE B O 1
ATOM 2907 N N . SER B 1 113 ? -27.984 38.078 -70.333 1.00 33.20 90 SER B N 1
ATOM 2908 C CA . SER B 1 113 ? -29.286 38.426 -69.751 1.00 37.35 90 SER B CA 1
ATOM 2909 C C . SER B 1 113 ? -29.742 39.830 -70.164 1.00 39.20 90 SER B C 1
ATOM 2910 O O . SER B 1 113 ? -30.928 40.079 -70.410 1.00 31.80 90 SER B O 1
ATOM 2913 N N . MET B 1 114 ? -28.786 40.749 -70.206 1.00 31.22 91 MET B N 1
ATOM 2914 C CA . MET B 1 114 ? -29.060 42.131 -70.563 1.00 34.63 91 MET B CA 1
ATOM 2915 C C . MET B 1 114 ? -29.380 42.215 -72.046 1.00 41.39 91 MET B C 1
ATOM 2916 O O . MET B 1 114 ? -30.279 42.948 -72.456 1.00 47.06 91 MET B O 1
ATOM 2921 N N . ASP B 1 115 ? -28.645 41.443 -72.841 1.00 40.67 92 ASP B N 1
ATOM 2922 C CA . ASP B 1 115 ? -28.859 41.387 -74.280 1.00 35.76 92 ASP B CA 1
ATOM 2923 C C . ASP B 1 115 ? -30.279 40.946 -74.638 1.00 43.87 92 ASP B C 1
ATOM 2924 O O . ASP B 1 115 ? -30.879 41.493 -75.566 1.00 52.42 92 ASP B O 1
ATOM 2929 N N . ILE B 1 116 ? -30.820 39.972 -73.908 1.00 36.39 93 ILE B N 1
ATOM 2930 C CA . ILE B 1 116 ? -32.151 39.451 -74.221 1.00 37.53 93 ILE B CA 1
ATOM 2931 C C . ILE B 1 116 ? -33.254 40.105 -73.387 1.00 39.12 93 ILE B C 1
ATOM 2932 O O . ILE B 1 116 ? -34.415 39.689 -73.454 1.00 31.95 93 ILE B O 1
ATOM 2937 N N . GLY B 1 117 ? -32.885 41.106 -72.587 1.00 30.99 94 GLY B N 1
ATOM 2938 C CA . GLY B 1 117 ? -33.865 41.925 -71.883 1.00 31.55 94 GLY B CA 1
ATOM 2939 C C . GLY B 1 117 ? -34.328 41.446 -70.518 1.00 33.41 94 GLY B C 1
ATOM 2940 O O . GLY B 1 117 ? -35.461 41.721 -70.115 1.00 36.65 94 GLY B O 1
ATOM 2941 N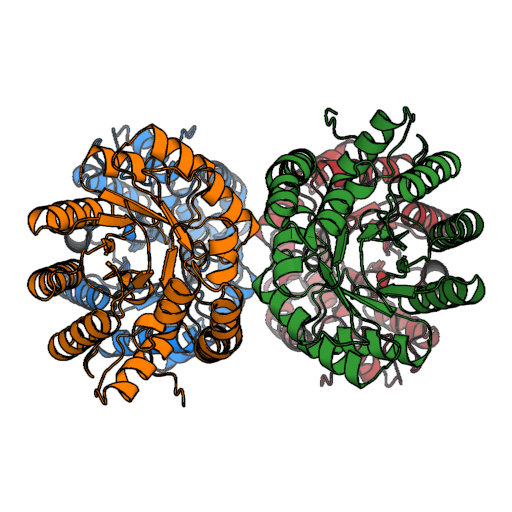 N . ILE B 1 118 ? -33.456 40.745 -69.796 1.00 30.60 95 ILE B N 1
ATOM 2942 C CA . ILE B 1 118 ? -33.718 40.423 -68.400 1.00 32.15 95 ILE B CA 1
ATOM 2943 C C . ILE B 1 118 ? -33.391 41.653 -67.544 1.00 34.35 95 ILE B C 1
ATOM 2944 O O . ILE B 1 118 ? -32.348 42.281 -67.709 1.00 37.23 95 ILE B O 1
ATOM 2949 N N . GLU B 1 119 ? -34.297 42.003 -66.642 1.00 34.02 96 GLU B N 1
ATOM 2950 C CA . GLU B 1 119 ? -34.201 43.267 -65.924 1.00 39.01 96 GLU B CA 1
ATOM 2951 C C . GLU B 1 119 ? -33.059 43.276 -64.919 1.00 37.75 96 GLU B C 1
ATOM 2952 O O . GLU B 1 119 ? -32.340 44.266 -64.813 1.00 38.46 96 GLU B O 1
ATOM 2958 N N . ALA B 1 120 ? -32.896 42.173 -64.190 1.00 36.59 97 ALA B N 1
ATOM 2959 C CA . ALA B 1 120 ? -31.975 42.136 -63.051 1.00 36.08 97 ALA B CA 1
ATOM 2960 C C . ALA B 1 120 ? -31.159 40.857 -63.008 1.00 31.10 97 ALA B C 1
ATOM 2961 O O . ALA B 1 120 ? -31.644 39.791 -63.385 1.00 29.29 97 ALA B O 1
ATOM 2963 N N . ALA B 1 121 ? -29.915 40.977 -62.558 1.00 20.69 98 ALA B N 1
ATOM 2964 C CA . ALA B 1 121 ? -29.077 39.808 -62.318 1.00 30.01 98 ALA B CA 1
ATOM 2965 C C . ALA B 1 121 ? -29.037 39.515 -60.820 1.00 22.81 98 ALA B C 1
ATOM 2966 O O . ALA B 1 121 ? -29.127 40.438 -60.017 1.00 27.37 98 ALA B O 1
ATOM 2968 N N . VAL B 1 122 ? -28.932 38.240 -60.447 1.00 26.88 99 VAL B N 1
ATOM 2969 C CA . VAL B 1 122 ? -28.736 37.852 -59.038 1.00 29.63 99 VAL B CA 1
ATOM 2970 C C . VAL B 1 122 ? -27.468 37.038 -58.848 1.00 31.02 99 VAL B C 1
ATOM 2971 O O . VAL B 1 122 ? -27.299 35.985 -59.462 1.00 27.50 99 VAL B O 1
ATOM 2975 N N . LEU B 1 123 ? -26.601 37.516 -57.963 1.00 31.84 100 LEU B N 1
ATOM 2976 C CA . LEU B 1 123 ? -25.286 36.922 -57.777 1.00 26.22 100 LEU B CA 1
ATOM 2977 C C . LEU B 1 123 ? -24.948 36.756 -56.300 1.00 21.00 100 LEU B C 1
ATOM 2978 O O . LEU B 1 123 ? -24.907 37.739 -55.571 1.00 23.44 100 LEU B O 1
ATOM 2983 N N . MET B 1 124 ? -24.709 35.514 -55.882 1.00 23.52 101 MET B N 1
ATOM 2984 C CA . MET B 1 124 ? -24.141 35.197 -54.564 1.00 26.08 101 MET B CA 1
ATOM 2985 C C . MET B 1 124 ? -22.624 35.047 -54.688 1.00 20.18 101 MET B C 1
ATOM 2986 O O . MET B 1 124 ? -22.111 34.891 -55.795 1.00 14.74 101 MET B O 1
ATOM 2991 N N . PRO B 1 125 ? -21.904 35.075 -53.558 1.00 13.17 102 PRO B N 1
ATOM 2992 C CA . PRO B 1 125 ? -20.442 34.960 -53.624 1.00 25.09 102 PRO B CA 1
ATOM 2993 C C . PRO B 1 125 ? -19.970 33.620 -54.182 1.00 23.72 102 PRO B C 1
ATOM 2994 O O . PRO B 1 125 ? -20.723 32.649 -54.115 1.00 21.37 102 PRO B O 1
ATOM 2998 N N . PRO B 1 126 ? -18.737 33.566 -54.715 1.00 21.89 103 PRO B N 1
ATOM 2999 C CA . PRO B 1 126 ? -18.175 32.308 -55.218 1.00 24.47 103 PRO B CA 1
ATOM 3000 C C . PRO B 1 126 ? -18.075 31.254 -54.123 1.00 29.18 103 PRO B C 1
ATOM 3001 O O . PRO B 1 126 ? -18.013 31.601 -52.937 1.00 22.07 103 PRO B O 1
ATOM 3005 N N . TYR B 1 127 ? -18.049 29.987 -54.517 1.00 22.93 104 TYR B N 1
ATOM 3006 C CA . TYR B 1 127 ? -18.096 28.908 -53.554 1.00 22.38 104 TYR B CA 1
ATOM 3007 C C . TYR B 1 127 ? -16.950 27.919 -53.746 1.00 24.19 104 TYR B C 1
ATOM 3008 O O . TYR B 1 127 ? -15.975 28.203 -54.468 1.00 24.86 104 TYR B O 1
ATOM 3017 N N . TYR B 1 128 ? -17.084 26.770 -53.082 1.00 15.36 105 TYR B N 1
ATOM 3018 C CA . TYR B 1 128 ? -16.078 25.722 -53.043 1.00 20.39 105 TYR B CA 1
ATOM 3019 C C . TYR B 1 128 ? -14.912 26.128 -52.138 1.00 16.78 105 TYR B C 1
ATOM 3020 O O . TYR B 1 128 ? -14.790 25.621 -51.049 1.00 22.98 105 TYR B O 1
ATOM 3029 N N . ILE B 1 129 ? -14.070 27.049 -52.567 1.00 17.34 106 ILE B N 1
ATOM 3030 C CA . ILE B 1 129 ? -12.926 27.451 -51.760 1.00 15.50 106 ILE B CA 1
ATOM 3031 C C . ILE B 1 129 ? -13.405 28.489 -50.740 1.00 20.90 106 ILE B C 1
ATOM 3032 O O . ILE B 1 129 ? -14.269 29.294 -51.037 1.00 13.65 106 ILE B O 1
ATOM 3037 N N . LYS B 1 130 ? -12.893 28.419 -49.511 1.00 29.86 107 LYS B N 1
ATOM 3038 C CA . LYS B 1 130 ? -13.314 29.356 -48.484 1.00 29.39 107 LYS B CA 1
ATOM 3039 C C . LYS B 1 130 ? -12.716 30.726 -48.785 1.00 25.13 107 LYS B C 1
ATOM 3040 O O . LYS B 1 130 ? -11.516 30.857 -48.969 1.00 19.31 107 LYS B O 1
ATOM 3046 N N . LEU B 1 131 ? -13.573 31.738 -48.819 1.00 25.40 108 LEU B N 1
ATOM 3047 C CA . LEU B 1 131 ? -13.169 33.089 -49.161 1.00 21.77 108 LEU B CA 1
ATOM 3048 C C . LEU B 1 131 ? -13.348 34.085 -48.019 1.00 24.18 108 LEU B C 1
ATOM 3049 O O . LEU B 1 131 ? -14.422 34.161 -47.412 1.00 17.70 108 LEU B O 1
ATOM 3054 N N . ASN B 1 132 ? -12.302 34.867 -47.745 1.00 30.79 109 ASN B N 1
ATOM 3055 C CA . ASN B 1 132 ? -12.436 36.019 -46.849 1.00 27.81 109 ASN B CA 1
ATOM 3056 C C . ASN B 1 132 ? -13.191 37.130 -47.584 1.00 25.40 109 ASN B C 1
ATOM 3057 O O . ASN B 1 132 ? -13.601 36.958 -48.733 1.00 28.80 109 ASN B O 1
ATOM 3062 N N . GLN B 1 133 ? -13.360 38.271 -46.940 1.00 25.81 110 GLN B N 1
ATOM 3063 C CA . GLN B 1 133 ? -14.174 39.336 -47.506 1.00 33.03 110 GLN B CA 1
ATOM 3064 C C . GLN B 1 133 ? -13.464 40.105 -48.647 1.00 34.38 110 GLN B C 1
ATOM 3065 O O . GLN B 1 133 ? -14.117 40.645 -49.552 1.00 30.86 110 GLN B O 1
ATOM 3071 N N . GLU B 1 134 ? -12.138 40.144 -48.612 1.00 24.85 111 GLU B N 1
ATOM 3072 C CA . GLU B 1 134 ? -11.379 40.897 -49.603 1.00 32.81 111 GLU B CA 1
ATOM 3073 C C . GLU B 1 134 ? -11.429 40.203 -50.978 1.00 40.18 111 GLU B C 1
ATOM 3074 O O . GLU B 1 134 ? -11.587 40.848 -52.016 1.00 34.23 111 GLU B O 1
ATOM 3080 N N . ALA B 1 135 ? -11.286 38.881 -50.967 1.00 38.76 112 ALA B N 1
ATOM 3081 C CA . ALA B 1 135 ? -11.481 38.071 -52.157 1.00 29.78 112 ALA B CA 1
ATOM 3082 C C . ALA B 1 135 ? -12.881 38.298 -52.718 1.00 27.50 112 ALA B C 1
ATOM 3083 O O . ALA B 1 135 ? -13.053 38.592 -53.894 1.00 27.31 112 ALA B O 1
ATOM 3085 N N . ILE B 1 136 ? -13.882 38.185 -51.856 1.00 34.06 113 ILE B N 1
ATOM 3086 C CA . ILE B 1 136 ? -15.261 38.353 -52.284 1.00 31.87 113 ILE B CA 1
ATOM 3087 C C . ILE B 1 136 ? -15.472 39.752 -52.855 1.00 29.92 113 ILE B C 1
ATOM 3088 O O . ILE B 1 136 ? -16.204 39.916 -53.842 1.00 24.37 113 ILE B O 1
ATOM 3093 N N . TYR B 1 137 ? -14.810 40.751 -52.272 1.00 38.28 114 TYR B N 1
ATOM 3094 C CA . TYR B 1 137 ? -14.917 42.118 -52.783 1.00 37.21 114 TYR B CA 1
ATOM 3095 C C . TYR B 1 137 ? -14.295 42.294 -54.176 1.00 35.98 114 TYR B C 1
ATOM 3096 O O . TYR B 1 137 ? -14.938 42.841 -55.070 1.00 37.70 114 TYR B O 1
ATOM 3105 N N A HIS B 1 138 ? -13.052 41.852 -54.347 0.53 38.77 115 HIS B N 1
ATOM 3106 N N B HIS B 1 138 ? -13.049 41.854 -54.337 0.47 38.32 115 HIS B N 1
ATOM 3107 C CA A HIS B 1 138 ? -12.363 41.970 -55.633 0.53 39.29 115 HIS B CA 1
ATOM 3108 C CA B HIS B 1 138 ? -12.353 41.925 -55.622 0.47 39.29 115 HIS B CA 1
ATOM 3109 C C A HIS B 1 138 ? -13.136 41.271 -56.757 0.53 36.66 115 HIS B C 1
ATOM 3110 C C B HIS B 1 138 ? -13.200 41.320 -56.737 0.47 36.67 115 HIS B C 1
ATOM 3111 O O A HIS B 1 138 ? -13.046 41.651 -57.923 0.53 37.42 115 HIS B O 1
ATOM 3112 O O B HIS B 1 138 ? -13.231 41.812 -57.863 0.47 37.49 115 HIS B O 1
ATOM 3125 N N . TYR B 1 139 ? -13.893 40.245 -56.390 1.00 35.08 116 TYR B N 1
ATOM 3126 C CA . TYR B 1 139 ? -14.693 39.498 -57.333 1.00 37.09 116 TYR B CA 1
ATOM 3127 C C . TYR B 1 139 ? -15.950 40.262 -57.789 1.00 33.69 116 TYR B C 1
ATOM 3128 O O . TYR B 1 139 ? -16.220 40.365 -58.985 1.00 31.95 116 TYR B O 1
ATOM 3137 N N . TYR B 1 140 ? -16.719 40.785 -56.845 1.00 30.49 117 TYR B N 1
ATOM 3138 C CA . TYR B 1 140 ? -17.874 41.592 -57.191 1.00 28.16 117 TYR B CA 1
ATOM 3139 C C . TYR B 1 140 ? -17.437 42.854 -57.935 1.00 33.78 117 TYR B C 1
ATOM 3140 O O . TYR B 1 140 ? -18.038 43.235 -58.940 1.00 36.25 117 TYR B O 1
ATOM 3149 N N . LYS B 1 141 ? -16.397 43.499 -57.418 1.00 37.55 118 LYS B N 1
ATOM 3150 C CA . LYS B 1 141 ? -15.839 44.703 -58.013 1.00 41.41 118 LYS B CA 1
ATOM 3151 C C . LYS B 1 141 ? -15.592 44.498 -59.505 1.00 46.62 118 LYS B C 1
ATOM 3152 O O . LYS B 1 141 ? -16.076 45.262 -60.355 1.00 36.55 118 LYS B O 1
ATOM 3158 N N . GLU B 1 142 ? -14.846 43.446 -59.816 1.00 41.95 119 GLU B N 1
ATOM 3159 C CA . GLU B 1 142 ? -14.495 43.169 -61.192 1.00 50.13 119 GLU B CA 1
ATOM 3160 C C . GLU B 1 142 ? -15.741 42.991 -62.053 1.00 44.80 119 GLU B C 1
ATOM 3161 O O . GLU B 1 142 ? -15.815 43.506 -63.165 1.00 45.68 119 GLU B O 1
ATOM 3167 N N . ILE B 1 143 ? -16.726 42.279 -61.527 1.00 35.61 120 ILE B N 1
ATOM 3168 C CA . ILE B 1 143 ? -17.903 41.940 -62.306 1.00 39.20 120 ILE B CA 1
ATOM 3169 C C . ILE B 1 143 ? -18.767 43.179 -62.525 1.00 43.28 120 ILE B C 1
ATOM 3170 O O . ILE B 1 143 ? -19.254 43.417 -63.639 1.00 38.65 120 ILE B O 1
ATOM 3175 N N . LEU B 1 144 ? -18.935 43.970 -61.467 1.00 40.89 121 LEU B N 1
ATOM 3176 C CA . LEU B 1 144 ? -19.721 45.205 -61.535 1.00 44.92 121 LEU B CA 1
ATOM 3177 C C . LEU B 1 144 ? -19.006 46.300 -62.330 1.00 46.24 121 LEU B C 1
ATOM 3178 O O . LEU B 1 144 ? -19.649 47.244 -62.800 1.00 38.01 121 LEU B O 1
ATOM 3183 N N . SER B 1 145 ? -17.683 46.181 -62.451 1.00 45.72 122 SER B N 1
ATOM 3184 C CA . SER B 1 145 ? -16.889 47.060 -63.316 1.00 42.90 122 SER B CA 1
ATOM 3185 C C . SER B 1 145 ? -17.074 46.729 -64.796 1.00 43.30 122 SER B C 1
ATOM 3186 O O . SER B 1 145 ? -16.819 47.563 -65.657 1.00 44.00 122 SER B O 1
ATOM 3189 N N . SER B 1 146 ? -17.508 45.506 -65.082 1.00 40.51 123 SER B N 1
ATOM 3190 C CA . SER B 1 146 ? -17.527 44.986 -66.445 1.00 34.66 123 SER B CA 1
ATOM 3191 C C . SER B 1 146 ? -18.948 44.844 -66.991 1.00 45.44 123 SER B C 1
ATOM 3192 O O . SER B 1 146 ? -19.137 44.571 -68.181 1.00 45.12 123 SER B O 1
ATOM 3195 N N . ASN B 1 147 ? -19.942 45.024 -66.123 1.00 45.01 124 ASN B N 1
ATOM 3196 C CA . ASN B 1 147 ? -21.340 44.873 -66.517 1.00 44.37 124 ASN B CA 1
ATOM 3197 C C . ASN B 1 147 ? -22.186 45.968 -65.909 1.00 41.62 124 ASN B C 1
ATOM 3198 O O . ASN B 1 147 ? -21.782 46.609 -64.946 1.00 50.63 124 ASN B O 1
ATOM 3203 N N . ASP B 1 148 ? -23.381 46.142 -66.458 1.00 44.61 125 ASP B N 1
ATOM 3204 C CA . ASP B 1 148 ? -24.116 47.381 -66.303 1.00 52.77 125 ASP B CA 1
ATOM 3205 C C . ASP B 1 148 ? -25.491 47.176 -65.685 1.00 46.49 125 ASP B C 1
ATOM 3206 O O . ASP B 1 148 ? -26.008 48.060 -64.990 1.00 37.18 125 ASP B O 1
ATOM 3211 N N . MET B 1 149 ? -26.085 46.016 -65.956 1.00 36.61 126 MET B N 1
ATOM 3212 C CA . MET B 1 149 ? -27.495 45.787 -65.648 1.00 30.53 126 MET B CA 1
ATOM 3213 C C . MET B 1 149 ? -27.753 45.806 -64.153 1.00 32.05 126 MET B C 1
ATOM 3214 O O . MET B 1 149 ? -26.812 45.802 -63.347 1.00 27.13 126 MET B O 1
ATOM 3219 N N . ASP B 1 150 ? -29.034 45.828 -63.793 1.00 31.71 127 ASP B N 1
ATOM 3220 C CA . ASP B 1 150 ? -29.437 45.827 -62.391 1.00 30.51 127 ASP B CA 1
ATOM 3221 C C . ASP B 1 150 ? -28.987 44.536 -61.725 1.00 31.15 127 ASP B C 1
ATOM 3222 O O . ASP B 1 150 ? -29.150 43.459 -62.307 1.00 37.02 127 ASP B O 1
ATOM 3227 N N . LEU B 1 151 ? -28.428 44.642 -60.518 1.00 30.42 128 LEU B N 1
ATOM 3228 C CA . LEU B 1 151 ? -27.835 43.490 -59.844 1.00 31.84 128 LEU B CA 1
ATOM 3229 C C . LEU B 1 151 ? -28.180 43.417 -58.356 1.00 31.62 128 LEU B C 1
ATOM 3230 O O . LEU B 1 151 ? -27.845 44.311 -57.577 1.00 35.40 128 LEU B O 1
ATOM 3235 N N . LEU B 1 152 ? -28.827 42.333 -57.954 1.00 32.90 129 LEU B N 1
ATOM 3236 C CA . LEU B 1 152 ? -29.114 42.101 -56.534 1.00 35.26 129 LEU B CA 1
ATOM 3237 C C . LEU B 1 152 ? -28.127 41.095 -55.954 1.00 26.39 129 LEU B C 1
ATOM 3238 O O . LEU B 1 152 ? -27.905 40.024 -56.531 1.00 17.37 129 LEU B O 1
ATOM 3243 N N . ILE B 1 153 ? -27.521 41.451 -54.822 1.00 29.63 130 ILE B N 1
ATOM 3244 C CA . ILE B 1 153 ? -26.597 40.550 -54.143 1.00 24.81 130 ILE B CA 1
ATOM 3245 C C . ILE B 1 153 ? -27.376 39.557 -53.326 1.00 22.52 130 ILE B C 1
ATOM 3246 O O . ILE B 1 153 ? -28.357 39.899 -52.688 1.00 27.99 130 ILE B O 1
ATOM 3251 N N . TYR B 1 154 ? -26.900 38.323 -53.336 1.00 24.91 131 TYR B N 1
ATOM 3252 C CA . TYR B 1 154 ? -27.621 37.199 -52.765 1.00 24.42 131 TYR B CA 1
ATOM 3253 C C . TYR B 1 154 ? -26.775 36.560 -51.659 1.00 21.41 131 TYR B C 1
ATOM 3254 O O . TYR B 1 154 ? -25.733 35.968 -51.927 1.00 19.54 131 TYR B O 1
ATOM 3263 N N . ASN B 1 155 ? -27.202 36.733 -50.411 1.00 14.47 132 ASN B N 1
ATOM 3264 C CA . ASN B 1 155 ? -26.484 36.147 -49.274 1.00 19.02 132 ASN B CA 1
ATOM 3265 C C . ASN B 1 155 ? -27.116 34.826 -48.843 1.00 24.21 132 ASN B C 1
ATOM 3266 O O . ASN B 1 155 ? -28.232 34.779 -48.310 1.00 19.30 132 ASN B O 1
ATOM 3271 N N . ILE B 1 156 ? -26.392 33.748 -49.090 1.00 17.85 133 ILE B N 1
ATOM 3272 C CA . ILE B 1 156 ? -26.865 32.444 -48.724 1.00 20.14 133 ILE B CA 1
ATOM 3273 C C . ILE B 1 156 ? -25.671 31.673 -48.159 1.00 22.12 133 ILE B C 1
ATOM 3274 O O . ILE B 1 156 ? -25.067 30.864 -48.845 1.00 20.68 133 ILE B O 1
ATOM 3279 N N . PRO B 1 157 ? -25.333 31.942 -46.877 1.00 22.57 134 PRO B N 1
ATOM 3280 C CA . PRO B 1 157 ? -24.137 31.384 -46.222 1.00 26.94 134 PRO B CA 1
ATOM 3281 C C . PRO B 1 157 ? -24.166 29.863 -45.968 1.00 22.05 134 PRO B C 1
ATOM 3282 O O . PRO B 1 157 ? -23.111 29.297 -45.710 1.00 25.04 134 PRO B O 1
ATOM 3286 N N . GLN B 1 158 ? -25.332 29.226 -46.056 1.00 19.85 135 GLN B N 1
ATOM 3287 C CA . GLN B 1 158 ? -25.438 27.769 -45.939 1.00 21.75 135 GLN B CA 1
ATOM 3288 C C . GLN B 1 158 ? -24.798 27.045 -47.132 1.00 26.04 135 GLN B C 1
ATOM 3289 O O . GLN B 1 158 ? -24.270 25.948 -46.995 1.00 31.06 135 GLN B O 1
ATOM 3295 N N . PHE B 1 159 ? -24.870 27.653 -48.308 1.00 19.33 136 PHE B N 1
ATOM 3296 C CA . PHE B 1 159 ? -24.361 27.015 -49.502 1.00 22.86 136 PHE B CA 1
ATOM 3297 C C . PHE B 1 159 ? -23.105 27.686 -50.026 1.00 17.79 136 PHE B C 1
ATOM 3298 O O . PHE B 1 159 ? -22.458 27.133 -50.887 1.00 16.07 136 PHE B O 1
ATOM 3306 N N . THR B 1 160 ? -22.755 28.870 -49.531 1.00 21.29 137 THR B N 1
ATOM 3307 C CA . THR B 1 160 ? -21.540 29.510 -50.007 1.00 18.98 137 THR B CA 1
ATOM 3308 C C . THR B 1 160 ? -20.961 30.452 -48.979 1.00 21.91 137 THR B C 1
ATOM 3309 O O . THR B 1 160 ? -21.556 30.650 -47.919 1.00 9.90 137 THR B O 1
ATOM 3313 N N . ASN B 1 161 ? -19.770 30.976 -49.292 1.00 23.42 138 ASN B N 1
ATOM 3314 C CA . ASN B 1 161 ? -19.112 31.991 -48.470 1.00 20.70 138 ASN B CA 1
ATOM 3315 C C . ASN B 1 161 ? -20.073 33.126 -48.153 1.00 22.33 138 ASN B C 1
ATOM 3316 O O . ASN B 1 161 ? -20.724 33.653 -49.052 1.00 21.50 138 ASN B O 1
ATOM 3321 N N . LYS B 1 162 ? -20.162 33.497 -46.880 1.00 23.29 139 LYS B N 1
ATOM 3322 C CA . LYS B 1 162 ? -20.985 34.636 -46.475 1.00 27.21 139 LYS B CA 1
ATOM 3323 C C . LYS B 1 162 ? -20.405 35.942 -46.993 1.00 20.93 139 LYS B C 1
ATOM 3324 O O . LYS B 1 162 ? -19.189 36.077 -47.131 1.00 19.09 139 LYS B O 1
ATOM 3330 N N . ILE B 1 163 ? -21.280 36.899 -47.267 1.00 18.04 140 ILE B N 1
ATOM 3331 C CA . ILE B 1 163 ? -20.844 38.256 -47.578 1.00 25.40 140 ILE B CA 1
ATOM 3332 C C . ILE B 1 163 ? -21.388 39.182 -46.481 1.00 21.60 140 ILE B C 1
ATOM 3333 O O . ILE B 1 163 ? -22.601 39.267 -46.259 1.00 18.09 140 ILE B O 1
ATOM 3338 N N . ASP B 1 164 ? -20.473 39.838 -45.772 1.00 18.61 141 ASP B N 1
ATOM 3339 C CA . ASP B 1 164 ? -20.838 40.732 -44.672 1.00 28.71 141 ASP B CA 1
ATOM 3340 C C . ASP B 1 164 ? -21.609 41.979 -45.145 1.00 33.56 141 ASP B C 1
ATOM 3341 O O . ASP B 1 164 ? -21.429 42.439 -46.282 1.00 30.13 141 ASP B O 1
ATOM 3346 N N . PRO B 1 165 ? -22.487 42.518 -44.276 1.00 33.18 142 PRO B N 1
ATOM 3347 C CA . PRO B 1 165 ? -23.174 43.778 -44.572 1.00 33.76 142 PRO B CA 1
ATOM 3348 C C . PRO B 1 165 ? -22.205 44.871 -44.991 1.00 33.12 142 PRO B C 1
ATOM 3349 O O . PRO B 1 165 ? -22.435 45.545 -45.984 1.00 29.97 142 PRO B O 1
ATOM 3353 N N . GLU B 1 166 ? -21.122 45.021 -44.244 1.00 32.07 143 GLU B N 1
ATOM 3354 C CA . GLU B 1 166 ? -20.124 46.033 -44.549 1.00 30.74 143 GLU B CA 1
ATOM 3355 C C . GLU B 1 166 ? -19.651 45.913 -45.981 1.00 36.09 143 GLU B C 1
ATOM 3356 O O . GLU B 1 166 ? -19.380 46.915 -46.637 1.00 46.46 143 GLU B O 1
ATOM 3362 N N . THR B 1 167 ? -19.561 44.680 -46.466 1.00 34.29 144 THR B N 1
ATOM 3363 C CA . THR B 1 167 ? -19.110 44.427 -47.821 1.00 30.59 144 THR B CA 1
ATOM 3364 C C . THR B 1 167 ? -20.238 44.740 -48.804 1.00 30.08 144 THR B C 1
ATOM 3365 O O . THR B 1 167 ? -20.014 45.352 -49.847 1.00 28.44 144 THR B O 1
ATOM 3369 N N . VAL B 1 168 ? -21.451 44.320 -48.468 1.00 25.78 145 VAL B N 1
ATOM 3370 C CA . VAL B 1 168 ? -22.623 44.714 -49.237 1.00 32.97 145 VAL B CA 1
ATOM 3371 C C . VAL B 1 168 ? -22.621 46.245 -49.320 1.00 42.27 145 VAL B C 1
ATOM 3372 O O . VAL B 1 168 ? -22.685 46.822 -50.408 1.00 41.30 145 VAL B O 1
ATOM 3376 N N . LYS B 1 169 ? -22.496 46.884 -48.157 1.00 41.27 146 LYS B N 1
ATOM 3377 C CA . LYS B 1 169 ? -22.501 48.337 -48.051 1.00 34.60 146 LYS B CA 1
ATOM 3378 C C . LYS B 1 169 ? -21.483 48.985 -48.982 1.00 37.87 146 LYS B C 1
ATOM 3379 O O . LYS B 1 169 ? -21.853 49.782 -49.833 1.00 32.62 146 LYS B O 1
ATOM 3385 N N . ASN B 1 170 ? -20.206 48.650 -48.825 1.00 38.00 147 ASN B N 1
ATOM 3386 C CA . ASN B 1 170 ? -19.171 49.241 -49.671 1.00 35.25 147 ASN B CA 1
ATOM 3387 C C . ASN B 1 170 ? -19.459 49.114 -51.160 1.00 41.24 147 ASN B C 1
ATOM 3388 O O . ASN B 1 170 ? -19.372 50.105 -51.892 1.00 45.89 147 ASN B O 1
ATOM 3393 N N . LEU B 1 171 ? -19.788 47.904 -51.610 1.00 42.66 148 LEU B N 1
ATOM 3394 C CA . LEU B 1 171 ? -20.155 47.687 -53.004 1.00 39.70 148 LEU B CA 1
ATOM 3395 C C . LEU B 1 171 ? -21.289 48.616 -53.411 1.00 32.53 148 LEU B C 1
ATOM 3396 O O . LEU B 1 171 ? -21.262 49.195 -54.492 1.00 33.93 148 LEU B O 1
ATOM 3401 N N . LYS B 1 172 ? -22.292 48.738 -52.549 1.00 34.15 149 LYS B N 1
ATOM 3402 C CA . LYS B 1 172 ? -23.433 49.600 -52.829 1.00 33.82 149 LYS B CA 1
ATOM 3403 C C . LYS B 1 172 ? -22.974 51.027 -53.157 1.00 39.24 149 LYS B C 1
ATOM 3404 O O . LYS B 1 172 ? -23.486 51.667 -54.078 1.00 35.64 149 LYS B O 1
ATOM 3410 N N . SER B 1 173 ? -22.002 51.519 -52.403 1.00 36.16 150 SER B N 1
ATOM 3411 C CA . SER B 1 173 ? -21.564 52.888 -52.571 1.00 34.53 150 SER B CA 1
ATOM 3412 C C . SER B 1 173 ? -20.722 53.007 -53.825 1.00 40.75 150 SER B C 1
ATOM 3413 O O . SER B 1 173 ? -20.819 54.008 -54.527 1.00 52.73 150 SER B O 1
ATOM 3416 N N . GLU B 1 174 ? -19.908 51.992 -54.123 1.00 45.00 151 GLU B N 1
ATOM 3417 C CA . GLU B 1 174 ? -19.041 52.047 -55.309 1.00 44.73 151 GLU B CA 1
ATOM 3418 C C . GLU B 1 174 ? -19.781 51.847 -56.646 1.00 38.26 151 GLU B C 1
ATOM 3419 O O . GLU B 1 174 ? -19.307 52.310 -57.678 1.00 51.63 151 GLU B O 1
ATOM 3425 N N . PHE B 1 175 ? -20.937 51.188 -56.622 1.00 36.32 152 PHE B N 1
ATOM 3426 C CA . PHE B 1 175 ? -21.611 50.754 -57.849 1.00 29.81 152 PHE B CA 1
ATOM 3427 C C . PHE B 1 175 ? -23.113 50.953 -57.805 1.00 33.11 152 PHE B C 1
ATOM 3428 O O . PHE B 1 175 ? -23.830 50.171 -57.187 1.00 34.91 152 PHE B O 1
ATOM 3436 N N . SER B 1 176 ? -23.581 51.978 -58.506 1.00 34.27 153 SER B N 1
ATOM 3437 C CA . SER B 1 176 ? -24.992 52.336 -58.513 1.00 30.62 153 SER B CA 1
ATOM 3438 C C . SER B 1 176 ? -25.865 51.221 -59.076 1.00 34.04 153 SER B C 1
ATOM 3439 O O . SER B 1 176 ? -27.068 51.201 -58.826 1.00 42.16 153 SER B O 1
ATOM 3442 N N . SER B 1 177 ? -25.274 50.296 -59.832 1.00 34.56 154 SER B N 1
ATOM 3443 C CA . SER B 1 177 ? -26.053 49.207 -60.423 1.00 35.53 154 SER B CA 1
ATOM 3444 C C . SER B 1 177 ? -26.440 48.145 -59.392 1.00 35.10 154 SER B C 1
ATOM 3445 O O . SER B 1 177 ? -27.276 47.291 -59.681 1.00 34.45 154 SER B O 1
ATOM 3448 N N . VAL B 1 178 ? -25.841 48.191 -58.201 1.00 25.49 155 VAL B N 1
ATOM 3449 C CA . VAL B 1 178 ? -26.258 47.295 -57.121 1.00 33.77 155 VAL B CA 1
ATOM 3450 C C . VAL B 1 178 ? -27.582 47.790 -56.538 1.00 31.34 155 VAL B C 1
ATOM 3451 O O . VAL B 1 178 ? -27.631 48.812 -55.870 1.00 38.42 155 VAL B O 1
ATOM 3455 N N . LYS B 1 179 ? -28.647 47.041 -56.789 1.00 38.35 156 LYS B N 1
ATOM 3456 C CA . LYS B 1 179 ? -30.012 47.502 -56.551 1.00 39.06 156 LYS B CA 1
ATOM 3457 C C . LYS B 1 179 ? -30.642 46.934 -55.285 1.00 35.59 156 LYS B C 1
ATOM 3458 O O . LYS B 1 179 ? -31.780 47.269 -54.946 1.00 32.49 156 LYS B O 1
ATOM 3464 N N . GLY B 1 180 ? -29.918 46.065 -54.592 1.00 36.51 157 GLY B N 1
ATOM 3465 C CA . GLY B 1 180 ? -30.453 45.453 -53.397 1.00 33.70 157 GLY B CA 1
ATOM 3466 C C . GLY B 1 180 ? -29.772 44.162 -53.004 1.00 41.50 157 GLY B C 1
ATOM 3467 O O . GLY B 1 180 ? -28.770 43.743 -53.604 1.00 39.69 157 GLY B O 1
ATOM 3468 N N . VAL B 1 181 ? -30.345 43.529 -51.986 1.00 30.85 158 VAL B N 1
ATOM 3469 C CA . VAL B 1 181 ? -29.769 42.344 -51.385 1.00 20.56 158 VAL B CA 1
ATOM 3470 C C . VAL B 1 181 ? -30.859 41.366 -50.996 1.00 21.58 158 VAL B C 1
ATOM 3471 O O . VAL B 1 181 ? -31.962 41.747 -50.607 1.00 24.31 158 VAL B O 1
ATOM 3475 N N . LYS B 1 182 ? -30.557 40.091 -51.123 1.00 21.43 159 LYS B N 1
ATOM 3476 C CA . LYS B 1 182 ? -31.476 39.093 -50.661 1.00 21.06 159 LYS B CA 1
ATOM 3477 C C . LYS B 1 182 ? -30.705 38.136 -49.778 1.00 16.94 159 LYS B C 1
ATOM 3478 O O . LYS B 1 182 ? -29.518 37.909 -49.977 1.00 22.41 159 LYS B O 1
ATOM 3484 N N . ASP B 1 183 ? -31.377 37.644 -48.754 1.00 17.37 160 ASP B N 1
ATOM 3485 C CA . ASP B 1 183 ? -30.706 36.964 -47.654 1.00 21.80 160 ASP B CA 1
ATOM 3486 C C . ASP B 1 183 ? -31.504 35.760 -47.251 1.00 19.25 160 ASP B C 1
ATOM 3487 O O . ASP B 1 183 ? -32.704 35.867 -46.982 1.00 17.70 160 ASP B O 1
ATOM 3492 N N . SER B 1 184 ? -30.831 34.616 -47.223 1.00 22.82 161 SER B N 1
ATOM 3493 C CA . SER B 1 184 ? -31.464 33.337 -46.900 1.00 24.28 161 SER B CA 1
ATOM 3494 C C . SER B 1 184 ? -30.916 32.727 -45.599 1.00 22.90 161 SER B C 1
ATOM 3495 O O . SER B 1 184 ? -31.355 31.658 -45.192 1.00 25.90 161 SER B O 1
ATOM 3498 N N . SER B 1 185 ? -29.984 33.432 -44.948 1.00 21.99 162 SER B N 1
ATOM 3499 C CA . SER B 1 185 ? -29.262 32.938 -43.769 1.00 35.33 162 SER B CA 1
ATOM 3500 C C . SER B 1 185 ? -30.139 32.418 -42.620 1.00 24.42 162 SER B C 1
ATOM 3501 O O . SER B 1 185 ? -29.677 31.604 -41.820 1.00 25.59 162 SER B O 1
ATOM 3504 N N . ALA B 1 186 ? -31.383 32.890 -42.559 1.00 21.80 163 ALA B N 1
ATOM 3505 C CA . ALA B 1 186 ? -32.290 32.670 -41.425 1.00 26.22 163 ALA B CA 1
ATOM 3506 C C . ALA B 1 186 ? -31.788 33.344 -40.129 1.00 28.12 163 ALA B C 1
ATOM 3507 O O . ALA B 1 186 ? -32.330 33.110 -39.060 1.00 23.50 163 ALA B O 1
ATOM 3509 N N . ASP B 1 187 ? -30.758 34.181 -40.237 1.00 29.25 164 ASP B N 1
ATOM 3510 C CA . ASP B 1 187 ? -30.213 34.906 -39.088 1.00 28.32 164 ASP B CA 1
ATOM 3511 C C . ASP B 1 187 ? -30.910 36.274 -38.962 1.00 24.18 164 ASP B C 1
ATOM 3512 O O . ASP B 1 187 ? -30.699 37.181 -39.766 1.00 23.85 164 ASP B O 1
ATOM 3517 N N . ILE B 1 188 ? -31.761 36.425 -37.967 1.00 21.71 165 ILE B N 1
ATOM 3518 C CA . ILE B 1 188 ? -32.572 37.628 -37.903 1.00 29.89 165 ILE B CA 1
ATOM 3519 C C . ILE B 1 188 ? -31.698 38.861 -37.609 1.00 32.41 165 ILE B C 1
ATOM 3520 O O . ILE B 1 188 ? -31.863 39.895 -38.259 1.00 31.22 165 ILE B O 1
ATOM 3525 N N . ARG B 1 189 ? -30.747 38.739 -36.679 1.00 25.26 166 ARG B N 1
ATOM 3526 C CA . ARG B 1 189 ? -29.833 39.837 -36.365 1.00 32.11 166 ARG B CA 1
ATOM 3527 C C . ARG B 1 189 ? -29.086 40.296 -37.611 1.00 32.45 166 ARG B C 1
ATOM 3528 O O . ARG B 1 189 ? -28.976 41.496 -37.884 1.00 25.74 166 ARG B O 1
ATOM 3536 N N . GLY B 1 190 ? -28.580 39.323 -38.362 1.00 31.58 167 GLY B N 1
ATOM 3537 C CA . GLY B 1 190 ? -27.831 39.594 -39.566 1.00 27.30 167 GLY B CA 1
ATOM 3538 C C . GLY B 1 190 ? -28.703 40.224 -40.633 1.00 22.82 167 GLY B C 1
ATOM 3539 O O . GLY B 1 190 ? -28.244 41.063 -41.398 1.00 14.79 167 GLY B O 1
ATOM 3540 N N . PHE B 1 191 ? -29.960 39.808 -40.691 1.00 21.31 168 PHE B N 1
ATOM 3541 C CA . PHE B 1 191 ? -30.886 40.357 -41.667 1.00 28.44 168 PHE B CA 1
ATOM 3542 C C . PHE B 1 191 ? -31.211 41.799 -41.325 1.00 33.71 168 PHE B C 1
ATOM 3543 O O . PHE B 1 191 ? -31.365 42.640 -42.210 1.00 29.32 168 PHE B O 1
ATOM 3551 N N . MET B 1 192 ? -31.341 42.072 -40.031 1.00 28.02 169 MET B N 1
ATOM 3552 C CA . MET B 1 192 ? -31.603 43.426 -39.584 1.00 29.57 169 MET B CA 1
ATOM 3553 C C . MET B 1 192 ? -30.434 44.336 -39.993 1.00 27.88 169 MET B C 1
ATOM 3554 O O . MET B 1 192 ? -30.652 45.488 -40.385 1.00 20.07 169 MET B O 1
ATOM 3559 N N . GLU B 1 193 ? -29.209 43.809 -39.942 1.00 14.13 170 GLU B N 1
ATOM 3560 C CA . GLU B 1 193 ? -28.051 44.573 -40.377 1.00 20.62 170 GLU B CA 1
ATOM 3561 C C . GLU B 1 193 ? -28.148 44.920 -41.855 1.00 30.23 170 GLU B C 1
ATOM 3562 O O . GLU B 1 193 ? -27.810 46.026 -42.264 1.00 35.39 170 GLU B O 1
ATOM 3568 N N . MET B 1 194 ? -28.611 43.967 -42.655 1.00 34.84 171 MET B N 1
ATOM 3569 C CA . MET B 1 194 ? -28.801 44.192 -44.081 1.00 30.43 171 MET B CA 1
ATOM 3570 C C . MET B 1 194 ? -29.895 45.240 -44.311 1.00 36.58 171 MET B C 1
ATOM 3571 O O . MET B 1 194 ? -29.758 46.091 -45.195 1.00 34.31 171 MET B O 1
ATOM 3576 N N . LEU B 1 195 ? -30.977 45.182 -43.525 1.00 33.27 172 LEU B N 1
ATOM 3577 C CA . LEU B 1 195 ? -32.081 46.147 -43.657 1.00 35.04 172 LEU B CA 1
ATOM 3578 C C . LEU B 1 195 ? -31.630 47.584 -43.378 1.00 38.80 172 LEU B C 1
ATOM 3579 O O . LEU B 1 195 ? -32.166 48.526 -43.948 1.00 43.50 172 LEU B O 1
ATOM 3584 N N . SER B 1 196 ? -30.647 47.753 -42.506 1.00 28.17 173 SER B N 1
ATOM 3585 C CA . SER B 1 196 ? -30.125 49.077 -42.225 1.00 36.18 173 SER B CA 1
ATOM 3586 C C . SER B 1 196 ? -29.564 49.745 -43.493 1.00 47.41 173 SER B C 1
ATOM 3587 O O . SER B 1 196 ? -29.505 50.971 -43.577 1.00 54.23 173 SER B O 1
ATOM 3590 N N . LEU B 1 197 ? -29.175 48.937 -44.479 1.00 47.00 174 LEU B N 1
ATOM 3591 C CA . LEU B 1 197 ? -28.652 49.443 -45.749 1.00 43.95 174 LEU B CA 1
ATOM 3592 C C . LEU B 1 197 ? -29.764 49.819 -46.722 1.00 43.49 174 LEU B C 1
ATOM 3593 O O . LEU B 1 197 ? -29.511 50.406 -47.776 1.00 37.60 174 LEU B O 1
ATOM 3598 N N . SER B 1 198 ? -30.996 49.480 -46.369 1.00 40.25 175 SER B N 1
ATOM 3599 C CA . SER B 1 198 ? -32.127 49.758 -47.234 1.00 44.02 175 SER B CA 1
ATOM 3600 C C . SER B 1 198 ? -32.258 51.253 -47.563 1.00 49.39 175 SER B C 1
ATOM 3601 O O . SER B 1 198 ? -31.975 52.119 -46.733 1.00 45.06 175 SER B O 1
ATOM 3604 N N . ASP B 1 199 ? -32.662 51.538 -48.797 1.00 46.95 176 ASP B N 1
ATOM 3605 C CA . ASP B 1 199 ? -33.179 52.849 -49.147 1.00 47.61 176 ASP B CA 1
ATOM 3606 C C . ASP B 1 199 ? -34.004 52.720 -50.432 1.00 49.51 176 ASP B C 1
ATOM 3607 O O . ASP B 1 199 ? -34.374 51.616 -50.836 1.00 41.07 176 ASP B O 1
ATOM 3612 N N . ASP B 1 200 ? -34.326 53.843 -51.057 1.00 58.53 177 ASP B N 1
ATOM 3613 C CA . ASP B 1 200 ? -35.306 53.841 -52.137 1.00 58.91 177 ASP B CA 1
ATOM 3614 C C . ASP B 1 200 ? -34.813 53.075 -53.366 1.00 48.44 177 ASP B C 1
ATOM 3615 O O . ASP B 1 200 ? -35.612 52.505 -54.107 1.00 54.38 177 ASP B O 1
ATOM 3620 N N . ASP B 1 201 ? -33.499 53.039 -53.560 1.00 45.92 178 ASP B N 1
ATOM 3621 C CA . ASP B 1 201 ? -32.907 52.260 -54.639 1.00 55.67 178 ASP B CA 1
ATOM 3622 C C . ASP B 1 201 ? -31.983 51.178 -54.085 1.00 57.13 178 ASP B C 1
ATOM 3623 O O . ASP B 1 201 ? -30.955 50.860 -54.685 1.00 53.56 178 ASP B O 1
ATOM 3628 N N . PHE B 1 202 ? -32.347 50.619 -52.936 1.00 52.25 179 PHE B N 1
ATOM 3629 C CA . PHE B 1 202 ? -31.662 49.434 -52.426 1.00 42.04 179 PHE B CA 1
ATOM 3630 C C . PHE B 1 202 ? -32.645 48.559 -51.673 1.00 35.49 179 PHE B C 1
ATOM 3631 O O . PHE B 1 202 ? -32.954 48.795 -50.500 1.00 36.69 179 PHE B O 1
ATOM 3639 N N . ALA B 1 203 ? -33.129 47.544 -52.378 1.00 32.83 180 ALA B N 1
ATOM 3640 C CA . ALA B 1 203 ? -34.131 46.637 -51.863 1.00 32.86 180 ALA B CA 1
ATOM 3641 C C . ALA B 1 203 ? -33.503 45.561 -50.963 1.00 29.87 180 ALA B C 1
ATOM 3642 O O . ALA B 1 203 ? -32.301 45.294 -51.039 1.00 23.37 180 ALA B O 1
ATOM 3644 N N . VAL B 1 204 ? -34.329 44.973 -50.103 1.00 26.34 181 VAL B N 1
ATOM 3645 C CA . VAL B 1 204 ? -33.895 43.920 -49.189 1.00 30.19 181 VAL B CA 1
ATOM 3646 C C . VAL B 1 204 ? -34.971 42.847 -49.079 1.00 27.58 181 VAL B C 1
ATOM 3647 O O . VAL B 1 204 ? -36.064 43.092 -48.546 1.00 21.84 181 VAL B O 1
ATOM 3651 N N . PHE B 1 205 ? -34.645 41.656 -49.571 1.00 26.01 182 PHE B N 1
ATOM 3652 C CA . PHE B 1 205 ? -35.598 40.556 -49.614 1.00 23.90 182 PHE B CA 1
ATOM 3653 C C . PHE B 1 205 ? -35.276 39.470 -48.603 1.00 17.56 182 PHE B C 1
ATOM 3654 O O . PHE B 1 205 ? -34.118 39.111 -48.410 1.00 19.17 182 PHE B O 1
ATOM 3662 N N . GLN B 1 206 ? -36.322 38.951 -47.969 1.00 20.01 183 GLN B N 1
ATOM 3663 C CA . GLN B 1 206 ? -36.218 37.802 -47.072 1.00 21.67 183 GLN B CA 1
ATOM 3664 C C . GLN B 1 206 ? -36.374 36.512 -47.871 1.00 22.59 183 GLN B C 1
ATOM 3665 O O . GLN B 1 206 ? -37.365 36.328 -48.582 1.00 22.61 183 GLN B O 1
ATOM 3671 N N . GLY B 1 207 ? -35.389 35.624 -47.742 1.00 25.76 184 GLY B N 1
ATOM 3672 C CA . GLY B 1 207 ? -35.312 34.416 -48.547 1.00 19.80 184 GLY B CA 1
ATOM 3673 C C . GLY B 1 207 ? -36.006 33.210 -47.953 1.00 21.33 184 GLY B C 1
ATOM 3674 O O . GLY B 1 207 ? -36.182 32.207 -48.632 1.00 24.33 184 GLY B O 1
ATOM 3675 N N . GLN B 1 208 ? -36.396 33.296 -46.684 1.00 30.00 185 GLN B N 1
ATOM 3676 C CA . GLN B 1 208 ? -37.014 32.164 -45.999 1.00 23.15 185 GLN B CA 1
ATOM 3677 C C . GLN B 1 208 ? -38.485 32.397 -45.818 1.00 22.10 185 GLN B C 1
ATOM 3678 O O . GLN B 1 208 ? -38.881 33.302 -45.100 1.00 25.52 185 GLN B O 1
ATOM 3684 N N . ASP B 1 209 ? -39.286 31.577 -46.496 1.00 29.17 186 ASP B N 1
ATOM 3685 C CA . ASP B 1 209 ? -40.734 31.764 -46.597 1.00 29.89 186 ASP B CA 1
ATOM 3686 C C . ASP B 1 209 ? -41.404 32.011 -45.255 1.00 31.97 186 ASP B C 1
ATOM 3687 O O . ASP B 1 209 ? -42.289 32.862 -45.130 1.00 28.71 186 ASP B O 1
ATOM 3692 N N . ASP B 1 210 ? -40.970 31.252 -44.259 1.00 29.64 187 ASP B N 1
ATOM 3693 C CA . ASP B 1 210 ? -41.591 31.278 -42.944 1.00 35.68 187 ASP B CA 1
ATOM 3694 C C . ASP B 1 210 ? -41.208 32.531 -42.149 1.00 31.74 187 ASP B C 1
ATOM 3695 O O . ASP B 1 210 ? -41.840 32.855 -41.134 1.00 31.48 187 ASP B O 1
ATOM 3700 N N . LEU B 1 211 ? -40.184 33.237 -42.621 1.00 28.90 188 LEU B N 1
ATOM 3701 C CA . LEU B 1 211 ? -39.711 34.455 -41.966 1.00 21.69 188 LEU B CA 1
ATOM 3702 C C . LEU B 1 211 ? -40.188 35.734 -42.652 1.00 27.07 188 LEU B C 1
ATOM 3703 O O . LEU B 1 211 ? -39.662 36.810 -42.376 1.00 24.39 188 LEU B O 1
ATOM 3708 N N . LEU B 1 212 ? -41.168 35.626 -43.546 1.00 32.60 189 LEU B N 1
ATOM 3709 C CA . LEU B 1 212 ? -41.592 36.783 -44.344 1.00 32.29 189 LEU B CA 1
ATOM 3710 C C . LEU B 1 212 ? -42.284 37.825 -43.480 1.00 29.00 189 LEU B C 1
ATOM 3711 O O . LEU B 1 212 ? -41.943 39.003 -43.534 1.00 26.17 189 LEU B O 1
ATOM 3716 N N . PHE B 1 213 ? -43.252 37.385 -42.681 1.00 28.59 190 PHE B N 1
ATOM 3717 C CA . PHE B 1 213 ? -43.988 38.304 -41.823 1.00 40.88 190 PHE B CA 1
ATOM 3718 C C . PHE B 1 213 ? -43.049 39.113 -40.935 1.00 34.45 190 PHE B C 1
ATOM 3719 O O . PHE B 1 213 ? -43.064 40.343 -40.959 1.00 34.09 190 PHE B O 1
ATOM 3727 N N . THR B 1 214 ? -42.229 38.418 -40.158 1.00 29.84 191 THR B N 1
ATOM 3728 C CA . THR B 1 214 ? -41.259 39.075 -39.292 1.00 32.00 191 THR B CA 1
ATOM 3729 C C . THR B 1 214 ? -40.374 40.049 -40.074 1.00 33.77 191 THR B C 1
ATOM 3730 O O . THR B 1 214 ? -39.951 41.073 -39.548 1.00 34.75 191 THR B O 1
ATOM 3734 N N . SER B 1 215 ? -40.107 39.734 -41.335 1.00 31.04 192 SER B N 1
ATOM 3735 C CA . SER B 1 215 ? -39.193 40.533 -42.123 1.00 31.55 192 SER B CA 1
ATOM 3736 C C . SER B 1 215 ? -39.870 41.808 -42.629 1.00 38.08 192 SER B C 1
ATOM 3737 O O . SER B 1 215 ? -39.227 42.848 -42.776 1.00 33.04 192 SER B O 1
ATOM 3740 N N . LEU B 1 216 ? -41.170 41.724 -42.892 1.00 34.77 193 LEU B N 1
ATOM 3741 C CA . LEU B 1 216 ? -41.925 42.879 -43.368 1.00 34.92 193 LEU B CA 1
ATOM 3742 C C . LEU B 1 216 ? -42.146 43.923 -42.263 1.00 37.46 193 LEU B C 1
ATOM 3743 O O . LEU B 1 216 ? -42.236 45.117 -42.529 1.00 42.07 193 LEU B O 1
ATOM 3748 N N . GLU B 1 217 ? -42.229 43.466 -41.024 1.00 39.86 194 GLU B N 1
ATOM 3749 C CA . GLU B 1 217 ? -42.414 44.366 -39.895 1.00 46.06 194 GLU B CA 1
ATOM 3750 C C . GLU B 1 217 ? -41.184 45.215 -39.730 1.00 46.13 194 GLU B C 1
ATOM 3751 O O . GLU B 1 217 ? -41.260 46.381 -39.331 1.00 45.56 194 GLU B O 1
ATOM 3757 N N . LEU B 1 218 ? -40.045 44.615 -40.046 1.00 38.77 195 LEU B N 1
ATOM 3758 C CA . LEU B 1 218 ? -38.774 45.292 -39.898 1.00 33.19 195 LEU B CA 1
ATOM 3759 C C . LEU B 1 218 ? -38.458 46.127 -41.121 1.00 21.16 195 LEU B C 1
ATOM 3760 O O . LEU B 1 218 ? -37.415 46.739 -41.172 1.00 31.59 195 LEU B O 1
ATOM 3765 N N . GLY B 1 219 ? -39.360 46.137 -42.103 1.00 26.74 196 GLY B N 1
ATOM 3766 C CA . GLY B 1 219 ? -39.225 46.971 -43.292 1.00 31.64 196 GLY B CA 1
ATOM 3767 C C . GLY B 1 219 ? -38.705 46.310 -44.571 1.00 34.08 196 GLY B C 1
ATOM 3768 O O . GLY B 1 219 ? -38.290 47.006 -45.509 1.00 30.54 196 GLY B O 1
ATOM 3769 N N . ALA B 1 220 ? -38.721 44.980 -44.628 1.00 33.55 197 ALA B N 1
ATOM 3770 C CA . ALA B 1 220 ? -38.173 44.263 -45.784 1.00 34.27 197 ALA B CA 1
ATOM 3771 C C . ALA B 1 220 ? -38.937 44.600 -47.068 1.00 35.65 197 ALA B C 1
ATOM 3772 O O . ALA B 1 220 ? -40.165 44.748 -47.051 1.00 37.91 197 ALA B O 1
ATOM 3774 N N . SER B 1 221 ? -38.218 44.731 -48.180 1.00 26.96 198 SER B N 1
ATOM 3775 C CA . SER B 1 221 ? -38.863 45.063 -49.459 1.00 25.52 198 SER B CA 1
ATOM 3776 C C . SER B 1 221 ? -39.833 43.964 -49.906 1.00 34.14 198 SER B C 1
ATOM 3777 O O . SER B 1 221 ? -40.831 44.221 -50.575 1.00 34.75 198 SER B O 1
ATOM 3780 N N . GLY B 1 222 ? -39.528 42.728 -49.534 1.00 31.86 199 GLY B N 1
ATOM 3781 C CA . GLY B 1 222 ? -40.362 41.603 -49.900 1.00 29.78 199 GLY B CA 1
ATOM 3782 C C . GLY B 1 222 ? -39.644 40.298 -49.611 1.00 29.97 199 GLY B C 1
ATOM 3783 O O . GLY B 1 222 ? -38.761 40.246 -48.757 1.00 28.91 199 GLY B O 1
ATOM 3784 N N . GLY B 1 223 ? -40.023 39.248 -50.327 1.00 28.70 200 GLY B N 1
ATOM 3785 C CA . GLY B 1 223 ? -39.492 37.922 -50.080 1.00 26.45 200 GLY B CA 1
ATOM 3786 C C . GLY B 1 223 ? -39.241 37.155 -51.365 1.00 35.26 200 GLY B C 1
ATOM 3787 O O . GLY B 1 223 ? -39.922 37.356 -52.378 1.00 27.42 200 GLY B O 1
ATOM 3788 N N . VAL B 1 224 ? -38.213 36.313 -51.327 1.00 35.49 201 VAL B N 1
ATOM 3789 C CA . VAL B 1 224 ? -37.915 35.390 -52.403 1.00 26.77 201 VAL B CA 1
ATOM 3790 C C . VAL B 1 224 ? -38.268 34.032 -51.836 1.00 32.06 201 VAL B C 1
ATOM 3791 O O . VAL B 1 224 ? -37.613 33.577 -50.898 1.00 29.70 201 VAL B O 1
ATOM 3795 N N . CYS B 1 225 ? -39.287 33.389 -52.412 1.00 32.33 202 CYS B N 1
ATOM 3796 C CA . CYS B 1 225 ? -39.998 32.300 -51.745 1.00 25.95 202 CYS B CA 1
ATOM 3797 C C . CYS B 1 225 ? -40.318 31.102 -52.628 1.00 22.11 202 CYS B C 1
ATOM 3798 O O . CYS B 1 225 ? -41.155 31.188 -53.503 1.00 26.81 202 CYS B O 1
ATOM 3801 N N . GLY B 1 226 ? -39.698 29.965 -52.341 1.00 25.68 203 GLY B N 1
ATOM 3802 C CA . GLY B 1 226 ? -39.745 28.821 -53.218 1.00 28.70 203 GLY B CA 1
ATOM 3803 C C . GLY B 1 226 ? -41.018 28.033 -53.065 1.00 30.55 203 GLY B C 1
ATOM 3804 O O . GLY B 1 226 ? -41.299 27.165 -53.899 1.00 26.25 203 GLY B O 1
ATOM 3805 N N . THR B 1 227 ? -41.793 28.332 -52.024 1.00 23.01 204 THR B N 1
ATOM 3806 C CA . THR B 1 227 ? -43.085 27.683 -51.882 1.00 25.32 204 THR B CA 1
ATOM 3807 C C . THR B 1 227 ? -44.044 28.210 -52.943 1.00 27.80 204 THR B C 1
ATOM 3808 O O . THR B 1 227 ? -45.053 27.576 -53.220 1.00 26.87 204 THR B O 1
ATOM 3812 N N . THR B 1 228 ? -43.716 29.337 -53.571 1.00 24.67 205 THR B N 1
ATOM 3813 C CA . THR B 1 228 ? -44.571 29.851 -54.634 1.00 26.14 205 THR B CA 1
ATOM 3814 C C . THR B 1 228 ? -44.424 29.072 -55.936 1.00 33.27 205 THR B C 1
ATOM 3815 O O . THR B 1 228 ? -45.093 29.368 -56.921 1.00 35.36 205 THR B O 1
ATOM 3819 N N . ASN B 1 229 ? -43.560 28.073 -55.960 1.00 32.89 206 ASN B N 1
ATOM 3820 C CA . ASN B 1 229 ? -43.506 27.217 -57.133 1.00 38.37 206 ASN B CA 1
ATOM 3821 C C . ASN B 1 229 ? -44.806 26.431 -57.266 1.00 39.56 206 ASN B C 1
ATOM 3822 O O . ASN B 1 229 ? -45.150 25.968 -58.360 1.00 32.96 206 ASN B O 1
ATOM 3827 N N . PHE B 1 230 ? -45.533 26.307 -56.154 1.00 33.92 207 PHE B N 1
ATOM 3828 C CA . PHE B 1 230 ? -46.696 25.433 -56.100 1.00 36.96 207 PHE B CA 1
ATOM 3829 C C . PHE B 1 230 ? -47.701 25.820 -55.024 1.00 36.43 207 PHE B C 1
ATOM 3830 O O . PHE B 1 230 ? -48.620 25.055 -54.729 1.00 35.91 207 PHE B O 1
ATOM 3838 N N . SER B 1 231 ? -47.538 27.003 -54.440 1.00 42.66 208 SER B N 1
ATOM 3839 C CA . SER B 1 231 ? -48.492 27.489 -53.448 1.00 36.86 208 SER B CA 1
ATOM 3840 C C . SER B 1 231 ? -48.569 29.006 -53.404 1.00 39.28 208 SER B C 1
ATOM 3841 O O . SER B 1 231 ? -47.548 29.686 -53.441 1.00 30.86 208 SER B O 1
ATOM 3844 N N . ASP B 1 232 ? -49.795 29.516 -53.302 1.00 41.50 209 ASP B N 1
ATOM 3845 C CA . ASP B 1 232 ? -50.058 30.948 -53.316 1.00 44.17 209 ASP B CA 1
ATOM 3846 C C . ASP B 1 232 ? -50.007 31.584 -51.910 1.00 50.32 209 ASP B C 1
ATOM 3847 O O . ASP B 1 232 ? -50.235 32.789 -51.764 1.00 49.76 209 ASP B O 1
ATOM 3852 N N . GLY B 1 233 ? -49.726 30.770 -50.891 1.00 41.00 210 GLY B N 1
ATOM 3853 C CA . GLY B 1 233 ? -49.712 31.217 -49.506 1.00 37.92 210 GLY B CA 1
ATOM 3854 C C . GLY B 1 233 ? -48.910 32.479 -49.231 1.00 42.85 210 GLY B C 1
ATOM 3855 O O . GLY B 1 233 ? -49.376 33.403 -48.557 1.00 47.88 210 GLY B O 1
ATOM 3856 N N . ILE B 1 234 ? -47.690 32.513 -49.744 1.00 39.78 211 ILE B N 1
ATOM 3857 C CA . ILE B 1 234 ? -46.822 33.666 -49.587 1.00 31.92 211 ILE B CA 1
ATOM 3858 C C . ILE B 1 234 ? -47.374 34.885 -50.322 1.00 32.15 211 ILE B C 1
ATOM 3859 O O . ILE B 1 234 ? -47.233 36.006 -49.847 1.00 36.50 211 ILE B O 1
ATOM 3864 N N . VAL B 1 235 ? -48.004 34.674 -51.474 1.00 38.21 212 VAL B N 1
ATOM 3865 C CA . VAL B 1 235 ? -48.594 35.783 -52.224 1.00 44.79 212 VAL B CA 1
ATOM 3866 C C . VAL B 1 235 ? -49.864 36.334 -51.548 1.00 43.42 212 VAL B C 1
ATOM 3867 O O . VAL B 1 235 ? -50.086 37.553 -51.520 1.00 35.75 212 VAL B O 1
ATOM 3871 N N . ARG B 1 236 ? -50.698 35.449 -51.018 1.00 39.27 213 ARG B N 1
ATOM 3872 C CA . ARG B 1 236 ? -51.817 35.898 -50.203 1.00 44.27 213 ARG B CA 1
ATOM 3873 C C . ARG B 1 236 ? -51.273 36.711 -49.032 1.00 47.92 213 ARG B C 1
ATOM 3874 O O . ARG B 1 236 ? -51.670 37.855 -48.838 1.00 53.70 213 ARG B O 1
ATOM 3882 N N . LEU B 1 237 ? -50.349 36.118 -48.274 1.00 46.02 214 LEU B N 1
ATOM 3883 C CA . LEU B 1 237 ? -49.729 36.784 -47.130 1.00 52.53 214 LEU B CA 1
ATOM 3884 C C . LEU B 1 237 ? -49.339 38.228 -47.432 1.00 54.20 214 LEU B C 1
ATOM 3885 O O . LEU B 1 237 ? -49.685 39.145 -46.691 1.00 63.13 214 LEU B O 1
ATOM 3890 N N . TYR B 1 238 ? -48.617 38.429 -48.522 1.00 44.44 215 TYR B N 1
ATOM 3891 C CA . TYR B 1 238 ? -48.008 39.722 -48.781 1.00 52.62 215 TYR B CA 1
ATOM 3892 C C . TYR B 1 238 ? -49.028 40.802 -49.157 1.00 49.54 215 TYR B C 1
ATOM 3893 O O . TYR B 1 238 ? -48.771 41.989 -48.968 1.00 46.47 215 TYR B O 1
ATOM 3902 N N . HIS B 1 239 ? -50.176 40.394 -49.685 1.00 50.02 216 HIS B N 1
ATOM 3903 C CA . HIS B 1 239 ? -51.200 41.351 -50.096 1.00 58.90 216 HIS B CA 1
ATOM 3904 C C . HIS B 1 239 ? -52.172 41.655 -48.947 1.00 67.48 216 HIS B C 1
ATOM 3905 O O . HIS B 1 239 ? -52.698 42.767 -48.843 1.00 61.53 216 HIS B O 1
ATOM 3912 N N . GLU B 1 240 ? -52.372 40.672 -48.072 1.00 67.07 217 GLU B N 1
ATOM 3913 C CA . GLU B 1 240 ? -53.159 40.857 -46.859 1.00 72.13 217 GLU B CA 1
ATOM 3914 C C . GLU B 1 240 ? -52.446 41.718 -45.815 1.00 68.98 217 GLU B C 1
ATOM 3915 O O . GLU B 1 240 ? -53.089 42.243 -44.905 1.00 75.36 217 GLU B O 1
ATOM 3921 N N . TYR B 1 241 ? -51.130 41.870 -45.954 1.00 58.71 218 TYR B N 1
ATOM 3922 C CA . TYR B 1 241 ? -50.310 42.472 -44.900 1.00 62.66 218 TYR B CA 1
ATOM 3923 C C . TYR B 1 241 ? -50.566 43.956 -44.739 1.00 61.12 218 TYR B C 1
ATOM 3924 O O . TYR B 1 241 ? -50.972 44.414 -43.670 1.00 62.34 218 TYR B O 1
ATOM 3933 N N . LYS B 1 242 ? -50.305 44.698 -45.808 1.00 71.29 219 LYS B N 1
ATOM 3934 C CA . LYS B 1 242 ? -50.365 46.155 -45.792 1.00 76.02 219 LYS B CA 1
ATOM 3935 C C . LYS B 1 242 ? -51.620 46.681 -45.104 1.00 76.75 219 LYS B C 1
ATOM 3936 O O . LYS B 1 242 ? -51.592 47.732 -44.462 1.00 53.18 219 LYS B O 1
ATOM 3942 N N . ASN B 1 243 ? -52.700 45.911 -45.224 1.00 86.12 220 ASN B N 1
ATOM 3943 C CA . ASN B 1 243 ? -54.040 46.353 -44.853 1.00 87.86 220 ASN B CA 1
ATOM 3944 C C . ASN B 1 243 ? -54.654 45.583 -43.680 1.00 86.64 220 ASN B C 1
ATOM 3945 O O . ASN B 1 243 ? -55.509 46.114 -42.968 1.00 94.57 220 ASN B O 1
ATOM 3950 N N . ASN B 1 244 ? -54.239 44.333 -43.490 1.00 78.67 221 ASN B N 1
ATOM 3951 C CA . ASN B 1 244 ? -54.614 43.590 -42.288 1.00 85.47 221 ASN B CA 1
ATOM 3952 C C . ASN B 1 244 ? -53.507 42.646 -41.843 1.00 78.19 221 ASN B C 1
ATOM 3953 O O . ASN B 1 244 ? -53.444 41.495 -42.277 1.00 80.89 221 ASN B O 1
ATOM 3958 N N . ARG B 1 245 ? -52.649 43.143 -40.957 1.00 77.77 222 ARG B N 1
ATOM 3959 C CA . ARG B 1 245 ? -51.476 42.402 -40.510 1.00 72.03 222 ARG B CA 1
ATOM 3960 C C . ARG B 1 245 ? -51.835 41.056 -39.916 1.00 61.95 222 ARG B C 1
ATOM 3961 O O . ARG B 1 245 ? -51.207 40.046 -40.225 1.00 58.91 222 ARG B O 1
ATOM 3969 N N . GLU B 1 246 ? -52.851 41.051 -39.065 1.00 60.39 223 GLU B N 1
ATOM 3970 C CA . GLU B 1 246 ? -53.209 39.863 -38.310 1.00 74.94 223 GLU B CA 1
ATOM 3971 C C . GLU B 1 246 ? -53.799 38.780 -39.227 1.00 71.53 223 GLU B C 1
ATOM 3972 O O . GLU B 1 246 ? -53.640 37.586 -38.962 1.00 68.38 223 GLU B O 1
ATOM 3978 N N . MET B 1 247 ? -54.456 39.184 -40.310 1.00 71.01 224 MET B N 1
ATOM 3979 C CA . MET B 1 247 ? -54.925 38.214 -41.299 1.00 81.39 224 MET B CA 1
ATOM 3980 C C . MET B 1 247 ? -53.730 37.564 -41.988 1.00 71.96 224 MET B C 1
ATOM 3981 O O . MET B 1 247 ? -53.757 36.380 -42.321 1.00 66.54 224 MET B O 1
ATOM 3986 N N . ALA B 1 248 ? -52.678 38.352 -42.182 1.00 62.93 225 ALA B N 1
ATOM 3987 C CA . ALA B 1 248 ? -51.487 37.896 -42.880 1.00 62.95 225 ALA B CA 1
ATOM 3988 C C . ALA B 1 248 ? -50.628 36.972 -42.017 1.00 58.76 225 ALA B C 1
ATOM 3989 O O . ALA B 1 248 ? -50.020 36.031 -42.525 1.00 56.15 225 ALA B O 1
ATOM 3991 N N . LEU B 1 249 ? -50.568 37.239 -40.717 1.00 58.29 226 LEU B N 1
ATOM 3992 C CA . LEU B 1 249 ? -49.782 36.407 -39.814 1.00 57.01 226 LEU B CA 1
ATOM 3993 C C . LEU B 1 249 ? -50.492 35.094 -39.529 1.00 57.14 226 LEU B C 1
ATOM 3994 O O . LEU B 1 249 ? -49.862 34.104 -39.147 1.00 53.83 226 LEU B O 1
ATOM 3999 N N . LYS B 1 250 ? -51.807 35.082 -39.703 1.00 50.59 227 LYS B N 1
ATOM 4000 C CA . LYS B 1 250 ? -52.541 33.841 -39.591 1.00 58.17 227 LYS B CA 1
ATOM 4001 C C . LYS B 1 250 ? -52.138 32.927 -40.754 1.00 60.91 227 LYS B C 1
ATOM 4002 O O . LYS B 1 250 ? -52.018 31.705 -40.591 1.00 54.64 227 LYS B O 1
ATOM 4008 N N . ILE B 1 251 ? -51.916 33.530 -41.921 1.00 53.13 228 ILE B N 1
ATOM 4009 C CA . ILE B 1 251 ? -51.476 32.785 -43.101 1.00 56.87 228 ILE B CA 1
ATOM 4010 C C . ILE B 1 251 ? -50.065 32.233 -42.900 1.00 47.19 228 ILE B C 1
ATOM 4011 O O . ILE B 1 251 ? -49.776 31.106 -43.285 1.00 50.23 228 ILE B O 1
ATOM 4016 N N . GLU B 1 252 ? -49.192 33.028 -42.298 1.00 40.08 229 GLU B N 1
ATOM 4017 C CA . GLU B 1 252 ? -47.819 32.606 -42.090 1.00 38.52 229 GLU B CA 1
ATOM 4018 C C . GLU B 1 252 ? -47.816 31.379 -41.198 1.00 47.48 229 GLU B C 1
ATOM 4019 O O . GLU B 1 252 ? -47.038 30.447 -41.417 1.00 42.84 229 GLU B O 1
ATOM 4025 N N . LYS B 1 253 ? -48.722 31.382 -40.218 1.00 56.16 230 LYS B N 1
ATOM 4026 C CA . LYS B 1 253 ? -48.774 30.358 -39.178 1.00 49.54 230 LYS B CA 1
ATOM 4027 C C . LYS B 1 253 ? -49.464 29.064 -39.618 1.00 50.76 230 LYS B C 1
ATOM 4028 O O . LYS B 1 253 ? -49.018 27.972 -39.262 1.00 47.75 230 LYS B O 1
ATOM 4034 N N . ASN B 1 254 ? -50.542 29.180 -40.387 1.00 40.30 231 ASN B N 1
ATOM 4035 C CA . ASN B 1 254 ? -51.338 28.014 -40.751 1.00 46.75 231 ASN B CA 1
ATOM 4036 C C . ASN B 1 254 ? -51.024 27.436 -42.132 1.00 63.47 231 ASN B C 1
ATOM 4037 O O . ASN B 1 254 ? -51.480 26.335 -42.469 1.00 60.90 231 ASN B O 1
ATOM 4042 N N . ASP B 1 255 ? -50.255 28.166 -42.934 1.00 54.74 232 ASP B N 1
ATOM 4043 C CA . ASP B 1 255 ? -50.089 27.796 -44.333 1.00 54.73 232 ASP B CA 1
ATOM 4044 C C . ASP B 1 255 ? -48.634 27.710 -44.763 1.00 47.10 232 ASP B C 1
ATOM 4045 O O . ASP B 1 255 ? -48.206 26.687 -45.286 1.00 38.28 232 ASP B O 1
ATOM 4050 N N . VAL B 1 256 ? -47.876 28.773 -44.530 1.00 43.26 233 VAL B N 1
ATOM 4051 C CA . VAL B 1 256 ? -46.490 28.822 -44.968 1.00 36.90 233 VAL B CA 1
ATOM 4052 C C . VAL B 1 256 ? -45.566 27.993 -44.071 1.00 41.55 233 VAL B C 1
ATOM 4053 O O . VAL B 1 256 ? -44.798 27.167 -44.560 1.00 30.87 233 VAL B O 1
ATOM 4057 N N . ILE B 1 257 ? -45.653 28.222 -42.761 1.00 45.44 234 ILE B N 1
ATOM 4058 C CA . ILE B 1 257 ? -44.770 27.577 -41.787 1.00 40.42 234 ILE B CA 1
ATOM 4059 C C . ILE B 1 257 ? -44.969 26.063 -41.717 1.00 37.95 234 ILE B C 1
ATOM 4060 O O . ILE B 1 257 ? -43.991 25.315 -41.636 1.00 38.55 234 ILE B O 1
ATOM 4065 N N . PRO B 1 258 ? -46.227 25.598 -41.734 1.00 37.10 235 PRO B N 1
ATOM 4066 C CA . PRO B 1 258 ? -46.385 24.138 -41.711 1.00 41.68 235 PRO B CA 1
ATOM 4067 C C . PRO B 1 258 ? -45.924 23.516 -43.031 1.00 35.50 235 PRO B C 1
ATOM 4068 O O . PRO B 1 258 ? -45.381 22.407 -43.048 1.00 34.19 235 PRO B O 1
ATOM 4072 N N . LEU B 1 259 ? -46.118 24.244 -44.125 1.00 35.33 236 LEU B N 1
ATOM 4073 C CA . LEU B 1 259 ? -45.615 23.800 -45.420 1.00 37.26 236 LEU B CA 1
ATOM 4074 C C . LEU B 1 259 ? -44.089 23.733 -45.394 1.00 32.86 236 LEU B C 1
ATOM 4075 O O . LEU B 1 259 ? -43.503 22.783 -45.894 1.00 28.24 236 LEU B O 1
ATOM 4080 N N . MET B 1 260 ? -43.454 24.742 -44.801 1.00 37.70 237 MET B N 1
ATOM 4081 C CA . MET B 1 260 ? -42.003 24.760 -44.663 1.00 29.39 237 MET B CA 1
ATOM 4082 C C . MET B 1 260 ? -41.507 23.669 -43.705 1.00 33.40 237 MET B C 1
ATOM 4083 O O . MET B 1 260 ? -40.409 23.130 -43.876 1.00 28.69 237 MET B O 1
ATOM 4088 N N . LYS B 1 261 ? -42.318 23.333 -42.708 1.00 40.09 238 LYS B N 1
ATOM 4089 C CA . LYS B 1 261 ? -41.980 22.253 -41.783 1.00 41.27 238 LYS B CA 1
ATOM 4090 C C . LYS B 1 261 ? -41.855 20.950 -42.543 1.00 43.17 238 LYS B C 1
ATOM 4091 O O . LYS B 1 261 ? -40.864 20.224 -42.410 1.00 39.89 238 LYS B O 1
ATOM 4097 N N . LYS B 1 262 ? -42.872 20.675 -43.355 1.00 43.96 239 LYS B N 1
ATOM 4098 C CA . LYS B 1 262 ? -42.918 19.461 -44.150 1.00 43.02 239 LYS B CA 1
ATOM 4099 C C . LYS B 1 262 ? -41.744 19.392 -45.139 1.00 36.69 239 LYS B C 1
ATOM 4100 O O . LYS B 1 262 ? -40.970 18.436 -45.113 1.00 37.14 239 LYS B O 1
ATOM 4106 N N . LEU B 1 263 ? -41.608 20.408 -45.990 1.00 31.11 240 LEU B N 1
ATOM 4107 C CA . LEU B 1 263 ? -40.516 20.479 -46.964 1.00 29.79 240 LEU B CA 1
ATOM 4108 C C . LEU B 1 263 ? -39.113 20.332 -46.331 1.00 37.58 240 LEU B C 1
ATOM 4109 O O . LEU B 1 263 ? -38.191 19.808 -46.969 1.00 35.49 240 LEU B O 1
ATOM 4114 N N . GLY B 1 264 ? -38.954 20.781 -45.085 1.00 34.05 241 GLY B N 1
ATOM 4115 C CA . GLY B 1 264 ? -37.659 20.744 -44.419 1.00 30.72 241 GLY B CA 1
ATOM 4116 C C . GLY B 1 264 ? -37.268 19.367 -43.901 1.00 40.31 241 GLY B C 1
ATOM 4117 O O . GLY B 1 264 ? -36.112 19.127 -43.525 1.00 31.05 241 GLY B O 1
ATOM 4118 N N . LYS B 1 265 ? -38.237 18.457 -43.873 1.00 34.28 242 LYS B N 1
ATOM 4119 C CA . LYS B 1 265 ? -37.983 17.076 -43.494 1.00 34.50 242 LYS B CA 1
ATOM 4120 C C . LYS B 1 265 ? -36.946 16.435 -44.424 1.00 44.06 242 LYS B C 1
ATOM 4121 O O . LYS B 1 265 ? -36.303 15.444 -44.072 1.00 41.48 242 LYS B O 1
ATOM 4127 N N . TYR B 1 266 ? -36.782 17.026 -45.605 1.00 44.26 243 TYR B N 1
ATOM 4128 C CA . TYR B 1 266 ? -36.074 16.389 -46.706 1.00 39.00 243 TYR B CA 1
ATOM 4129 C C . TYR B 1 266 ? -34.854 17.165 -47.209 1.00 38.53 243 TYR B C 1
ATOM 4130 O O . TYR B 1 266 ? -34.761 18.392 -47.068 1.00 35.68 243 TYR B O 1
ATOM 4139 N N . GLN B 1 267 ? -33.935 16.412 -47.807 1.00 38.96 244 GLN B N 1
ATOM 4140 C CA . GLN B 1 267 ? -32.794 16.943 -48.542 1.00 37.77 244 GLN B CA 1
ATOM 4141 C C . GLN B 1 267 ? -33.206 18.014 -49.564 1.00 38.12 244 GLN B C 1
ATOM 4142 O O . GLN B 1 267 ? -33.793 17.697 -50.600 1.00 32.44 244 GLN B O 1
ATOM 4148 N N . PHE B 1 268 ? -32.889 19.273 -49.267 1.00 31.57 245 PHE B N 1
ATOM 4149 C CA . PHE B 1 268 ? -33.193 20.396 -50.163 1.00 33.01 245 PHE B CA 1
ATOM 4150 C C . PHE B 1 268 ? -32.559 20.200 -51.558 1.00 30.79 245 PHE B C 1
ATOM 4151 O O . PHE B 1 268 ? -31.451 19.656 -51.668 1.00 27.96 245 PHE B O 1
ATOM 4159 N N . PRO B 1 269 ? -33.272 20.610 -52.633 1.00 23.25 246 PRO B N 1
ATOM 4160 C CA . PRO B 1 269 ? -34.616 21.176 -52.748 1.00 28.21 246 PRO B CA 1
ATOM 4161 C C . PRO B 1 269 ? -35.588 20.151 -53.315 1.00 28.32 246 PRO B C 1
ATOM 4162 O O . PRO B 1 269 ? -36.613 20.507 -53.896 1.00 24.81 246 PRO B O 1
ATOM 4166 N N . ASN B 1 270 ? -35.237 18.882 -53.159 1.00 30.35 247 ASN B N 1
ATOM 4167 C CA . ASN B 1 270 ? -35.923 17.798 -53.834 1.00 28.23 247 ASN B CA 1
ATOM 4168 C C . ASN B 1 270 ? -37.425 17.800 -53.599 1.00 25.32 247 ASN B C 1
ATOM 4169 O O . ASN B 1 270 ? -38.192 17.545 -54.516 1.00 25.58 247 ASN B O 1
ATOM 4174 N N . ALA B 1 271 ? -37.848 18.110 -52.380 1.00 32.97 248 ALA B N 1
ATOM 4175 C CA . ALA B 1 271 ? -39.262 18.045 -52.047 1.00 27.15 248 ALA B CA 1
ATOM 4176 C C . ALA B 1 271 ? -40.048 19.110 -52.802 1.00 19.54 248 ALA B C 1
ATOM 4177 O O . ALA B 1 271 ? -41.208 18.907 -53.085 1.00 21.19 248 ALA B O 1
ATOM 4179 N N . TYR B 1 272 ? -39.425 20.235 -53.143 1.00 27.29 249 TYR B N 1
ATOM 4180 C CA . TYR B 1 272 ? -40.097 21.262 -53.962 1.00 32.18 249 TYR B CA 1
ATOM 4181 C C . TYR B 1 272 ? -40.366 20.732 -55.365 1.00 31.01 249 TYR B C 1
ATOM 4182 O O . TYR B 1 272 ? -41.316 21.146 -56.040 1.00 26.15 249 TYR B O 1
ATOM 4191 N N . TYR B 1 273 ? -39.489 19.841 -55.811 1.00 25.63 250 TYR B N 1
ATOM 4192 C CA . TYR B 1 273 ? -39.638 19.236 -57.112 1.00 29.93 250 TYR B CA 1
ATOM 4193 C C . TYR B 1 273 ? -40.746 18.214 -57.057 1.00 36.35 250 TYR B C 1
ATOM 4194 O O . TYR B 1 273 ? -41.707 18.341 -57.807 1.00 41.87 250 TYR B O 1
ATOM 4203 N N . GLU B 1 274 ? -40.642 17.232 -56.162 1.00 31.21 251 GLU B N 1
ATOM 4204 C CA . GLU B 1 274 ? -41.686 16.221 -56.051 1.00 39.57 251 GLU B CA 1
ATOM 4205 C C . GLU B 1 274 ? -43.051 16.915 -55.960 1.00 38.65 251 GLU B C 1
ATOM 4206 O O . GLU B 1 274 ? -44.007 16.495 -56.600 1.00 40.12 251 GLU B O 1
ATOM 4212 N N . TYR B 1 275 ? -43.112 18.010 -55.210 1.00 32.24 252 TYR B N 1
ATOM 4213 C CA . TYR B 1 275 ? -44.377 18.681 -54.913 1.00 43.20 252 TYR B CA 1
ATOM 4214 C C . TYR B 1 275 ? -44.977 19.304 -56.160 1.00 41.91 252 TYR B C 1
ATOM 4215 O O . TYR B 1 275 ? -46.175 19.205 -56.414 1.00 37.85 252 TYR B O 1
ATOM 4224 N N . PHE B 1 276 ? -44.131 19.963 -56.931 1.00 42.00 253 PHE B N 1
ATOM 4225 C CA . PHE B 1 276 ? -44.551 20.519 -58.200 1.00 51.17 253 PHE B CA 1
ATOM 4226 C C . PHE B 1 276 ? -45.012 19.414 -59.155 1.00 41.69 253 PHE B C 1
ATOM 4227 O O . PHE B 1 276 ? -46.000 19.568 -59.868 1.00 41.91 253 PHE B O 1
ATOM 4235 N N . TYR B 1 277 ? -44.291 18.302 -59.148 1.00 35.07 254 TYR B N 1
ATOM 4236 C CA . TYR B 1 277 ? -44.573 17.194 -60.049 1.00 42.10 254 TYR B CA 1
ATOM 4237 C C . TYR B 1 277 ? -45.935 16.561 -59.745 1.00 41.41 254 TYR B C 1
ATOM 4238 O O . TYR B 1 277 ? -46.662 16.179 -60.657 1.00 47.91 254 TYR B O 1
ATOM 4247 N N . LYS B 1 278 ? -46.276 16.458 -58.468 1.00 39.85 255 LYS B N 1
ATOM 4248 C CA . LYS B 1 278 ? -47.526 15.832 -58.055 1.00 47.01 255 LYS B CA 1
ATOM 4249 C C . LYS B 1 278 ? -48.741 16.751 -58.274 1.00 48.96 255 LYS B C 1
ATOM 4250 O O . LYS B 1 278 ? -49.820 16.302 -58.688 1.00 42.39 255 LYS B O 1
ATOM 4256 N N . LYS B 1 279 ? -48.565 18.032 -57.982 1.00 33.61 256 LYS B N 1
ATOM 4257 C CA . LYS B 1 279 ? -49.654 18.987 -58.100 1.00 33.00 256 LYS B CA 1
ATOM 4258 C C . LYS B 1 279 ? -50.117 19.102 -59.547 1.00 44.73 256 LYS B C 1
ATOM 4259 O O . LYS B 1 279 ? -51.314 19.121 -59.822 1.00 54.78 256 LYS B O 1
ATOM 4265 N N . ASN B 1 280 ? -49.155 19.185 -60.461 1.00 43.46 257 ASN B N 1
ATOM 4266 C CA . ASN B 1 280 ? -49.437 19.367 -61.879 1.00 39.40 257 ASN B CA 1
ATOM 4267 C C . ASN B 1 280 ? -49.518 18.040 -62.624 1.00 46.85 257 ASN B C 1
ATOM 4268 O O . ASN B 1 280 ? -49.662 18.022 -63.856 1.00 41.42 257 ASN B O 1
ATOM 4273 N N . ASN B 1 281 ? -49.445 16.942 -61.863 1.00 51.40 258 ASN B N 1
ATOM 4274 C CA . ASN B 1 281 ? -49.352 15.582 -62.409 1.00 47.77 258 ASN B CA 1
ATOM 4275 C C . ASN B 1 281 ? -48.367 15.527 -63.574 1.00 52.12 258 ASN B C 1
ATOM 4276 O O . ASN B 1 281 ? -48.751 15.302 -64.729 1.00 51.02 258 ASN B O 1
ATOM 4281 N N . ILE B 1 282 ? -47.096 15.764 -63.257 1.00 45.41 259 ILE B N 1
ATOM 4282 C CA . ILE B 1 282 ? -46.032 15.723 -64.243 1.00 38.25 259 ILE B CA 1
ATOM 4283 C C . ILE B 1 282 ? -45.050 14.611 -63.895 1.00 41.62 259 ILE B C 1
ATOM 4284 O O . ILE B 1 282 ? -44.603 14.492 -62.757 1.00 41.19 259 ILE B O 1
ATOM 4289 N N . ASN B 1 283 ? -44.727 13.797 -64.893 1.00 46.72 260 ASN B N 1
ATOM 4290 C CA . ASN B 1 283 ? -43.768 12.716 -64.735 1.00 53.63 260 ASN B CA 1
ATOM 4291 C C . ASN B 1 283 ? -42.349 13.285 -64.722 1.00 48.54 260 ASN B C 1
ATOM 4292 O O . ASN B 1 283 ? -41.571 13.087 -65.656 1.00 45.15 260 ASN B O 1
ATOM 4297 N N . GLY B 1 284 ? -42.029 14.007 -63.654 1.00 46.31 261 GLY B N 1
ATOM 4298 C CA . GLY B 1 284 ? -40.787 14.752 -63.581 1.00 39.70 261 GLY B CA 1
ATOM 4299 C C . GLY B 1 284 ? -39.674 13.953 -62.945 1.00 34.05 261 GLY B C 1
ATOM 4300 O O . GLY B 1 284 ? -39.934 12.989 -62.217 1.00 37.63 261 GLY B O 1
ATOM 4301 N N . GLY B 1 285 ? -38.437 14.360 -63.213 1.00 23.47 262 GLY B N 1
ATOM 4302 C CA . GLY B 1 285 ? -37.274 13.625 -62.744 1.00 32.77 262 GLY B CA 1
ATOM 4303 C C . GLY B 1 285 ? -36.313 14.365 -61.828 1.00 31.63 262 GLY B C 1
ATOM 4304 O O . GLY B 1 285 ? -36.628 15.416 -61.252 1.00 26.27 262 GLY B O 1
ATOM 4305 N N . TYR B 1 286 ? -35.121 13.788 -61.699 1.00 31.27 263 TYR B N 1
ATOM 4306 C CA . TYR B 1 286 ? -34.120 14.258 -60.750 1.00 33.72 263 TYR B CA 1
ATOM 4307 C C . TYR B 1 286 ? -32.706 14.084 -61.318 1.00 37.35 263 TYR B C 1
ATOM 4308 O O . TYR B 1 286 ? -32.306 12.959 -61.651 1.00 37.42 263 TYR B O 1
ATOM 4317 N N . ARG B 1 287 ? -31.963 15.187 -61.472 1.00 24.62 264 ARG B N 1
ATOM 4318 C CA . ARG B 1 287 ? -30.584 15.080 -61.958 1.00 28.93 264 ARG B CA 1
ATOM 4319 C C . ARG B 1 287 ? -29.709 14.869 -60.741 1.00 29.98 264 ARG B C 1
ATOM 4320 O O . ARG B 1 287 ? -29.680 15.716 -59.848 1.00 23.84 264 ARG B O 1
ATOM 4328 N N . PRO B 1 288 ? -29.005 13.732 -60.683 1.00 26.74 265 PRO B N 1
ATOM 4329 C CA . PRO B 1 288 ? -28.175 13.538 -59.494 1.00 26.84 265 PRO B CA 1
ATOM 4330 C C . PRO B 1 288 ? -27.208 14.710 -59.327 1.00 29.43 265 PRO B C 1
ATOM 4331 O O . PRO B 1 288 ? -26.753 15.257 -60.343 1.00 22.51 265 PRO B O 1
ATOM 4335 N N . PRO B 1 289 ? -26.900 15.099 -58.074 1.00 28.59 266 PRO B N 1
ATOM 4336 C CA . PRO B 1 289 ? -27.212 14.415 -56.813 1.00 21.84 266 PRO B CA 1
ATOM 4337 C C . PRO B 1 289 ? -28.635 14.621 -56.273 1.00 24.90 266 PRO B C 1
ATOM 4338 O O . PRO B 1 289 ? -28.900 14.164 -55.157 1.00 24.09 266 PRO B O 1
ATOM 4342 N N . MET B 1 290 ? -29.528 15.281 -57.012 1.00 26.18 267 MET B N 1
ATOM 4343 C CA . MET B 1 290 ? -30.948 15.275 -56.633 1.00 29.75 267 MET B CA 1
ATOM 4344 C C . MET B 1 290 ? -31.434 13.828 -56.571 1.00 36.59 267 MET B C 1
ATOM 4345 O O . MET B 1 290 ? -30.903 12.959 -57.274 1.00 46.48 267 MET B O 1
ATOM 4350 N N . TYR B 1 291 ? -32.451 13.563 -55.761 1.00 35.75 268 TYR B N 1
ATOM 4351 C CA . TYR B 1 291 ? -33.139 12.280 -55.848 1.00 40.88 268 TYR B CA 1
ATOM 4352 C C . TYR B 1 291 ? -34.530 12.367 -55.236 1.00 38.70 268 TYR B C 1
ATOM 4353 O O . TYR B 1 291 ? -34.764 13.175 -54.345 1.00 44.28 268 TYR B O 1
ATOM 4362 N N . ARG B 1 292 ? -35.450 11.543 -55.742 1.00 51.12 269 ARG B N 1
ATOM 4363 C CA . ARG B 1 292 ? -36.810 11.459 -55.209 1.00 53.51 269 ARG B CA 1
ATOM 4364 C C . ARG B 1 292 ? -36.756 11.028 -53.746 1.00 50.96 269 ARG B C 1
ATOM 4365 O O . ARG B 1 292 ? -36.064 10.074 -53.397 1.00 51.53 269 ARG B O 1
ATOM 4373 N N . VAL B 1 293 ? -37.491 11.738 -52.900 1.00 54.70 270 VAL B N 1
ATOM 4374 C CA . VAL B 1 293 ? -37.378 11.556 -51.456 1.00 70.56 270 VAL B CA 1
ATOM 4375 C C . VAL B 1 293 ? -38.631 10.929 -50.838 1.00 74.93 270 VAL B C 1
ATOM 4376 O O . VAL B 1 293 ? -38.606 10.488 -49.690 1.00 75.24 270 VAL B O 1
ATOM 4380 N N . GLY B 1 294 ? -39.718 10.874 -51.601 1.00 75.14 271 GLY B N 1
ATOM 4381 C CA . GLY B 1 294 ? -40.946 10.257 -51.127 1.00 80.43 271 GLY B CA 1
ATOM 4382 C C . GLY B 1 294 ? -41.674 11.127 -50.117 1.00 85.64 271 GLY B C 1
ATOM 4383 O O . GLY B 1 294 ? -41.585 10.893 -48.907 1.00 80.70 271 GLY B O 1
ATOM 4384 N N . ILE B 1 295 ? -42.395 12.126 -50.631 1.00 84.54 272 ILE B N 1
ATOM 4385 C CA . ILE B 1 295 ? -43.106 13.115 -49.816 1.00 84.72 272 ILE B CA 1
ATOM 4386 C C . ILE B 1 295 ? -44.591 13.106 -50.166 1.00 89.57 272 ILE B C 1
ATOM 4387 O O . ILE B 1 295 ? -44.970 13.042 -51.338 1.00 79.47 272 ILE B O 1
ATOM 4392 N N . GLU B 1 296 ? -45.418 13.197 -49.127 1.00 102.19 273 GLU B N 1
ATOM 4393 C CA . GLU B 1 296 ? -46.867 13.086 -49.246 1.00 99.17 273 GLU B CA 1
ATOM 4394 C C . GLU B 1 296 ? -47.575 14.443 -49.187 1.00 93.12 273 GLU B C 1
ATOM 4395 O O . GLU B 1 296 ? -46.933 15.492 -49.084 1.00 91.36 273 GLU B O 1
ATOM 4401 N N . ILE B 1 297 ? -48.905 14.407 -49.259 1.00 93.08 274 ILE B N 1
ATOM 4402 C CA . ILE B 1 297 ? -49.746 15.580 -49.015 1.00 99.19 274 ILE B CA 1
ATOM 4403 C C . ILE B 1 297 ? -50.894 15.192 -48.087 1.00 98.50 274 ILE B C 1
ATOM 4404 O O . ILE B 1 297 ? -50.774 14.264 -47.287 1.00 96.07 274 ILE B O 1
ATOM 4409 N N . MET C 1 24 ? -49.377 34.017 -15.084 1.00 46.19 1 MET C N 1
ATOM 4410 C CA . MET C 1 24 ? -48.517 34.084 -13.869 1.00 49.15 1 MET C CA 1
ATOM 4411 C C . MET C 1 24 ? -47.122 34.690 -14.139 1.00 53.88 1 MET C C 1
ATOM 4412 O O . MET C 1 24 ? -46.620 35.437 -13.292 1.00 56.01 1 MET C O 1
ATOM 4417 N N . TYR C 1 25 ? -46.497 34.370 -15.285 1.00 49.79 2 TYR C N 1
ATOM 4418 C CA . TYR C 1 25 ? -45.145 34.886 -15.616 1.00 39.25 2 TYR C CA 1
ATOM 4419 C C . TYR C 1 25 ? -45.100 35.663 -16.929 1.00 38.90 2 TYR C C 1
ATOM 4420 O O . TYR C 1 25 ? -45.321 35.097 -17.999 1.00 31.65 2 TYR C O 1
ATOM 4429 N N . LYS C 1 26 ? -44.773 36.953 -16.833 1.00 37.35 3 LYS C N 1
ATOM 4430 C CA . LYS C 1 26 ? -44.852 37.867 -17.970 1.00 33.51 3 LYS C CA 1
ATOM 4431 C C . LYS C 1 26 ? -44.111 39.177 -17.702 1.00 40.24 3 LYS C C 1
ATOM 4432 O O . LYS C 1 26 ? -43.989 39.611 -16.558 1.00 41.04 3 LYS C O 1
ATOM 4438 N N . GLY C 1 27 ? -43.628 39.811 -18.768 1.00 40.94 4 GLY C N 1
ATOM 4439 C CA . GLY C 1 27 ? -42.974 41.106 -18.662 1.00 35.71 4 GLY C CA 1
ATOM 4440 C C . GLY C 1 27 ? -41.463 41.074 -18.827 1.00 35.59 4 GLY C C 1
ATOM 4441 O O . GLY C 1 27 ? -40.919 40.261 -19.576 1.00 36.29 4 GLY C O 1
ATOM 4442 N N . ILE C 1 28 ? -40.786 41.965 -18.112 1.00 34.34 5 ILE C N 1
ATOM 4443 C CA . ILE C 1 28 ? -39.348 42.158 -18.244 1.00 29.34 5 ILE C CA 1
ATOM 4444 C C . ILE C 1 28 ? -38.560 41.596 -17.065 1.00 31.83 5 ILE C C 1
ATOM 4445 O O . ILE C 1 28 ? -38.826 41.945 -15.907 1.00 37.35 5 ILE C O 1
ATOM 4450 N N . VAL C 1 29 ? -37.580 40.746 -17.371 1.00 24.86 6 VAL C N 1
ATOM 4451 C CA . VAL C 1 29 ? -36.673 40.173 -16.363 1.00 20.69 6 VAL C CA 1
ATOM 4452 C C . VAL C 1 29 ? -35.270 40.750 -16.505 1.00 19.59 6 VAL C C 1
ATOM 4453 O O . VAL C 1 29 ? -34.736 40.818 -17.617 1.00 24.30 6 VAL C O 1
ATOM 4457 N N . CYS C 1 30 ? -34.651 41.149 -15.397 1.00 20.30 7 CYS C N 1
ATOM 4458 C CA . CYS C 1 30 ? -33.252 41.575 -15.448 1.00 20.47 7 CYS C CA 1
ATOM 4459 C C . CYS C 1 30 ? -32.286 40.470 -15.084 1.00 20.45 7 CYS C C 1
ATOM 4460 O O . CYS C 1 30 ? -32.205 40.070 -13.931 1.00 25.16 7 CYS C O 1
ATOM 4463 N N . PRO C 1 31 ? -31.521 39.983 -16.065 1.00 27.11 8 PRO C N 1
ATOM 4464 C CA . PRO C 1 31 ? -30.528 39.022 -15.613 1.00 20.23 8 PRO C CA 1
ATOM 4465 C C . PRO C 1 31 ? -29.465 39.832 -14.945 1.00 19.15 8 PRO C C 1
ATOM 4466 O O . PRO C 1 31 ? -28.671 40.473 -15.612 1.00 19.00 8 PRO C O 1
ATOM 4470 N N . MET C 1 32 ? -29.489 39.851 -13.622 1.00 31.48 9 MET C N 1
ATOM 4471 C CA . MET C 1 32 ? -28.565 40.687 -12.877 1.00 32.15 9 MET C CA 1
ATOM 4472 C C . MET C 1 32 ? -27.114 40.315 -13.103 1.00 25.37 9 MET C C 1
ATOM 4473 O O . MET C 1 32 ? -26.701 39.144 -13.017 1.00 23.62 9 MET C O 1
ATOM 4478 N N . ILE C 1 33 ? -26.355 41.356 -13.395 1.00 24.82 10 ILE C N 1
ATOM 4479 C CA . ILE C 1 33 ? -24.928 41.380 -13.146 1.00 30.36 10 ILE C CA 1
ATOM 4480 C C . ILE C 1 33 ? -24.693 41.038 -11.687 1.00 28.23 10 ILE C C 1
ATOM 4481 O O . ILE C 1 33 ? -25.563 41.265 -10.851 1.00 31.10 10 ILE C O 1
ATOM 4486 N N . THR C 1 34 ? -23.523 40.490 -11.387 1.00 32.99 11 THR C N 1
ATOM 4487 C CA . THR C 1 34 ? -23.109 40.252 -10.011 1.00 27.23 11 THR C CA 1
ATOM 4488 C C . THR C 1 34 ? -21.947 41.181 -9.684 1.00 27.83 11 THR C C 1
ATOM 4489 O O . THR C 1 34 ? -20.793 40.799 -9.879 1.00 27.96 11 THR C O 1
ATOM 4493 N N . PRO C 1 35 ? -22.244 42.408 -9.193 1.00 35.54 12 PRO C N 1
ATOM 4494 C CA . PRO C 1 35 ? -21.200 43.421 -8.948 1.00 33.98 12 PRO C CA 1
ATOM 4495 C C . PRO C 1 35 ? -20.027 42.905 -8.120 1.00 25.56 12 PRO C C 1
ATOM 4496 O O . PRO C 1 35 ? -20.236 42.210 -7.128 1.00 25.50 12 PRO C O 1
ATOM 4500 N N . LEU C 1 36 ? -18.812 43.229 -8.541 1.00 26.78 13 LEU C N 1
ATOM 4501 C CA . LEU C 1 36 ? -17.612 42.815 -7.821 1.00 34.51 13 LEU C CA 1
ATOM 4502 C C . LEU C 1 36 ? -16.785 44.002 -7.348 1.00 35.73 13 LEU C C 1
ATOM 4503 O O . LEU C 1 36 ? -16.736 45.038 -8.020 1.00 36.64 13 LEU C O 1
ATOM 4508 N N . ASP C 1 37 ? -16.129 43.845 -6.197 1.00 36.18 14 ASP C N 1
ATOM 4509 C CA . ASP C 1 37 ? -15.159 44.832 -5.745 1.00 29.77 14 ASP C CA 1
ATOM 4510 C C . ASP C 1 37 ? -13.904 44.684 -6.598 1.00 40.65 14 ASP C C 1
ATOM 4511 O O . ASP C 1 37 ? -13.852 43.821 -7.486 1.00 38.38 14 ASP C O 1
ATOM 4516 N N . ALA C 1 38 ? -12.890 45.503 -6.331 1.00 34.94 15 ALA C N 1
ATOM 4517 C CA . ALA C 1 38 ? -11.665 45.462 -7.128 1.00 38.04 15 ALA C CA 1
ATOM 4518 C C . ALA C 1 38 ? -10.858 44.173 -6.916 1.00 37.81 15 ALA C C 1
ATOM 4519 O O . ALA C 1 38 ? -10.011 43.838 -7.729 1.00 52.15 15 ALA C O 1
ATOM 4521 N N . HIS C 1 39 ? -11.115 43.446 -5.836 1.00 41.96 16 HIS C N 1
ATOM 4522 C CA . HIS C 1 39 ? -10.488 42.138 -5.650 1.00 49.98 16 HIS C CA 1
ATOM 4523 C C . HIS C 1 39 ? -11.237 41.049 -6.422 1.00 43.78 16 HIS C C 1
ATOM 4524 O O . HIS C 1 39 ? -10.832 39.881 -6.424 1.00 37.81 16 HIS C O 1
ATOM 4531 N N . GLY C 1 40 ? -12.340 41.430 -7.057 1.00 29.23 17 GLY C N 1
ATOM 4532 C CA . GLY C 1 40 ? -13.149 40.474 -7.795 1.00 45.85 17 GLY C CA 1
ATOM 4533 C C . GLY C 1 40 ? -14.018 39.575 -6.923 1.00 39.97 17 GLY C C 1
ATOM 4534 O O . GLY C 1 40 ? -14.278 38.419 -7.268 1.00 40.99 17 GLY C O 1
ATOM 4535 N N . ASN C 1 41 ? -14.470 40.114 -5.799 1.00 33.39 18 ASN C N 1
ATOM 4536 C CA . ASN C 1 41 ? -15.389 39.422 -4.908 1.00 32.73 18 ASN C CA 1
ATOM 4537 C C . ASN C 1 41 ? -16.642 40.265 -4.771 1.00 34.46 18 ASN C C 1
ATOM 4538 O O . ASN C 1 41 ? -16.631 41.438 -5.146 1.00 30.54 18 ASN C O 1
ATOM 4543 N N . ILE C 1 42 ? -17.727 39.690 -4.253 1.00 28.41 19 ILE C N 1
ATOM 4544 C CA . ILE C 1 42 ? -19.037 40.331 -4.437 1.00 32.77 19 ILE C CA 1
ATOM 4545 C C . ILE C 1 42 ? -19.199 41.672 -3.686 1.00 32.19 19 ILE C C 1
ATOM 4546 O O . ILE C 1 42 ? -18.853 41.824 -2.511 1.00 32.44 19 ILE C O 1
ATOM 4551 N N . ASP C 1 43 ? -19.698 42.657 -4.422 1.00 39.58 20 ASP C N 1
ATOM 4552 C CA . ASP C 1 43 ? -19.913 43.998 -3.901 1.00 35.02 20 ASP C CA 1
ATOM 4553 C C . ASP C 1 43 ? -21.380 44.152 -3.520 1.00 37.73 20 ASP C C 1
ATOM 4554 O O . ASP C 1 43 ? -22.229 44.496 -4.361 1.00 28.76 20 ASP C O 1
ATOM 4559 N N . TYR C 1 44 ? -21.665 43.897 -2.243 1.00 38.89 21 TYR C N 1
ATOM 4560 C CA . TYR C 1 44 ? -23.036 43.881 -1.757 1.00 30.70 21 TYR C CA 1
ATOM 4561 C C . TYR C 1 44 ? -23.647 45.281 -1.695 1.00 30.48 21 TYR C C 1
ATOM 4562 O O . TYR C 1 44 ? -24.871 45.428 -1.692 1.00 36.94 21 TYR C O 1
ATOM 4571 N N . ASN C 1 45 ? -22.803 46.305 -1.715 1.00 35.41 22 ASN C N 1
ATOM 4572 C CA . ASN C 1 45 ? -23.271 47.686 -1.837 1.00 37.51 22 ASN C CA 1
ATOM 4573 C C . ASN C 1 45 ? -23.646 48.062 -3.268 1.00 33.73 22 ASN C C 1
ATOM 4574 O O . ASN C 1 45 ? -24.662 48.724 -3.509 1.00 35.34 22 ASN C O 1
ATOM 4579 N N . ALA C 1 46 ? -22.829 47.654 -4.231 1.00 34.92 23 ALA C N 1
ATOM 4580 C CA . ALA C 1 46 ? -23.197 47.890 -5.624 1.00 39.00 23 ALA C CA 1
ATOM 4581 C C . ALA C 1 46 ? -24.459 47.092 -5.936 1.00 28.16 23 ALA C C 1
ATOM 4582 O O . ALA C 1 46 ? -25.320 47.545 -6.682 1.00 24.99 23 ALA C O 1
ATOM 4584 N N . THR C 1 47 ? -24.576 45.909 -5.340 1.00 26.90 24 THR C N 1
ATOM 4585 C CA . THR C 1 47 ? -25.757 45.088 -5.551 1.00 29.33 24 THR C CA 1
ATOM 4586 C C . THR C 1 47 ? -26.972 45.894 -5.106 1.00 36.40 24 THR C C 1
ATOM 4587 O O . THR C 1 47 ? -28.002 45.936 -5.795 1.00 28.86 24 THR C O 1
ATOM 4591 N N . ASN C 1 48 ? -26.844 46.578 -3.972 1.00 36.45 25 ASN C N 1
ATOM 4592 C CA . ASN C 1 48 ? -27.924 47.442 -3.539 1.00 28.21 25 ASN C CA 1
ATOM 4593 C C . ASN C 1 48 ? -28.170 48.541 -4.556 1.00 31.53 25 ASN C C 1
ATOM 4594 O O . ASN C 1 48 ? -29.309 48.762 -4.978 1.00 31.78 25 ASN C O 1
ATOM 4599 N N . ILE C 1 49 ? -27.104 49.216 -4.968 1.00 31.73 26 ILE C N 1
ATOM 4600 C CA . ILE C 1 49 ? -27.240 50.279 -5.951 1.00 26.52 26 ILE C CA 1
ATOM 4601 C C . ILE C 1 49 ? -28.007 49.747 -7.121 1.00 27.44 26 ILE C C 1
ATOM 4602 O O . ILE C 1 49 ? -28.931 50.394 -7.600 1.00 38.83 26 ILE C O 1
ATOM 4607 N N . LEU C 1 50 ? -27.629 48.542 -7.551 1.00 31.44 27 LEU C N 1
ATOM 4608 C CA . LEU C 1 50 ? -28.245 47.879 -8.696 1.00 28.64 27 LEU C CA 1
ATOM 4609 C C . LEU C 1 50 ? -29.719 47.543 -8.461 1.00 31.64 27 LEU C C 1
ATOM 4610 O O . LEU C 1 50 ? -30.545 47.770 -9.345 1.00 32.23 27 LEU C O 1
ATOM 4615 N N . ILE C 1 51 ? -30.058 47.004 -7.290 1.00 26.77 28 ILE C N 1
ATOM 4616 C CA . ILE C 1 51 ? -31.456 46.681 -6.994 1.00 27.13 28 ILE C CA 1
ATOM 4617 C C . ILE C 1 51 ? -32.375 47.911 -7.053 1.00 35.96 28 ILE C C 1
ATOM 4618 O O . ILE C 1 51 ? -33.490 47.858 -7.591 1.00 29.22 28 ILE C O 1
ATOM 4623 N N . LYS C 1 52 ? -31.931 49.021 -6.485 1.00 41.28 29 LYS C N 1
ATOM 4624 C CA . LYS C 1 52 ? -32.810 50.178 -6.414 1.00 44.26 29 LYS C CA 1
ATOM 4625 C C . LYS C 1 52 ? -32.911 50.802 -7.795 1.00 39.39 29 LYS C C 1
ATOM 4626 O O . LYS C 1 52 ? -33.948 51.377 -8.149 1.00 36.29 29 LYS C O 1
ATOM 4632 N N . TYR C 1 53 ? -31.858 50.641 -8.597 1.00 40.24 30 TYR C N 1
ATOM 4633 C CA . TYR C 1 53 ? -31.927 51.037 -10.001 1.00 33.54 30 TYR C CA 1
ATOM 4634 C C . TYR C 1 53 ? -32.993 50.256 -10.767 1.00 30.79 30 TYR C C 1
ATOM 4635 O O . TYR C 1 53 ? -33.757 50.840 -11.532 1.00 37.16 30 TYR C O 1
ATOM 4644 N N . LEU C 1 54 ? -33.046 48.942 -10.556 1.00 34.79 31 LEU C N 1
ATOM 4645 C CA . LEU C 1 54 ? -34.004 48.068 -11.254 1.00 33.17 31 LEU C CA 1
ATOM 4646 C C . LEU C 1 54 ? -35.449 48.239 -10.747 1.00 32.25 31 LEU C C 1
ATOM 4647 O O . LEU C 1 54 ? -36.404 48.110 -11.519 1.00 24.98 31 LEU C O 1
ATOM 4652 N N . GLU C 1 55 ? -35.612 48.527 -9.454 1.00 40.82 32 GLU C N 1
ATOM 4653 C CA . GLU C 1 55 ? -36.915 48.937 -8.923 1.00 35.91 32 GLU C CA 1
ATOM 4654 C C . GLU C 1 55 ? -37.309 50.304 -9.496 1.00 42.29 32 GLU C C 1
ATOM 4655 O O . GLU C 1 55 ? -38.476 50.563 -9.784 1.00 38.75 32 GLU C O 1
ATOM 4661 N N . GLY C 1 56 ? -36.316 51.163 -9.696 1.00 38.40 33 GLY C N 1
ATOM 4662 C CA . GLY C 1 56 ? -36.546 52.475 -10.262 1.00 38.27 33 GLY C CA 1
ATOM 4663 C C . GLY C 1 56 ? -37.160 52.441 -11.644 1.00 48.92 33 GLY C C 1
ATOM 4664 O O . GLY C 1 56 ? -38.163 53.130 -11.891 1.00 42.85 33 GLY C O 1
ATOM 4665 N N . ILE C 1 57 ? -36.563 51.661 -12.550 1.00 43.31 34 ILE C N 1
ATOM 4666 C CA . ILE C 1 57 ? -37.026 51.632 -13.945 1.00 39.79 34 ILE C CA 1
ATOM 4667 C C . ILE C 1 57 ? -38.180 50.654 -14.121 1.00 33.47 34 ILE C C 1
ATOM 4668 O O . ILE C 1 57 ? -38.815 50.615 -15.172 1.00 38.21 34 ILE C O 1
ATOM 4673 N N . ASN C 1 58 ? -38.431 49.870 -13.080 1.00 35.27 35 ASN C N 1
ATOM 4674 C CA . ASN C 1 58 ? -39.589 48.972 -13.002 1.00 46.24 35 ASN C CA 1
ATOM 4675 C C . ASN C 1 58 ? -39.522 47.720 -13.889 1.00 37.35 35 ASN C C 1
ATOM 4676 O O . ASN C 1 58 ? -40.475 47.396 -14.596 1.00 35.76 35 ASN C O 1
ATOM 4681 N N . VAL C 1 59 ? -38.403 47.003 -13.823 1.00 38.81 36 VAL C N 1
ATOM 4682 C CA . VAL C 1 59 ? -38.359 45.646 -14.345 1.00 44.15 36 VAL C CA 1
ATOM 4683 C C . VAL C 1 59 ? -39.295 44.819 -13.484 1.00 34.52 36 VAL C C 1
ATOM 4684 O O . VAL C 1 59 ? -39.465 45.120 -12.317 1.00 31.69 36 VAL C O 1
ATOM 4688 N N . ASP C 1 60 ? -39.886 43.771 -14.047 1.00 38.55 37 ASP C N 1
ATOM 4689 C CA . ASP C 1 60 ? -40.870 42.978 -13.315 1.00 39.99 37 ASP C CA 1
ATOM 4690 C C . ASP C 1 60 ? -40.276 41.872 -12.416 1.00 34.54 37 ASP C C 1
ATOM 4691 O O . ASP C 1 60 ? -40.870 41.527 -11.405 1.00 32.42 37 ASP C O 1
ATOM 4696 N N . TYR C 1 61 ? -39.136 41.302 -12.793 1.00 30.82 38 TYR C N 1
ATOM 4697 C CA . TYR C 1 61 ? -38.525 40.222 -12.022 1.00 25.53 38 TYR C CA 1
ATOM 4698 C C . TYR C 1 61 ? -37.027 40.439 -11.908 1.00 29.05 38 TYR C C 1
ATOM 4699 O O . TYR C 1 61 ? -36.421 41.018 -12.800 1.00 28.37 38 TYR C O 1
ATOM 4708 N N . LEU C 1 62 ? -36.449 39.979 -10.799 1.00 27.22 39 LEU C N 1
ATOM 4709 C CA . LEU C 1 62 ? -35.010 39.982 -10.592 1.00 24.51 39 LEU C CA 1
ATOM 4710 C C . LEU C 1 62 ? -34.469 38.584 -10.799 1.00 32.01 39 LEU C C 1
ATOM 4711 O O . LEU C 1 62 ? -34.992 37.624 -10.238 1.00 31.07 39 LEU C O 1
ATOM 4716 N N . PHE C 1 63 ? -33.407 38.490 -11.594 1.00 37.98 40 PHE C N 1
ATOM 4717 C CA . PHE C 1 63 ? -32.827 37.219 -11.978 1.00 33.65 40 PHE C CA 1
ATOM 4718 C C . PHE C 1 63 ? -31.337 37.210 -11.668 1.00 29.69 40 PHE C C 1
ATOM 4719 O O . PHE C 1 63 ? -30.512 37.374 -12.562 1.00 27.47 40 PHE C O 1
ATOM 4727 N N . PRO C 1 64 ? -30.990 36.987 -10.391 1.00 30.43 41 PRO C N 1
ATOM 4728 C CA . PRO C 1 64 ? -29.584 36.826 -10.018 1.00 29.64 41 PRO C CA 1
ATOM 4729 C C . PRO C 1 64 ? -29.020 35.463 -10.421 1.00 20.70 41 PRO C C 1
ATOM 4730 O O . PRO C 1 64 ? -29.765 34.487 -10.506 1.00 21.05 41 PRO C O 1
ATOM 4734 N N . MET C 1 65 ? -27.714 35.435 -10.675 1.00 23.22 42 MET C N 1
ATOM 4735 C CA . MET C 1 65 ? -26.955 34.229 -11.015 1.00 27.41 42 MET C CA 1
ATOM 4736 C C . MET C 1 65 ? -27.370 33.541 -12.320 1.00 25.91 42 MET C C 1
ATOM 4737 O O . MET C 1 65 ? -27.394 32.297 -12.415 1.00 21.11 42 MET C O 1
ATOM 4742 N N . GLY C 1 66 ? -27.669 34.358 -13.326 1.00 22.68 43 GLY C N 1
ATOM 4743 C CA . GLY C 1 66 ? -27.790 33.882 -14.696 1.00 25.09 43 GLY C CA 1
ATOM 4744 C C . GLY C 1 66 ? -26.450 34.019 -15.391 1.00 18.80 43 GLY C C 1
ATOM 4745 O O . GLY C 1 66 ? -25.443 34.235 -14.728 1.00 18.64 43 GLY C O 1
ATOM 4746 N N . SER C 1 67 ? -26.431 33.896 -16.717 1.00 25.72 44 SER C N 1
ATOM 4747 C CA . SER C 1 67 ? -25.190 34.021 -17.492 1.00 21.12 44 SER C CA 1
ATOM 4748 C C . SER C 1 67 ? -24.574 35.412 -17.341 1.00 21.60 44 SER C C 1
ATOM 4749 O O . SER C 1 67 ? -23.351 35.562 -17.281 1.00 17.39 44 SER C O 1
ATOM 4752 N N . THR C 1 68 ? -25.422 36.437 -17.299 1.00 23.64 45 THR C N 1
ATOM 4753 C CA . THR C 1 68 ? -24.930 37.799 -17.122 1.00 23.97 45 THR C CA 1
ATOM 4754 C C . THR C 1 68 ? -24.326 37.987 -15.740 1.00 23.93 45 THR C C 1
ATOM 4755 O O . THR C 1 68 ? -23.410 38.786 -15.583 1.00 27.70 45 THR C O 1
ATOM 4759 N N . GLY C 1 69 ? -24.836 37.251 -14.747 1.00 18.25 46 GLY C N 1
ATOM 4760 C CA . GLY C 1 69 ? -24.268 37.271 -13.410 1.00 20.46 46 GLY C CA 1
ATOM 4761 C C . GLY C 1 69 ? -23.025 36.401 -13.291 1.00 20.24 46 GLY C C 1
ATOM 4762 O O . GLY C 1 69 ? -22.483 36.210 -12.212 1.00 25.58 46 GLY C O 1
ATOM 4763 N N . VAL C 1 70 ? -22.572 35.889 -14.419 1.00 19.70 47 VAL C N 1
ATOM 4764 C CA . VAL C 1 70 ? -21.490 34.916 -14.493 1.00 29.63 47 VAL C CA 1
ATOM 4765 C C . VAL C 1 70 ? -21.482 33.867 -13.372 1.00 17.72 47 VAL C C 1
ATOM 4766 O O . VAL C 1 70 ? -20.462 33.631 -12.755 1.00 13.70 47 VAL C O 1
ATOM 4770 N N . PHE C 1 71 ? -22.604 33.169 -13.185 1.00 22.91 48 PHE C N 1
ATOM 4771 C CA . PHE C 1 71 ? -22.749 32.253 -12.049 1.00 18.01 48 PHE C CA 1
ATOM 4772 C C . PHE C 1 71 ? -21.657 31.181 -11.920 1.00 20.26 48 PHE C C 1
ATOM 4773 O O . PHE C 1 71 ? -21.309 30.802 -10.815 1.00 23.74 48 PHE C O 1
ATOM 4781 N N . PRO C 1 72 ? -21.103 30.671 -13.035 1.00 24.77 49 PRO C N 1
ATOM 4782 C CA . PRO C 1 72 ? -20.144 29.574 -12.815 1.00 19.39 49 PRO C CA 1
ATOM 4783 C C . PRO C 1 72 ? -18.786 30.002 -12.213 1.00 24.62 49 PRO C C 1
ATOM 4784 O O . PRO C 1 72 ? -17.953 29.144 -11.874 1.00 18.54 49 PRO C O 1
ATOM 4788 N N . TYR C 1 73 ? -18.557 31.306 -12.097 1.00 16.42 50 TYR C N 1
ATOM 4789 C CA . TYR C 1 73 ? -17.289 31.802 -11.573 1.00 21.30 50 TYR C CA 1
ATOM 4790 C C . TYR C 1 73 ? -17.299 31.837 -10.051 1.00 19.07 50 TYR C C 1
ATOM 4791 O O . TYR C 1 73 ? -16.258 31.988 -9.401 1.00 11.96 50 TYR C O 1
ATOM 4800 N N . PHE C 1 74 ? -18.489 31.677 -9.493 1.00 17.83 51 PHE C N 1
ATOM 4801 C CA . PHE C 1 74 ? -18.655 31.670 -8.055 1.00 23.68 51 PHE C CA 1
ATOM 4802 C C . PHE C 1 74 ? -18.740 30.264 -7.455 1.00 23.95 51 PHE C C 1
ATOM 4803 O O . PHE C 1 74 ? -19.060 29.298 -8.129 1.00 24.51 51 PHE C O 1
ATOM 4811 N N . THR C 1 75 ? -18.432 30.158 -6.172 1.00 27.40 52 THR C N 1
ATOM 4812 C CA . THR C 1 75 ? -18.638 28.915 -5.451 1.00 21.39 52 THR C CA 1
ATOM 4813 C C . THR C 1 75 ? -20.102 28.789 -5.024 1.00 26.60 52 THR C C 1
ATOM 4814 O O . THR C 1 75 ? -20.866 29.776 -5.065 1.00 21.57 52 THR C O 1
ATOM 4818 N N . LEU C 1 76 ? -20.493 27.577 -4.625 1.00 17.19 53 LEU C N 1
ATOM 4819 C CA . LEU C 1 76 ? -21.864 27.329 -4.188 1.00 18.55 53 LEU C CA 1
ATOM 4820 C C . LEU C 1 76 ? -22.209 28.219 -3.001 1.00 21.34 53 LEU C C 1
ATOM 4821 O O . LEU C 1 76 ? -23.332 28.713 -2.882 1.00 24.84 53 LEU C O 1
ATOM 4826 N N . LYS C 1 77 ? -21.221 28.444 -2.142 1.00 26.08 54 LYS C N 1
ATOM 4827 C CA . LYS C 1 77 ? -21.393 29.293 -0.971 1.00 31.33 54 LYS C CA 1
ATOM 4828 C C . LYS C 1 77 ? -21.690 30.716 -1.398 1.00 26.60 54 LYS C C 1
ATOM 4829 O O . LYS C 1 77 ? -22.723 31.277 -1.025 1.00 28.20 54 LYS C O 1
ATOM 4835 N N . GLU C 1 78 ? -20.771 31.294 -2.165 1.00 24.71 55 GLU C N 1
ATOM 4836 C CA . GLU C 1 78 ? -20.942 32.646 -2.686 1.00 23.42 55 GLU C CA 1
ATOM 4837 C C . GLU C 1 78 ? -22.287 32.801 -3.367 1.00 25.62 55 GLU C C 1
ATOM 4838 O O . GLU C 1 78 ? -22.995 33.790 -3.142 1.00 25.10 55 GLU C O 1
ATOM 4844 N N . ARG C 1 79 ? -22.648 31.823 -4.197 1.00 22.08 56 ARG C N 1
ATOM 4845 C CA . ARG C 1 79 ? -23.904 31.922 -4.929 1.00 26.48 56 ARG C CA 1
ATOM 4846 C C . ARG C 1 79 ? -25.075 31.817 -3.962 1.00 24.71 56 ARG C C 1
ATOM 4847 O O . ARG C 1 79 ? -26.083 32.498 -4.157 1.00 20.88 56 ARG C O 1
ATOM 4855 N N . LYS C 1 80 ? -24.951 30.991 -2.917 1.00 24.72 57 LYS C N 1
ATOM 4856 C CA . LYS C 1 80 ? -26.003 30.958 -1.886 1.00 28.08 57 LYS C CA 1
ATOM 4857 C C . LYS C 1 80 ? -26.116 32.293 -1.153 1.00 20.68 57 LYS C C 1
ATOM 4858 O O . LYS C 1 80 ? -27.234 32.756 -0.910 1.00 24.99 57 LYS C O 1
ATOM 4864 N N . ASP C 1 81 ? -24.992 32.934 -0.830 1.00 22.23 58 ASP C N 1
ATOM 4865 C CA . ASP C 1 81 ? -25.044 34.230 -0.120 1.00 24.86 58 ASP C CA 1
ATOM 4866 C C . ASP C 1 81 ? -25.672 35.307 -0.981 1.00 27.00 58 ASP C C 1
ATOM 4867 O O . ASP C 1 81 ? -26.432 36.137 -0.483 1.00 32.17 58 ASP C O 1
ATOM 4872 N N . PHE C 1 82 ? -25.370 35.295 -2.275 1.00 29.84 59 PHE C N 1
ATOM 4873 C CA . PHE C 1 82 ? -25.843 36.359 -3.151 1.00 24.46 59 PHE C CA 1
ATOM 4874 C C . PHE C 1 82 ? -27.346 36.251 -3.350 1.00 29.78 59 PHE C C 1
ATOM 4875 O O . PHE C 1 82 ? -28.048 37.268 -3.302 1.00 29.96 59 PHE C O 1
ATOM 4883 N N . LEU C 1 83 ? -27.827 35.023 -3.563 1.00 21.14 60 LEU C N 1
ATOM 4884 C CA . LEU C 1 83 ? -29.264 34.725 -3.548 1.00 24.75 60 LEU C CA 1
ATOM 4885 C C . LEU C 1 83 ? -29.948 35.152 -2.236 1.00 30.77 60 LEU C C 1
ATOM 4886 O O . LEU C 1 83 ? -31.047 35.704 -2.257 1.00 26.03 60 LEU C O 1
ATOM 4891 N N . LYS C 1 84 ? -29.312 34.883 -1.097 1.00 28.76 61 LYS C N 1
ATOM 4892 C CA . LYS C 1 84 ? -29.867 35.303 0.185 1.00 36.76 61 LYS C CA 1
ATOM 4893 C C . LYS C 1 84 ? -29.972 36.824 0.232 1.00 37.83 61 LYS C C 1
ATOM 4894 O O . LYS C 1 84 ? -30.982 37.391 0.657 1.00 31.07 61 LYS C O 1
ATOM 4900 N N . PHE C 1 85 ? -28.917 37.486 -0.216 1.00 33.73 62 PHE C N 1
ATOM 4901 C CA . PHE C 1 85 ? -28.872 38.922 -0.111 1.00 29.58 62 PHE C CA 1
ATOM 4902 C C . PHE C 1 85 ? -29.919 39.578 -1.010 1.00 35.30 62 PHE C C 1
ATOM 4903 O O . PHE C 1 85 ? -30.617 40.486 -0.554 1.00 37.64 62 PHE C O 1
ATOM 4911 N N . VAL C 1 86 ? -30.029 39.142 -2.272 1.00 29.78 63 VAL C N 1
ATOM 4912 C CA . VAL C 1 86 ? -31.011 39.737 -3.187 1.00 32.76 63 VAL C CA 1
ATOM 4913 C C . VAL C 1 86 ? -32.412 39.529 -2.619 1.00 28.16 63 VAL C C 1
ATOM 4914 O O . VAL C 1 86 ? -33.252 40.429 -2.667 1.00 22.57 63 VAL C O 1
ATOM 4918 N N . ARG C 1 87 ? -32.656 38.350 -2.062 1.00 27.28 64 ARG C N 1
ATOM 4919 C CA . ARG C 1 87 ? -33.935 38.087 -1.406 1.00 34.35 64 ARG C CA 1
ATOM 4920 C C . ARG C 1 87 ? -34.244 39.124 -0.318 1.00 30.05 64 ARG C C 1
ATOM 4921 O O . ARG C 1 87 ? -35.291 39.762 -0.328 1.00 30.44 64 ARG C O 1
ATOM 4929 N N . GLU C 1 88 ? -33.318 39.280 0.619 1.00 34.55 65 GLU C N 1
ATOM 4930 C CA . GLU C 1 88 ? -33.537 40.141 1.770 1.00 37.90 65 GLU C CA 1
ATOM 4931 C C . GLU C 1 88 ? -33.699 41.599 1.381 1.00 29.61 65 GLU C C 1
ATOM 4932 O O . GLU C 1 88 ? -34.381 42.344 2.073 1.00 40.85 65 GLU C O 1
ATOM 4938 N N . ASN C 1 89 ? -33.105 41.996 0.260 1.00 27.05 66 ASN C N 1
ATOM 4939 C CA . ASN C 1 89 ? -33.022 43.404 -0.081 1.00 25.26 66 ASN C CA 1
ATOM 4940 C C . ASN C 1 89 ? -33.985 43.848 -1.175 1.00 26.67 66 ASN C C 1
ATOM 4941 O O . ASN C 1 89 ? -33.875 44.969 -1.689 1.00 25.54 66 ASN C O 1
ATOM 4946 N N . SER C 1 90 ? -34.943 42.994 -1.522 1.00 30.01 67 SER C N 1
ATOM 4947 C CA . SER C 1 90 ? -35.954 43.382 -2.503 1.00 29.02 67 SER C CA 1
ATOM 4948 C C . SER C 1 90 ? -37.265 42.635 -2.337 1.00 29.04 67 SER C C 1
ATOM 4949 O O . SER C 1 90 ? -37.292 41.527 -1.807 1.00 32.57 67 SER C O 1
ATOM 4952 N N . LYS C 1 91 ? -38.335 43.270 -2.821 1.00 35.27 68 LYS C N 1
ATOM 4953 C CA . LYS C 1 91 ? -39.704 42.770 -2.736 1.00 34.07 68 LYS C CA 1
ATOM 4954 C C . LYS C 1 91 ? -40.229 42.342 -4.100 1.00 29.69 68 LYS C C 1
ATOM 4955 O O . LYS C 1 91 ? -41.228 41.622 -4.187 1.00 25.74 68 LYS C O 1
ATOM 4961 N N . LYS C 1 92 ? -39.600 42.812 -5.172 1.00 30.53 69 LYS C N 1
ATOM 4962 C CA . LYS C 1 92 ? -40.007 42.351 -6.495 1.00 35.51 69 LYS C CA 1
ATOM 4963 C C . LYS C 1 92 ? -39.726 40.856 -6.556 1.00 25.79 69 LYS C C 1
ATOM 4964 O O . LYS C 1 92 ? -38.835 40.360 -5.871 1.00 32.97 69 LYS C O 1
ATOM 4970 N N . PRO C 1 93 ? -40.516 40.122 -7.336 1.00 22.88 70 PRO C N 1
ATOM 4971 C CA . PRO C 1 93 ? -40.327 38.666 -7.391 1.00 27.52 70 PRO C CA 1
ATOM 4972 C C . PRO C 1 93 ? -38.950 38.287 -7.957 1.00 34.99 70 PRO C C 1
ATOM 4973 O O . PRO C 1 93 ? -38.400 39.006 -8.804 1.00 29.18 70 PRO C O 1
ATOM 4977 N N . ILE C 1 94 ? -38.407 37.168 -7.489 1.00 36.82 71 ILE C N 1
ATOM 4978 C CA . ILE C 1 94 ? -37.087 36.711 -7.915 1.00 31.63 71 ILE C CA 1
ATOM 4979 C C . ILE C 1 94 ? -37.136 35.393 -8.683 1.00 29.54 71 ILE C C 1
ATOM 4980 O O . ILE C 1 94 ? -37.807 34.444 -8.274 1.00 25.03 71 ILE C O 1
ATOM 4985 N N . MET C 1 95 ? -36.414 35.359 -9.802 1.00 30.23 72 MET C N 1
ATOM 4986 C CA . MET C 1 95 ? -36.027 34.107 -10.439 1.00 21.80 72 MET C CA 1
ATOM 4987 C C . MET C 1 95 ? -34.585 33.820 -10.112 1.00 20.78 72 MET C C 1
ATOM 4988 O O . MET C 1 95 ? -33.702 34.560 -10.519 1.00 21.64 72 MET C O 1
ATOM 4993 N N . ALA C 1 96 ? -34.336 32.740 -9.392 1.00 15.38 73 ALA C N 1
ATOM 4994 C CA . ALA C 1 96 ? -32.979 32.384 -9.045 1.00 20.23 73 ALA C CA 1
ATOM 4995 C C . ALA C 1 96 ? -32.380 31.499 -10.142 1.00 21.94 73 ALA C C 1
ATOM 4996 O O . ALA C 1 96 ? -33.032 30.588 -10.617 1.00 24.74 73 ALA C O 1
ATOM 4998 N N . GLY C 1 97 ? -31.145 31.790 -10.547 1.00 21.37 74 GLY C N 1
ATOM 4999 C CA . GLY C 1 97 ? -30.414 30.938 -11.451 1.00 13.93 74 GLY C CA 1
ATOM 5000 C C . GLY C 1 97 ? -29.800 29.851 -10.626 1.00 15.12 74 GLY C C 1
ATOM 5001 O O . GLY C 1 97 ? -28.961 30.134 -9.786 1.00 20.55 74 GLY C O 1
ATOM 5002 N N . VAL C 1 98 ? -30.237 28.613 -10.846 1.00 17.14 75 VAL C N 1
ATOM 5003 C CA . VAL C 1 98 ? -29.734 27.464 -10.094 1.00 16.17 75 VAL C CA 1
ATOM 5004 C C . VAL C 1 98 ? -28.918 26.534 -10.990 1.00 20.54 75 VAL C C 1
ATOM 5005 O O . VAL C 1 98 ? -28.906 25.324 -10.798 1.00 25.96 75 VAL C O 1
ATOM 5009 N N . GLY C 1 99 ? -28.241 27.102 -11.981 1.00 23.59 76 GLY C N 1
ATOM 5010 C CA . GLY C 1 99 ? -27.501 26.312 -12.949 1.00 15.46 76 GLY C CA 1
ATOM 5011 C C . GLY C 1 99 ? -26.209 25.732 -12.417 1.00 18.54 76 GLY C C 1
ATOM 5012 O O . GLY C 1 99 ? -25.526 26.346 -11.596 1.00 17.35 76 GLY C O 1
ATOM 5013 N N . SER C 1 100 ? -25.886 24.535 -12.889 1.00 16.42 77 SER C N 1
ATOM 5014 C CA . SER C 1 100 ? -24.703 23.800 -12.457 1.00 24.22 77 SER C CA 1
ATOM 5015 C C . SER C 1 100 ? -24.758 22.420 -13.093 1.00 20.65 77 SER C C 1
ATOM 5016 O O . SER C 1 100 ? -25.822 21.835 -13.184 1.00 24.09 77 SER C O 1
ATOM 5019 N N . SER C 1 101 ? -23.623 21.886 -13.511 1.00 18.07 78 SER C N 1
ATOM 5020 C CA . SER C 1 101 ? -23.631 20.583 -14.160 1.00 21.63 78 SER C CA 1
ATOM 5021 C C . SER C 1 101 ? -23.774 19.481 -13.123 1.00 17.09 78 SER C C 1
ATOM 5022 O O . SER C 1 101 ? -24.035 18.322 -13.462 1.00 18.85 78 SER C O 1
ATOM 5025 N N . SER C 1 102 ? -23.614 19.858 -11.858 1.00 29.75 79 SER C N 1
ATOM 5026 C CA . SER C 1 102 ? -23.820 18.944 -10.738 1.00 25.21 79 SER C CA 1
ATOM 5027 C C . SER C 1 102 ? -25.261 19.033 -10.232 1.00 22.89 79 SER C C 1
ATOM 5028 O O . SER C 1 102 ? -25.721 20.089 -9.762 1.00 17.23 79 SER C O 1
ATOM 5031 N N . ILE C 1 103 ? -25.964 17.908 -10.341 1.00 19.11 80 ILE C N 1
ATOM 5032 C CA . ILE C 1 103 ? -27.337 17.801 -9.876 1.00 21.95 80 ILE C CA 1
ATOM 5033 C C . ILE C 1 103 ? -27.474 18.093 -8.370 1.00 23.52 80 ILE C C 1
ATOM 5034 O O . ILE C 1 103 ? -28.411 18.797 -7.983 1.00 24.08 80 ILE C O 1
ATOM 5039 N N . ASN C 1 104 ? -26.560 17.572 -7.535 1.00 23.30 81 ASN C N 1
ATOM 5040 C CA . ASN C 1 104 ? -26.537 17.888 -6.090 1.00 20.89 81 ASN C CA 1
ATOM 5041 C C . ASN C 1 104 ? -26.529 19.398 -5.830 1.00 25.63 81 ASN C C 1
ATOM 5042 O O . ASN C 1 104 ? -27.178 19.870 -4.907 1.00 29.53 81 ASN C O 1
ATOM 5047 N N . GLU C 1 105 ? -25.802 20.154 -6.653 1.00 31.66 82 GLU C N 1
ATOM 5048 C CA . GLU C 1 105 ? -25.764 21.611 -6.509 1.00 24.49 82 GLU C CA 1
ATOM 5049 C C . GLU C 1 105 ? -27.059 22.254 -6.911 1.00 20.12 82 GLU C C 1
ATOM 5050 O O . GLU C 1 105 ? -27.444 23.245 -6.310 1.00 20.88 82 GLU C O 1
ATOM 5056 N N . VAL C 1 106 ? -27.730 21.719 -7.932 1.00 24.04 83 VAL C N 1
ATOM 5057 C CA . VAL C 1 106 ? -28.976 22.339 -8.389 1.00 24.17 83 VAL C CA 1
ATOM 5058 C C . VAL C 1 106 ? -30.026 22.163 -7.294 1.00 19.77 83 VAL C C 1
ATOM 5059 O O . VAL C 1 106 ? -30.639 23.130 -6.866 1.00 27.29 83 VAL C O 1
ATOM 5063 N N . ASN C 1 107 ? -30.218 20.935 -6.838 1.00 17.78 84 ASN C N 1
ATOM 5064 C CA . ASN C 1 107 ? -31.185 20.643 -5.775 1.00 29.09 84 ASN C CA 1
ATOM 5065 C C . ASN C 1 107 ? -30.980 21.494 -4.517 1.00 28.35 84 ASN C C 1
ATOM 5066 O O . ASN C 1 107 ? -31.940 22.049 -3.985 1.00 29.21 84 ASN C O 1
ATOM 5071 N N . GLU C 1 108 ? -29.735 21.620 -4.061 1.00 29.08 85 GLU C N 1
ATOM 5072 C CA . GLU C 1 108 ? -29.433 22.458 -2.904 1.00 34.30 85 GLU C CA 1
ATOM 5073 C C . GLU C 1 108 ? -29.726 23.942 -3.157 1.00 31.78 85 GLU C C 1
ATOM 5074 O O . GLU C 1 108 ? -30.105 24.658 -2.237 1.00 31.83 85 GLU C O 1
ATOM 5080 N N . LEU C 1 109 ? -29.560 24.402 -4.397 1.00 28.26 86 LEU C N 1
ATOM 5081 C CA . LEU C 1 109 ? -29.808 25.805 -4.718 1.00 19.85 86 LEU C CA 1
ATOM 5082 C C . LEU C 1 109 ? -31.294 26.088 -4.874 1.00 21.88 86 LEU C C 1
ATOM 5083 O O . LEU C 1 109 ? -31.761 27.183 -4.580 1.00 19.12 86 LEU C O 1
ATOM 5088 N N . MET C 1 110 ? -32.056 25.101 -5.320 1.00 26.51 87 MET C N 1
ATOM 5089 C CA . MET C 1 110 ? -33.501 25.285 -5.407 1.00 34.50 87 MET C CA 1
ATOM 5090 C C . MET C 1 110 ? -34.174 25.179 -4.024 1.00 29.81 87 MET C C 1
ATOM 5091 O O . MET C 1 110 ? -35.115 25.916 -3.735 1.00 20.86 87 MET C O 1
ATOM 5096 N N . LYS C 1 111 ? -33.685 24.267 -3.186 1.00 28.43 88 LYS C N 1
ATOM 5097 C CA . LYS C 1 111 ? -34.200 24.104 -1.824 1.00 41.16 88 LYS C CA 1
ATOM 5098 C C . LYS C 1 111 ? -33.991 25.391 -1.011 1.00 35.35 88 LYS C C 1
ATOM 5099 O O . LYS C 1 111 ? -34.934 25.945 -0.439 1.00 23.87 88 LYS C O 1
ATOM 5105 N N . PHE C 1 112 ? -32.747 25.862 -1.000 1.00 30.83 89 PHE C N 1
ATOM 5106 C CA . PHE C 1 112 ? -32.394 27.138 -0.407 1.00 27.20 89 PHE C CA 1
ATOM 5107 C C . PHE C 1 112 ? -33.281 28.252 -0.922 1.00 29.88 89 PHE C C 1
ATOM 5108 O O . PHE C 1 112 ? -33.782 29.072 -0.152 1.00 32.33 89 PHE C O 1
ATOM 5116 N N . SER C 1 113 ? -33.494 28.267 -2.231 1.00 31.37 90 SER C N 1
ATOM 5117 C CA . SER C 1 113 ? -34.267 29.329 -2.846 1.00 31.80 90 SER C CA 1
ATOM 5118 C C . SER C 1 113 ? -35.723 29.264 -2.406 1.00 26.82 90 SER C C 1
ATOM 5119 O O . SER C 1 113 ? -36.327 30.284 -2.092 1.00 30.19 90 SER C O 1
ATOM 5122 N N . MET C 1 114 ? -36.295 28.069 -2.372 1.00 34.25 91 MET C N 1
ATOM 5123 C CA . MET C 1 114 ? -37.661 27.928 -1.881 1.00 36.97 91 MET C CA 1
ATOM 5124 C C . MET C 1 114 ? -37.742 28.424 -0.447 1.00 31.19 91 MET C C 1
ATOM 5125 O O . MET C 1 114 ? -38.467 29.373 -0.138 1.00 28.40 91 MET C O 1
ATOM 5130 N N . ASP C 1 115 ? -36.951 27.789 0.409 1.00 34.03 92 ASP C N 1
ATOM 5131 C CA . ASP C 1 115 ? -37.014 28.013 1.846 1.00 27.03 92 ASP C CA 1
ATOM 5132 C C . ASP C 1 115 ? -36.852 29.477 2.229 1.00 26.81 92 ASP C C 1
ATOM 5133 O O . ASP C 1 115 ? -37.411 29.896 3.236 1.00 36.28 92 ASP C O 1
ATOM 5138 N N . ILE C 1 116 ? -36.130 30.265 1.423 1.00 31.38 93 ILE C N 1
ATOM 5139 C CA . ILE C 1 116 ? -35.986 31.705 1.707 1.00 31.00 93 ILE C CA 1
ATOM 5140 C C . ILE C 1 116 ? -37.010 32.549 0.936 1.00 34.12 93 ILE C C 1
ATOM 5141 O O . ILE C 1 116 ? -36.940 33.786 0.928 1.00 27.20 93 ILE C O 1
ATOM 5146 N N . GLY C 1 117 ? -37.951 31.886 0.272 1.00 33.74 94 GLY C N 1
ATOM 5147 C CA . GLY C 1 117 ? -39.034 32.588 -0.398 1.00 25.87 94 GLY C CA 1
ATOM 5148 C C . GLY C 1 117 ? -38.680 33.217 -1.731 1.00 34.24 94 GLY C C 1
ATOM 5149 O O . GLY C 1 117 ? -39.161 34.314 -2.037 1.00 34.25 94 GLY C O 1
ATOM 5150 N N . ILE C 1 118 ? -37.842 32.539 -2.521 1.00 29.16 95 ILE C N 1
ATOM 5151 C CA . ILE C 1 118 ? -37.659 32.910 -3.926 1.00 29.56 95 ILE C CA 1
ATOM 5152 C C . ILE C 1 118 ? -38.739 32.193 -4.744 1.00 22.55 95 ILE C C 1
ATOM 5153 O O . ILE C 1 118 ? -38.913 30.986 -4.650 1.00 26.07 95 ILE C O 1
ATOM 5158 N N . GLU C 1 119 ? -39.456 32.965 -5.540 1.00 21.49 96 GLU C N 1
ATOM 5159 C CA . GLU C 1 119 ? -40.605 32.480 -6.303 1.00 28.34 96 GLU C CA 1
ATOM 5160 C C . GLU C 1 119 ? -40.285 31.403 -7.341 1.00 25.86 96 GLU C C 1
ATOM 5161 O O . GLU C 1 119 ? -41.105 30.513 -7.583 1.00 29.72 96 GLU C O 1
ATOM 5167 N N . ALA C 1 120 ? -39.120 31.507 -7.976 1.00 24.82 97 ALA C N 1
ATOM 5168 C CA . ALA C 1 120 ? -38.852 30.714 -9.173 1.00 27.68 97 ALA C CA 1
ATOM 5169 C C . ALA C 1 120 ? -37.389 30.337 -9.347 1.00 23.74 97 ALA C C 1
ATOM 5170 O O . ALA C 1 120 ? -36.491 31.085 -8.981 1.00 22.34 97 ALA C O 1
ATOM 5172 N N . ALA C 1 121 ? -37.171 29.148 -9.896 1.00 26.78 98 ALA C N 1
ATOM 5173 C CA . ALA C 1 121 ? -35.840 28.684 -10.253 1.00 23.96 98 ALA C CA 1
ATOM 5174 C C . ALA C 1 121 ? -35.670 28.720 -11.772 1.00 23.31 98 ALA C C 1
ATOM 5175 O O . ALA C 1 121 ? -36.590 28.363 -12.514 1.00 24.08 98 ALA C O 1
ATOM 5177 N N . VAL C 1 122 ? -34.504 29.176 -12.226 1.00 26.41 99 VAL C N 1
ATOM 5178 C CA . VAL C 1 122 ? -34.131 29.120 -13.644 1.00 21.07 99 VAL C CA 1
ATOM 5179 C C . VAL C 1 122 ? -33.050 28.076 -13.859 1.00 18.07 99 VAL C C 1
ATOM 5180 O O . VAL C 1 122 ? -32.060 28.037 -13.131 1.00 25.43 99 VAL C O 1
ATOM 5184 N N . LEU C 1 123 ? -33.213 27.256 -14.881 1.00 14.21 100 LEU C N 1
ATOM 5185 C CA . LEU C 1 123 ? -32.314 26.129 -15.075 1.00 27.01 100 LEU C CA 1
ATOM 5186 C C . LEU C 1 123 ? -32.020 25.874 -16.538 1.00 22.57 100 LEU C C 1
ATOM 5187 O O . LEU C 1 123 ? -32.938 25.654 -17.332 1.00 18.86 100 LEU C O 1
ATOM 5192 N N . MET C 1 124 ? -30.735 25.897 -16.876 1.00 18.65 101 MET C N 1
ATOM 5193 C CA . MET C 1 124 ? -30.302 25.579 -18.216 1.00 22.08 101 MET C CA 1
ATOM 5194 C C . MET C 1 124 ? -29.712 24.180 -18.187 1.00 23.11 101 MET C C 1
ATOM 5195 O O . MET C 1 124 ? -29.394 23.677 -17.115 1.00 18.09 101 MET C O 1
ATOM 5200 N N . PRO C 1 125 ? -29.564 23.548 -19.365 1.00 20.82 102 PRO C N 1
ATOM 5201 C CA . PRO C 1 125 ? -28.990 22.200 -19.412 1.00 20.90 102 PRO C CA 1
ATOM 5202 C C . PRO C 1 125 ? -27.566 22.152 -18.881 1.00 18.86 102 PRO C C 1
ATOM 5203 O O . PRO C 1 125 ? -26.922 23.203 -18.796 1.00 20.28 102 PRO C O 1
ATOM 5207 N N . PRO C 1 126 ? -27.076 20.951 -18.515 1.00 22.18 103 PRO C N 1
ATOM 5208 C CA . PRO C 1 126 ? -25.691 20.757 -18.052 1.00 27.22 103 PRO C CA 1
ATOM 5209 C C . PRO C 1 126 ? -24.660 21.006 -19.144 1.00 17.08 103 PRO C C 1
ATOM 5210 O O . PRO C 1 126 ? -24.957 20.822 -20.325 1.00 19.52 103 PRO C O 1
ATOM 5214 N N . TYR C 1 127 ? -23.463 21.407 -18.746 1.00 17.85 104 TYR C N 1
ATOM 5215 C CA . TYR C 1 127 ? -22.457 21.866 -19.686 1.00 18.15 104 TYR C CA 1
ATOM 5216 C C . TYR C 1 127 ? -21.141 21.141 -19.498 1.00 17.66 104 TYR C C 1
ATOM 5217 O O . TYR C 1 127 ? -21.049 20.182 -18.727 1.00 23.97 104 TYR C O 1
ATOM 5226 N N . TYR C 1 128 ? -20.134 21.620 -20.219 1.00 18.19 105 TYR C N 1
ATOM 5227 C CA . TYR C 1 128 ? -18.811 21.007 -20.314 1.00 19.73 105 TYR C CA 1
ATOM 5228 C C . TYR C 1 128 ? -18.914 19.790 -21.247 1.00 15.73 105 TYR C C 1
ATOM 5229 O O . TYR C 1 128 ? -18.640 19.921 -22.431 1.00 20.74 105 TYR C O 1
ATOM 5238 N N . ILE C 1 129 ? -19.342 18.640 -20.745 1.00 13.88 106 ILE C N 1
ATOM 5239 C CA . ILE C 1 129 ? -19.461 17.438 -21.564 1.00 17.47 106 ILE C CA 1
ATOM 5240 C C . ILE C 1 129 ? -20.640 17.583 -22.513 1.00 15.85 106 ILE C C 1
ATOM 5241 O O . ILE C 1 129 ? -21.671 18.119 -22.143 1.00 19.95 106 ILE C O 1
ATOM 5246 N N . LYS C 1 130 ? -20.482 17.141 -23.756 1.00 27.86 107 LYS C N 1
ATOM 5247 C CA . LYS C 1 130 ? -21.564 17.277 -24.733 1.00 29.04 107 LYS C CA 1
ATOM 5248 C C . LYS C 1 130 ? -22.634 16.213 -24.484 1.00 26.03 107 LYS C C 1
ATOM 5249 O O . LYS C 1 130 ? -22.322 15.027 -24.416 1.00 27.51 107 LYS C O 1
ATOM 5255 N N . LEU C 1 131 ? -23.887 16.650 -24.354 1.00 24.11 108 LEU C N 1
ATOM 5256 C CA . LEU C 1 131 ? -25.012 15.768 -24.036 1.00 22.35 108 LEU C CA 1
ATOM 5257 C C . LEU C 1 131 ? -26.079 15.696 -25.143 1.00 26.30 108 LEU C C 1
ATOM 5258 O O . LEU C 1 131 ? -26.486 16.726 -25.691 1.00 23.77 108 LEU C O 1
ATOM 5263 N N . ASN C 1 132 ? -26.563 14.486 -25.437 1.00 30.23 109 ASN C N 1
ATOM 5264 C CA . ASN C 1 132 ? -27.748 14.307 -26.295 1.00 22.42 109 ASN C CA 1
ATOM 5265 C C . ASN C 1 132 ? -29.037 14.711 -25.557 1.00 20.96 109 ASN C C 1
ATOM 5266 O O . ASN C 1 132 ? -28.960 15.221 -24.450 1.00 20.50 109 ASN C O 1
ATOM 5271 N N . GLN C 1 133 ? -30.214 14.458 -26.139 1.00 21.67 110 GLN C N 1
ATOM 5272 C CA . GLN C 1 133 ? -31.468 14.925 -25.530 1.00 15.49 110 GLN C CA 1
ATOM 5273 C C . GLN C 1 133 ? -31.975 13.987 -24.442 1.00 21.44 110 GLN C C 1
ATOM 5274 O O . GLN C 1 133 ? -32.716 14.407 -23.545 1.00 28.02 110 GLN C O 1
ATOM 5280 N N . GLU C 1 134 ? -31.573 12.726 -24.492 1.00 23.62 111 GLU C N 1
ATOM 5281 C CA . GLU C 1 134 ? -31.977 11.801 -23.452 1.00 22.12 111 GLU C CA 1
ATOM 5282 C C . GLU C 1 134 ? -31.219 12.089 -22.165 1.00 22.19 111 GLU C C 1
ATOM 5283 O O . GLU C 1 134 ? -31.796 12.030 -21.090 1.00 27.74 111 GLU C O 1
ATOM 5289 N N . ALA C 1 135 ? -29.932 12.407 -22.262 1.00 18.17 112 ALA C N 1
ATOM 5290 C CA . ALA C 1 135 ? -29.166 12.742 -21.063 1.00 18.05 112 ALA C CA 1
ATOM 5291 C C . ALA C 1 135 ? -29.702 14.017 -20.414 1.00 22.77 112 ALA C C 1
ATOM 5292 O O . ALA C 1 135 ? -29.887 14.088 -19.195 1.00 21.40 112 ALA C O 1
ATOM 5294 N N . ILE C 1 136 ? -29.935 15.031 -21.239 1.00 22.70 113 ILE C N 1
ATOM 5295 C CA . ILE C 1 136 ? -30.460 16.291 -20.753 1.00 25.20 113 ILE C CA 1
ATOM 5296 C C . ILE C 1 136 ? -31.832 16.098 -20.111 1.00 29.19 113 ILE C C 1
ATOM 5297 O O . ILE C 1 136 ? -32.148 16.748 -19.119 1.00 24.41 113 ILE C O 1
ATOM 5302 N N . TYR C 1 137 ? -32.648 15.220 -20.688 1.00 27.82 114 TYR C N 1
ATOM 5303 C CA . TYR C 1 137 ? -33.975 14.963 -20.156 1.00 26.75 114 TYR C CA 1
ATOM 5304 C C . TYR C 1 137 ? -33.887 14.217 -18.827 1.00 33.54 114 TYR C C 1
ATOM 5305 O O . TYR C 1 137 ? -34.623 14.522 -17.890 1.00 30.83 114 TYR C O 1
ATOM 5314 N N . HIS C 1 138 ? -32.999 13.226 -18.757 1.00 29.26 115 HIS C N 1
ATOM 5315 C CA . HIS C 1 138 ? -32.844 12.428 -17.553 1.00 25.31 115 HIS C CA 1
ATOM 5316 C C . HIS C 1 138 ? -32.422 13.335 -16.415 1.00 32.24 115 HIS C C 1
ATOM 5317 O O . HIS C 1 138 ? -32.773 13.102 -15.255 1.00 43.41 115 HIS C O 1
ATOM 5324 N N . TYR C 1 139 ? -31.690 14.388 -16.760 1.00 28.30 116 TYR C N 1
ATOM 5325 C CA . TYR C 1 139 ? -31.249 15.385 -15.784 1.00 31.76 116 TYR C CA 1
ATOM 5326 C C . TYR C 1 139 ? -32.386 16.302 -15.298 1.00 23.14 116 TYR C C 1
ATOM 5327 O O . TYR C 1 139 ? -32.578 16.435 -14.088 1.00 18.89 116 TYR C O 1
ATOM 5336 N N . TYR C 1 140 ? -33.161 16.896 -16.207 1.00 21.00 117 TYR C N 1
ATOM 5337 C CA . TYR C 1 140 ? -34.283 17.760 -15.787 1.00 26.66 117 TYR C CA 1
ATOM 5338 C C . TYR C 1 140 ? -35.334 16.978 -14.992 1.00 27.96 117 TYR C C 1
ATOM 5339 O O . TYR C 1 140 ? -35.955 17.509 -14.061 1.00 23.71 117 TYR C O 1
ATOM 5348 N N . LYS C 1 141 ? -35.516 15.718 -15.374 1.00 24.13 118 LYS C N 1
ATOM 5349 C CA . LYS C 1 141 ? -36.496 14.831 -14.768 1.00 28.88 118 LYS C CA 1
ATOM 5350 C C . LYS C 1 141 ? -36.126 14.442 -13.337 1.00 31.93 118 LYS C C 1
ATOM 5351 O O . LYS C 1 141 ? -36.983 14.420 -12.461 1.00 31.13 118 LYS C O 1
ATOM 5357 N N . GLU C 1 142 ? -34.860 14.126 -13.094 1.00 26.23 119 GLU C N 1
ATOM 5358 C CA . GLU C 1 142 ? -34.453 13.736 -11.757 1.00 26.35 119 GLU C CA 1
ATOM 5359 C C . GLU C 1 142 ? -34.504 14.928 -10.813 1.00 28.43 119 GLU C C 1
ATOM 5360 O O . GLU C 1 142 ? -34.736 14.781 -9.619 1.00 36.25 119 GLU C O 1
ATOM 5366 N N . ILE C 1 143 ? -34.293 16.112 -11.372 1.00 28.75 120 ILE C N 1
ATOM 5367 C CA . ILE C 1 143 ? -34.318 17.343 -10.616 1.00 31.13 120 ILE C CA 1
ATOM 5368 C C . ILE C 1 143 ? -35.761 17.767 -10.328 1.00 35.49 120 ILE C C 1
ATOM 5369 O O . ILE C 1 143 ? -36.108 18.083 -9.193 1.00 35.94 120 ILE C O 1
ATOM 5374 N N . LEU C 1 144 ? -36.602 17.767 -11.352 1.00 32.18 121 LEU C N 1
ATOM 5375 C CA . LEU C 1 144 ? -38.002 18.137 -11.178 1.00 35.59 121 LEU C CA 1
ATOM 5376 C C . LEU C 1 144 ? -38.786 17.130 -10.337 1.00 39.51 121 LEU C C 1
ATOM 5377 O O . LEU C 1 144 ? -39.808 17.484 -9.741 1.00 43.86 121 LEU C O 1
ATOM 5382 N N . SER C 1 145 ? -38.309 15.888 -10.294 1.00 31.13 122 SER C N 1
ATOM 5383 C CA . SER C 1 145 ? -38.950 14.842 -9.504 1.00 32.52 122 SER C CA 1
ATOM 5384 C C . SER C 1 145 ? -38.808 15.066 -8.007 1.00 35.22 122 SER C C 1
ATOM 5385 O O . SER C 1 145 ? -39.578 14.519 -7.229 1.00 47.58 122 SER C O 1
ATOM 5388 N N . SER C 1 146 ? -37.833 15.881 -7.621 1.00 38.30 123 SER C N 1
ATOM 5389 C CA . SER C 1 146 ? -37.528 16.139 -6.218 1.00 39.02 123 SER C CA 1
ATOM 5390 C C . SER C 1 146 ? -37.648 17.630 -5.862 1.00 39.51 123 SER C C 1
ATOM 5391 O O . SER C 1 146 ? -36.982 18.120 -4.949 1.00 42.36 123 SER C O 1
ATOM 5394 N N . ASN C 1 147 ? -38.502 18.346 -6.580 1.00 40.97 124 ASN C N 1
ATOM 5395 C CA . ASN C 1 147 ? -38.644 19.784 -6.386 1.00 35.47 124 ASN C CA 1
ATOM 5396 C C . ASN C 1 147 ? -40.003 20.267 -6.846 1.00 38.63 124 ASN C C 1
ATOM 5397 O O . ASN C 1 147 ? -40.599 19.715 -7.765 1.00 51.64 124 ASN C O 1
ATOM 5402 N N . ASP C 1 148 ? -40.483 21.315 -6.200 1.00 46.80 125 ASP C N 1
ATOM 5403 C CA . ASP C 1 148 ? -41.853 21.755 -6.380 1.00 50.04 125 ASP C CA 1
ATOM 5404 C C . ASP C 1 148 ? -41.929 23.118 -7.028 1.00 34.75 125 ASP C C 1
ATOM 5405 O O . ASP C 1 148 ? -42.855 23.393 -7.777 1.00 45.51 125 ASP C O 1
ATOM 5410 N N . MET C 1 149 ? -40.959 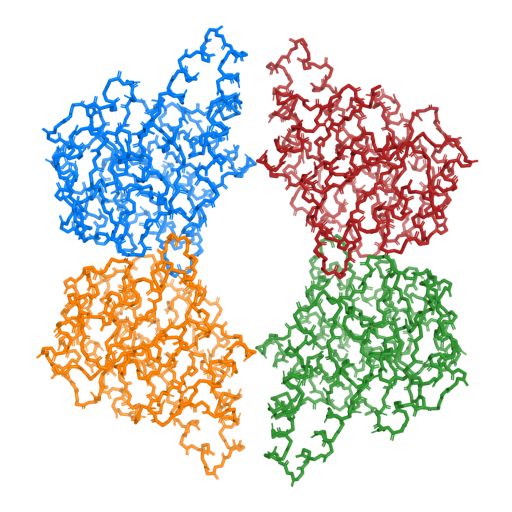23.972 -6.721 1.00 29.98 126 MET C N 1
ATOM 5411 C CA . MET C 1 149 ? -41.071 25.393 -7.024 1.00 30.23 126 MET C CA 1
ATOM 5412 C C . MET C 1 149 ? -41.173 25.652 -8.503 1.00 24.67 126 MET C C 1
ATOM 5413 O O . MET C 1 149 ? -40.750 24.843 -9.321 1.00 28.73 126 MET C O 1
ATOM 5418 N N . ASP C 1 150 ? -41.744 26.795 -8.833 1.00 27.89 127 ASP C N 1
ATOM 5419 C CA . ASP C 1 150 ? -41.824 27.235 -10.210 1.00 33.05 127 ASP C CA 1
ATOM 5420 C C . ASP C 1 150 ? -40.433 27.238 -10.830 1.00 31.60 127 ASP C C 1
ATOM 5421 O O . ASP C 1 150 ? -39.489 27.799 -10.280 1.00 34.22 127 ASP C O 1
ATOM 5426 N N . LEU C 1 151 ? -40.313 26.567 -11.964 1.00 31.17 128 LEU C N 1
ATOM 5427 C CA . LEU C 1 151 ? -39.044 26.440 -12.649 1.00 32.09 128 LEU C CA 1
ATOM 5428 C C . LEU C 1 151 ? -39.176 26.926 -14.090 1.00 27.52 128 LEU C C 1
ATOM 5429 O O . LEU C 1 151 ? -40.158 26.615 -14.758 1.00 27.31 128 LEU C O 1
ATOM 5434 N N . LEU C 1 152 ? -38.191 27.684 -14.558 1.00 21.95 129 LEU C N 1
ATOM 5435 C CA . LEU C 1 152 ? -38.113 28.051 -15.971 1.00 28.13 129 LEU C CA 1
ATOM 5436 C C . LEU C 1 152 ? -36.920 27.367 -16.622 1.00 25.76 129 LEU C C 1
ATOM 5437 O O . LEU C 1 152 ? -35.801 27.422 -16.121 1.00 19.71 129 LEU C O 1
ATOM 5442 N N . ILE C 1 153 ? -37.189 26.695 -17.731 1.00 19.94 130 ILE C N 1
ATOM 5443 C CA . ILE C 1 153 ? -36.139 26.138 -18.552 1.00 29.52 130 ILE C CA 1
ATOM 5444 C C . ILE C 1 153 ? -35.413 27.245 -19.309 1.00 25.28 130 ILE C C 1
ATOM 5445 O O . ILE C 1 153 ? -36.018 28.229 -19.754 1.00 21.14 130 ILE C O 1
ATOM 5450 N N . TYR C 1 154 ? -34.112 27.066 -19.454 1.00 18.70 131 TYR C N 1
ATOM 5451 C CA . TYR C 1 154 ? -33.282 28.086 -20.062 1.00 29.29 131 TYR C CA 1
ATOM 5452 C C . TYR C 1 154 ? -32.429 27.529 -21.199 1.00 18.63 131 TYR C C 1
ATOM 5453 O O . TYR C 1 154 ? -31.436 26.856 -20.959 1.00 20.16 131 TYR C O 1
ATOM 5462 N N . ASN C 1 155 ? -32.812 27.827 -22.435 1.00 20.85 132 ASN C N 1
ATOM 5463 C CA . ASN C 1 155 ? -32.027 27.408 -23.592 1.00 18.84 132 ASN C CA 1
ATOM 5464 C C . ASN C 1 155 ? -31.062 28.520 -23.944 1.00 18.83 132 ASN C C 1
ATOM 5465 O O . ASN C 1 155 ? -31.484 29.620 -24.336 1.00 17.70 132 ASN C O 1
ATOM 5470 N N . ILE C 1 156 ? -29.773 28.242 -23.750 1.00 13.95 133 ILE C N 1
ATOM 5471 C CA . ILE C 1 156 ? -28.703 29.150 -24.141 1.00 20.26 133 ILE C CA 1
ATOM 5472 C C . ILE C 1 156 ? -27.582 28.347 -24.836 1.00 19.54 133 ILE C C 1
ATOM 5473 O O . ILE C 1 156 ? -26.506 28.122 -24.287 1.00 14.55 133 ILE C O 1
ATOM 5478 N N . PRO C 1 157 ? -27.842 27.918 -26.076 1.00 13.60 134 PRO C N 1
ATOM 5479 C CA . PRO C 1 157 ? -26.981 26.943 -26.757 1.00 21.62 134 PRO C CA 1
ATOM 5480 C C . PRO C 1 157 ? -25.560 27.460 -27.057 1.00 22.62 134 PRO C C 1
ATOM 5481 O O . PRO C 1 157 ? -24.681 26.637 -27.289 1.00 20.31 134 PRO C O 1
ATOM 5485 N N . GLN C 1 158 ? -25.334 28.770 -27.018 1.00 16.36 135 GLN C N 1
ATOM 5486 C CA . GLN C 1 158 ? -23.981 29.314 -27.125 1.00 17.06 135 GLN C CA 1
ATOM 5487 C C . GLN C 1 158 ? -23.070 28.901 -25.958 1.00 22.61 135 GLN C C 1
ATOM 5488 O O . GLN C 1 158 ? -21.881 28.719 -26.156 1.00 17.89 135 GLN C O 1
ATOM 5494 N N . PHE C 1 159 ? -23.624 28.760 -24.750 1.00 22.53 136 PHE C N 1
ATOM 5495 C CA . PHE C 1 159 ? -22.812 28.487 -23.558 1.00 14.98 136 PHE C CA 1
ATOM 5496 C C . PHE C 1 159 ? -22.990 27.072 -23.039 1.00 17.63 136 PHE C C 1
ATOM 5497 O O . PHE C 1 159 ? -22.164 26.577 -22.278 1.00 23.37 136 PHE C O 1
ATOM 5505 N N . THR C 1 160 ? -24.059 26.403 -23.439 1.00 18.50 137 THR C N 1
ATOM 5506 C CA . THR C 1 160 ? -24.281 25.059 -22.942 1.00 17.39 137 THR C CA 1
ATOM 5507 C C . THR C 1 160 ? -24.963 24.203 -24.002 1.00 12.03 137 THR C C 1
ATOM 5508 O O . THR C 1 160 ? -25.321 24.714 -25.044 1.00 9.22 137 THR C O 1
ATOM 5512 N N . ASN C 1 161 ? -25.127 22.907 -23.728 1.00 15.20 138 ASN C N 1
ATOM 5513 C CA . ASN C 1 161 ? -25.929 22.025 -24.572 1.00 17.91 138 ASN C CA 1
ATOM 5514 C C . ASN C 1 161 ? -27.339 22.576 -24.805 1.00 23.71 138 ASN C C 1
ATOM 5515 O O . ASN C 1 161 ? -28.012 23.034 -23.864 1.00 18.18 138 ASN C O 1
ATOM 5520 N N . LYS C 1 162 ? -27.770 22.536 -26.067 1.00 24.03 139 LYS C N 1
ATOM 5521 C CA . LYS C 1 162 ? -29.116 22.941 -26.455 1.00 18.97 139 LYS C CA 1
ATOM 5522 C C . LYS C 1 162 ? -30.123 21.961 -25.893 1.00 24.69 139 LYS C C 1
ATOM 5523 O O . LYS C 1 162 ? -29.812 20.777 -25.725 1.00 22.79 139 LYS C O 1
ATOM 5529 N N . ILE C 1 163 ? -31.325 22.455 -25.609 1.00 24.61 140 ILE C N 1
ATOM 5530 C CA . ILE C 1 163 ? -32.460 21.591 -25.287 1.00 29.67 140 ILE C CA 1
ATOM 5531 C C . ILE C 1 163 ? -33.507 21.787 -26.388 1.00 22.38 140 ILE C C 1
ATOM 5532 O O . ILE C 1 163 ? -33.938 22.907 -26.646 1.00 18.93 140 ILE C O 1
ATOM 5537 N N . ASP C 1 164 ? -33.906 20.700 -27.044 1.00 20.48 141 ASP C N 1
ATOM 5538 C CA . ASP C 1 164 ? -34.832 20.808 -28.166 1.00 23.94 141 ASP C CA 1
ATOM 5539 C C . ASP C 1 164 ? -36.223 21.178 -27.680 1.00 23.83 141 ASP C C 1
ATOM 5540 O O . ASP C 1 164 ? -36.631 20.757 -26.604 1.00 20.41 141 ASP C O 1
ATOM 5545 N N . PRO C 1 165 ? -36.971 21.943 -28.486 1.00 27.76 142 PRO C N 1
ATOM 5546 C CA . PRO C 1 165 ? -38.363 22.262 -28.125 1.00 28.58 142 PRO C CA 1
ATOM 5547 C C . PRO C 1 165 ? -39.178 21.035 -27.705 1.00 27.49 142 PRO C C 1
ATOM 5548 O O . PRO C 1 165 ? -39.906 21.096 -26.715 1.00 31.56 142 PRO C O 1
ATOM 5552 N N . GLU C 1 166 ? -39.050 19.938 -28.444 1.00 29.50 143 GLU C N 1
ATOM 5553 C CA . GLU C 1 166 ? -39.749 18.702 -28.109 1.00 30.03 143 GLU C CA 1
ATOM 5554 C C . GLU C 1 166 ? -39.421 18.211 -26.678 1.00 35.23 143 GLU C C 1
ATOM 5555 O O . GLU C 1 166 ? -40.318 17.833 -25.926 1.00 30.02 143 GLU C O 1
ATOM 5561 N N . THR C 1 167 ? -38.137 18.203 -26.321 1.00 33.27 144 THR C N 1
ATOM 5562 C CA . THR C 1 167 ? -37.707 17.897 -24.951 1.00 29.93 144 THR C CA 1
ATOM 5563 C C . THR C 1 167 ? -38.397 18.842 -23.958 1.00 28.90 144 THR C C 1
ATOM 5564 O O . THR C 1 167 ? -38.824 18.430 -22.878 1.00 20.49 144 THR C O 1
ATOM 5568 N N . VAL C 1 168 ? -38.483 20.118 -24.324 1.00 28.57 145 VAL C N 1
ATOM 5569 C CA . VAL C 1 168 ? -39.156 21.098 -23.484 1.00 27.15 145 VAL C CA 1
ATOM 5570 C C . VAL C 1 168 ? -40.615 20.708 -23.352 1.00 26.73 145 VAL C C 1
ATOM 5571 O O . VAL C 1 168 ? -41.181 20.742 -22.263 1.00 23.05 145 VAL C O 1
ATOM 5575 N N . LYS C 1 169 ? -41.214 20.331 -24.473 1.00 23.30 146 LYS C N 1
ATOM 5576 C CA . LYS C 1 169 ? -42.605 19.928 -24.487 1.00 30.54 146 LYS C CA 1
ATOM 5577 C C . LYS C 1 169 ? -42.813 18.712 -23.587 1.00 34.08 146 LYS C C 1
ATOM 5578 O O . LYS C 1 169 ? -43.725 18.694 -22.758 1.00 33.56 146 LYS C O 1
ATOM 5584 N N . ASN C 1 170 ? -41.963 17.702 -23.744 1.00 30.14 147 ASN C N 1
ATOM 5585 C CA . ASN C 1 170 ? -42.132 16.463 -22.996 1.00 31.60 147 ASN C CA 1
ATOM 5586 C C . ASN C 1 170 ? -41.997 16.697 -21.500 1.00 32.37 147 ASN C C 1
ATOM 5587 O O . ASN C 1 170 ? -42.744 16.131 -20.708 1.00 34.67 147 ASN C O 1
ATOM 5592 N N . LEU C 1 171 ? -41.060 17.553 -21.112 1.00 37.93 148 LEU C N 1
ATOM 5593 C CA . LEU C 1 171 ? -40.901 17.891 -19.705 1.00 35.21 148 LEU C CA 1
ATOM 5594 C C . LEU C 1 171 ? -42.144 18.616 -19.211 1.00 35.12 148 LEU C C 1
ATOM 5595 O O . LEU C 1 171 ? -42.652 18.306 -18.135 1.00 40.68 148 LEU C O 1
ATOM 5600 N N . LYS C 1 172 ? -42.629 19.564 -20.010 1.00 31.56 149 LYS C N 1
ATOM 5601 C CA . LYS C 1 172 ? -43.812 20.360 -19.675 1.00 30.92 149 LYS C CA 1
ATOM 5602 C C . LYS C 1 172 ? -45.029 19.501 -19.316 1.00 31.10 149 LYS C C 1
ATOM 5603 O O . LYS C 1 172 ? -45.698 19.775 -18.324 1.00 39.42 149 LYS C O 1
ATOM 5609 N N . SER C 1 173 ? -45.318 18.483 -20.123 1.00 26.32 150 SER C N 1
ATOM 5610 C CA . SER C 1 173 ? -46.448 17.588 -19.867 1.00 35.53 150 SER C CA 1
ATOM 5611 C C . SER C 1 173 ? -46.248 16.808 -18.567 1.00 43.22 150 SER C C 1
ATOM 5612 O O . SER C 1 173 ? -47.204 16.532 -17.848 1.00 52.64 150 SER C O 1
ATOM 5615 N N . GLU C 1 174 ? -45.004 16.459 -18.266 1.00 39.87 151 GLU C N 1
ATOM 5616 C CA . GLU C 1 174 ? -44.709 15.583 -17.134 1.00 40.09 151 GLU C CA 1
ATOM 5617 C C . GLU C 1 174 ? -44.600 16.328 -15.799 1.00 39.75 151 GLU C C 1
ATOM 5618 O O . GLU C 1 174 ? -44.649 15.710 -14.736 1.00 38.04 151 GLU C O 1
ATOM 5624 N N . PHE C 1 175 ? -44.472 17.651 -15.850 1.00 36.68 152 PHE C N 1
ATOM 5625 C CA . PHE C 1 175 ? -44.202 18.427 -14.645 1.00 38.61 152 PHE C CA 1
ATOM 5626 C C . PHE C 1 175 ? -44.863 19.789 -14.684 1.00 33.51 152 PHE C C 1
ATOM 5627 O O . PHE C 1 175 ? -44.435 20.687 -15.414 1.00 31.76 152 PHE C O 1
ATOM 5635 N N . SER C 1 176 ? -45.904 19.943 -13.879 1.00 34.73 153 SER C N 1
ATOM 5636 C CA . SER C 1 176 ? -46.664 21.179 -13.862 1.00 41.76 153 SER C CA 1
ATOM 5637 C C . SER C 1 176 ? -45.857 22.325 -13.272 1.00 32.49 153 SER C C 1
ATOM 5638 O O . SER C 1 176 ? -46.222 23.472 -13.468 1.00 35.65 153 SER C O 1
ATOM 5641 N N . SER C 1 177 ? -44.761 22.026 -12.567 1.00 38.24 154 SER C N 1
ATOM 5642 C CA . SER C 1 177 ? -43.946 23.087 -11.955 1.00 41.79 154 SER C CA 1
ATOM 5643 C C . SER C 1 177 ? -42.997 23.780 -12.959 1.00 35.81 154 SER C C 1
ATOM 5644 O O . SER C 1 177 ? -42.324 24.757 -12.612 1.00 37.21 154 SER C O 1
ATOM 5647 N N . VAL C 1 178 ? -42.939 23.274 -14.187 1.00 31.57 155 VAL C N 1
ATOM 5648 C CA . VAL C 1 178 ? -42.310 24.008 -15.289 1.00 38.61 155 VAL C CA 1
ATOM 5649 C C . VAL C 1 178 ? -43.244 25.120 -15.760 1.00 34.62 155 VAL C C 1
ATOM 5650 O O . VAL C 1 178 ? -44.307 24.852 -16.308 1.00 34.17 155 VAL C O 1
ATOM 5654 N N . LYS C 1 179 ? -42.834 26.365 -15.563 1.00 35.95 156 LYS C N 1
ATOM 5655 C CA . LYS C 1 179 ? -43.747 27.488 -15.721 1.00 39.88 156 LYS C CA 1
ATOM 5656 C C . LYS C 1 179 ? -43.489 28.274 -16.989 1.00 30.32 156 LYS C C 1
ATOM 5657 O O . LYS C 1 179 ? -44.176 29.252 -17.264 1.00 31.64 156 LYS C O 1
ATOM 5663 N N . GLY C 1 180 ? -42.510 27.834 -17.766 1.00 34.68 157 GLY C N 1
ATOM 5664 C CA . GLY C 1 180 ? -42.192 28.478 -19.023 1.00 32.33 157 GLY C CA 1
ATOM 5665 C C . GLY C 1 180 ? -40.775 28.163 -19.461 1.00 36.10 157 GLY C C 1
ATOM 5666 O O . GLY C 1 180 ? -40.120 27.266 -18.895 1.00 26.93 157 GLY C O 1
ATOM 5667 N N . VAL C 1 181 ? -40.308 28.913 -20.460 1.00 24.74 158 VAL C N 1
ATOM 5668 C CA . VAL C 1 181 ? -38.991 28.702 -21.056 1.00 23.18 158 VAL C CA 1
ATOM 5669 C C . VAL C 1 181 ? -38.369 30.014 -21.572 1.00 21.89 158 VAL C C 1
ATOM 5670 O O . VAL C 1 181 ? -39.067 30.868 -22.108 1.00 23.21 158 VAL C O 1
ATOM 5674 N N . LYS C 1 182 ? -37.061 30.171 -21.382 1.00 27.51 159 LYS C N 1
ATOM 5675 C CA . LYS C 1 182 ? -36.317 31.350 -21.863 1.00 26.14 159 LYS C CA 1
ATOM 5676 C C . LYS C 1 182 ? -35.339 30.965 -22.935 1.00 20.23 159 LYS C C 1
ATOM 5677 O O . LYS C 1 182 ? -34.620 29.995 -22.767 1.00 23.20 159 LYS C O 1
ATOM 5683 N N . ASP C 1 183 ? -35.257 31.750 -24.004 1.00 21.39 160 ASP C N 1
ATOM 5684 C CA . ASP C 1 183 ? -34.345 31.421 -25.088 1.00 20.55 160 ASP C CA 1
ATOM 5685 C C . ASP C 1 183 ? -33.417 32.576 -25.440 1.00 27.11 160 ASP C C 1
ATOM 5686 O O . ASP C 1 183 ? -33.873 33.672 -25.762 1.00 25.81 160 ASP C O 1
ATOM 5691 N N . SER C 1 184 ? -32.112 32.308 -25.368 1.00 27.80 161 SER C N 1
ATOM 5692 C CA . SER C 1 184 ? -31.083 33.281 -25.722 1.00 28.47 161 SER C CA 1
ATOM 5693 C C . SER C 1 184 ? -30.338 32.850 -26.990 1.00 22.17 161 SER C C 1
ATOM 5694 O O . SER C 1 184 ? -29.210 33.254 -27.218 1.00 20.25 161 SER C O 1
ATOM 5697 N N . SER C 1 185 ? -30.980 32.032 -27.815 1.00 22.52 162 SER C N 1
ATOM 5698 C CA . SER C 1 185 ? -30.305 31.417 -28.954 1.00 20.88 162 SER C CA 1
ATOM 5699 C C . SER C 1 185 ? -30.143 32.384 -30.111 1.00 25.03 162 SER C C 1
ATOM 5700 O O . SER C 1 185 ? -29.230 32.225 -30.905 1.00 27.97 162 SER C O 1
ATOM 5703 N N . ALA C 1 186 ? -31.048 33.365 -30.200 1.00 20.77 163 ALA C N 1
ATOM 5704 C CA . ALA C 1 186 ? -31.099 34.348 -31.293 1.00 19.92 163 ALA C CA 1
ATOM 5705 C C . ALA C 1 186 ? -31.485 33.692 -32.620 1.00 16.04 163 ALA C C 1
ATOM 5706 O O . ALA C 1 186 ? -31.435 34.309 -33.667 1.00 17.22 163 ALA C O 1
ATOM 5708 N N . ASP C 1 187 ? -31.880 32.434 -32.545 1.00 20.15 164 ASP C N 1
ATOM 5709 C CA . ASP C 1 187 ? -32.380 31.703 -33.682 1.00 18.00 164 ASP C CA 1
ATOM 5710 C C . ASP C 1 187 ? -33.890 31.872 -33.736 1.00 19.69 164 ASP C C 1
ATOM 5711 O O . ASP C 1 187 ? -34.640 31.278 -32.949 1.00 20.07 164 ASP C O 1
ATOM 5716 N N . ILE C 1 188 ? -34.331 32.688 -34.676 1.00 17.10 165 ILE C N 1
ATOM 5717 C CA . ILE C 1 188 ? -35.726 33.080 -34.746 1.00 23.82 165 ILE C CA 1
ATOM 5718 C C . ILE C 1 188 ? -36.654 31.891 -35.001 1.00 26.30 165 ILE C C 1
ATOM 5719 O O . ILE C 1 188 ? -37.742 31.810 -34.410 1.00 17.70 165 ILE C O 1
ATOM 5724 N N . ARG C 1 189 ? -36.221 30.968 -35.863 1.00 24.15 166 ARG C N 1
ATOM 5725 C CA . ARG C 1 189 ? -37.041 29.811 -36.208 1.00 22.96 166 ARG C CA 1
ATOM 5726 C C . ARG C 1 189 ? -37.218 28.950 -34.980 1.00 23.31 166 ARG C C 1
ATOM 5727 O O . ARG C 1 189 ? -38.321 28.479 -34.702 1.00 21.47 166 ARG C O 1
ATOM 5735 N N . GLY C 1 190 ? -36.123 28.772 -34.240 1.00 24.86 167 GLY C N 1
ATOM 5736 C CA . GLY C 1 190 ? -36.133 27.997 -33.014 1.00 25.16 167 GLY C CA 1
ATOM 5737 C C . GLY C 1 190 ? -37.040 28.637 -31.986 1.00 23.56 167 GLY C C 1
ATOM 5738 O O . GLY C 1 190 ? -37.822 27.958 -31.318 1.00 20.62 167 GLY C O 1
ATOM 5739 N N . PHE C 1 191 ? -36.943 29.955 -31.873 1.00 21.08 168 PHE C N 1
ATOM 5740 C CA . PHE C 1 191 ? -37.758 30.681 -30.927 1.00 21.88 168 PHE C CA 1
ATOM 5741 C C . PHE C 1 191 ? -39.233 30.450 -31.224 1.00 20.87 168 PHE C C 1
ATOM 5742 O O . PHE C 1 191 ? -40.028 30.241 -30.323 1.00 23.53 168 PHE C O 1
ATOM 5750 N N . MET C 1 192 ? -39.592 30.455 -32.499 1.00 27.87 169 MET C N 1
ATOM 5751 C CA . MET C 1 192 ? -40.987 30.284 -32.882 1.00 24.61 169 MET C CA 1
ATOM 5752 C C . MET C 1 192 ? -41.469 28.899 -32.535 1.00 24.50 169 MET C C 1
ATOM 5753 O O . MET C 1 192 ? -42.659 28.685 -32.318 1.00 29.48 169 MET C O 1
ATOM 5758 N N . GLU C 1 193 ? -40.536 27.956 -32.475 1.00 24.66 170 GLU C N 1
ATOM 5759 C CA . GLU C 1 193 ? -40.864 26.600 -32.080 1.00 26.17 170 GLU C CA 1
ATOM 5760 C C . GLU C 1 193 ? -41.170 26.530 -30.597 1.00 28.76 170 GLU C C 1
ATOM 5761 O O . GLU C 1 193 ? -42.108 25.837 -30.176 1.00 26.69 170 GLU C O 1
ATOM 5767 N N . MET C 1 194 ? -40.358 27.230 -29.810 1.00 20.70 171 MET C N 1
ATOM 5768 C CA . MET C 1 194 ? -40.586 27.327 -28.383 1.00 25.97 171 MET C CA 1
ATOM 5769 C C . MET C 1 194 ? -41.932 28.003 -28.128 1.00 28.41 171 MET C C 1
ATOM 5770 O O . MET C 1 194 ? -42.654 27.610 -27.216 1.00 20.73 171 MET C O 1
ATOM 5775 N N . LEU C 1 195 ? -42.270 29.004 -28.948 1.00 25.76 172 LEU C N 1
ATOM 5776 C CA . LEU C 1 195 ? -43.528 29.737 -28.795 1.00 24.51 172 LEU C CA 1
ATOM 5777 C C . LEU C 1 195 ? -44.755 28.858 -28.963 1.00 27.57 172 LEU C C 1
ATOM 5778 O O . LEU C 1 195 ? -45.787 29.117 -28.359 1.00 27.59 172 LEU C O 1
ATOM 5783 N N . SER C 1 196 ? -44.650 27.828 -29.793 1.00 27.59 173 SER C N 1
ATOM 5784 C CA . SER C 1 196 ? -45.769 26.918 -30.013 1.00 27.49 173 SER C CA 1
ATOM 5785 C C . SER C 1 196 ? -46.205 26.259 -28.709 1.00 31.05 173 SER C C 1
ATOM 5786 O O . SER C 1 196 ? -47.309 25.726 -28.611 1.00 31.99 173 SER C O 1
ATOM 5789 N N . LEU C 1 197 ? -45.323 26.295 -27.713 1.00 34.52 174 LEU C N 1
ATOM 5790 C CA . LEU C 1 197 ? -45.595 25.666 -26.428 1.00 33.44 174 LEU C CA 1
ATOM 5791 C C . LEU C 1 197 ? -46.320 26.609 -25.495 1.00 33.28 174 LEU C C 1
ATOM 5792 O O . LEU C 1 197 ? -46.795 26.190 -24.433 1.00 28.30 174 LEU C O 1
ATOM 5797 N N . SER C 1 198 ? -46.409 27.873 -25.899 1.00 33.34 175 SER C N 1
ATOM 5798 C CA . SER C 1 198 ? -47.073 28.891 -25.099 1.00 37.31 175 SER C CA 1
ATOM 5799 C C . SER C 1 198 ? -48.531 28.569 -24.796 1.00 34.88 175 SER C C 1
ATOM 5800 O O . SER C 1 198 ? -49.303 28.217 -25.692 1.00 40.87 175 SER C O 1
ATOM 5803 N N . ASP C 1 199 ? -48.884 28.687 -23.518 1.00 34.72 176 ASP C N 1
ATOM 5804 C CA . ASP C 1 199 ? -50.274 28.784 -23.081 1.00 34.08 176 ASP C CA 1
ATOM 5805 C C . ASP C 1 199 ? -50.348 29.538 -21.744 1.00 36.35 176 ASP C C 1
ATOM 5806 O O . ASP C 1 199 ? -49.352 30.094 -21.280 1.00 36.19 176 ASP C O 1
ATOM 5811 N N . ASP C 1 200 ? -51.524 29.558 -21.130 1.00 42.24 177 ASP C N 1
ATOM 5812 C CA . ASP C 1 200 ? -51.744 30.338 -19.912 1.00 47.61 177 ASP C CA 1
ATOM 5813 C C . ASP C 1 200 ? -50.760 30.019 -18.792 1.00 40.88 177 ASP C C 1
ATOM 5814 O O . ASP C 1 200 ? -50.421 30.894 -17.995 1.00 49.07 177 ASP C O 1
ATOM 5819 N N . ASP C 1 201 ? -50.302 28.774 -18.741 1.00 38.54 178 ASP C N 1
ATOM 5820 C CA . ASP C 1 201 ? -49.434 28.319 -17.663 1.00 35.58 178 ASP C CA 1
ATOM 5821 C C . ASP C 1 201 ? -48.051 28.006 -18.189 1.00 38.48 178 ASP C C 1
ATOM 5822 O O . ASP C 1 201 ? -47.358 27.129 -17.666 1.00 43.48 178 ASP C O 1
ATOM 5827 N N . PHE C 1 202 ? -47.653 28.713 -19.241 1.00 42.92 179 PHE C N 1
ATOM 5828 C CA . PHE C 1 202 ? -46.358 28.476 -19.864 1.00 29.55 179 PHE C CA 1
ATOM 5829 C C . PHE C 1 202 ? -45.906 29.694 -20.640 1.00 26.41 179 PHE C C 1
ATOM 5830 O O . PHE C 1 202 ? -46.343 29.912 -21.766 1.00 28.93 179 PHE C O 1
ATOM 5838 N N . ALA C 1 203 ? -45.013 30.468 -20.025 1.00 24.46 180 ALA C N 1
ATOM 5839 C CA . ALA C 1 203 ? -44.457 31.674 -20.625 1.00 27.66 180 ALA C CA 1
ATOM 5840 C C . ALA C 1 203 ? -43.249 31.375 -21.529 1.00 27.85 180 ALA C C 1
ATOM 5841 O O . ALA C 1 203 ? -42.571 30.360 -21.371 1.00 21.76 180 ALA C O 1
ATOM 5843 N N . VAL C 1 204 ? -42.997 32.271 -22.482 1.00 26.41 181 VAL C N 1
ATOM 5844 C CA . VAL C 1 204 ? -41.881 32.119 -23.412 1.00 33.77 181 VAL C CA 1
ATOM 5845 C C . VAL C 1 204 ? -41.139 33.443 -23.544 1.00 28.78 181 VAL C C 1
ATOM 5846 O O . VAL C 1 204 ? -41.654 34.391 -24.146 1.00 30.80 181 VAL C O 1
ATOM 5850 N N . PHE C 1 205 ? -39.920 33.489 -23.006 1.00 26.08 182 PHE C N 1
ATOM 5851 C CA . PHE C 1 205 ? -39.163 34.735 -22.902 1.00 30.95 182 PHE C CA 1
ATOM 5852 C C . PHE C 1 205 ? -38.015 34.839 -23.930 1.00 25.77 182 PHE C C 1
ATOM 5853 O O . PHE C 1 205 ? -37.302 33.869 -24.158 1.00 22.39 182 PHE C O 1
ATOM 5861 N N . GLN C 1 206 ? -37.827 36.027 -24.514 1.00 27.49 183 GLN C N 1
ATOM 5862 C CA . GLN C 1 206 ? -36.709 36.295 -25.426 1.00 26.27 183 GLN C CA 1
ATOM 5863 C C . GLN C 1 206 ? -35.483 36.841 -24.680 1.00 22.47 183 GLN C C 1
ATOM 5864 O O . GLN C 1 206 ? -35.573 37.838 -23.980 1.00 33.69 183 GLN C O 1
ATOM 5870 N N . GLY C 1 207 ? -34.336 36.195 -24.843 1.00 24.85 184 GLY C N 1
ATOM 5871 C CA . GLY C 1 207 ? -33.163 36.496 -24.036 1.00 23.57 184 GLY C CA 1
ATOM 5872 C C . GLY C 1 207 ? -32.160 37.411 -24.715 1.00 35.35 184 GLY C C 1
ATOM 5873 O O . GLY C 1 207 ? -31.086 37.681 -24.162 1.00 32.16 184 GLY C O 1
ATOM 5874 N N . GLN C 1 208 ? -32.510 37.874 -25.917 1.00 35.22 185 GLN C N 1
ATOM 5875 C CA . GLN C 1 208 ? -31.699 38.840 -26.655 1.00 34.35 185 GLN C CA 1
ATOM 5876 C C . GLN C 1 208 ? -32.464 40.143 -26.804 1.00 31.89 185 GLN C C 1
ATOM 5877 O O . GLN C 1 208 ? -33.478 40.197 -27.512 1.00 23.86 185 GLN C O 1
ATOM 5883 N N . ASP C 1 209 ? -31.943 41.188 -26.162 1.00 28.35 186 ASP C N 1
ATOM 5884 C CA . ASP C 1 209 ? -32.641 42.469 -26.033 1.00 34.07 186 ASP C CA 1
ATOM 5885 C C . ASP C 1 209 ? -33.053 43.050 -27.385 1.00 32.35 186 ASP C C 1
ATOM 5886 O O . ASP C 1 209 ? -34.136 43.634 -27.519 1.00 24.78 186 ASP C O 1
ATOM 5891 N N . ASP C 1 210 ? -32.184 42.887 -28.380 1.00 26.39 187 ASP C N 1
ATOM 5892 C CA . ASP C 1 210 ? -32.436 43.462 -29.693 1.00 32.54 187 ASP C CA 1
ATOM 5893 C C . ASP C 1 210 ? -33.586 42.774 -30.446 1.00 29.32 187 ASP C C 1
ATOM 5894 O O . ASP C 1 210 ? -34.133 43.333 -31.393 1.00 35.26 187 ASP C O 1
ATOM 5899 N N . LEU C 1 211 ? -33.977 41.584 -30.006 1.00 33.18 188 LEU C N 1
ATOM 5900 C CA . LEU C 1 211 ? -35.033 40.830 -30.681 1.00 25.92 188 LEU C CA 1
ATOM 5901 C C . LEU C 1 211 ? -36.374 40.910 -29.959 1.00 33.08 188 LEU C C 1
ATOM 5902 O O . LEU C 1 211 ? -37.366 40.346 -30.434 1.00 35.92 188 LEU C O 1
ATOM 5907 N N . LEU C 1 212 ? -36.409 41.610 -28.824 1.00 28.91 189 LEU C N 1
ATOM 5908 C CA . LEU C 1 212 ? -37.612 41.668 -28.005 1.00 29.95 189 LEU C CA 1
ATOM 5909 C C . LEU C 1 212 ? -38.806 42.099 -28.834 1.00 27.65 189 LEU C C 1
ATOM 5910 O O . LEU C 1 212 ? -39.869 41.494 -28.743 1.00 29.06 189 LEU C O 1
ATOM 5915 N N . PHE C 1 213 ? -38.634 43.131 -29.656 1.00 29.84 190 PHE C N 1
ATOM 5916 C CA . PHE C 1 213 ? -39.749 43.617 -30.441 1.00 27.71 190 PHE C CA 1
ATOM 5917 C C . PHE C 1 213 ? -40.293 42.541 -31.357 1.00 32.01 190 PHE C C 1
ATOM 5918 O O . PHE C 1 213 ? -41.496 42.279 -31.341 1.00 32.57 190 PHE C O 1
ATOM 5926 N N . THR C 1 214 ? -39.419 41.943 -32.166 1.00 30.32 191 THR C N 1
ATOM 5927 C CA . THR C 1 214 ? -39.849 40.930 -33.113 1.00 28.17 191 THR C CA 1
ATOM 5928 C C . THR C 1 214 ? -40.565 39.816 -32.367 1.00 29.20 191 THR C C 1
ATOM 5929 O O . THR C 1 214 ? -41.518 39.247 -32.892 1.00 25.26 191 THR C O 1
ATOM 5933 N N . SER C 1 215 ? -40.107 39.527 -31.141 1.00 27.95 192 SER C N 1
ATOM 5934 C CA . SER C 1 215 ? -40.664 38.428 -30.333 1.00 25.93 192 SER C CA 1
ATOM 5935 C C . SER C 1 215 ? -42.027 38.740 -29.725 1.00 30.91 192 SER C C 1
ATOM 5936 O O . SER C 1 215 ? -42.848 37.838 -29.552 1.00 29.37 192 SER C O 1
ATOM 5939 N N . LEU C 1 216 ? -42.269 39.999 -29.366 1.00 32.95 193 LEU C N 1
ATOM 5940 C CA . LEU C 1 216 ? -43.567 40.357 -28.800 1.00 36.56 193 LEU C CA 1
ATOM 5941 C C . LEU C 1 216 ? -44.634 40.181 -29.871 1.00 30.68 193 LEU C C 1
ATOM 5942 O O . LEU C 1 216 ? -45.747 39.729 -29.587 1.00 24.45 193 LEU C O 1
ATOM 5947 N N . GLU C 1 217 ? -44.261 40.471 -31.113 1.00 32.69 194 GLU C N 1
ATOM 5948 C CA . GLU C 1 217 ? -45.183 40.356 -32.237 1.00 28.70 194 GLU C CA 1
ATOM 5949 C C . GLU C 1 217 ? -45.554 38.927 -32.541 1.00 29.22 194 GLU C C 1
ATOM 5950 O O . GLU C 1 217 ? -46.591 38.676 -33.149 1.00 40.67 194 GLU C O 1
ATOM 5956 N N . LEU C 1 218 ? -44.713 37.991 -32.118 1.00 26.07 195 LEU C N 1
ATOM 5957 C CA . LEU C 1 218 ? -44.967 36.572 -32.333 1.00 27.89 195 LEU C CA 1
ATOM 5958 C C . LEU C 1 218 ? -45.614 35.858 -31.121 1.00 27.96 195 LEU C C 1
ATOM 5959 O O . LEU C 1 218 ? -45.929 34.670 -31.190 1.00 26.83 195 LEU C O 1
ATOM 5964 N N . GLY C 1 219 ? -45.796 36.573 -30.016 1.00 22.32 196 GLY C N 1
ATOM 5965 C CA . GLY C 1 219 ? -46.528 36.039 -28.871 1.00 32.44 196 GLY C CA 1
ATOM 5966 C C . GLY C 1 219 ? -45.684 35.759 -27.636 1.00 26.78 196 GLY C C 1
ATOM 5967 O O . GLY C 1 219 ? -46.075 34.955 -26.788 1.00 26.07 196 GLY C O 1
ATOM 5968 N N . ALA C 1 220 ? -44.534 36.422 -27.539 1.00 24.99 197 ALA C N 1
ATOM 5969 C CA . ALA C 1 220 ? -43.632 36.267 -26.401 1.00 33.10 197 ALA C CA 1
ATOM 5970 C C . ALA C 1 220 ? -44.249 36.824 -25.126 1.00 30.44 197 ALA C C 1
ATOM 5971 O O . ALA C 1 220 ? -44.898 37.862 -25.155 1.00 33.54 197 ALA C O 1
ATOM 5973 N N . SER C 1 221 ? -44.031 36.136 -24.009 1.00 32.18 198 SER C N 1
ATOM 5974 C CA . SER C 1 221 ? -44.454 36.639 -22.705 1.00 26.33 198 SER C CA 1
ATOM 5975 C C . SER C 1 221 ? -43.597 37.815 -22.279 1.00 33.30 198 SER C C 1
ATOM 5976 O O . SER C 1 221 ? -44.028 38.631 -21.470 1.00 32.49 198 SER C O 1
ATOM 5979 N N . GLY C 1 222 ? -42.380 37.889 -22.822 1.00 33.06 199 GLY C N 1
ATOM 5980 C CA . GLY C 1 222 ? -41.522 39.036 -22.588 1.00 31.93 199 GLY C CA 1
ATOM 5981 C C . GLY C 1 222 ? -40.058 38.783 -22.864 1.00 23.20 199 GLY C C 1
ATOM 5982 O O . GLY C 1 222 ? -39.711 37.919 -23.663 1.00 22.47 199 GLY C O 1
ATOM 5983 N N . GLY C 1 223 ? -39.198 39.537 -22.185 1.00 25.68 200 GLY C N 1
ATOM 5984 C CA . GLY C 1 223 ? -37.762 39.422 -22.369 1.00 28.04 200 GLY C CA 1
ATOM 5985 C C . GLY C 1 223 ? -36.966 39.285 -21.080 1.00 27.48 200 GLY C C 1
ATOM 5986 O O . GLY C 1 223 ? -37.357 39.769 -20.021 1.00 27.75 200 GLY C O 1
ATOM 5987 N N . VAL C 1 224 ? -35.838 38.598 -21.177 1.00 31.36 201 VAL C N 1
ATOM 5988 C CA . VAL C 1 224 ? -34.830 38.612 -20.133 1.00 22.61 201 VAL C CA 1
ATOM 5989 C C . VAL C 1 224 ? -33.659 39.355 -20.739 1.00 23.83 201 VAL C C 1
ATOM 5990 O O . VAL C 1 224 ? -32.877 38.781 -21.493 1.00 33.62 201 VAL C O 1
ATOM 5994 N N . CYS C 1 225 ? -33.537 40.630 -20.410 1.00 26.90 202 CYS C N 1
ATOM 5995 C CA . CYS C 1 225 ? -32.685 41.530 -21.172 1.00 29.19 202 CYS C CA 1
ATOM 5996 C C . CYS C 1 225 ? -31.625 42.212 -20.335 1.00 27.94 202 CYS C C 1
ATOM 5997 O O . CYS C 1 225 ? -31.920 43.144 -19.578 1.00 31.95 202 CYS C O 1
ATOM 6000 N N . GLY C 1 226 ? -30.385 41.763 -20.513 1.00 21.64 203 GLY C N 1
ATOM 6001 C CA . GLY C 1 226 ? -29.265 42.224 -19.720 1.00 27.99 203 GLY C CA 1
ATOM 6002 C C . GLY C 1 226 ? -29.032 43.722 -19.730 1.00 25.81 203 GLY C C 1
ATOM 6003 O O . GLY C 1 226 ? -28.496 44.252 -18.758 1.00 18.29 203 GLY C O 1
ATOM 6004 N N . THR C 1 227 ? -29.416 44.412 -20.806 1.00 22.28 204 THR C N 1
ATOM 6005 C CA . THR C 1 227 ? -29.202 45.858 -20.859 1.00 26.62 204 THR C CA 1
ATOM 6006 C C . THR C 1 227 ? -29.911 46.592 -19.722 1.00 31.24 204 THR C C 1
ATOM 6007 O O . THR C 1 227 ? -29.517 47.707 -19.381 1.00 24.67 204 THR C O 1
ATOM 6011 N N . THR C 1 228 ? -30.946 45.978 -19.139 1.00 21.59 205 THR C N 1
ATOM 6012 C CA . THR C 1 228 ? -31.709 46.656 -18.101 1.00 24.77 205 THR C CA 1
ATOM 6013 C C . THR C 1 228 ? -30.897 46.866 -16.817 1.00 26.85 205 THR C C 1
ATOM 6014 O O . THR C 1 228 ? -31.374 47.519 -15.910 1.00 27.77 205 THR C O 1
ATOM 6018 N N . ASN C 1 229 ? -29.666 46.351 -16.769 1.00 25.31 206 ASN C N 1
ATOM 6019 C CA . ASN C 1 229 ? -28.754 46.594 -15.652 1.00 21.44 206 ASN C CA 1
ATOM 6020 C C . ASN C 1 229 ? -28.180 48.005 -15.579 1.00 23.76 206 ASN C C 1
ATOM 6021 O O . ASN C 1 229 ? -27.475 48.323 -14.630 1.00 26.72 206 ASN C O 1
ATOM 6026 N N . PHE C 1 230 ? -28.436 48.822 -16.600 1.00 33.40 207 PHE C N 1
ATOM 6027 C CA . PHE C 1 230 ? -27.937 50.201 -16.662 1.00 29.37 207 PHE C CA 1
ATOM 6028 C C . PHE C 1 230 ? -28.663 51.044 -17.731 1.00 31.01 207 PHE C C 1
ATOM 6029 O O . PHE C 1 230 ? -28.218 52.137 -18.084 1.00 26.65 207 PHE C O 1
ATOM 6037 N N . SER C 1 231 ? -29.782 50.527 -18.235 1.00 29.55 208 SER C N 1
ATOM 6038 C CA . SER C 1 231 ? -30.589 51.220 -19.232 1.00 28.80 208 SER C CA 1
ATOM 6039 C C . SER C 1 231 ? -32.046 50.794 -19.096 1.00 38.60 208 SER C C 1
ATOM 6040 O O . SER C 1 231 ? -32.316 49.703 -18.597 1.00 42.46 208 SER C O 1
ATOM 6043 N N . ASP C 1 232 ? -32.974 51.640 -19.554 1.00 30.11 209 ASP C N 1
ATOM 6044 C CA . ASP C 1 232 ? -34.403 51.394 -19.386 1.00 29.97 209 ASP C CA 1
ATOM 6045 C C . ASP C 1 232 ? -35.119 51.321 -20.733 1.00 39.91 209 ASP C C 1
ATOM 6046 O O . ASP C 1 232 ? -36.356 51.254 -20.805 1.00 34.71 209 ASP C O 1
ATOM 6051 N N . GLY C 1 233 ? -34.335 51.318 -21.805 1.00 39.44 210 GLY C N 1
ATOM 6052 C CA . GLY C 1 233 ? -34.887 51.140 -23.131 1.00 41.72 210 GLY C CA 1
ATOM 6053 C C . GLY C 1 233 ? -35.838 49.958 -23.204 1.00 40.90 210 GLY C C 1
ATOM 6054 O O . GLY C 1 233 ? -36.966 50.105 -23.669 1.00 50.82 210 GLY C O 1
ATOM 6055 N N . ILE C 1 234 ? -35.401 48.791 -22.734 1.00 39.26 211 ILE C N 1
ATOM 6056 C CA . ILE C 1 234 ? -36.197 47.573 -22.884 1.00 37.15 211 ILE C CA 1
ATOM 6057 C C . ILE C 1 234 ? -37.537 47.691 -22.157 1.00 33.68 211 ILE C C 1
ATOM 6058 O O . ILE C 1 234 ? -38.537 47.205 -22.663 1.00 34.91 211 ILE C O 1
ATOM 6063 N N . VAL C 1 235 ? -37.579 48.336 -20.989 1.00 34.61 212 VAL C N 1
ATOM 6064 C CA . VAL C 1 235 ? -38.871 48.530 -20.319 1.00 41.06 212 VAL C CA 1
ATOM 6065 C C . VAL C 1 235 ? -39.763 49.523 -21.091 1.00 43.32 212 VAL C C 1
ATOM 6066 O O . VAL C 1 235 ? -40.942 49.239 -21.332 1.00 41.21 212 VAL C O 1
ATOM 6070 N N . ARG C 1 236 ? -39.222 50.677 -21.476 1.00 35.25 213 ARG C N 1
ATOM 6071 C CA . ARG C 1 236 ? -40.037 51.663 -22.187 1.00 33.49 213 ARG C CA 1
ATOM 6072 C C . ARG C 1 236 ? -40.621 50.997 -23.413 1.00 38.36 213 ARG C C 1
ATOM 6073 O O . ARG C 1 236 ? -41.751 51.275 -23.815 1.00 41.09 213 ARG C O 1
ATOM 6081 N N . LEU C 1 237 ? -39.834 50.092 -23.984 1.00 45.21 214 LEU C N 1
ATOM 6082 C CA . LEU C 1 237 ? -40.189 49.404 -25.212 1.00 38.70 214 LEU C CA 1
ATOM 6083 C C . LEU C 1 237 ? -41.389 48.524 -24.962 1.00 36.46 214 LEU C C 1
ATOM 6084 O O . LEU C 1 237 ? -42.304 48.457 -25.774 1.00 41.33 214 LEU C O 1
ATOM 6089 N N . TYR C 1 238 ? -41.373 47.851 -23.819 1.00 43.60 215 TYR C 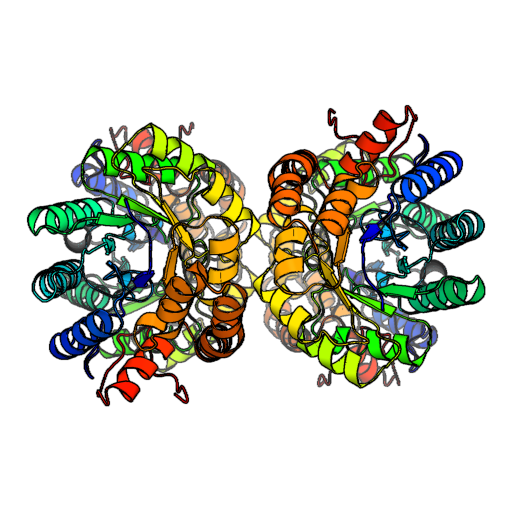N 1
ATOM 6090 C CA . TYR C 1 238 ? -42.369 46.835 -23.506 1.00 49.29 215 TYR C CA 1
ATOM 6091 C C . TYR C 1 238 ? -43.732 47.436 -23.198 1.00 42.15 215 TYR C C 1
ATOM 6092 O O . TYR C 1 238 ? -44.747 46.930 -23.656 1.00 42.46 215 TYR C O 1
ATOM 6101 N N . HIS C 1 239 ? -43.764 48.504 -22.415 1.00 43.45 216 HIS C N 1
ATOM 6102 C CA . HIS C 1 239 ? -45.044 49.095 -22.056 1.00 51.37 216 HIS C CA 1
ATOM 6103 C C . HIS C 1 239 ? -45.584 49.926 -23.213 1.00 40.76 216 HIS C C 1
ATOM 6104 O O . HIS C 1 239 ? -46.790 49.985 -23.417 1.00 42.11 216 HIS C O 1
ATOM 6111 N N . GLU C 1 240 ? -44.694 50.523 -23.996 1.00 43.17 217 GLU C N 1
ATOM 6112 C CA . GLU C 1 240 ? -45.106 51.213 -25.219 1.00 48.31 217 GLU C CA 1
ATOM 6113 C C . GLU C 1 240 ? -45.733 50.262 -26.234 1.00 54.93 217 GLU C C 1
ATOM 6114 O O . GLU C 1 240 ? -46.490 50.688 -27.111 1.00 56.89 217 GLU C O 1
ATOM 6120 N N . TYR C 1 241 ? -45.424 48.975 -26.109 1.00 63.07 218 TYR C N 1
ATOM 6121 C CA . TYR C 1 241 ? -45.778 48.008 -27.144 1.00 55.28 218 TYR C CA 1
ATOM 6122 C C . TYR C 1 241 ? -47.290 47.853 -27.325 1.00 60.47 218 TYR C C 1
ATOM 6123 O O . TYR C 1 241 ? -47.761 47.827 -28.459 1.00 63.89 218 TYR C O 1
ATOM 6132 N N . LYS C 1 242 ? -48.043 47.759 -26.228 1.00 65.92 219 LYS C N 1
ATOM 6133 C CA . LYS C 1 242 ? -49.455 47.352 -26.304 1.00 73.80 219 LYS C CA 1
ATOM 6134 C C . LYS C 1 242 ? -50.294 48.158 -27.319 1.00 74.90 219 LYS C C 1
ATOM 6135 O O . LYS C 1 242 ? -50.929 47.556 -28.188 1.00 58.40 219 LYS C O 1
ATOM 6141 N N . ASN C 1 243 ? -50.296 49.492 -27.223 1.00 83.29 220 ASN C N 1
ATOM 6142 C CA . ASN C 1 243 ? -51.047 50.331 -28.172 1.00 75.52 220 ASN C CA 1
ATOM 6143 C C . ASN C 1 243 ? -50.172 51.375 -28.880 1.00 67.90 220 ASN C C 1
ATOM 6144 O O . ASN C 1 243 ? -50.605 52.492 -29.162 1.00 69.34 220 ASN C O 1
ATOM 6149 N N . ASN C 1 244 ? -48.939 50.996 -29.185 1.00 69.83 221 ASN C N 1
ATOM 6150 C CA . ASN C 1 244 ? -48.081 51.821 -30.022 1.00 63.96 221 ASN C CA 1
ATOM 6151 C C . ASN C 1 244 ? -46.865 51.022 -30.496 1.00 62.66 221 ASN C C 1
ATOM 6152 O O . ASN C 1 244 ? -45.753 51.189 -29.994 1.00 62.70 221 ASN C O 1
ATOM 6157 N N . ARG C 1 245 ? -47.093 50.154 -31.475 1.00 61.85 222 ARG C N 1
ATOM 6158 C CA . ARG C 1 245 ? -46.053 49.261 -31.981 1.00 67.75 222 ARG C CA 1
ATOM 6159 C C . ARG C 1 245 ? -44.835 50.005 -32.549 1.00 64.95 222 ARG C C 1
ATOM 6160 O O . ARG C 1 245 ? -43.695 49.676 -32.212 1.00 59.76 222 ARG C O 1
ATOM 6168 N N . GLU C 1 246 ? -45.060 50.998 -33.406 1.00 57.20 223 GLU C N 1
ATOM 6169 C CA . GLU C 1 246 ? -43.940 51.644 -34.088 1.00 61.38 223 GLU C CA 1
ATOM 6170 C C . GLU C 1 246 ? -43.135 52.552 -33.156 1.00 58.47 223 GLU C C 1
ATOM 6171 O O . GLU C 1 246 ? -42.001 52.911 -33.467 1.00 62.45 223 GLU C O 1
ATOM 6177 N N . MET C 1 247 ? -43.711 52.915 -32.015 1.00 60.52 224 MET C N 1
ATOM 6178 C CA . MET C 1 247 ? -42.936 53.526 -30.936 1.00 56.53 224 MET C CA 1
ATOM 6179 C C . MET C 1 247 ? -42.040 52.459 -30.303 1.00 57.33 224 MET C C 1
ATOM 6180 O O . MET C 1 247 ? -40.873 52.703 -30.013 1.00 48.34 224 MET C O 1
ATOM 6185 N N . ALA C 1 248 ? -42.592 51.268 -30.094 1.00 57.29 225 ALA C N 1
ATOM 6186 C CA . ALA C 1 248 ? -41.811 50.177 -29.532 1.00 57.88 225 ALA C CA 1
ATOM 6187 C C . ALA C 1 248 ? -40.678 49.830 -30.491 1.00 52.87 225 ALA C C 1
ATOM 6188 O O . ALA C 1 248 ? -39.530 49.688 -30.071 1.00 44.23 225 ALA C O 1
ATOM 6190 N N . LEU C 1 249 ? -41.003 49.724 -31.780 1.00 51.82 226 LEU C N 1
ATOM 6191 C CA . LEU C 1 249 ? -40.002 49.396 -32.788 1.00 51.13 226 LEU C CA 1
ATOM 6192 C C . LEU C 1 249 ? -38.934 50.476 -32.849 1.00 50.97 226 LEU C C 1
ATOM 6193 O O . LEU C 1 249 ? -37.747 50.168 -32.985 1.00 49.15 226 LEU C O 1
ATOM 6198 N N . LYS C 1 250 ? -39.353 51.734 -32.746 1.00 43.25 227 LYS C N 1
ATOM 6199 C CA . LYS C 1 250 ? -38.410 52.842 -32.765 1.00 45.55 227 LYS C CA 1
ATOM 6200 C C . LYS C 1 250 ? -37.377 52.703 -31.643 1.00 49.19 227 LYS C C 1
ATOM 6201 O O . LYS C 1 250 ? -36.169 52.891 -31.864 1.00 43.88 227 LYS C O 1
ATOM 6207 N N . ILE C 1 251 ? -37.851 52.370 -30.444 1.00 42.94 228 ILE C N 1
ATOM 6208 C CA . ILE C 1 251 ? -36.970 52.263 -29.287 1.00 42.92 228 ILE C CA 1
ATOM 6209 C C . ILE C 1 251 ? -36.011 51.078 -29.471 1.00 42.46 228 ILE C C 1
ATOM 6210 O O . ILE C 1 251 ? -34.836 51.153 -29.107 1.00 32.40 228 ILE C O 1
ATOM 6215 N N . GLU C 1 252 ? -36.514 49.994 -30.047 1.00 38.78 229 GLU C N 1
ATOM 6216 C CA . GLU C 1 252 ? -35.681 48.841 -30.351 1.00 39.60 229 GLU C CA 1
ATOM 6217 C C . GLU C 1 252 ? -34.600 49.247 -31.350 1.00 41.31 229 GLU C C 1
ATOM 6218 O O . GLU C 1 252 ? -33.414 49.012 -31.126 1.00 41.20 229 GLU C O 1
ATOM 6224 N N . LYS C 1 253 ? -35.028 49.873 -32.445 1.00 37.56 230 LYS C N 1
ATOM 6225 C CA . LYS C 1 253 ? -34.140 50.218 -33.543 1.00 42.64 230 LYS C CA 1
ATOM 6226 C C . LYS C 1 253 ? -33.156 51.337 -33.213 1.00 38.97 230 LYS C C 1
ATOM 6227 O O . LYS C 1 253 ? -32.007 51.309 -33.668 1.00 37.31 230 LYS C O 1
ATOM 6233 N N . ASN C 1 254 ? -33.598 52.320 -32.432 1.00 43.95 231 ASN C N 1
ATOM 6234 C CA . ASN C 1 254 ? -32.797 53.527 -32.218 1.00 57.79 231 ASN C CA 1
ATOM 6235 C C . ASN C 1 254 ? -31.951 53.514 -30.952 1.00 47.11 231 ASN C C 1
ATOM 6236 O O . ASN C 1 254 ? -30.914 54.183 -30.901 1.00 47.38 231 ASN C O 1
ATOM 6241 N N . ASP C 1 255 ? -32.395 52.767 -29.943 1.00 41.33 232 ASP C N 1
ATOM 6242 C CA . ASP C 1 255 ? -31.762 52.779 -28.625 1.00 51.12 232 ASP C CA 1
ATOM 6243 C C . ASP C 1 255 ? -31.140 51.431 -28.226 1.00 46.92 232 ASP C C 1
ATOM 6244 O O . ASP C 1 255 ? -29.933 51.352 -27.996 1.00 51.83 232 ASP C O 1
ATOM 6249 N N . VAL C 1 256 ? -31.960 50.384 -28.145 1.00 34.54 233 VAL C N 1
ATOM 6250 C CA . VAL C 1 256 ? -31.512 49.066 -27.671 1.00 37.75 233 VAL C CA 1
ATOM 6251 C C . VAL C 1 256 ? -30.469 48.417 -28.591 1.00 38.32 233 VAL C C 1
ATOM 6252 O O . VAL C 1 256 ? -29.411 47.972 -28.141 1.00 21.12 233 VAL C O 1
ATOM 6256 N N . ILE C 1 257 ? -30.787 48.368 -29.883 1.00 37.59 234 ILE C N 1
ATOM 6257 C CA . ILE C 1 257 ? -29.954 47.692 -30.869 1.00 33.63 234 ILE C CA 1
ATOM 6258 C C . ILE C 1 257 ? -28.572 48.332 -31.021 1.00 35.72 234 ILE C C 1
ATOM 6259 O O . ILE C 1 257 ? -27.587 47.616 -31.204 1.00 31.52 234 ILE C O 1
ATOM 6264 N N . PRO C 1 258 ? -28.486 49.674 -30.960 1.00 36.54 235 PRO C N 1
ATOM 6265 C CA . PRO C 1 258 ? -27.142 50.271 -30.974 1.00 33.47 235 PRO C CA 1
ATOM 6266 C C . PRO C 1 258 ? -26.361 49.965 -29.711 1.00 32.18 235 PRO C C 1
ATOM 6267 O O . PRO C 1 258 ? -25.175 49.636 -29.785 1.00 33.64 235 PRO C O 1
ATOM 6271 N N . LEU C 1 259 ? -27.031 50.056 -28.568 1.00 29.41 236 LEU C N 1
ATOM 6272 C CA . LEU C 1 259 ? -26.421 49.722 -27.295 1.00 28.56 236 LEU C CA 1
ATOM 6273 C C . LEU C 1 259 ? -25.923 48.261 -27.263 1.00 28.10 236 LEU C C 1
ATOM 6274 O O . LEU C 1 259 ? -24.879 47.962 -26.670 1.00 20.82 236 LEU C O 1
ATOM 6279 N N . MET C 1 260 ? -26.672 47.353 -27.885 1.00 31.20 237 MET C N 1
ATOM 6280 C CA . MET C 1 260 ? -26.218 45.964 -28.004 1.00 33.50 237 MET C CA 1
ATOM 6281 C C . MET C 1 260 ? -24.993 45.877 -28.937 1.00 29.26 237 MET C C 1
ATOM 6282 O O . MET C 1 260 ? -24.116 45.045 -28.724 1.00 28.44 237 MET C O 1
ATOM 6287 N N . LYS C 1 261 ? -24.917 46.748 -29.943 1.00 25.42 238 LYS C N 1
ATOM 6288 C CA . LYS C 1 261 ? -23.771 46.751 -30.863 1.00 32.31 238 LYS C CA 1
ATOM 6289 C C . LYS C 1 261 ? -22.485 47.129 -30.152 1.00 28.54 238 LYS C C 1
ATOM 6290 O O . LYS C 1 261 ? -21.455 46.516 -30.379 1.00 35.30 238 LYS C O 1
ATOM 6296 N N . LYS C 1 262 ? -22.545 48.152 -29.302 1.00 35.42 239 LYS C N 1
ATOM 6297 C CA . LYS C 1 262 ? -21.359 48.607 -28.574 1.00 33.35 239 LYS C CA 1
ATOM 6298 C C . LYS C 1 262 ? -20.911 47.544 -27.571 1.00 33.31 239 LYS C C 1
ATOM 6299 O O . LYS C 1 262 ? -19.721 47.310 -27.392 1.00 35.85 239 LYS C O 1
ATOM 6305 N N . LEU C 1 263 ? -21.882 46.919 -26.917 1.00 37.13 240 LEU C N 1
ATOM 6306 C CA . LEU C 1 263 ? -21.631 45.881 -25.930 1.00 38.71 240 LEU C CA 1
ATOM 6307 C C . LEU C 1 263 ? -21.030 44.613 -26.553 1.00 35.30 240 LEU C C 1
ATOM 6308 O O . LEU C 1 263 ? -20.155 43.963 -25.959 1.00 30.03 240 LEU C O 1
ATOM 6313 N N . GLY C 1 264 ? -21.519 44.267 -27.739 1.00 23.33 241 GLY C N 1
ATOM 6314 C CA . GLY C 1 264 ? -21.109 43.054 -28.419 1.00 37.30 241 GLY C CA 1
ATOM 6315 C C . GLY C 1 264 ? -19.729 43.108 -29.056 1.00 33.93 241 GLY C C 1
ATOM 6316 O O . GLY C 1 264 ? -19.245 42.125 -29.611 1.00 35.19 241 GLY C O 1
ATOM 6317 N N . LYS C 1 265 ? -19.088 44.260 -28.989 1.00 33.12 242 LYS C N 1
ATOM 6318 C CA . LYS C 1 265 ? -17.741 44.371 -29.504 1.00 32.96 242 LYS C CA 1
ATOM 6319 C C . LYS C 1 265 ? -16.793 43.638 -28.588 1.00 29.45 242 LYS C C 1
ATOM 6320 O O . LYS C 1 265 ? -15.728 43.198 -29.009 1.00 35.02 242 LYS C O 1
ATOM 6326 N N . TYR C 1 266 ? -17.216 43.470 -27.340 1.00 36.52 243 TYR C N 1
ATOM 6327 C CA . TYR C 1 266 ? -16.326 43.003 -26.288 1.00 32.99 243 TYR C CA 1
ATOM 6328 C C . TYR C 1 266 ? -16.660 41.608 -25.777 1.00 24.39 243 TYR C C 1
ATOM 6329 O O . TYR C 1 266 ? -17.788 41.136 -25.877 1.00 21.01 243 TYR C O 1
ATOM 6338 N N . GLN C 1 267 ? -15.630 40.958 -25.253 1.00 28.28 244 GLN C N 1
ATOM 6339 C CA . GLN C 1 267 ? -15.767 39.760 -24.443 1.00 32.37 244 GLN C CA 1
ATOM 6340 C C . GLN C 1 267 ? -16.970 39.848 -23.498 1.00 30.35 244 GLN C C 1
ATOM 6341 O O . GLN C 1 267 ? -17.023 40.710 -22.630 1.00 29.96 244 GLN C O 1
ATOM 6347 N N . PHE C 1 268 ? -17.936 38.959 -23.693 1.00 26.41 245 PHE C N 1
ATOM 6348 C CA . PHE C 1 268 ? -19.084 38.862 -22.814 1.00 24.92 245 PHE C CA 1
ATOM 6349 C C . PHE C 1 268 ? -18.667 38.348 -21.439 1.00 29.72 245 PHE C C 1
ATOM 6350 O O . PHE C 1 268 ? -17.795 37.476 -21.351 1.00 31.93 245 PHE C O 1
ATOM 6358 N N . PRO C 1 269 ? -19.265 38.887 -20.356 1.00 22.42 246 PRO C N 1
ATOM 6359 C CA . PRO C 1 269 ? -20.166 40.030 -20.224 1.00 27.43 246 PRO C CA 1
ATOM 6360 C C . PRO C 1 269 ? -19.443 41.293 -19.729 1.00 27.49 246 PRO C C 1
ATOM 6361 O O . PRO C 1 269 ? -20.085 42.209 -19.231 1.00 28.51 246 PRO C O 1
ATOM 6365 N N . ASN C 1 270 ? -18.122 41.322 -19.852 1.00 28.36 247 ASN C N 1
ATOM 6366 C CA . ASN C 1 270 ? -17.289 42.343 -19.213 1.00 28.35 247 ASN C CA 1
ATOM 6367 C C . ASN C 1 270 ? -17.731 43.783 -19.459 1.00 30.16 247 ASN C C 1
ATOM 6368 O O . ASN C 1 270 ? -17.800 44.566 -18.525 1.00 30.11 247 ASN C O 1
ATOM 6373 N N . ALA C 1 271 ? -18.054 44.122 -20.701 1.00 25.03 248 ALA C N 1
ATOM 6374 C CA . ALA C 1 271 ? -18.563 45.450 -21.007 1.00 33.71 248 ALA C CA 1
ATOM 6375 C C . ALA C 1 271 ? -19.819 45.792 -20.197 1.00 38.48 248 ALA C C 1
ATOM 6376 O O . ALA C 1 271 ? -20.085 46.976 -19.953 1.00 32.25 248 ALA C O 1
ATOM 6378 N N . TYR C 1 272 ? -20.599 44.776 -19.810 1.00 32.13 249 TYR C N 1
ATOM 6379 C CA . TYR C 1 272 ? -21.826 45.014 -19.044 1.00 30.43 249 TYR C CA 1
ATOM 6380 C C . TYR C 1 272 ? -21.456 45.471 -17.651 1.00 30.86 249 TYR C C 1
ATOM 6381 O O . TYR C 1 272 ? -22.120 46.322 -17.082 1.00 25.51 249 TYR C O 1
ATOM 6390 N N . TYR C 1 273 ? -20.385 44.897 -17.116 1.00 26.72 250 TYR C N 1
ATOM 6391 C CA . TYR C 1 273 ? -19.861 45.313 -15.830 1.00 33.55 250 TYR C CA 1
ATOM 6392 C C . TYR C 1 273 ? -19.241 46.711 -15.884 1.00 34.92 250 TYR C C 1
ATOM 6393 O O . TYR C 1 273 ? -19.710 47.606 -15.187 1.00 37.60 250 TYR C O 1
ATOM 6402 N N . GLU C 1 274 ? -18.220 46.908 -16.714 1.00 33.67 251 GLU C N 1
ATOM 6403 C CA . GLU C 1 274 ? -17.600 48.223 -16.851 1.00 35.63 251 GLU C CA 1
ATOM 6404 C C . GLU C 1 274 ? -18.624 49.350 -17.055 1.00 37.99 251 GLU C C 1
ATOM 6405 O O . GLU C 1 274 ? -18.406 50.472 -16.598 1.00 45.40 251 GLU C O 1
ATOM 6411 N N . TYR C 1 275 ? -19.737 49.058 -17.721 1.00 31.07 252 TYR C N 1
ATOM 6412 C CA . TYR C 1 275 ? -20.740 50.087 -18.031 1.00 39.21 252 TYR C CA 1
ATOM 6413 C C . TYR C 1 275 ? -21.590 50.444 -16.804 1.00 34.18 252 TYR C C 1
ATOM 6414 O O . TYR C 1 275 ? -21.871 51.603 -16.556 1.00 35.55 252 TYR C O 1
ATOM 6423 N N . PHE C 1 276 ? -22.003 49.436 -16.053 1.00 33.47 253 PHE C N 1
ATOM 6424 C CA . PHE C 1 276 ? -22.736 49.647 -14.812 1.00 37.59 253 PHE C CA 1
ATOM 6425 C C . PHE C 1 276 ? -21.863 50.377 -13.814 1.00 36.81 253 PHE C C 1
ATOM 6426 O O . PHE C 1 276 ? -22.337 51.219 -13.057 1.00 34.87 253 PHE C O 1
ATOM 6434 N N . TYR C 1 277 ? -20.587 50.007 -13.813 1.00 39.04 254 TYR C N 1
ATOM 6435 C CA . TYR C 1 277 ? -19.559 50.640 -12.998 1.00 35.09 254 TYR C CA 1
ATOM 6436 C C . TYR C 1 277 ? -19.387 52.139 -13.321 1.00 35.58 254 TYR C C 1
ATOM 6437 O O . TYR C 1 277 ? -19.374 52.972 -12.424 1.00 40.44 254 TYR C O 1
ATOM 6446 N N . LYS C 1 278 ? -19.241 52.473 -14.597 1.00 39.31 255 LYS C N 1
ATOM 6447 C CA . LYS C 1 278 ? -19.110 53.866 -15.004 1.00 39.27 255 LYS C CA 1
ATOM 6448 C C . LYS C 1 278 ? -20.356 54.656 -14.623 1.00 46.43 255 LYS C C 1
ATOM 6449 O O . LYS C 1 278 ? -20.266 55.728 -14.006 1.00 49.22 255 LYS C O 1
ATOM 6455 N N . LYS C 1 279 ? -21.512 54.114 -14.995 1.00 33.23 256 LYS C N 1
ATOM 6456 C CA . LYS C 1 279 ? -22.784 54.791 -14.796 1.00 39.57 256 LYS C CA 1
ATOM 6457 C C . LYS C 1 279 ? -22.989 55.230 -13.343 1.00 42.22 256 LYS C C 1
ATOM 6458 O O . LYS C 1 279 ? -23.465 56.334 -13.090 1.00 41.41 256 LYS C O 1
ATOM 6464 N N . ASN C 1 280 ? -22.604 54.364 -12.408 1.00 37.52 257 ASN C N 1
ATOM 6465 C CA . ASN C 1 280 ? -22.865 54.558 -10.986 1.00 44.84 257 ASN C CA 1
ATOM 6466 C C . ASN C 1 280 ? -21.616 54.991 -10.223 1.00 47.94 257 ASN C C 1
ATOM 6467 O O . ASN C 1 280 ? -21.635 55.112 -8.996 1.00 48.66 257 ASN C O 1
ATOM 6472 N N . ASN C 1 281 ? -20.535 55.234 -10.958 1.00 45.65 258 ASN C N 1
ATOM 6473 C CA . ASN C 1 281 ? -19.257 55.578 -10.349 1.00 47.18 258 ASN C CA 1
ATOM 6474 C C . ASN C 1 281 ? -18.872 54.581 -9.285 1.00 38.16 258 ASN C C 1
ATOM 6475 O O . ASN C 1 281 ? -18.801 54.925 -8.107 1.00 50.07 258 ASN C O 1
ATOM 6480 N N . ILE C 1 282 ? -18.640 53.346 -9.705 1.00 39.63 259 ILE C N 1
ATOM 6481 C CA . ILE C 1 282 ? -18.105 52.312 -8.821 1.00 38.10 259 ILE C CA 1
ATOM 6482 C C . ILE C 1 282 ? -16.713 51.889 -9.269 1.00 28.36 259 ILE C C 1
ATOM 6483 O O . ILE C 1 282 ? -16.460 51.716 -10.467 1.00 28.67 259 ILE C O 1
ATOM 6488 N N . ASN C 1 283 ? -15.824 51.733 -8.295 1.00 31.72 260 ASN C N 1
ATOM 6489 C CA . ASN C 1 283 ? -14.503 51.150 -8.504 1.00 35.39 260 ASN C CA 1
ATOM 6490 C C . ASN C 1 283 ? -14.636 49.624 -8.624 1.00 36.71 260 ASN C C 1
ATOM 6491 O O . ASN C 1 283 ? -14.085 48.866 -7.822 1.00 40.20 260 ASN C O 1
ATOM 6496 N N . GLY C 1 284 ? -15.404 49.190 -9.620 1.00 35.51 261 GLY C N 1
ATOM 6497 C CA . GLY C 1 284 ? -15.753 47.790 -9.784 1.00 35.40 261 GLY C CA 1
ATOM 6498 C C . GLY C 1 284 ? -14.600 46.973 -10.332 1.00 30.86 261 GLY C C 1
ATOM 6499 O O . GLY C 1 284 ? -13.773 47.498 -11.077 1.00 42.44 261 GLY C O 1
ATOM 6500 N N . GLY C 1 285 ? -14.538 45.699 -9.954 1.00 27.56 262 GLY C N 1
ATOM 6501 C CA . GLY C 1 285 ? -13.438 44.833 -10.352 1.00 38.59 262 GLY C CA 1
ATOM 6502 C C . GLY C 1 285 ? -13.852 43.702 -11.276 1.00 26.76 262 GLY C C 1
ATOM 6503 O O . GLY C 1 285 ? -14.957 43.693 -11.799 1.00 30.69 262 GLY C O 1
ATOM 6504 N N . TYR C 1 286 ? -12.949 42.748 -11.466 1.00 28.64 263 TYR C N 1
ATOM 6505 C CA . TYR C 1 286 ? -13.147 41.657 -12.405 1.00 31.73 263 TYR C CA 1
ATOM 6506 C C . TYR C 1 286 ? -12.521 40.385 -11.870 1.00 34.25 263 TYR C C 1
ATOM 6507 O O . TYR C 1 286 ? -11.327 40.362 -11.560 1.00 28.32 263 TYR C O 1
ATOM 6516 N N . ARG C 1 287 ? -13.331 39.331 -11.760 1.00 34.60 264 ARG C N 1
ATOM 6517 C CA . ARG C 1 287 ? -12.808 38.014 -11.407 1.00 27.34 264 ARG C CA 1
ATOM 6518 C C . ARG C 1 287 ? -12.406 37.238 -12.667 1.00 28.05 264 ARG C C 1
ATOM 6519 O O . ARG C 1 287 ? -13.231 36.961 -13.525 1.00 34.18 264 ARG C O 1
ATOM 6527 N N . PRO C 1 288 ? -11.133 36.880 -12.772 1.00 23.23 265 PRO C N 1
ATOM 6528 C CA . PRO C 1 288 ? -10.702 36.010 -13.869 1.00 26.00 265 PRO C CA 1
ATOM 6529 C C . PRO C 1 288 ? -11.652 34.822 -14.071 1.00 27.82 265 PRO C C 1
ATOM 6530 O O . PRO C 1 288 ? -11.975 34.132 -13.102 1.00 26.11 265 PRO C O 1
ATOM 6534 N N . PRO C 1 289 ? -12.045 34.534 -15.321 1.00 28.88 266 PRO C N 1
ATOM 6535 C CA . PRO C 1 289 ? -11.494 35.046 -16.584 1.00 30.93 266 PRO C CA 1
ATOM 6536 C C . PRO C 1 289 ? -12.057 36.396 -17.035 1.00 27.48 266 PRO C C 1
ATOM 6537 O O . PRO C 1 289 ? -11.843 36.770 -18.180 1.00 24.71 266 PRO C O 1
ATOM 6541 N N . MET C 1 290 ? -12.763 37.109 -16.169 1.00 25.93 267 MET C N 1
ATOM 6542 C CA . MET C 1 290 ? -13.197 38.460 -16.505 1.00 29.24 267 MET C CA 1
ATOM 6543 C C . MET C 1 290 ? -11.984 39.386 -16.507 1.00 30.17 267 MET C C 1
ATOM 6544 O O . MET C 1 290 ? -11.037 39.204 -15.731 1.00 35.79 267 MET C O 1
ATOM 6549 N N . TYR C 1 291 ? -12.019 40.377 -17.387 1.00 23.55 268 TYR C N 1
ATOM 6550 C CA . TYR C 1 291 ? -11.025 41.435 -17.406 1.00 26.15 268 TYR C CA 1
ATOM 6551 C C . TYR C 1 291 ? -11.700 42.686 -17.964 1.00 29.89 268 TYR C C 1
ATOM 6552 O O . TYR C 1 291 ? -12.737 42.594 -18.633 1.00 20.90 268 TYR C O 1
ATOM 6561 N N . ARG C 1 292 ? -11.115 43.844 -17.659 1.00 27.07 269 ARG C N 1
ATOM 6562 C CA . ARG C 1 292 ? -11.665 45.143 -18.036 1.00 33.24 269 ARG C CA 1
ATOM 6563 C C . ARG C 1 292 ? -11.430 45.383 -19.521 1.00 31.11 269 ARG C C 1
ATOM 6564 O O . ARG C 1 292 ? -10.343 45.100 -20.021 1.00 26.87 269 ARG C O 1
ATOM 6572 N N . VAL C 1 293 ? -12.438 45.895 -20.226 1.00 37.52 270 VAL C N 1
ATOM 6573 C CA . VAL C 1 293 ? -12.395 45.925 -21.696 1.00 47.70 270 VAL C CA 1
ATOM 6574 C C . VAL C 1 293 ? -12.120 47.302 -22.320 1.00 46.55 270 VAL C C 1
ATOM 6575 O O . VAL C 1 293 ? -11.379 47.394 -23.297 1.00 46.52 270 VAL C O 1
ATOM 6579 N N . GLY C 1 294 ? -12.724 48.354 -21.773 1.00 45.67 271 GLY C N 1
ATOM 6580 C CA . GLY C 1 294 ? -12.469 49.711 -22.227 1.00 49.56 271 GLY C CA 1
ATOM 6581 C C . GLY C 1 294 ? -13.601 50.297 -23.046 1.00 49.90 271 GLY C C 1
ATOM 6582 O O . GLY C 1 294 ? -13.377 51.009 -24.012 1.00 54.61 271 GLY C O 1
ATOM 6583 N N . ILE C 1 295 ? -14.828 49.997 -22.648 1.00 51.58 272 ILE C N 1
ATOM 6584 C CA . ILE C 1 295 ? -16.001 50.491 -23.349 1.00 51.28 272 ILE C CA 1
ATOM 6585 C C . ILE C 1 295 ? -16.260 51.949 -22.965 1.00 59.24 272 ILE C C 1
ATOM 6586 O O . ILE C 1 295 ? -15.958 52.356 -21.849 1.00 60.04 272 ILE C O 1
ATOM 6591 N N . GLU C 1 296 ? -16.805 52.728 -23.897 1.00 69.35 273 GLU C N 1
ATOM 6592 C CA . GLU C 1 296 ? -17.152 54.128 -23.645 1.00 60.73 273 GLU C CA 1
ATOM 6593 C C . GLU C 1 296 ? -18.656 54.290 -23.432 1.00 60.62 273 GLU C C 1
ATOM 6594 O O . GLU C 1 296 ? -19.464 53.643 -24.103 1.00 53.25 273 GLU C O 1
ATOM 6600 N N . ILE C 1 297 ? -19.020 55.165 -22.500 1.00 63.32 274 ILE C N 1
ATOM 6601 C CA . ILE C 1 297 ? -20.415 55.362 -22.124 1.00 56.98 274 ILE C CA 1
ATOM 6602 C C . ILE C 1 297 ? -21.014 56.594 -22.800 1.00 51.67 274 ILE C C 1
ATOM 6603 O O . ILE C 1 297 ? -21.432 56.538 -23.960 1.00 41.64 274 ILE C O 1
ATOM 6608 N N . MET D 1 24 ? 10.927 14.285 -15.142 1.00 54.43 1 MET D N 1
ATOM 6609 C CA . MET D 1 24 ? 10.104 14.154 -16.385 1.00 62.96 1 MET D CA 1
ATOM 6610 C C . MET D 1 24 ? 8.704 13.627 -16.080 1.00 65.18 1 MET D C 1
ATOM 6611 O O . MET D 1 24 ? 8.551 12.559 -15.477 1.00 67.21 1 MET D O 1
ATOM 6616 N N . TYR D 1 25 ? 7.681 14.370 -16.494 1.00 49.48 2 TYR D N 1
ATOM 6617 C CA . TYR D 1 25 ? 6.351 13.793 -16.568 1.00 42.64 2 TYR D CA 1
ATOM 6618 C C . TYR D 1 25 ? 6.272 13.029 -17.875 1.00 38.55 2 TYR D C 1
ATOM 6619 O O . TYR D 1 25 ? 6.572 13.579 -18.929 1.00 38.23 2 TYR D O 1
ATOM 6628 N N . LYS D 1 26 ? 5.913 11.751 -17.794 1.00 37.14 3 LYS D N 1
ATOM 6629 C CA . LYS D 1 26 ? 5.879 10.886 -18.972 1.00 41.43 3 LYS D CA 1
ATOM 6630 C C . LYS D 1 26 ? 5.386 9.476 -18.678 1.00 30.87 3 LYS D C 1
ATOM 6631 O O . LYS D 1 26 ? 5.297 9.051 -17.525 1.00 33.01 3 LYS D O 1
ATOM 6637 N N . GLY D 1 27 ? 5.110 8.743 -19.750 1.00 25.67 4 GLY D N 1
ATOM 6638 C CA . GLY D 1 27 ? 4.467 7.459 -19.643 1.00 29.73 4 GLY D CA 1
ATOM 6639 C C . GLY D 1 27 ? 2.967 7.628 -19.734 1.00 31.06 4 GLY D C 1
ATOM 6640 O O . GLY D 1 27 ? 2.473 8.449 -20.501 1.00 30.41 4 GLY D O 1
ATOM 6641 N N . ILE D 1 28 ? 2.246 6.867 -18.922 1.00 32.61 5 ILE D N 1
ATOM 6642 C CA . ILE D 1 28 ? 0.811 6.749 -19.065 1.00 28.61 5 ILE D CA 1
ATOM 6643 C C . ILE D 1 28 ? 0.024 7.182 -17.850 1.00 31.90 5 ILE D C 1
ATOM 6644 O O . ILE D 1 28 ? 0.223 6.697 -16.734 1.00 30.73 5 ILE D O 1
ATOM 6649 N N . VAL D 1 29 ? -0.890 8.105 -18.124 1.00 26.98 6 VAL D N 1
ATOM 6650 C CA . VAL D 1 29 ? -1.822 8.645 -17.163 1.00 25.80 6 VAL D CA 1
ATOM 6651 C C . VAL D 1 29 ? -3.185 8.005 -17.369 1.00 29.60 6 VAL D C 1
ATOM 6652 O O . VAL D 1 29 ? -3.677 7.944 -18.491 1.00 32.31 6 VAL D O 1
ATOM 6656 N N . CYS D 1 30 ? -3.808 7.538 -16.295 1.00 28.22 7 CYS D N 1
ATOM 6657 C CA . CYS D 1 30 ? -5.192 7.095 -16.371 1.00 19.85 7 CYS D CA 1
ATOM 6658 C C . CYS D 1 30 ? -6.131 8.200 -15.896 1.00 25.15 7 CYS D C 1
ATOM 6659 O O . CYS D 1 30 ? -6.132 8.554 -14.706 1.00 17.50 7 CYS D O 1
ATOM 6662 N N . PRO D 1 31 ? -6.918 8.771 -16.823 1.00 21.29 8 PRO D N 1
ATOM 6663 C CA . PRO D 1 31 ? -7.991 9.634 -16.334 1.00 20.67 8 PRO D CA 1
ATOM 6664 C C . PRO D 1 31 ? -9.071 8.738 -15.718 1.00 20.98 8 PRO D C 1
ATOM 6665 O O . PRO D 1 31 ? -9.883 8.120 -16.423 1.00 15.24 8 PRO D O 1
ATOM 6669 N N . MET D 1 32 ? -9.038 8.637 -14.394 1.00 22.03 9 MET D N 1
ATOM 6670 C CA . MET D 1 32 ? -9.872 7.684 -13.685 1.00 19.84 9 MET D CA 1
ATOM 6671 C C . MET D 1 32 ? -11.351 7.993 -13.877 1.00 17.55 9 MET D C 1
ATOM 6672 O O . MET D 1 32 ? -11.763 9.153 -13.853 1.00 21.83 9 MET D O 1
ATOM 6677 N N . ILE D 1 33 ? -12.163 6.960 -14.055 1.00 16.33 10 ILE D N 1
ATOM 6678 C CA . ILE D 1 33 ? -13.585 7.133 -13.814 1.00 25.08 10 ILE D CA 1
ATOM 6679 C C . ILE D 1 33 ? -13.755 7.390 -12.313 1.00 21.94 10 ILE D C 1
ATOM 6680 O O . ILE D 1 33 ? -12.851 7.108 -11.525 1.00 17.03 10 ILE D O 1
ATOM 6685 N N . THR D 1 34 ? -14.881 7.976 -11.933 1.00 25.36 11 THR D N 1
ATOM 6686 C CA . THR D 1 34 ? -15.275 8.055 -10.524 1.00 28.30 11 THR D CA 1
ATOM 6687 C C . THR D 1 34 ? -16.392 7.040 -10.279 1.00 23.60 11 THR D C 1
ATOM 6688 O O . THR D 1 34 ? -17.573 7.370 -10.438 1.00 22.88 11 THR D O 1
ATOM 6692 N N . PRO D 1 35 ? -16.026 5.800 -9.906 1.00 25.94 12 PRO D N 1
ATOM 6693 C CA . PRO D 1 35 ? -17.044 4.750 -9.796 1.00 26.12 12 PRO D CA 1
ATOM 6694 C C . PRO D 1 35 ? -18.151 5.146 -8.828 1.00 22.87 12 PRO D C 1
ATOM 6695 O O . PRO D 1 35 ? -17.852 5.690 -7.780 1.00 22.57 12 PRO D O 1
ATOM 6699 N N . LEU D 1 36 ? -19.397 4.867 -9.196 1.00 24.78 13 LEU D N 1
ATOM 6700 C CA . LEU D 1 36 ? -20.572 5.299 -8.454 1.00 27.44 13 LEU D CA 1
ATOM 6701 C C . LEU D 1 36 ? -21.437 4.119 -8.033 1.00 30.59 13 LEU D C 1
ATOM 6702 O O . LEU D 1 36 ? -21.570 3.168 -8.796 1.00 29.55 13 LEU D O 1
ATOM 6707 N N . ASP D 1 37 ? -22.057 4.179 -6.854 1.00 27.19 14 ASP D N 1
ATOM 6708 C CA . ASP D 1 37 ? -23.026 3.143 -6.495 1.00 27.71 14 ASP D CA 1
ATOM 6709 C C . ASP D 1 37 ? -24.332 3.430 -7.220 1.00 32.30 14 ASP D C 1
ATOM 6710 O O . ASP D 1 37 ? -24.373 4.299 -8.083 1.00 40.38 14 ASP D O 1
ATOM 6715 N N . ALA D 1 38 ? -25.393 2.703 -6.881 1.00 38.71 15 ALA D N 1
ATOM 6716 C CA . ALA D 1 38 ? -26.621 2.728 -7.680 1.00 38.16 15 ALA D CA 1
ATOM 6717 C C . ALA D 1 38 ? -27.444 3.972 -7.418 1.00 31.47 15 ALA D C 1
ATOM 6718 O O . ALA D 1 38 ? -28.429 4.210 -8.097 1.00 36.37 15 ALA D O 1
ATOM 6720 N N . HIS D 1 39 ? -27.032 4.766 -6.436 1.00 40.55 16 HIS D N 1
ATOM 6721 C CA . HIS D 1 39 ? -27.692 6.034 -6.149 1.00 41.80 16 HIS D CA 1
ATOM 6722 C C . HIS D 1 39 ? -26.940 7.221 -6.752 1.00 34.96 16 HIS D C 1
ATOM 6723 O O . HIS D 1 39 ? -27.302 8.365 -6.517 1.00 32.45 16 HIS D O 1
ATOM 6730 N N . GLY D 1 40 ? -25.908 6.935 -7.540 1.00 29.66 17 GLY D N 1
ATOM 6731 C CA . GLY D 1 40 ? -25.147 7.968 -8.222 1.00 32.77 17 GLY D CA 1
ATOM 6732 C C . GLY D 1 40 ? -24.187 8.687 -7.296 1.00 34.70 17 GLY D C 1
ATOM 6733 O O . GLY D 1 40 ? -23.862 9.849 -7.504 1.00 29.60 17 GLY D O 1
ATOM 6734 N N . ASN D 1 41 ? -23.738 7.990 -6.261 1.00 35.35 18 ASN D N 1
ATOM 6735 C CA . ASN D 1 41 ? -22.785 8.554 -5.326 1.00 29.53 18 ASN D CA 1
ATOM 6736 C C . ASN D 1 41 ? -21.510 7.757 -5.368 1.00 33.14 18 ASN D C 1
ATOM 6737 O O . ASN D 1 41 ? -21.511 6.617 -5.845 1.00 30.20 18 ASN D O 1
ATOM 6742 N N . ILE D 1 42 ? -20.430 8.356 -4.867 1.00 28.81 19 ILE D N 1
ATOM 6743 C CA . ILE D 1 42 ? -19.108 7.779 -5.023 1.00 28.81 19 ILE D CA 1
ATOM 6744 C C . ILE D 1 42 ? -19.023 6.429 -4.320 1.00 35.83 19 ILE D C 1
ATOM 6745 O O . ILE D 1 42 ? -19.357 6.306 -3.137 1.00 31.93 19 ILE D O 1
ATOM 6750 N N . ASP D 1 43 ? -18.587 5.421 -5.072 1.00 25.84 20 ASP D N 1
ATOM 6751 C CA . ASP D 1 43 ? -18.346 4.095 -4.538 1.00 19.88 20 ASP D CA 1
ATOM 6752 C C . ASP D 1 43 ? -16.858 3.926 -4.256 1.00 24.95 20 ASP D C 1
ATOM 6753 O O . ASP D 1 43 ? -16.062 3.737 -5.184 1.00 25.01 20 ASP D O 1
ATOM 6758 N N . TYR D 1 44 ? -16.483 3.998 -2.979 1.00 24.97 21 TYR D N 1
ATOM 6759 C CA . TYR D 1 44 ? -15.075 4.019 -2.608 1.00 31.64 21 TYR D CA 1
ATOM 6760 C C . TYR D 1 44 ? -14.472 2.622 -2.628 1.00 35.91 21 TYR D C 1
ATOM 6761 O O . TYR D 1 44 ? -13.264 2.467 -2.808 1.00 33.52 21 TYR D O 1
ATOM 6770 N N . ASN D 1 45 ? -15.310 1.606 -2.472 1.00 29.92 22 ASN D N 1
ATOM 6771 C CA . ASN D 1 45 ? -14.840 0.243 -2.606 1.00 27.96 22 ASN D CA 1
ATOM 6772 C C . ASN D 1 45 ? -14.488 -0.053 -4.054 1.00 30.42 22 ASN D C 1
ATOM 6773 O O . ASN D 1 45 ? -13.473 -0.680 -4.345 1.00 27.53 22 ASN D O 1
ATOM 6778 N N . ALA D 1 46 ? -15.348 0.396 -4.963 1.00 34.61 23 ALA D N 1
ATOM 6779 C CA . ALA D 1 46 ? -15.056 0.320 -6.386 1.00 29.43 23 ALA D CA 1
ATOM 6780 C C . ALA D 1 46 ? -13.848 1.202 -6.753 1.00 27.20 23 ALA D C 1
ATOM 6781 O O . ALA D 1 46 ? -13.025 0.797 -7.563 1.00 22.97 23 ALA D O 1
ATOM 6783 N N . THR D 1 47 ? -13.729 2.389 -6.155 1.00 21.90 24 THR D N 1
ATOM 6784 C CA . THR D 1 47 ? -12.547 3.225 -6.392 1.00 21.48 24 THR D CA 1
ATOM 6785 C C . THR D 1 47 ? -11.269 2.461 -6.013 1.00 31.84 24 THR D C 1
ATOM 6786 O O . THR D 1 47 ? -10.273 2.492 -6.741 1.00 24.57 24 THR D O 1
ATOM 6790 N N . ASN D 1 48 ? -11.306 1.790 -4.858 1.00 35.10 25 ASN D N 1
ATOM 6791 C CA . ASN D 1 48 ? -10.191 0.968 -4.389 1.00 31.90 25 ASN D CA 1
ATOM 6792 C C . ASN D 1 48 ? -9.927 -0.194 -5.341 1.00 34.03 25 ASN D C 1
ATOM 6793 O O . ASN D 1 48 ? -8.771 -0.544 -5.622 1.00 27.35 25 ASN D O 1
ATOM 6798 N N . ILE D 1 49 ? -11.007 -0.785 -5.845 1.00 31.45 26 ILE D N 1
ATOM 6799 C CA . ILE D 1 49 ? -10.894 -1.832 -6.848 1.00 30.42 26 ILE D CA 1
ATOM 6800 C C . ILE D 1 49 ? -10.204 -1.285 -8.099 1.00 37.92 26 ILE D C 1
ATOM 6801 O O . ILE D 1 49 ? -9.320 -1.935 -8.656 1.00 34.36 26 ILE D O 1
ATOM 6806 N N . LEU D 1 50 ? -10.597 -0.086 -8.529 1.00 35.83 27 LEU D N 1
ATOM 6807 C CA . LEU D 1 50 ? -9.999 0.531 -9.703 1.00 28.78 27 LEU D CA 1
ATOM 6808 C C . LEU D 1 50 ? -8.500 0.815 -9.507 1.00 32.86 27 LEU D C 1
ATOM 6809 O O . LEU D 1 50 ? -7.675 0.523 -10.392 1.00 21.87 27 LEU D O 1
ATOM 6814 N N . ILE D 1 51 ? -8.152 1.391 -8.357 1.00 31.79 28 ILE D N 1
ATOM 6815 C CA . ILE D 1 51 ? -6.753 1.688 -8.041 1.00 32.09 28 ILE D CA 1
ATOM 6816 C C . ILE D 1 51 ? -5.924 0.425 -8.079 1.00 29.07 28 ILE D C 1
ATOM 6817 O O . ILE D 1 51 ? -4.799 0.420 -8.582 1.00 24.72 28 ILE D O 1
ATOM 6822 N N . LYS D 1 52 ? -6.482 -0.655 -7.549 1.00 39.16 29 LYS D N 1
ATOM 6823 C CA . LYS D 1 52 ? -5.756 -1.919 -7.535 1.00 49.22 29 LYS D CA 1
ATOM 6824 C C . LYS D 1 52 ? -5.482 -2.336 -8.967 1.00 27.65 29 LYS D C 1
ATOM 6825 O O . LYS D 1 52 ? -4.348 -2.649 -9.333 1.00 28.31 29 LYS D O 1
ATOM 6831 N N . TYR D 1 53 ? -6.519 -2.311 -9.785 1.00 30.67 30 TYR D N 1
ATOM 6832 C CA . TYR D 1 53 ? -6.350 -2.641 -11.185 1.00 30.70 30 TYR D CA 1
ATOM 6833 C C . TYR D 1 53 ? -5.296 -1.758 -11.874 1.00 28.20 30 TYR D C 1
ATOM 6834 O O . TYR D 1 53 ? -4.464 -2.278 -12.604 1.00 32.84 30 TYR D O 1
ATOM 6843 N N . LEU D 1 54 ? -5.312 -0.448 -11.638 1.00 24.40 31 LEU D N 1
ATOM 6844 C CA . LEU D 1 54 ? -4.358 0.452 -12.304 1.00 29.26 31 LEU D CA 1
ATOM 6845 C C . LEU D 1 54 ? -2.913 0.130 -11.862 1.00 35.89 31 LEU D C 1
ATOM 6846 O O . LEU D 1 54 ? -1.997 0.042 -12.700 1.00 29.15 31 LEU D O 1
ATOM 6851 N N . GLU D 1 55 ? -2.703 -0.068 -10.558 1.00 32.47 32 GLU D N 1
ATOM 6852 C CA . GLU D 1 55 ? -1.389 -0.500 -10.052 1.00 26.38 32 GLU D CA 1
ATOM 6853 C C . GLU D 1 55 ? -0.978 -1.831 -10.694 1.00 35.47 32 GLU D C 1
ATOM 6854 O O . GLU D 1 55 ? 0.177 -2.022 -11.087 1.00 31.03 32 GLU D O 1
ATOM 6860 N N . GLY D 1 56 ? -1.952 -2.725 -10.839 1.00 37.28 33 GLY D N 1
ATOM 6861 C CA . GLY D 1 56 ? -1.750 -4.001 -11.495 1.00 33.15 33 GLY D CA 1
ATOM 6862 C C . GLY D 1 56 ? -1.134 -3.917 -12.880 1.00 39.62 33 GLY D C 1
ATOM 6863 O O . GLY D 1 56 ? -0.180 -4.641 -13.161 1.00 43.54 33 GLY D O 1
ATOM 6864 N N . ILE D 1 57 ? -1.677 -3.051 -13.740 1.00 43.89 34 ILE D N 1
ATOM 6865 C CA . ILE D 1 57 ? -1.179 -2.889 -15.114 1.00 41.61 34 ILE D CA 1
ATOM 6866 C C . ILE D 1 57 ? -0.097 -1.820 -15.233 1.00 43.40 34 ILE D C 1
ATOM 6867 O O . ILE D 1 57 ? 0.313 -1.478 -16.340 1.00 42.59 34 ILE D O 1
ATOM 6872 N N . ASN D 1 58 ? 0.335 -1.267 -14.104 1.00 42.26 35 ASN D N 1
ATOM 6873 C CA . ASN D 1 58 ? 1.476 -0.351 -14.080 1.00 49.87 35 ASN D CA 1
ATOM 6874 C C . ASN D 1 58 ? 1.292 0.938 -14.909 1.00 43.66 35 ASN D C 1
ATOM 6875 O O . ASN D 1 58 ? 2.097 1.233 -15.799 1.00 38.32 35 ASN D O 1
ATOM 6880 N N . VAL D 1 59 ? 0.244 1.705 -14.611 1.00 34.72 36 VAL D N 1
ATOM 6881 C CA . VAL D 1 59 ? 0.149 3.061 -15.122 1.00 37.27 36 VAL D CA 1
ATOM 6882 C C . VAL D 1 59 ? 1.165 3.828 -14.308 1.00 34.69 36 VAL D C 1
ATOM 6883 O O . VAL D 1 59 ? 1.462 3.432 -13.185 1.00 38.93 36 VAL D O 1
ATOM 6887 N N . ASP D 1 60 ? 1.702 4.909 -14.862 1.00 34.81 37 ASP D N 1
ATOM 6888 C CA . ASP D 1 60 ? 2.669 5.739 -14.140 1.00 33.09 37 ASP D CA 1
ATOM 6889 C C . ASP D 1 60 ? 2.022 6.871 -13.325 1.00 32.08 37 ASP D C 1
ATOM 6890 O O . ASP D 1 60 ? 2.623 7.383 -12.383 1.00 36.71 37 ASP D O 1
ATOM 6895 N N . TYR D 1 61 ? 0.810 7.275 -13.675 1.00 27.16 38 TYR D N 1
ATOM 6896 C CA . TYR D 1 61 ? 0.129 8.290 -12.890 1.00 27.65 38 TYR D CA 1
ATOM 6897 C C . TYR D 1 61 ? -1.365 8.014 -12.767 1.00 29.07 38 TYR D C 1
ATOM 6898 O O . TYR D 1 61 ? -1.988 7.406 -13.648 1.00 23.72 38 TYR D O 1
ATOM 6907 N N . LEU D 1 62 ? -1.926 8.452 -11.644 1.00 31.02 39 LEU D N 1
ATOM 6908 C CA . LEU D 1 62 ? -3.366 8.460 -11.448 1.00 31.29 39 LEU D CA 1
ATOM 6909 C C . LEU D 1 62 ? -3.859 9.869 -11.680 1.00 21.95 39 LEU D C 1
ATOM 6910 O O . LEU D 1 62 ? -3.240 10.814 -11.209 1.00 20.87 39 LEU D O 1
ATOM 6915 N N . PHE D 1 63 ? -4.968 10.001 -12.406 1.00 21.96 40 PHE D N 1
ATOM 6916 C CA . PHE D 1 63 ? -5.543 11.305 -12.724 1.00 23.77 40 PHE D CA 1
ATOM 6917 C C . PHE D 1 63 ? -7.012 11.310 -12.339 1.00 21.01 40 PHE D C 1
ATOM 6918 O O . PHE D 1 63 ? -7.892 11.139 -13.189 1.00 20.91 40 PHE D O 1
ATOM 6926 N N . PRO D 1 64 ? -7.287 11.518 -11.045 1.00 24.20 41 PRO D N 1
ATOM 6927 C CA . PRO D 1 64 ? -8.683 11.591 -10.593 1.00 20.53 41 PRO D CA 1
ATOM 6928 C C . PRO D 1 64 ? -9.362 12.890 -11.006 1.00 17.40 41 PRO D C 1
ATOM 6929 O O . PRO D 1 64 ? -8.707 13.929 -11.099 1.00 23.72 41 PRO D O 1
ATOM 6933 N N . MET D 1 65 ? -10.666 12.821 -11.235 1.00 18.96 42 MET D N 1
ATOM 6934 C CA . MET D 1 65 ? -11.490 14.000 -11.477 1.00 25.83 42 MET D CA 1
ATOM 6935 C C . MET D 1 65 ? -11.058 14.784 -12.733 1.00 20.28 42 MET D C 1
ATOM 6936 O O . MET D 1 65 ? -11.023 16.019 -12.734 1.00 19.00 42 MET D O 1
ATOM 6941 N N . GLY D 1 66 ? -10.729 14.035 -13.785 1.00 14.24 43 GLY D N 1
ATOM 6942 C CA . GLY D 1 66 ? -10.684 14.548 -15.139 1.00 16.58 43 GLY D CA 1
ATOM 6943 C C . GLY D 1 66 ? -12.067 14.536 -15.787 1.00 22.31 43 GLY D C 1
ATOM 6944 O O . GLY D 1 66 ? -13.094 14.383 -15.118 1.00 15.99 43 GLY D O 1
ATOM 6945 N N . SER D 1 67 ? -12.104 14.732 -17.099 1.00 26.90 44 SER D N 1
ATOM 6946 C CA . SER D 1 67 ? -13.365 14.692 -17.829 1.00 21.66 44 SER D CA 1
ATOM 6947 C C . SER D 1 67 ? -13.976 13.310 -17.671 1.00 19.26 44 SER D C 1
ATOM 6948 O O . SER D 1 67 ? -15.175 13.171 -17.437 1.00 15.32 44 SER D O 1
ATOM 6951 N N . THR D 1 68 ? -13.128 12.291 -17.786 1.00 20.37 45 THR D N 1
ATOM 6952 C CA . THR D 1 68 ? -13.578 10.907 -17.736 1.00 24.29 45 THR D CA 1
ATOM 6953 C C . THR D 1 68 ? -14.167 10.578 -16.378 1.00 22.09 45 THR D C 1
ATOM 6954 O O . THR D 1 68 ? -15.033 9.718 -16.284 1.00 18.12 45 THR D O 1
ATOM 6958 N N . GLY D 1 69 ? -13.684 11.277 -15.344 1.00 25.72 46 GLY D N 1
ATOM 6959 C CA . GLY D 1 69 ? -14.192 11.152 -13.987 1.00 25.33 46 GLY D CA 1
ATOM 6960 C C . GLY D 1 69 ? -15.334 12.116 -13.725 1.00 27.74 46 GLY D C 1
ATOM 6961 O O . GLY D 1 69 ? -15.835 12.225 -12.590 1.00 21.42 46 GLY D O 1
ATOM 6962 N N . VAL D 1 70 ? -15.751 12.794 -14.795 1.00 20.18 47 VAL D N 1
ATOM 6963 C CA . VAL D 1 70 ? -16.841 13.768 -14.777 1.00 21.39 47 VAL D CA 1
ATOM 6964 C C . VAL D 1 70 ? -16.841 14.725 -13.568 1.00 11.97 47 VAL D C 1
ATOM 6965 O O . VAL D 1 70 ? -17.855 14.921 -12.924 1.00 12.19 47 VAL D O 1
ATOM 6969 N N . PHE D 1 71 ? -15.724 15.410 -13.344 1.00 16.12 48 PHE D N 1
ATOM 6970 C CA . PHE D 1 71 ? -15.607 16.328 -12.208 1.00 19.09 48 PHE D CA 1
ATOM 6971 C C . PHE D 1 71 ? -16.724 17.380 -12.086 1.00 24.87 48 PHE D C 1
ATOM 6972 O O . PHE D 1 71 ? -17.096 17.732 -10.969 1.00 22.74 48 PHE D O 1
ATOM 6980 N N . PRO D 1 72 ? -17.285 17.878 -13.209 1.00 25.26 49 PRO D N 1
ATOM 6981 C CA . PRO D 1 72 ? -18.267 18.942 -12.948 1.00 24.66 49 PRO D CA 1
ATOM 6982 C C . PRO D 1 72 ? -19.650 18.451 -12.498 1.00 23.77 49 PRO D C 1
ATOM 6983 O O . PRO D 1 72 ? -20.520 19.270 -12.162 1.00 19.93 49 PRO D O 1
ATOM 6987 N N . TYR D 1 73 ? -19.856 17.140 -12.476 1.00 23.33 50 TYR D N 1
ATOM 6988 C CA . TYR D 1 73 ? -21.098 16.602 -11.917 1.00 27.85 50 TYR D CA 1
ATOM 6989 C C . TYR D 1 73 ? -21.001 16.479 -10.392 1.00 25.85 50 TYR D C 1
ATOM 6990 O O . TYR D 1 73 ? -22.007 16.267 -9.729 1.00 20.46 50 TYR D O 1
ATOM 6999 N N . PHE D 1 74 ? -19.789 16.635 -9.857 1.00 21.54 51 PHE D N 1
ATOM 7000 C CA . PHE D 1 74 ? -19.554 16.523 -8.427 1.00 20.89 51 PHE D CA 1
ATOM 7001 C C . PHE D 1 74 ? -19.388 17.865 -7.741 1.00 23.32 51 PHE D C 1
ATOM 7002 O O . PHE D 1 74 ? -19.019 18.864 -8.369 1.00 22.35 51 PHE D O 1
ATOM 7010 N N . THR D 1 75 ? -19.673 17.873 -6.443 1.00 18.24 52 THR D N 1
ATOM 7011 C CA . THR D 1 75 ? -19.588 19.095 -5.644 1.00 26.26 52 THR D CA 1
ATOM 7012 C C . THR D 1 75 ? -18.143 19.291 -5.220 1.00 17.93 52 THR D C 1
ATOM 7013 O O . THR D 1 75 ? -17.363 18.345 -5.225 1.00 17.83 52 THR D O 1
ATOM 7017 N N . LEU D 1 76 ? -17.781 20.518 -4.871 1.00 13.28 53 LEU D N 1
ATOM 7018 C CA . LEU D 1 76 ? -16.440 20.799 -4.369 1.00 16.99 53 LEU D CA 1
ATOM 7019 C C . LEU D 1 76 ? -16.028 19.833 -3.239 1.00 27.02 53 LEU D C 1
ATOM 7020 O O . LEU D 1 76 ? -14.901 19.308 -3.216 1.00 24.67 53 LEU D O 1
ATOM 7025 N N . LYS D 1 77 ? -16.970 19.596 -2.327 1.00 27.70 54 LYS D N 1
ATOM 7026 C CA . LYS D 1 77 ? -16.835 18.631 -1.234 1.00 22.83 54 LYS D CA 1
ATOM 7027 C C . LYS D 1 77 ? -16.505 17.212 -1.682 1.00 23.21 54 LYS D C 1
ATOM 7028 O O . LYS D 1 77 ? -15.509 16.625 -1.234 1.00 25.06 54 LYS D O 1
ATOM 7034 N N . GLU D 1 78 ? -17.343 16.653 -2.553 1.00 21.48 55 GLU D N 1
ATOM 7035 C CA . GLU D 1 78 ? -17.118 15.306 -3.065 1.00 19.29 55 GLU D CA 1
ATOM 7036 C C . GLU D 1 78 ? -15.761 15.198 -3.754 1.00 20.09 55 GLU D C 1
ATOM 7037 O O . GLU D 1 78 ? -15.041 14.222 -3.552 1.00 19.65 55 GLU D O 1
ATOM 7043 N N . ARG D 1 79 ? -15.406 16.195 -4.559 1.00 18.39 56 ARG D N 1
ATOM 7044 C CA . ARG D 1 79 ? -14.107 16.188 -5.227 1.00 20.82 56 ARG D CA 1
ATOM 7045 C C . ARG D 1 79 ? -12.984 16.229 -4.175 1.00 23.48 56 ARG D C 1
ATOM 7046 O O . ARG D 1 79 ? -12.017 15.466 -4.261 1.00 27.19 56 ARG D O 1
ATOM 7054 N N . LYS D 1 80 ? -13.102 17.101 -3.174 1.00 24.16 57 LYS D N 1
ATOM 7055 C CA . LYS D 1 80 ? -12.119 17.084 -2.081 1.00 28.29 57 LYS D CA 1
ATOM 7056 C C . LYS D 1 80 ? -12.053 15.688 -1.462 1.00 32.19 57 LYS D C 1
ATOM 7057 O O . LYS D 1 80 ? -10.964 15.120 -1.331 1.00 37.35 57 LYS D O 1
ATOM 7063 N N . ASP D 1 81 ? -13.212 15.134 -1.096 1.00 26.30 58 ASP D N 1
ATOM 7064 C CA . ASP D 1 81 ? -13.261 13.802 -0.490 1.00 21.15 58 ASP D CA 1
ATOM 7065 C C . ASP D 1 81 ? -12.599 12.773 -1.388 1.00 24.65 58 ASP D C 1
ATOM 7066 O O . ASP D 1 81 ? -11.795 11.970 -0.920 1.00 33.05 58 ASP D O 1
ATOM 7071 N N . PHE D 1 82 ? -12.911 12.810 -2.682 1.00 26.17 59 PHE D N 1
ATOM 7072 C CA . PHE D 1 82 ? -12.410 11.789 -3.603 1.00 28.32 59 PHE D CA 1
ATOM 7073 C C . PHE D 1 82 ? -10.890 11.883 -3.781 1.00 27.36 59 PHE D C 1
ATOM 7074 O O . PHE D 1 82 ? -10.189 10.863 -3.753 1.00 22.68 59 PHE D O 1
ATOM 7082 N N . LEU D 1 83 ? -10.378 13.102 -3.930 1.00 27.04 60 LEU D N 1
ATOM 7083 C CA . LEU D 1 83 ? -8.921 13.318 -3.996 1.00 36.53 60 LEU D CA 1
ATOM 7084 C C . LEU D 1 83 ? -8.183 12.763 -2.763 1.00 36.69 60 LEU D C 1
ATOM 7085 O O . LEU D 1 83 ? -7.119 12.141 -2.872 1.00 32.27 60 LEU D O 1
ATOM 7090 N N . LYS D 1 84 ? -8.762 13.003 -1.593 1.00 30.40 61 LYS D N 1
ATOM 7091 C CA . LYS D 1 84 ? -8.184 12.554 -0.340 1.00 38.16 61 LYS D CA 1
ATOM 7092 C C . LYS D 1 84 ? -8.050 11.034 -0.341 1.00 41.13 61 LYS D C 1
ATOM 7093 O O . LYS D 1 84 ? -7.007 10.473 0.006 1.00 43.74 61 LYS D O 1
ATOM 7099 N N . PHE D 1 85 ? -9.114 10.368 -0.755 1.00 32.08 62 PHE D N 1
ATOM 7100 C CA . PHE D 1 85 ? -9.130 8.928 -0.733 1.00 30.64 62 PHE D CA 1
ATOM 7101 C C . PHE D 1 85 ? -8.080 8.371 -1.695 1.00 35.23 62 PHE D C 1
ATOM 7102 O O . PHE D 1 85 ? -7.293 7.494 -1.314 1.00 29.03 62 PHE D O 1
ATOM 7110 N N . VAL D 1 86 ? -8.053 8.885 -2.929 1.00 28.51 63 VAL D N 1
ATOM 7111 C CA . VAL D 1 86 ? -7.142 8.334 -3.915 1.00 29.84 63 VAL D CA 1
ATOM 7112 C C . VAL D 1 86 ? -5.703 8.508 -3.434 1.00 22.62 63 VAL D C 1
ATOM 7113 O O . VAL D 1 86 ? -4.918 7.587 -3.591 1.00 25.74 63 VAL D O 1
ATOM 7117 N N . ARG D 1 87 ? -5.335 9.636 -2.827 1.00 21.32 64 ARG D N 1
ATOM 7118 C CA . ARG D 1 87 ? -3.955 9.727 -2.328 1.00 35.40 64 ARG D CA 1
ATOM 7119 C C . ARG D 1 87 ? -3.696 8.787 -1.132 1.00 33.97 64 ARG D C 1
ATOM 7120 O O . ARG D 1 87 ? -2.614 8.212 -1.022 1.00 36.36 64 ARG D O 1
ATOM 7128 N N . GLU D 1 88 ? -4.664 8.616 -0.244 1.00 34.83 65 GLU D N 1
ATOM 7129 C CA . GLU D 1 88 ? -4.447 7.739 0.904 1.00 34.60 65 GLU D CA 1
ATOM 7130 C C . GLU D 1 88 ? -4.622 6.265 0.555 1.00 32.14 65 GLU D C 1
ATOM 7131 O O . GLU D 1 88 ? -4.627 5.429 1.458 1.00 48.18 65 GLU D O 1
ATOM 7137 N N . ASN D 1 89 ? -4.761 5.937 -0.732 1.00 26.62 66 ASN D N 1
ATOM 7138 C CA . ASN D 1 89 ? -4.915 4.531 -1.147 1.00 30.80 66 ASN D CA 1
ATOM 7139 C C . ASN D 1 89 ? -4.044 4.105 -2.325 1.00 23.21 66 ASN D C 1
ATOM 7140 O O . ASN D 1 89 ? -4.251 3.059 -2.924 1.00 19.52 66 ASN D O 1
ATOM 7145 N N . SER D 1 90 ? -3.037 4.901 -2.628 1.00 22.69 67 SER D N 1
ATOM 7146 C CA . SER D 1 90 ? -2.044 4.497 -3.599 1.00 32.13 67 SER D CA 1
ATOM 7147 C C . SER D 1 90 ? -0.832 5.347 -3.356 1.00 30.45 67 SER D C 1
ATOM 7148 O O . SER D 1 90 ? -0.958 6.486 -2.934 1.00 32.88 67 SER D O 1
ATOM 7151 N N . LYS D 1 91 ? 0.341 4.784 -3.602 1.00 30.74 68 LYS D N 1
ATOM 7152 C CA . LYS D 1 91 ? 1.575 5.538 -3.488 1.00 41.47 68 LYS D CA 1
ATOM 7153 C C . LYS D 1 91 ? 1.987 6.077 -4.860 1.00 35.04 68 LYS D C 1
ATOM 7154 O O . LYS D 1 91 ? 2.997 6.768 -4.980 1.00 36.32 68 LYS D O 1
ATOM 7160 N N . LYS D 1 92 ? 1.186 5.770 -5.883 1.00 29.15 69 LYS D N 1
ATOM 7161 C CA . LYS D 1 92 ? 1.411 6.283 -7.237 1.00 35.66 69 LYS D CA 1
ATOM 7162 C C . LYS D 1 92 ? 1.394 7.804 -7.281 1.00 30.49 69 LYS D C 1
ATOM 7163 O O . LYS D 1 92 ? 0.678 8.454 -6.509 1.00 28.24 69 LYS D O 1
ATOM 7169 N N . PRO D 1 93 ? 2.178 8.384 -8.196 1.00 25.31 70 PRO D N 1
ATOM 7170 C CA . PRO D 1 93 ? 2.079 9.845 -8.308 1.00 31.78 70 PRO D CA 1
ATOM 7171 C C . PRO D 1 93 ? 0.723 10.288 -8.898 1.00 33.85 70 PRO D C 1
ATOM 7172 O O . PRO D 1 93 ? 0.192 9.658 -9.810 1.00 23.39 70 PRO D O 1
ATOM 7176 N N . ILE D 1 94 ? 0.147 11.348 -8.349 1.00 39.57 71 ILE D N 1
ATOM 7177 C CA . ILE D 1 94 ? -1.206 11.738 -8.725 1.00 33.40 71 ILE D CA 1
ATOM 7178 C C . ILE D 1 94 ? -1.230 13.113 -9.373 1.00 30.03 71 ILE D C 1
ATOM 7179 O O . ILE D 1 94 ? -0.690 14.066 -8.825 1.00 26.42 71 ILE D O 1
ATOM 7184 N N . MET D 1 95 ? -1.849 13.192 -10.555 1.00 32.78 72 MET D N 1
ATOM 7185 C CA . MET D 1 95 ? -2.180 14.468 -11.188 1.00 25.46 72 MET D CA 1
ATOM 7186 C C . MET D 1 95 ? -3.628 14.762 -10.887 1.00 25.61 72 MET D C 1
ATOM 7187 O O . MET D 1 95 ? -4.504 14.118 -11.448 1.00 33.89 72 MET D O 1
ATOM 7192 N N . ALA D 1 96 ? -3.902 15.717 -10.012 1.00 21.92 73 ALA D N 1
ATOM 7193 C CA . ALA D 1 96 ? -5.279 15.947 -9.599 1.00 20.06 73 ALA D CA 1
ATOM 7194 C C . ALA D 1 96 ? -5.979 16.895 -10.564 1.00 25.77 73 ALA D C 1
ATOM 7195 O O . ALA D 1 96 ? -5.460 17.958 -10.900 1.00 21.52 73 ALA D O 1
ATOM 7197 N N . GLY D 1 97 ? -7.169 16.511 -11.003 1.00 20.18 74 GLY D N 1
ATOM 7198 C CA . GLY D 1 97 ? -7.981 17.407 -11.782 1.00 15.05 74 GLY D CA 1
ATOM 7199 C C . GLY D 1 97 ? -8.528 18.514 -10.921 1.00 15.44 74 GLY D C 1
ATOM 7200 O O . GLY D 1 97 ? -9.345 18.260 -10.038 1.00 20.07 74 GLY D O 1
ATOM 7201 N N . VAL D 1 98 ? -8.099 19.746 -11.178 1.00 12.60 75 VAL D N 1
ATOM 7202 C CA . VAL D 1 98 ? -8.545 20.872 -10.351 1.00 19.14 75 VAL D CA 1
ATOM 7203 C C . VAL D 1 98 ? -9.411 21.817 -11.167 1.00 20.99 75 VAL D C 1
ATOM 7204 O O . VAL D 1 98 ? -9.485 23.011 -10.879 1.00 20.46 75 VAL D O 1
ATOM 7208 N N . GLY D 1 99 ? -10.076 21.272 -12.184 1.00 21.22 76 GLY D N 1
ATOM 7209 C CA . GLY D 1 99 ? -10.873 22.078 -13.094 1.00 13.92 76 GLY D CA 1
ATOM 7210 C C . GLY D 1 99 ? -12.105 22.689 -12.459 1.00 20.50 76 GLY D C 1
ATOM 7211 O O . GLY D 1 99 ? -12.769 22.076 -11.615 1.00 18.93 76 GLY D O 1
ATOM 7212 N N . SER D 1 100 ? -12.387 23.921 -12.861 1.00 21.68 77 SER D N 1
ATOM 7213 C CA . SER D 1 100 ? -13.603 24.633 -12.495 1.00 20.18 77 SER D CA 1
ATOM 7214 C C . SER D 1 100 ? -13.562 25.977 -13.218 1.00 20.90 77 SER D C 1
ATOM 7215 O O . SER D 1 100 ? -12.488 26.432 -13.568 1.00 22.94 77 SER D O 1
ATOM 7218 N N . SER D 1 101 ? -14.716 26.605 -13.427 1.00 20.00 78 SER D N 1
ATOM 7219 C CA . SER D 1 101 ? -14.779 27.953 -14.003 1.00 24.01 78 SER D CA 1
ATOM 7220 C C . SER D 1 101 ? -14.697 29.026 -12.922 1.00 22.69 78 SER D C 1
ATOM 7221 O O . SER D 1 101 ? -14.652 30.225 -13.223 1.00 23.71 78 SER D O 1
ATOM 7224 N N . SER D 1 102 ? -14.704 28.588 -11.665 1.00 22.36 79 SER D N 1
ATOM 7225 C CA . SER D 1 102 ? -14.503 29.483 -10.521 1.00 25.50 79 SER D CA 1
ATOM 7226 C C . SER D 1 102 ? -13.065 29.435 -10.048 1.00 20.34 79 SER D C 1
ATOM 7227 O O . SER D 1 102 ? -12.626 28.410 -9.525 1.00 20.28 79 SER D O 1
ATOM 7230 N N . ILE D 1 103 ? -12.335 30.537 -10.218 1.00 20.74 80 ILE D N 1
ATOM 7231 C CA . ILE D 1 103 ? -10.934 30.596 -9.776 1.00 30.21 80 ILE D CA 1
ATOM 7232 C C . ILE D 1 103 ? -10.776 30.247 -8.279 1.00 24.83 80 ILE D C 1
ATOM 7233 O O . ILE D 1 103 ? -9.756 29.668 -7.880 1.00 24.43 80 ILE D O 1
ATOM 7238 N N . ASN D 1 104 ? -11.779 30.579 -7.460 1.00 24.33 81 ASN D N 1
ATOM 7239 C CA . ASN D 1 104 ? -11.771 30.202 -6.038 1.00 19.18 81 ASN D CA 1
ATOM 7240 C C . ASN D 1 104 ? -11.767 28.687 -5.848 1.00 22.40 81 ASN D C 1
ATOM 7241 O O . ASN D 1 104 ? -11.051 28.181 -4.997 1.00 26.03 81 ASN D O 1
ATOM 7246 N N . GLU D 1 105 ? -12.555 27.961 -6.639 1.00 24.82 82 GLU D N 1
ATOM 7247 C CA . GLU D 1 105 ? -12.583 26.501 -6.539 1.00 22.94 82 GLU D CA 1
ATOM 7248 C C . GLU D 1 105 ? -11.266 25.888 -6.990 1.00 25.00 82 GLU D C 1
ATOM 7249 O O . GLU D 1 105 ? -10.810 24.906 -6.399 1.00 23.99 82 GLU D O 1
ATOM 7255 N N . VAL D 1 106 ? -10.668 26.453 -8.043 1.00 22.35 83 VAL D N 1
ATOM 7256 C CA . VAL D 1 106 ? -9.387 25.952 -8.550 1.00 27.42 83 VAL D CA 1
ATOM 7257 C C . VAL D 1 106 ? -8.316 26.154 -7.491 1.00 22.38 83 VAL D C 1
ATOM 7258 O O . VAL D 1 106 ? -7.526 25.252 -7.245 1.00 23.08 83 VAL D O 1
ATOM 7262 N N . ASN D 1 107 ? -8.281 27.324 -6.857 1.00 20.71 84 ASN D N 1
ATOM 7263 C CA . ASN D 1 107 ? -7.243 27.569 -5.853 1.00 26.39 84 ASN D CA 1
ATOM 7264 C C . ASN D 1 107 ? -7.456 26.693 -4.636 1.00 22.98 84 ASN D C 1
ATOM 7265 O O . ASN D 1 107 ? -6.508 26.111 -4.102 1.00 23.24 84 ASN D O 1
ATOM 7270 N N . GLU D 1 108 ? -8.712 26.594 -4.211 1.00 24.92 85 GLU D N 1
ATOM 7271 C CA . GLU D 1 108 ? -9.061 25.769 -3.074 1.00 20.45 85 GLU D CA 1
ATOM 7272 C C . GLU D 1 108 ? -8.644 24.335 -3.322 1.00 22.93 85 GLU D C 1
ATOM 7273 O O . GLU D 1 108 ? -7.987 23.740 -2.485 1.00 32.33 85 GLU D O 1
ATOM 7279 N N . LEU D 1 109 ? -8.999 23.794 -4.485 1.00 30.91 86 LEU D N 1
ATOM 7280 C CA . LEU D 1 109 ? -8.665 22.408 -4.838 1.00 30.41 86 LEU D CA 1
ATOM 7281 C C . LEU D 1 109 ? -7.163 22.201 -4.995 1.00 30.87 86 LEU D C 1
ATOM 7282 O O . LEU D 1 109 ? -6.658 21.099 -4.765 1.00 26.52 86 LEU D O 1
ATOM 7287 N N . MET D 1 110 ? -6.452 23.258 -5.381 1.00 25.48 87 MET D N 1
ATOM 7288 C CA . MET D 1 110 ? -5.004 23.160 -5.583 1.00 34.20 87 MET D CA 1
ATOM 7289 C C . MET D 1 110 ? -4.247 23.186 -4.263 1.00 28.32 87 MET D C 1
ATOM 7290 O O . MET D 1 110 ? -3.334 22.392 -4.050 1.00 23.84 87 MET D O 1
ATOM 7295 N N . LYS D 1 111 ? -4.637 24.097 -3.382 1.00 30.30 88 LYS D N 1
ATOM 7296 C CA . LYS D 1 111 ? -4.083 24.132 -2.037 1.00 41.83 88 LYS D CA 1
ATOM 7297 C C . LYS D 1 111 ? -4.269 22.794 -1.337 1.00 39.25 88 LYS D C 1
ATOM 7298 O O . LYS D 1 111 ? -3.337 22.249 -0.737 1.00 31.41 88 LYS D O 1
ATOM 7304 N N . PHE D 1 112 ? -5.485 22.268 -1.436 1.00 34.99 89 PHE D N 1
ATOM 7305 C CA . PHE D 1 112 ? -5.837 21.054 -0.729 1.00 33.19 89 PHE D CA 1
ATOM 7306 C C . PHE D 1 112 ? -5.075 19.855 -1.287 1.00 32.99 89 PHE D C 1
ATOM 7307 O O . PHE D 1 112 ? -4.728 18.939 -0.546 1.00 34.72 89 PHE D O 1
ATOM 7315 N N . SER D 1 113 ? -4.811 19.860 -2.590 1.00 36.80 90 SER D N 1
ATOM 7316 C CA . SER D 1 113 ? -4.043 18.784 -3.210 1.00 32.71 90 SER D CA 1
ATOM 7317 C C . SER D 1 113 ? -2.600 18.874 -2.758 1.00 34.05 90 SER D C 1
ATOM 7318 O O . SER D 1 113 ? -1.960 17.861 -2.464 1.00 39.27 90 SER D O 1
ATOM 7321 N N . MET D 1 114 ? -2.086 20.096 -2.727 1.00 29.87 91 MET D N 1
ATOM 7322 C CA . MET D 1 114 ? -0.740 20.340 -2.243 1.00 34.12 91 MET D CA 1
ATOM 7323 C C . MET D 1 114 ? -0.646 19.968 -0.761 1.00 32.77 91 MET D C 1
ATOM 7324 O O . MET D 1 114 ? 0.303 19.319 -0.343 1.00 38.18 91 MET D O 1
ATOM 7329 N N . ASP D 1 115 ? -1.651 20.347 0.021 1.00 34.75 92 ASP D N 1
ATOM 7330 C CA . ASP D 1 115 ? -1.624 20.108 1.463 1.00 32.83 92 ASP D CA 1
ATOM 7331 C C . ASP D 1 115 ? -1.805 18.649 1.859 1.00 33.00 92 ASP D C 1
ATOM 7332 O O . ASP D 1 115 ? -1.710 18.340 3.049 1.00 43.36 92 ASP D O 1
ATOM 7337 N N . ILE D 1 116 ? -2.094 17.760 0.904 1.00 34.64 93 ILE D N 1
ATOM 7338 C CA . ILE D 1 116 ? -2.239 16.332 1.228 1.00 31.40 93 ILE D CA 1
ATOM 7339 C C . ILE D 1 116 ? -1.315 15.453 0.414 1.00 29.55 93 ILE D C 1
ATOM 7340 O O . ILE D 1 116 ? -1.441 14.229 0.452 1.00 23.85 93 ILE D O 1
ATOM 7345 N N . GLY D 1 117 ? -0.391 16.068 -0.323 1.00 38.18 94 GLY D N 1
ATOM 7346 C CA . GLY D 1 117 ? 0.704 15.327 -0.930 1.00 25.96 94 GLY D CA 1
ATOM 7347 C C . GLY D 1 117 ? 0.478 14.870 -2.350 1.00 27.52 94 GLY D C 1
ATOM 7348 O O . GLY D 1 117 ? 1.130 13.934 -2.807 1.00 30.22 94 GLY D O 1
ATOM 7349 N N . ILE D 1 118 ? -0.441 15.518 -3.057 1.00 33.76 95 ILE D N 1
ATOM 7350 C CA . ILE D 1 118 ? -0.627 15.226 -4.473 1.00 39.42 95 ILE D CA 1
ATOM 7351 C C . ILE D 1 118 ? 0.460 15.974 -5.266 1.00 33.18 95 ILE D C 1
ATOM 7352 O O . ILE D 1 118 ? 0.767 17.141 -5.010 1.00 26.96 95 ILE D O 1
ATOM 7357 N N . GLU D 1 119 ? 1.060 15.267 -6.213 1.00 30.56 96 GLU D N 1
ATOM 7358 C CA . GLU D 1 119 ? 2.269 15.733 -6.880 1.00 30.99 96 GLU D CA 1
ATOM 7359 C C . GLU D 1 119 ? 2.047 16.858 -7.899 1.00 37.23 96 GLU D C 1
ATOM 7360 O O . GLU D 1 119 ? 2.865 17.785 -8.000 1.00 32.32 96 GLU D O 1
ATOM 7366 N N . ALA D 1 120 ? 0.945 16.790 -8.643 1.00 37.28 97 ALA D N 1
ATOM 7367 C CA . ALA D 1 120 ? 0.670 17.797 -9.670 1.00 36.58 97 ALA D CA 1
ATOM 7368 C C . ALA D 1 120 ? -0.812 18.056 -9.850 1.00 26.67 97 ALA D C 1
ATOM 7369 O O . ALA D 1 120 ? -1.645 17.233 -9.460 1.00 27.54 97 ALA D O 1
ATOM 7371 N N . ALA D 1 121 ? -1.121 19.202 -10.461 1.00 22.13 98 ALA D N 1
ATOM 7372 C CA . ALA D 1 121 ? -2.491 19.600 -10.778 1.00 23.10 98 ALA D CA 1
ATOM 7373 C C . ALA D 1 121 ? -2.734 19.586 -12.300 1.00 20.32 98 ALA D C 1
ATOM 7374 O O . ALA D 1 121 ? -1.824 19.864 -13.077 1.00 18.71 98 ALA D O 1
ATOM 7376 N N . VAL D 1 122 ? -3.953 19.264 -12.718 1.00 17.74 99 VAL D N 1
ATOM 7377 C CA . VAL D 1 122 ? -4.320 19.357 -14.132 1.00 17.51 99 VAL D CA 1
ATOM 7378 C C . VAL D 1 122 ? -5.457 20.345 -14.287 1.00 21.30 99 VAL D C 1
ATOM 7379 O O . VAL D 1 122 ? -6.461 20.246 -13.587 1.00 22.14 99 VAL D O 1
ATOM 7383 N N . LEU D 1 123 ? -5.298 21.288 -15.211 1.00 17.09 100 LEU D N 1
ATOM 7384 C CA . LEU D 1 123 ? -6.252 22.374 -15.360 1.00 21.29 100 LEU D CA 1
ATOM 7385 C C . LEU D 1 123 ? -6.569 22.710 -16.846 1.00 19.51 100 LEU D C 1
ATOM 7386 O O . LEU D 1 123 ? -5.672 22.964 -17.661 1.00 17.38 100 LEU D O 1
ATOM 7391 N N . MET D 1 124 ? -7.855 22.700 -17.178 1.00 15.99 101 MET D N 1
ATOM 7392 C CA . MET D 1 124 ? -8.319 23.100 -18.501 1.00 20.04 101 MET D CA 1
ATOM 7393 C C . MET D 1 124 ? -8.853 24.514 -18.406 1.00 22.67 101 MET D C 1
ATOM 7394 O O . MET D 1 124 ? -9.077 25.010 -17.303 1.00 18.04 101 MET D O 1
ATOM 7399 N N . PRO D 1 125 ? -9.049 25.172 -19.556 1.00 18.24 102 PRO D N 1
ATOM 7400 C CA . PRO D 1 125 ? -9.632 26.515 -19.530 1.00 23.87 102 PRO D CA 1
ATOM 7401 C C . PRO D 1 125 ? -11.044 26.542 -18.946 1.00 24.64 102 PRO D C 1
ATOM 7402 O O . PRO D 1 125 ? -11.747 25.524 -18.957 1.00 19.93 102 PRO D O 1
ATOM 7406 N N . PRO D 1 126 ? -11.454 27.693 -18.402 1.00 20.24 103 PRO D N 1
ATOM 7407 C CA . PRO D 1 126 ? -12.816 27.718 -17.865 1.00 24.54 103 PRO D CA 1
ATOM 7408 C C . PRO D 1 126 ? -13.824 27.625 -19.012 1.00 20.86 103 PRO D C 1
ATOM 7409 O O . PRO D 1 126 ? -13.469 27.892 -20.175 1.00 16.87 103 PRO D O 1
ATOM 7413 N N . TYR D 1 127 ? -15.050 27.230 -18.676 1.00 15.31 104 TYR D N 1
ATOM 7414 C CA . TYR D 1 127 ? -16.041 26.844 -19.657 1.00 14.11 104 TYR D CA 1
ATOM 7415 C C . TYR D 1 127 ? -17.323 27.619 -19.445 1.00 18.22 104 TYR D C 1
ATOM 7416 O O . TYR D 1 127 ? -17.365 28.562 -18.660 1.00 20.49 104 TYR D O 1
ATOM 7425 N N . TYR D 1 128 ? -18.357 27.199 -20.162 1.00 20.76 105 TYR D N 1
ATOM 7426 C CA . TYR D 1 128 ? -19.678 27.797 -20.137 1.00 22.67 105 TYR D CA 1
ATOM 7427 C C . TYR D 1 128 ? -19.653 29.078 -21.000 1.00 24.16 105 TYR D C 1
ATOM 7428 O O . TYR D 1 128 ? -20.080 29.056 -22.145 1.00 28.15 105 TYR D O 1
ATOM 7437 N N . ILE D 1 129 ? -19.131 30.178 -20.491 1.00 21.02 106 ILE D N 1
ATOM 7438 C CA . ILE D 1 129 ? -19.000 31.371 -21.317 1.00 20.81 106 ILE D CA 1
ATOM 7439 C C . ILE D 1 129 ? -17.814 31.217 -22.290 1.00 17.07 106 ILE D C 1
ATOM 7440 O O . ILE D 1 129 ? -16.737 30.750 -21.926 1.00 12.22 106 ILE D O 1
ATOM 7445 N N . LYS D 1 130 ? -18.038 31.579 -23.548 1.00 23.84 107 LYS D N 1
ATOM 7446 C CA . LYS D 1 130 ? -16.993 31.504 -24.560 1.00 25.59 107 LYS D CA 1
ATOM 7447 C C . LYS D 1 130 ? -15.966 32.638 -24.328 1.00 23.66 107 LYS D C 1
ATOM 7448 O O . LYS D 1 130 ? -16.339 33.776 -24.062 1.00 15.67 107 LYS D O 1
ATOM 7454 N N . LEU D 1 131 ? -14.679 32.301 -24.421 1.00 18.02 108 LEU D N 1
ATOM 7455 C CA . LEU D 1 131 ? -13.591 33.197 -24.046 1.00 25.59 108 LEU D CA 1
ATOM 7456 C C . LEU D 1 131 ? -12.549 33.322 -25.156 1.00 31.36 108 LEU D C 1
ATOM 7457 O O . LEU D 1 131 ? -12.237 32.337 -25.831 1.00 28.66 108 LEU D O 1
ATOM 7462 N N . ASN D 1 132 ? -12.009 34.528 -25.336 1.00 24.48 109 ASN D N 1
ATOM 7463 C CA . ASN D 1 132 ? -10.826 34.723 -26.175 1.00 22.23 109 ASN D CA 1
ATOM 7464 C C . ASN D 1 132 ? -9.573 34.331 -25.393 1.00 27.62 109 ASN D C 1
ATOM 7465 O O . ASN D 1 132 ? -9.678 33.944 -24.232 1.00 24.55 109 ASN D O 1
ATOM 7470 N N . GLN D 1 133 ? -8.396 34.452 -26.001 1.00 27.69 110 GLN D N 1
ATOM 7471 C CA . GLN D 1 133 ? -7.167 33.965 -25.366 1.00 29.20 110 GLN D CA 1
ATOM 7472 C C . GLN D 1 133 ? -6.704 34.863 -24.214 1.00 28.53 110 GLN D C 1
ATOM 7473 O O . GLN D 1 133 ? -6.153 34.380 -23.223 1.00 27.67 110 GLN D O 1
ATOM 7479 N N . GLU D 1 134 ? -6.916 36.165 -24.344 1.00 32.70 111 GLU D N 1
ATOM 7480 C CA . GLU D 1 134 ? -6.539 37.084 -23.285 1.00 27.60 111 GLU D CA 1
ATOM 7481 C C . GLU D 1 134 ? -7.295 36.712 -22.010 1.00 31.56 111 GLU D C 1
ATOM 7482 O O . GLU D 1 134 ? -6.704 36.658 -20.939 1.00 26.87 111 GLU D O 1
ATOM 7488 N N . ALA D 1 135 ? -8.587 36.423 -22.131 1.00 25.58 112 ALA D N 1
ATOM 7489 C CA . ALA D 1 135 ? -9.387 36.050 -20.967 1.00 20.72 112 ALA D CA 1
ATOM 7490 C C . ALA D 1 135 ? -8.860 34.776 -20.311 1.00 28.97 112 ALA D C 1
ATOM 7491 O O . ALA D 1 135 ? -8.689 34.722 -19.091 1.00 30.87 112 ALA D O 1
ATOM 7493 N N . ILE D 1 136 ? -8.587 33.760 -21.125 1.00 28.70 113 ILE D N 1
ATOM 7494 C CA . ILE D 1 136 ? -8.003 32.508 -20.645 1.00 24.68 113 ILE D CA 1
ATOM 7495 C C . ILE D 1 136 ? -6.620 32.727 -20.022 1.00 26.27 113 ILE D C 1
ATOM 7496 O O . ILE D 1 136 ? -6.277 32.091 -19.010 1.00 22.25 113 ILE D O 1
ATOM 7501 N N . TYR D 1 137 ? -5.817 33.592 -20.646 1.00 26.62 114 TYR D N 1
ATOM 7502 C CA . TYR D 1 137 ? -4.477 33.905 -20.153 1.00 23.13 114 TYR D CA 1
ATOM 7503 C C . TYR D 1 137 ? -4.513 34.509 -18.755 1.00 28.92 114 TYR D C 1
ATOM 7504 O O . TYR D 1 137 ? -3.781 34.075 -17.874 1.00 32.82 114 TYR D O 1
ATOM 7513 N N A HIS D 1 138 ? -5.356 35.522 -18.561 0.45 34.53 115 HIS D N 1
ATOM 7514 N N B HIS D 1 138 ? -5.371 35.511 -18.573 0.55 34.57 115 HIS D N 1
ATOM 7515 C CA A HIS D 1 138 ? -5.460 36.199 -17.272 0.45 34.91 115 HIS D CA 1
ATOM 7516 C CA B HIS D 1 138 ? -5.509 36.219 -17.306 0.55 34.87 115 HIS D CA 1
ATOM 7517 C C A HIS D 1 138 ? -5.821 35.210 -16.170 0.45 36.90 115 HIS D C 1
ATOM 7518 C C B HIS D 1 138 ? -5.859 35.252 -16.175 0.55 36.97 115 HIS D C 1
ATOM 7519 O O A HIS D 1 138 ? -5.237 35.228 -15.085 0.45 37.53 115 HIS D O 1
ATOM 7520 O O B HIS D 1 138 ? -5.299 35.322 -15.079 0.55 37.60 115 HIS D O 1
ATOM 7533 N N . TYR D 1 139 ? -6.784 34.342 -16.468 1.00 35.01 116 TYR D N 1
ATOM 7534 C CA . TYR D 1 139 ? -7.221 33.311 -15.528 1.00 38.72 116 TYR D CA 1
ATOM 7535 C C . TYR D 1 139 ? -6.084 32.384 -15.061 1.00 35.19 116 TYR D C 1
ATOM 7536 O O . TYR D 1 139 ? -5.909 32.146 -13.848 1.00 20.37 116 TYR D O 1
ATOM 7545 N N . TYR D 1 140 ? -5.309 31.883 -16.022 1.00 31.36 117 TYR D N 1
ATOM 7546 C CA . TYR D 1 140 ? -4.176 31.020 -15.710 1.00 25.54 117 TYR D CA 1
ATOM 7547 C C . TYR D 1 140 ? -3.093 31.763 -14.939 1.00 24.14 117 TYR D C 1
ATOM 7548 O O . TYR D 1 140 ? -2.454 31.194 -14.065 1.00 28.48 117 TYR D O 1
ATOM 7557 N N . LYS D 1 141 ? -2.885 33.025 -15.295 1.00 28.94 118 LYS D N 1
ATOM 7558 C CA . LYS D 1 141 ? -1.877 33.883 -14.676 1.00 32.36 118 LYS D CA 1
ATOM 7559 C C . LYS D 1 141 ? -2.122 33.994 -13.173 1.00 34.20 118 LYS D C 1
ATOM 7560 O O . LYS D 1 141 ? -1.256 33.688 -12.353 1.00 25.03 118 LYS D O 1
ATOM 7566 N N . GLU D 1 142 ? -3.338 34.405 -12.841 1.00 35.64 119 GLU D N 1
ATOM 7567 C CA . GLU D 1 142 ? -3.775 34.562 -11.471 1.00 29.54 119 GLU D CA 1
ATOM 7568 C C . GLU D 1 142 ? -3.598 33.273 -10.684 1.00 36.24 119 GLU D C 1
ATOM 7569 O O . GLU D 1 142 ? -3.006 33.280 -9.603 1.00 34.15 119 GLU D O 1
ATOM 7575 N N . ILE D 1 143 ? -4.076 32.165 -11.237 1.00 32.49 120 ILE D N 1
ATOM 7576 C CA . ILE D 1 143 ? -3.933 30.883 -10.573 1.00 29.26 120 ILE D CA 1
ATOM 7577 C C . ILE D 1 143 ? -2.463 30.522 -10.355 1.00 28.30 120 ILE D C 1
ATOM 7578 O O . ILE D 1 143 ? -2.091 30.120 -9.257 1.00 37.61 120 ILE D O 1
ATOM 7583 N N . LEU D 1 144 ? -1.621 30.675 -11.368 1.00 28.63 121 LEU D N 1
ATOM 7584 C CA . LEU D 1 144 ? -0.232 30.188 -11.263 1.00 37.70 121 LEU D CA 1
ATOM 7585 C C . LEU D 1 144 ? 0.682 31.062 -10.370 1.00 36.38 121 LEU D C 1
ATOM 7586 O O . LEU D 1 144 ? 1.710 30.600 -9.886 1.00 36.87 121 LEU D O 1
ATOM 7591 N N . SER D 1 145 ? 0.319 32.323 -10.172 1.00 36.25 122 SER D N 1
ATOM 7592 C CA . SER D 1 145 ? 1.042 33.180 -9.248 1.00 38.57 122 SER D CA 1
ATOM 7593 C C . SER D 1 145 ? 0.555 32.939 -7.815 1.00 42.13 122 SER D C 1
ATOM 7594 O O . SER D 1 145 ? 1.285 33.157 -6.858 1.00 47.17 122 SER D O 1
ATOM 7597 N N . SER D 1 146 ? -0.677 32.466 -7.683 1.00 38.72 123 SER D N 1
ATOM 7598 C CA . SER D 1 146 ? -1.248 32.138 -6.387 1.00 29.40 123 SER D CA 1
ATOM 7599 C C . SER D 1 146 ? -0.831 30.761 -5.920 1.00 31.20 123 SER D C 1
ATOM 7600 O O . SER D 1 146 ? -1.321 30.285 -4.902 1.00 37.20 123 SER D O 1
ATOM 7603 N N . ASN D 1 147 ? 0.045 30.107 -6.678 1.00 38.62 124 ASN D N 1
ATOM 7604 C CA . ASN D 1 147 ? 0.337 28.691 -6.461 1.00 35.17 124 ASN D CA 1
ATOM 7605 C C . ASN D 1 147 ? 1.757 28.326 -6.828 1.00 39.63 124 ASN D C 1
ATOM 7606 O O . ASN D 1 147 ? 2.522 29.162 -7.297 1.00 55.20 124 ASN D O 1
ATOM 7611 N N . ASP D 1 148 ? 2.097 27.063 -6.612 1.00 43.58 125 ASP D N 1
ATOM 7612 C CA . ASP D 1 148 ? 3.476 26.617 -6.703 1.00 46.39 125 ASP D CA 1
ATOM 7613 C C . ASP D 1 148 ? 3.583 25.217 -7.261 1.00 44.49 125 ASP D C 1
ATOM 7614 O O . ASP D 1 148 ? 4.589 24.873 -7.876 1.00 53.37 125 ASP D O 1
ATOM 7619 N N . MET D 1 149 ? 2.560 24.399 -7.037 1.00 44.45 126 MET D N 1
ATOM 7620 C CA . MET D 1 149 ? 2.659 22.994 -7.403 1.00 36.02 126 MET D CA 1
ATOM 7621 C C . MET D 1 149 ? 2.748 22.840 -8.908 1.00 33.73 126 MET D C 1
ATOM 7622 O O . MET D 1 149 ? 2.326 23.722 -9.656 1.00 34.85 126 MET D O 1
ATOM 7627 N N . ASP D 1 150 ? 3.336 21.724 -9.324 1.00 32.64 127 ASP D N 1
ATOM 7628 C CA . ASP D 1 150 ? 3.399 21.326 -10.721 1.00 23.95 127 ASP D CA 1
ATOM 7629 C C . ASP D 1 150 ? 2.012 21.315 -11.328 1.00 29.32 127 ASP D C 1
ATOM 7630 O O . ASP D 1 150 ? 1.120 20.639 -10.816 1.00 30.18 127 ASP D O 1
ATOM 7635 N N . LEU D 1 151 ? 1.821 22.069 -12.407 1.00 27.67 128 LEU D N 1
ATOM 7636 C CA . LEU D 1 151 ? 0.535 22.108 -13.091 1.00 20.19 128 LEU D CA 1
ATOM 7637 C C . LEU D 1 151 ? 0.701 21.693 -14.537 1.00 22.30 128 LEU D C 1
ATOM 7638 O O . LEU D 1 151 ? 1.672 22.053 -15.203 1.00 26.64 128 LEU D O 1
ATOM 7643 N N . LEU D 1 152 ? -0.243 20.904 -15.016 1.00 30.71 129 LEU D N 1
ATOM 7644 C CA . LEU D 1 152 ? -0.303 20.548 -16.425 1.00 23.53 129 LEU D CA 1
ATOM 7645 C C . LEU D 1 152 ? -1.503 21.250 -17.007 1.00 20.03 129 LEU D C 1
ATOM 7646 O O . LEU D 1 152 ? -2.596 21.160 -16.469 1.00 18.22 129 LEU D O 1
ATOM 7651 N N . ILE D 1 153 ? -1.275 22.002 -18.075 1.00 25.91 130 ILE D N 1
ATOM 7652 C CA . ILE D 1 153 ? -2.358 22.630 -18.814 1.00 25.99 130 ILE D CA 1
ATOM 7653 C C . ILE D 1 153 ? -3.047 21.561 -19.642 1.00 26.37 130 ILE D C 1
ATOM 7654 O O . ILE D 1 153 ? -2.404 20.626 -20.109 1.00 18.01 130 ILE D O 1
ATOM 7659 N N . TYR D 1 154 ? -4.353 21.696 -19.824 1.00 21.71 131 TYR D N 1
ATOM 7660 C CA . TYR D 1 154 ? -5.100 20.653 -20.495 1.00 20.93 131 TYR D CA 1
ATOM 7661 C C . TYR D 1 154 ? -6.076 21.210 -21.538 1.00 21.88 131 TYR D C 1
ATOM 7662 O O . TYR D 1 154 ? -7.094 21.835 -21.220 1.00 22.54 131 TYR D O 1
ATOM 7671 N N . ASN D 1 155 ? -5.740 20.987 -22.800 1.00 15.21 132 ASN D N 1
ATOM 7672 C CA . ASN D 1 155 ? -6.540 21.505 -23.882 1.00 14.78 132 ASN D CA 1
ATOM 7673 C C . ASN D 1 155 ? -7.528 20.431 -24.306 1.00 10.90 132 ASN D C 1
ATOM 7674 O O . ASN D 1 155 ? -7.129 19.373 -24.757 1.00 9.10 132 ASN D O 1
ATOM 7679 N N . ILE D 1 156 ? -8.818 20.711 -24.136 1.00 12.37 133 ILE D N 1
ATOM 7680 C CA . ILE D 1 156 ? -9.873 19.794 -24.532 1.00 16.35 133 ILE D CA 1
ATOM 7681 C C . ILE D 1 156 ? -11.031 20.604 -25.123 1.00 19.75 133 ILE D C 1
ATOM 7682 O O . ILE D 1 156 ? -12.081 20.788 -24.504 1.00 14.86 133 ILE D O 1
ATOM 7687 N N . PRO D 1 157 ? -10.823 21.107 -26.353 1.00 24.03 134 PRO D N 1
ATOM 7688 C CA . PRO D 1 157 ? -11.749 22.066 -26.982 1.00 26.25 134 PRO D CA 1
ATOM 7689 C C . PRO D 1 157 ? -13.146 21.509 -27.278 1.00 20.18 134 PRO D C 1
ATOM 7690 O O . PRO D 1 157 ? -14.037 22.298 -27.531 1.00 21.38 134 PRO D O 1
ATOM 7694 N N . GLN D 1 158 ? -13.345 20.199 -27.207 1.00 14.42 135 GLN D N 1
ATOM 7695 C CA . GLN D 1 158 ? -14.702 19.645 -27.260 1.00 17.09 135 GLN D CA 1
ATOM 7696 C C . GLN D 1 158 ? -15.587 20.062 -26.079 1.00 19.65 135 GLN D C 1
ATOM 7697 O O . GLN D 1 158 ? -16.792 20.236 -26.250 1.00 14.74 135 GLN D O 1
ATOM 7703 N N . PHE D 1 159 ? -15.007 20.215 -24.885 1.00 21.40 136 PHE D N 1
ATOM 7704 C CA . PHE D 1 159 ? -15.816 20.518 -23.686 1.00 23.43 136 PHE D CA 1
ATOM 7705 C C . PHE D 1 159 ? -15.605 21.925 -23.142 1.00 19.65 136 PHE D C 1
ATOM 7706 O O . PHE D 1 159 ? -16.399 22.402 -22.339 1.00 23.91 136 PHE D O 1
ATOM 7714 N N . THR D 1 160 ? -14.555 22.604 -23.579 1.00 23.39 137 THR D N 1
ATOM 7715 C CA . THR D 1 160 ? -14.299 23.942 -23.073 1.00 24.80 137 THR D CA 1
ATOM 7716 C C . THR D 1 160 ? -13.573 24.800 -24.115 1.00 24.06 137 THR D C 1
ATOM 7717 O O . THR D 1 160 ? -13.148 24.296 -25.156 1.00 23.92 137 THR D O 1
ATOM 7721 N N . ASN D 1 161 ? -13.450 26.093 -23.834 1.00 19.82 138 ASN D N 1
ATOM 7722 C CA . ASN D 1 161 ? -12.642 26.996 -24.646 1.00 24.86 138 ASN D CA 1
ATOM 7723 C C . ASN D 1 161 ? -11.213 26.469 -24.942 1.00 27.94 138 ASN D C 1
ATOM 7724 O O . ASN D 1 161 ? -10.518 25.939 -24.065 1.00 22.12 138 ASN D O 1
ATOM 7729 N N . LYS D 1 162 ? -10.791 26.611 -26.194 1.00 24.78 139 LYS D N 1
ATOM 7730 C CA . LYS D 1 162 ? -9.492 26.117 -26.627 1.00 23.30 139 LYS D CA 1
ATOM 7731 C C . LYS D 1 162 ? -8.437 27.043 -26.067 1.00 23.28 139 LYS D C 1
ATOM 7732 O O . LYS D 1 162 ? -8.692 28.232 -25.883 1.00 18.10 139 LYS D O 1
ATOM 7738 N N . ILE D 1 163 ? -7.263 26.497 -25.773 1.00 22.84 140 ILE D N 1
ATOM 7739 C CA . ILE D 1 163 ? -6.112 27.321 -25.448 1.00 24.31 140 ILE D CA 1
ATOM 7740 C C . ILE D 1 163 ? -5.059 27.158 -26.563 1.00 18.03 140 ILE D C 1
ATOM 7741 O O . ILE D 1 163 ? -4.543 26.066 -26.781 1.00 16.38 140 ILE D O 1
ATOM 7746 N N . ASP D 1 164 ? -4.757 28.244 -27.273 1.00 20.32 141 ASP D N 1
ATOM 7747 C CA . ASP D 1 164 ? -3.812 28.171 -28.394 1.00 27.49 141 ASP D CA 1
ATOM 7748 C C . ASP D 1 164 ? -2.429 27.794 -27.923 1.00 23.14 141 ASP D C 1
ATOM 7749 O O . ASP D 1 164 ? -2.051 28.118 -26.807 1.00 22.13 141 ASP D O 1
ATOM 7754 N N . PRO D 1 165 ? -1.655 27.130 -28.794 1.00 27.11 142 PRO D N 1
ATOM 7755 C CA . PRO D 1 165 ? -0.276 26.793 -28.452 1.00 25.83 142 PRO D CA 1
ATOM 7756 C C . PRO D 1 165 ? 0.517 28.019 -28.030 1.00 24.25 142 PRO D C 1
ATOM 7757 O O . PRO D 1 165 ? 1.306 27.940 -27.100 1.00 26.23 142 PRO D O 1
ATOM 7761 N N . GLU D 1 166 ? 0.308 29.137 -28.716 1.00 28.50 143 GLU D N 1
ATOM 7762 C CA . GLU D 1 166 ? 0.962 30.394 -28.357 1.00 37.54 143 GLU D CA 1
ATOM 7763 C C . GLU D 1 166 ? 0.662 30.809 -26.901 1.00 36.36 143 GLU D C 1
ATOM 7764 O O . GLU D 1 166 ? 1.554 31.252 -26.168 1.00 33.28 143 GLU D O 1
ATOM 7770 N N . THR D 1 167 ? -0.594 30.665 -26.489 1.00 31.51 144 THR D N 1
ATOM 7771 C CA . THR D 1 167 ? -0.992 31.021 -25.139 1.00 28.26 144 THR D CA 1
ATOM 7772 C C . THR D 1 167 ? -0.292 30.100 -24.148 1.00 33.19 144 THR D C 1
ATOM 7773 O O . THR D 1 167 ? 0.103 30.529 -23.069 1.00 33.89 144 THR D O 1
ATOM 7777 N N . VAL D 1 168 ? -0.134 28.833 -24.523 1.00 32.55 145 VAL D N 1
ATOM 7778 C CA . VAL D 1 168 ? 0.589 27.875 -23.697 1.00 28.27 145 VAL D CA 1
ATOM 7779 C C . VAL D 1 168 ? 2.047 28.288 -23.589 1.00 31.95 145 VAL D C 1
ATOM 7780 O O . VAL D 1 168 ? 2.626 28.282 -22.502 1.00 29.93 145 VAL D O 1
ATOM 7784 N N . LYS D 1 169 ? 2.633 28.634 -24.730 1.00 40.09 146 LYS D N 1
ATOM 7785 C CA . LYS D 1 169 ? 4.037 29.023 -24.809 1.00 34.64 146 LYS D CA 1
ATOM 7786 C C . LYS D 1 169 ? 4.306 30.145 -23.833 1.00 34.35 146 LYS D C 1
ATOM 7787 O O . LYS D 1 169 ? 5.229 30.066 -23.019 1.00 32.60 146 LYS D O 1
ATOM 7793 N N . ASN D 1 170 ? 3.480 31.185 -23.913 1.00 28.64 147 ASN D N 1
ATOM 7794 C CA . ASN D 1 170 ? 3.661 32.364 -23.073 1.00 37.50 147 ASN D CA 1
ATOM 7795 C C . ASN D 1 170 ? 3.467 32.038 -21.590 1.00 32.75 147 ASN D C 1
ATOM 7796 O O . ASN D 1 170 ? 4.236 32.498 -20.751 1.00 39.46 147 ASN D O 1
ATOM 7801 N N . LEU D 1 171 ? 2.470 31.222 -21.262 1.00 32.95 148 LEU D N 1
ATOM 7802 C CA . LEU D 1 171 ? 2.292 30.803 -19.881 1.00 29.11 148 LEU D CA 1
ATOM 7803 C C . LEU D 1 171 ? 3.497 29.970 -19.444 1.00 28.96 148 LEU D C 1
ATOM 7804 O O . LEU D 1 171 ? 3.924 30.037 -18.299 1.00 29.23 148 LEU D O 1
ATOM 7809 N N . LYS D 1 172 ? 4.057 29.196 -20.362 1.00 35.29 149 LYS D N 1
ATOM 7810 C CA . LYS D 1 172 ? 5.229 28.393 -20.041 1.00 38.00 149 LYS D CA 1
ATOM 7811 C C . LYS D 1 172 ? 6.385 29.291 -19.600 1.00 36.97 149 LYS D C 1
ATOM 7812 O O . LYS D 1 172 ? 7.040 29.012 -18.600 1.00 32.69 149 LYS D O 1
ATOM 7818 N N . SER D 1 173 ? 6.607 30.374 -20.342 1.00 37.60 150 SER D N 1
ATOM 7819 C CA . SER D 1 173 ? 7.721 31.291 -20.093 1.00 37.06 150 SER D CA 1
ATOM 7820 C C . SER D 1 173 ? 7.671 31.905 -18.716 1.00 46.14 150 SER D C 1
ATOM 7821 O O . SER D 1 173 ? 8.691 32.023 -18.050 1.00 53.35 150 SER D O 1
ATOM 7824 N N . GLU D 1 174 ? 6.480 32.311 -18.297 1.00 40.52 151 GLU D N 1
ATOM 7825 C CA . GLU D 1 174 ? 6.337 33.082 -17.074 1.00 36.26 151 GLU D CA 1
ATOM 7826 C C . GLU D 1 174 ? 6.323 32.233 -15.801 1.00 37.38 151 GLU D C 1
ATOM 7827 O O . GLU D 1 174 ? 6.480 32.769 -14.700 1.00 40.74 151 GLU D O 1
ATOM 7833 N N . PHE D 1 175 ? 6.147 30.921 -15.948 1.00 33.57 152 PHE D N 1
ATOM 7834 C CA . PHE D 1 175 ? 5.854 30.053 -14.806 1.00 34.46 152 PHE D CA 1
ATOM 7835 C C . PHE D 1 175 ? 6.506 28.688 -14.952 1.00 30.14 152 PHE D C 1
ATOM 7836 O O . PHE D 1 175 ? 6.068 27.861 -15.753 1.00 37.33 152 PHE D O 1
ATOM 7844 N N . SER D 1 176 ? 7.549 28.450 -14.174 1.00 29.26 153 SER D N 1
ATOM 7845 C CA . SER D 1 176 ? 8.224 27.160 -14.180 1.00 42.27 153 SER D CA 1
ATOM 7846 C C . SER D 1 176 ? 7.318 26.068 -13.592 1.00 38.14 153 SER D C 1
ATOM 7847 O O . SER D 1 176 ? 7.561 24.873 -13.782 1.00 36.18 153 SER D O 1
ATOM 7850 N N . SER D 1 177 ? 6.268 26.493 -12.894 1.00 32.86 154 SER D N 1
ATOM 7851 C CA . SER D 1 177 ? 5.283 25.576 -12.322 1.00 42.81 154 SER D CA 1
ATOM 7852 C C . SER D 1 177 ? 4.523 24.784 -13.411 1.00 46.69 154 SER D C 1
ATOM 7853 O O . SER D 1 177 ? 3.991 23.692 -13.151 1.00 38.35 154 SER D O 1
ATOM 7856 N N . VAL D 1 178 ? 4.473 25.342 -14.622 1.00 30.02 155 VAL D N 1
ATOM 7857 C CA . VAL D 1 178 ? 3.830 24.686 -15.748 1.00 25.94 155 VAL D CA 1
ATOM 7858 C C . VAL D 1 178 ? 4.774 23.638 -16.293 1.00 33.72 155 VAL D C 1
ATOM 7859 O O . VAL D 1 178 ? 5.854 23.968 -16.755 1.00 37.59 155 VAL D O 1
ATOM 7863 N N . LYS D 1 179 ? 4.354 22.376 -16.231 1.00 38.19 156 LYS D N 1
ATOM 7864 C CA . LYS D 1 179 ? 5.243 21.245 -16.482 1.00 33.61 156 LYS D CA 1
ATOM 7865 C C . LYS D 1 179 ? 4.839 20.440 -17.697 1.00 31.00 156 LYS D C 1
ATOM 7866 O O . LYS D 1 179 ? 5.439 19.399 -17.997 1.00 29.87 156 LYS D O 1
ATOM 7872 N N . GLY D 1 180 ? 3.807 20.899 -18.390 1.00 35.81 157 GLY D N 1
ATOM 7873 C CA . GLY D 1 180 ? 3.360 20.202 -19.573 1.00 29.55 157 GLY D CA 1
ATOM 7874 C C . GLY D 1 180 ? 2.012 20.663 -20.056 1.00 27.02 157 GLY D C 1
ATOM 7875 O O . GLY D 1 180 ? 1.373 21.531 -19.454 1.00 25.47 157 GLY D O 1
ATOM 7876 N N . VAL D 1 181 ? 1.604 20.084 -21.180 1.00 27.76 158 VAL D N 1
ATOM 7877 C CA . VAL D 1 181 ? 0.280 20.285 -21.729 1.00 20.68 158 VAL D CA 1
ATOM 7878 C C . VAL D 1 181 ? -0.271 18.911 -22.106 1.00 21.20 158 VAL D C 1
ATOM 7879 O O . VAL D 1 181 ? 0.484 18.027 -22.516 1.00 17.42 158 VAL D O 1
ATOM 7883 N N . LYS D 1 182 ? -1.570 18.722 -21.879 1.00 23.69 159 LYS D N 1
ATOM 7884 C CA . LYS D 1 182 ? -2.304 17.554 -22.356 1.00 21.64 159 LYS D CA 1
ATOM 7885 C C . LYS D 1 182 ? -3.261 18.020 -23.428 1.00 17.00 159 LYS D C 1
ATOM 7886 O O . LYS D 1 182 ? -3.968 19.014 -23.250 1.00 16.03 159 LYS D O 1
ATOM 7892 N N . ASP D 1 183 ? -3.283 17.311 -24.546 1.00 18.21 160 ASP D N 1
ATOM 7893 C CA . ASP D 1 183 ? -4.188 17.664 -25.626 1.00 16.90 160 ASP D CA 1
ATOM 7894 C C . ASP D 1 183 ? -5.088 16.501 -25.987 1.00 13.80 160 ASP D C 1
ATOM 7895 O O . ASP D 1 183 ? -4.611 15.418 -26.287 1.00 13.89 160 ASP D O 1
ATOM 7900 N N . SER D 1 184 ? -6.394 16.756 -25.947 1.00 16.25 161 SER D N 1
ATOM 7901 C CA . SER D 1 184 ? -7.419 15.812 -26.390 1.00 26.18 161 SER D CA 1
ATOM 7902 C C . SER D 1 184 ? -8.140 16.269 -27.677 1.00 23.52 161 SER D C 1
ATOM 7903 O O . SER D 1 184 ? -9.228 15.779 -27.995 1.00 15.54 161 SER D O 1
ATOM 7906 N N . SER D 1 185 ? -7.512 17.181 -28.424 1.00 21.84 162 SER D N 1
ATOM 7907 C CA . SER D 1 185 ? -8.172 17.849 -29.546 1.00 18.69 162 SER D CA 1
ATOM 7908 C C . SER D 1 185 ? -8.523 16.876 -30.658 1.00 19.05 162 SER D C 1
ATOM 7909 O O . SER D 1 185 ? -9.525 17.051 -31.334 1.00 20.84 162 SER D O 1
ATOM 7912 N N . ALA D 1 186 ? -7.691 15.848 -30.816 1.00 18.63 163 ALA D N 1
ATOM 7913 C CA . ALA D 1 186 ? -7.727 14.943 -31.967 1.00 15.88 163 ALA D CA 1
ATOM 7914 C C . ALA D 1 186 ? -7.259 15.679 -33.224 1.00 12.61 163 ALA D C 1
ATOM 7915 O O . ALA D 1 186 ? -7.226 15.112 -34.281 1.00 11.50 163 ALA D O 1
ATOM 7917 N N . ASP D 1 187 ? -6.869 16.941 -33.088 1.00 18.69 164 ASP D N 1
ATOM 7918 C CA . ASP D 1 187 ? -6.274 17.680 -34.189 1.00 16.59 164 ASP D CA 1
ATOM 7919 C C . ASP D 1 187 ? -4.762 17.487 -34.240 1.00 20.28 164 ASP D C 1
ATOM 7920 O O . ASP D 1 187 ? -4.005 18.111 -33.471 1.00 21.55 164 ASP D O 1
ATOM 7925 N N . ILE D 1 188 ? -4.316 16.657 -35.170 1.00 16.64 165 ILE D N 1
ATOM 7926 C CA . ILE D 1 188 ? -2.906 16.299 -35.230 1.00 17.70 165 ILE D CA 1
ATOM 7927 C C . ILE D 1 188 ? -2.030 17.523 -35.532 1.00 20.35 165 ILE D C 1
ATOM 7928 O O . ILE D 1 188 ? -0.896 17.632 -35.036 1.00 20.86 165 ILE D O 1
ATOM 7933 N N . ARG D 1 189 ? -2.566 18.460 -36.307 1.00 20.01 166 ARG D N 1
ATOM 7934 C CA . ARG D 1 189 ? -1.841 19.689 -36.637 1.00 23.24 166 ARG D CA 1
ATOM 7935 C C . ARG D 1 189 ? -1.713 20.546 -35.381 1.00 18.07 166 ARG D C 1
ATOM 7936 O O . ARG D 1 189 ? -0.654 21.086 -35.094 1.00 16.07 166 ARG D O 1
ATOM 7944 N N . GLY D 1 190 ? -2.791 20.652 -34.622 1.00 18.70 167 GLY D N 1
ATOM 7945 C CA . GLY D 1 190 ? -2.742 21.366 -33.360 1.00 28.87 167 GLY D CA 1
ATOM 7946 C C . GLY D 1 190 ? -1.781 20.681 -32.411 1.00 19.28 167 GLY D C 1
ATOM 7947 O O . GLY D 1 190 ? -0.992 21.325 -31.724 1.00 16.25 167 GLY D O 1
ATOM 7948 N N . PHE D 1 191 ? -1.819 19.357 -32.413 1.00 17.83 168 PHE D N 1
ATOM 7949 C CA . PHE D 1 191 ? -0.954 18.600 -31.541 1.00 17.19 168 PHE D CA 1
ATOM 7950 C C . PHE D 1 191 ? 0.504 18.879 -31.839 1.00 17.98 168 PHE D C 1
ATOM 7951 O O . PHE D 1 191 ? 1.315 19.007 -30.930 1.00 19.62 168 PHE D O 1
ATOM 7959 N N . MET D 1 192 ? 0.848 18.975 -33.117 1.00 27.53 169 MET D N 1
ATOM 7960 C CA . MET D 1 192 ? 2.254 19.173 -33.487 1.00 26.65 169 MET D CA 1
ATOM 7961 C C . MET D 1 192 ? 2.741 20.564 -33.085 1.00 18.68 169 MET D C 1
ATOM 7962 O O . MET D 1 192 ? 3.925 20.771 -32.863 1.00 25.46 169 MET D O 1
ATOM 7967 N N . GLU D 1 193 ? 1.821 21.509 -32.968 1.00 18.33 170 GLU D N 1
ATOM 7968 C CA . GLU D 1 193 ? 2.153 22.811 -32.431 1.00 19.81 170 GLU D CA 1
ATOM 7969 C C . GLU D 1 193 ? 2.491 22.693 -30.954 1.00 27.09 170 GLU D C 1
ATOM 7970 O O . GLU D 1 193 ? 3.496 23.240 -30.513 1.00 27.13 170 GLU D O 1
ATOM 7976 N N . MET D 1 194 ? 1.654 21.987 -30.190 1.00 21.23 171 MET D N 1
ATOM 7977 C CA . MET D 1 194 ? 1.938 21.756 -28.774 1.00 28.41 171 MET D CA 1
ATOM 7978 C C . MET D 1 194 ? 3.273 21.039 -28.603 1.00 26.21 171 MET D C 1
ATOM 7979 O O . MET D 1 194 ? 4.035 21.327 -27.676 1.00 29.44 171 MET D O 1
ATOM 7984 N N . LEU D 1 195 ? 3.550 20.090 -29.482 1.00 23.22 172 LEU D N 1
ATOM 7985 C CA . LEU D 1 195 ? 4.789 19.345 -29.397 1.00 23.11 172 LEU D CA 1
ATOM 7986 C C . LEU D 1 195 ? 5.972 20.274 -29.531 1.00 28.98 172 LEU D C 1
ATOM 7987 O O . LEU D 1 195 ? 6.997 20.086 -28.872 1.00 30.95 172 LEU D O 1
ATOM 7992 N N . SER D 1 196 ? 5.833 21.292 -30.371 1.00 20.51 173 SER D N 1
ATOM 7993 C CA . SER D 1 196 ? 6.919 22.245 -30.554 1.00 27.43 173 SER D CA 1
ATOM 7994 C C . SER D 1 196 ? 7.341 22.931 -29.243 1.00 30.76 173 SER D C 1
ATOM 7995 O O . SER D 1 196 ? 8.410 23.550 -29.170 1.00 32.12 173 SER D O 1
ATOM 7998 N N . LEU D 1 197 ? 6.494 22.841 -28.221 1.00 30.61 174 LEU D N 1
ATOM 7999 C CA . LEU D 1 197 ? 6.801 23.421 -26.921 1.00 29.28 174 LEU D CA 1
ATOM 8000 C C . LEU D 1 197 ? 7.489 22.413 -25.999 1.00 32.36 174 LEU D C 1
ATOM 8001 O O . LEU D 1 197 ? 7.814 22.725 -24.846 1.00 31.61 174 LEU D O 1
ATOM 8006 N N . SER D 1 198 ? 7.715 21.206 -26.507 1.00 28.33 175 SER D N 1
ATOM 8007 C CA . SER D 1 198 ? 8.349 20.157 -25.713 1.00 33.77 175 SER D CA 1
ATOM 8008 C C . SER D 1 198 ? 9.830 20.401 -25.483 1.00 36.93 175 SER D C 1
ATOM 8009 O O . SER D 1 198 ? 10.565 20.737 -26.413 1.00 39.64 175 SER D O 1
ATOM 8012 N N . ASP D 1 199 ? 10.254 20.238 -24.234 1.00 39.69 176 ASP D N 1
ATOM 8013 C CA . ASP D 1 199 ? 11.671 20.174 -23.886 1.00 45.79 176 ASP D CA 1
ATOM 8014 C C . ASP D 1 199 ? 11.811 19.347 -22.610 1.00 45.52 176 ASP D C 1
ATOM 8015 O O . ASP D 1 199 ? 10.872 18.668 -22.207 1.00 48.94 176 ASP D O 1
ATOM 8020 N N . ASP D 1 200 ? 12.973 19.408 -21.971 1.00 52.19 177 ASP D N 1
ATOM 8021 C CA . ASP D 1 200 ? 13.291 18.470 -20.898 1.00 66.55 177 ASP D CA 1
ATOM 8022 C C . ASP D 1 200 ? 12.414 18.668 -19.670 1.00 61.13 177 ASP D C 1
ATOM 8023 O O . ASP D 1 200 ? 12.348 17.781 -18.814 1.00 56.94 177 ASP D O 1
ATOM 8028 N N . ASP D 1 201 ? 11.737 19.815 -19.599 1.00 47.10 178 ASP D N 1
ATOM 8029 C CA . ASP D 1 201 ? 10.889 20.154 -18.456 1.00 46.66 178 ASP D CA 1
ATOM 8030 C C . ASP D 1 201 ? 9.495 20.617 -18.884 1.00 51.82 178 ASP D C 1
ATOM 8031 O O . ASP D 1 201 ? 8.854 21.436 -18.210 1.00 46.13 178 ASP D O 1
ATOM 8036 N N . PHE D 1 202 ? 9.035 20.102 -20.017 1.00 42.02 179 PHE D N 1
ATOM 8037 C CA . PHE D 1 202 ? 7.692 20.387 -20.487 1.00 29.53 179 PHE D CA 1
ATOM 8038 C C . PHE D 1 202 ? 7.219 19.187 -21.266 1.00 34.38 179 PHE D C 1
ATOM 8039 O O . PHE D 1 202 ? 7.635 18.960 -22.411 1.00 42.51 179 PHE D O 1
ATOM 8047 N N . ALA D 1 203 ? 6.366 18.397 -20.631 1.00 29.85 180 ALA D N 1
ATOM 8048 C CA . ALA D 1 203 ? 5.857 17.186 -21.253 1.00 29.60 180 ALA D CA 1
ATOM 8049 C C . ALA D 1 203 ? 4.701 17.529 -22.203 1.00 20.37 180 ALA D C 1
ATOM 8050 O O . ALA D 1 203 ? 4.079 18.583 -22.079 1.00 23.82 180 ALA D O 1
ATOM 8052 N N . VAL D 1 204 ? 4.429 16.654 -23.164 1.00 28.70 181 VAL D N 1
ATOM 8053 C CA . VAL D 1 204 ? 3.250 16.813 -24.021 1.00 29.63 181 VAL D CA 1
ATOM 8054 C C . VAL D 1 204 ? 2.554 15.476 -24.178 1.00 27.73 181 VAL D C 1
ATOM 8055 O O . VAL D 1 204 ? 3.109 14.531 -24.753 1.00 27.43 181 VAL D O 1
ATOM 8059 N N . PHE D 1 205 ? 1.327 15.422 -23.675 1.00 26.99 182 PHE D N 1
ATOM 8060 C CA . PHE D 1 205 ? 0.554 14.185 -23.609 1.00 28.26 182 PHE D CA 1
ATOM 8061 C C . PHE D 1 205 ? -0.606 14.147 -24.603 1.00 17.93 182 PHE D C 1
ATOM 8062 O O . PHE D 1 205 ? -1.352 15.114 -24.742 1.00 19.75 182 PHE D O 1
ATOM 8070 N N . GLN D 1 206 ? -0.758 13.010 -25.264 1.00 17.77 183 GLN D N 1
ATOM 8071 C CA . GLN D 1 206 ? -1.891 12.742 -26.138 1.00 17.68 183 GLN D CA 1
ATOM 8072 C C . GLN D 1 206 ? -3.070 12.157 -25.364 1.00 20.71 183 GLN D C 1
ATOM 8073 O O . GLN D 1 206 ? -2.942 11.116 -24.736 1.00 20.71 183 GLN D O 1
ATOM 8079 N N . GLY D 1 207 ? -4.219 12.818 -25.421 1.00 24.20 184 GLY D N 1
ATOM 8080 C CA . GLY D 1 207 ? -5.374 12.437 -24.625 1.00 16.22 184 GLY D CA 1
ATOM 8081 C C . GLY D 1 207 ? -6.365 11.547 -25.348 1.00 25.98 184 GLY D C 1
ATOM 8082 O O . GLY D 1 207 ? -7.456 11.267 -24.828 1.00 30.87 184 GLY D O 1
ATOM 8083 N N . GLN D 1 208 ? -5.994 11.116 -26.555 1.00 26.52 185 GLN D N 1
ATOM 8084 C CA . GLN D 1 208 ? -6.835 10.235 -27.368 1.00 26.09 185 GLN D CA 1
ATOM 8085 C C . GLN D 1 208 ? -6.099 8.934 -27.606 1.00 24.67 185 GLN D C 1
ATOM 8086 O O . GLN D 1 208 ? -5.118 8.894 -28.339 1.00 21.17 185 GLN D O 1
ATOM 8092 N N . ASP D 1 209 ? -6.603 7.876 -26.988 1.00 28.67 186 ASP D N 1
ATOM 8093 C CA . ASP D 1 209 ? -5.925 6.592 -26.922 1.00 26.34 186 ASP D CA 1
ATOM 8094 C C . ASP D 1 209 ? -5.554 6.082 -28.304 1.00 31.66 186 ASP D C 1
ATOM 8095 O O . ASP D 1 209 ? -4.454 5.535 -28.504 1.00 23.59 186 ASP D O 1
ATOM 8100 N N . ASP D 1 210 ? -6.471 6.265 -29.257 1.00 32.53 187 ASP D N 1
ATOM 8101 C CA . ASP D 1 210 ? -6.262 5.748 -30.611 1.00 30.77 187 ASP D CA 1
ATOM 8102 C C . ASP D 1 210 ? -5.182 6.519 -31.387 1.00 27.81 187 ASP D C 1
ATOM 8103 O O . ASP D 1 210 ? -4.774 6.076 -32.466 1.00 17.14 187 ASP D O 1
ATOM 8108 N N . LEU D 1 211 ? -4.695 7.633 -30.821 1.00 26.36 188 LEU D N 1
ATOM 8109 C CA . LEU D 1 211 ? -3.683 8.470 -31.484 1.00 24.11 188 LEU D CA 1
ATOM 8110 C C . LEU D 1 211 ? -2.311 8.431 -30.796 1.00 27.78 188 LEU D C 1
ATOM 8111 O O . LEU D 1 211 ? -1.369 9.132 -31.210 1.00 20.18 188 LEU D O 1
ATOM 8116 N N . LEU D 1 212 ? -2.192 7.604 -29.762 1.00 21.38 189 LEU D N 1
ATOM 8117 C CA . LEU D 1 212 ? -0.960 7.538 -28.998 1.00 24.90 189 LEU D CA 1
ATOM 8118 C C . LEU D 1 212 ? 0.219 7.112 -29.871 1.00 29.50 189 LEU D C 1
ATOM 8119 O O . LEU D 1 212 ? 1.247 7.794 -29.871 1.00 33.01 189 LEU D O 1
ATOM 8124 N N . PHE D 1 213 ? 0.087 6.009 -30.614 1.00 17.72 190 PHE D N 1
ATOM 8125 C CA . PHE D 1 213 ? 1.225 5.505 -31.387 1.00 31.46 190 PHE D CA 1
ATOM 8126 C C . PHE D 1 213 ? 1.797 6.592 -32.279 1.00 28.74 190 PHE D C 1
ATOM 8127 O O . PHE D 1 213 ? 2.977 6.936 -32.180 1.00 27.28 190 PHE D O 1
ATOM 8135 N N . THR D 1 214 ? 0.941 7.121 -33.146 1.00 28.32 191 THR D N 1
ATOM 8136 C CA . THR D 1 214 ? 1.276 8.254 -33.997 1.00 24.99 191 THR D CA 1
ATOM 8137 C C . THR D 1 214 ? 1.904 9.404 -33.197 1.00 26.98 191 THR D C 1
ATOM 8138 O O . THR D 1 214 ? 2.884 10.009 -33.638 1.00 24.37 191 THR D O 1
ATOM 8142 N N . SER D 1 215 ? 1.350 9.692 -32.022 1.00 21.94 192 SER D N 1
ATOM 8143 C CA . SER D 1 215 ? 1.865 10.776 -31.187 1.00 31.35 192 SER D CA 1
ATOM 8144 C C . SER D 1 215 ? 3.284 10.511 -30.691 1.00 29.27 192 SER D C 1
ATOM 8145 O O . SER D 1 215 ? 4.106 11.427 -30.611 1.00 31.98 192 SER D O 1
ATOM 8148 N N . LEU D 1 216 ? 3.570 9.272 -30.332 1.00 26.10 193 LEU D N 1
ATOM 8149 C CA . LEU D 1 216 ? 4.898 8.947 -29.822 1.00 30.78 193 LEU D CA 1
ATOM 8150 C C . LEU D 1 216 ? 5.940 9.126 -30.922 1.00 27.57 193 LEU D C 1
ATOM 8151 O O . LEU D 1 216 ? 7.058 9.557 -30.655 1.00 31.05 193 LEU D O 1
ATOM 8156 N N . GLU D 1 217 ? 5.563 8.823 -32.160 1.00 29.03 194 GLU D N 1
ATOM 8157 C CA . GLU D 1 217 ? 6.459 9.025 -33.296 1.00 29.81 194 GLU D CA 1
ATOM 8158 C C . GLU D 1 217 ? 6.814 10.504 -33.393 1.00 29.13 194 GLU D C 1
ATOM 8159 O O . GLU D 1 217 ? 7.947 10.878 -33.681 1.00 31.13 194 GLU D O 1
ATOM 8165 N N . LEU D 1 218 ? 5.833 11.350 -33.134 1.00 27.73 195 LEU D N 1
ATOM 8166 C CA . LEU D 1 218 ? 6.050 12.786 -33.162 1.00 29.94 195 LEU D CA 1
ATOM 8167 C C . LEU D 1 218 ? 6.740 13.291 -31.878 1.00 31.99 195 LEU D C 1
ATOM 8168 O O . LEU D 1 218 ? 6.991 14.484 -31.730 1.00 27.19 195 LEU D O 1
ATOM 8173 N N . GLY D 1 219 ? 7.056 12.374 -30.963 1.00 38.27 196 GLY D N 1
ATOM 8174 C CA . GLY D 1 219 ? 7.864 12.699 -29.796 1.00 39.78 196 GLY D CA 1
ATOM 8175 C C . GLY D 1 219 ? 7.059 13.100 -28.571 1.00 38.41 196 GLY D C 1
ATOM 8176 O O . GLY D 1 219 ? 7.506 13.903 -27.747 1.00 31.35 196 GLY D O 1
ATOM 8177 N N . ALA D 1 220 ? 5.863 12.544 -28.444 1.00 32.66 197 ALA D N 1
ATOM 8178 C CA . ALA D 1 220 ? 5.024 12.848 -27.299 1.00 32.72 197 ALA D CA 1
ATOM 8179 C C . ALA D 1 220 ? 5.613 12.201 -26.033 1.00 41.56 197 ALA D C 1
ATOM 8180 O O . ALA D 1 220 ? 6.213 11.125 -26.081 1.00 34.42 197 ALA D O 1
ATOM 8182 N N . SER D 1 221 ? 5.446 12.871 -24.903 1.00 35.40 198 SER D N 1
ATOM 8183 C CA . SER D 1 221 ? 5.949 12.360 -23.641 1.00 36.27 198 SER D CA 1
ATOM 8184 C C . SER D 1 221 ? 5.211 11.088 -23.242 1.00 36.68 198 SER D C 1
ATOM 8185 O O . SER D 1 221 ? 5.703 10.314 -22.429 1.00 31.22 198 SER D O 1
ATOM 8188 N N . GLY D 1 222 ? 4.030 10.881 -23.827 1.00 33.71 199 GLY D N 1
ATOM 8189 C CA . GLY D 1 222 ? 3.173 9.765 -23.471 1.00 30.34 199 GLY D CA 1
ATOM 8190 C C . GLY D 1 222 ? 1.711 10.085 -23.728 1.00 29.36 199 GLY D C 1
ATOM 8191 O O . GLY D 1 222 ? 1.412 10.966 -24.528 1.00 29.35 199 GLY D O 1
ATOM 8192 N N . GLY D 1 223 ? 0.804 9.380 -23.048 1.00 32.46 200 GLY D N 1
ATOM 8193 C CA . GLY D 1 223 ? -0.630 9.545 -23.267 1.00 35.32 200 GLY D CA 1
ATOM 8194 C C . GLY D 1 223 ? -1.506 9.544 -22.019 1.00 31.33 200 GLY D C 1
ATOM 8195 O O . GLY D 1 223 ? -1.190 8.893 -21.026 1.00 27.72 200 GLY D O 1
ATOM 8196 N N . VAL D 1 224 ? -2.610 10.287 -22.081 1.00 33.87 201 VAL D N 1
ATOM 8197 C CA . VAL D 1 224 ? -3.612 10.312 -21.017 1.00 32.18 201 VAL D CA 1
ATOM 8198 C C . VAL D 1 224 ? -4.825 9.576 -21.540 1.00 25.52 201 VAL D C 1
ATOM 8199 O O . VAL D 1 224 ? -5.677 10.169 -22.209 1.00 25.41 201 VAL D O 1
ATOM 8203 N N . CYS D 1 225 ? -4.900 8.287 -21.222 1.00 25.44 202 CYS D N 1
ATOM 8204 C CA . CYS D 1 225 ? -5.812 7.387 -21.906 1.00 27.72 202 CYS D CA 1
ATOM 8205 C C . CYS D 1 225 ? -6.834 6.717 -20.998 1.00 29.17 202 CYS D C 1
ATOM 8206 O O . CYS D 1 225 ? -6.478 5.969 -20.082 1.00 27.46 202 CYS D O 1
ATOM 8209 N N . GLY D 1 226 ? -8.107 6.970 -21.295 1.00 21.61 203 GLY D N 1
ATOM 8210 C CA . GLY D 1 226 ? -9.215 6.502 -20.490 1.00 23.59 203 GLY D CA 1
ATOM 8211 C C . GLY D 1 226 ? -9.489 5.010 -20.575 1.00 28.39 203 GLY D C 1
ATOM 8212 O O . GLY D 1 226 ? -10.006 4.433 -19.618 1.00 26.43 203 GLY D O 1
ATOM 8213 N N . THR D 1 227 ? -9.152 4.368 -21.688 1.00 22.99 204 THR D N 1
ATOM 8214 C CA . THR D 1 227 ? -9.351 2.929 -21.756 1.00 23.62 204 THR D CA 1
ATOM 8215 C C . THR D 1 227 ? -8.592 2.234 -20.634 1.00 22.72 204 THR D C 1
ATOM 8216 O O . THR D 1 227 ? -9.033 1.184 -20.183 1.00 28.07 204 THR D O 1
ATOM 8220 N N . THR D 1 228 ? -7.482 2.804 -20.156 1.00 25.46 205 THR D N 1
ATOM 8221 C CA . THR D 1 228 ? -6.691 2.108 -19.129 1.00 24.98 205 THR D CA 1
ATOM 8222 C C . THR D 1 228 ? -7.478 1.917 -17.821 1.00 26.99 205 THR D C 1
ATOM 8223 O O . THR D 1 228 ? -7.037 1.187 -16.952 1.00 29.23 205 THR D O 1
ATOM 8227 N N . ASN D 1 229 ? -8.654 2.527 -17.693 1.00 29.37 206 ASN D N 1
ATOM 8228 C CA . ASN D 1 229 ? -9.577 2.133 -16.624 1.00 30.21 206 ASN D CA 1
ATOM 8229 C C . ASN D 1 229 ? -9.935 0.632 -16.651 1.00 29.83 206 ASN D C 1
ATOM 8230 O O . ASN D 1 229 ? -10.319 0.081 -15.627 1.00 33.07 206 ASN D O 1
ATOM 8235 N N . PHE D 1 230 ? -9.836 -0.021 -17.812 1.00 26.02 207 PHE D N 1
ATOM 8236 C CA . PHE D 1 230 ? -10.274 -1.416 -17.939 1.00 31.12 207 PHE D CA 1
ATOM 8237 C C . PHE D 1 230 ? -9.532 -2.238 -19.006 1.00 35.33 207 PHE D C 1
ATOM 8238 O O . PHE D 1 230 ? -9.924 -3.371 -19.290 1.00 36.21 207 PHE D O 1
ATOM 8246 N N . SER D 1 231 ? -8.467 -1.688 -19.587 1.00 22.85 208 SER D N 1
ATOM 8247 C CA . SER D 1 231 ? -7.645 -2.460 -20.498 1.00 26.93 208 SER D CA 1
ATOM 8248 C C . SER D 1 231 ? -6.188 -2.029 -20.387 1.00 31.67 208 SER D C 1
ATOM 8249 O O . SER D 1 231 ? -5.901 -0.865 -20.164 1.00 27.44 208 SER D O 1
ATOM 8252 N N . ASP D 1 232 ? -5.267 -2.976 -20.523 1.00 34.89 209 ASP D N 1
ATOM 8253 C CA . ASP D 1 232 ? -3.857 -2.649 -20.416 1.00 33.39 209 ASP D CA 1
ATOM 8254 C C . ASP D 1 232 ? -3.287 -2.261 -21.787 1.00 30.65 209 ASP D C 1
ATOM 8255 O O . ASP D 1 232 ? -2.107 -1.934 -21.902 1.00 31.33 209 ASP D O 1
ATOM 8260 N N . GLY D 1 233 ? -4.139 -2.293 -22.814 1.00 30.81 210 GLY D N 1
ATOM 8261 C CA . GLY D 1 233 ? -3.717 -2.089 -24.195 1.00 27.53 210 GLY D CA 1
ATOM 8262 C C . GLY D 1 233 ? -2.794 -0.903 -24.408 1.00 33.02 210 GLY D C 1
ATOM 8263 O O . GLY D 1 233 ? -1.744 -1.027 -25.052 1.00 26.29 210 GLY D O 1
ATOM 8264 N N . ILE D 1 234 ? -3.179 0.249 -23.861 1.00 24.85 211 ILE D N 1
ATOM 8265 C CA . ILE D 1 234 ? -2.375 1.456 -23.975 1.00 26.21 211 ILE D CA 1
ATOM 8266 C C . ILE D 1 234 ? -1.008 1.343 -23.293 1.00 32.63 211 ILE D C 1
ATOM 8267 O O . ILE D 1 234 ? -0.028 1.895 -23.807 1.00 30.78 211 ILE D O 1
ATOM 8272 N N . VAL D 1 235 ? -0.935 0.650 -22.149 1.00 32.29 212 VAL D N 1
ATOM 8273 C CA . VAL D 1 235 ? 0.340 0.476 -21.446 1.00 31.81 212 VAL D CA 1
ATOM 8274 C C . VAL D 1 235 ? 1.255 -0.495 -22.189 1.00 33.78 212 VAL D C 1
ATOM 8275 O O . VAL D 1 235 ? 2.451 -0.232 -22.339 1.00 26.72 212 VAL D O 1
ATOM 8279 N N . ARG D 1 236 ? 0.696 -1.607 -22.652 1.00 30.18 213 ARG D N 1
ATOM 8280 C CA . ARG D 1 236 ? 1.448 -2.529 -23.486 1.00 34.66 213 ARG D CA 1
ATOM 8281 C C . ARG D 1 236 ? 2.075 -1.769 -24.651 1.00 38.65 213 ARG D C 1
ATOM 8282 O O . ARG D 1 236 ? 3.283 -1.817 -24.841 1.00 38.33 213 ARG D O 1
ATOM 8290 N N . LEU D 1 237 ? 1.236 -1.044 -25.394 1.00 44.13 214 LEU D N 1
ATOM 8291 C CA . LEU D 1 237 ? 1.653 -0.248 -26.553 1.00 37.09 214 LEU D CA 1
ATOM 8292 C C . LEU D 1 237 ? 2.852 0.631 -26.229 1.00 36.01 214 LEU D C 1
ATOM 8293 O O . LEU D 1 237 ? 3.782 0.740 -27.022 1.00 32.27 214 LEU D O 1
ATOM 8298 N N . TYR D 1 238 ? 2.833 1.244 -25.048 1.00 31.73 215 TYR D N 1
ATOM 8299 C CA . TYR D 1 238 ? 3.846 2.229 -24.693 1.00 38.28 215 TYR D CA 1
ATOM 8300 C C . TYR D 1 238 ? 5.177 1.615 -24.256 1.00 36.47 215 TYR D C 1
ATOM 8301 O O . TYR D 1 238 ? 6.232 2.209 -24.469 1.00 34.18 215 TYR D O 1
ATOM 8310 N N . HIS D 1 239 ? 5.135 0.448 -23.627 1.00 38.75 216 HIS D N 1
ATOM 8311 C CA . HIS D 1 239 ? 6.369 -0.212 -23.216 1.00 40.13 216 HIS D CA 1
ATOM 8312 C C . HIS D 1 239 ? 6.867 -1.087 -24.358 1.00 40.68 216 HIS D C 1
ATOM 8313 O O . HIS D 1 239 ? 7.991 -1.571 -24.334 1.00 57.65 216 HIS D O 1
ATOM 8320 N N . GLU D 1 240 ? 6.025 -1.261 -25.369 1.00 38.03 217 GLU D N 1
ATOM 8321 C CA . GLU D 1 240 ? 6.431 -1.905 -26.608 1.00 42.91 217 GLU D CA 1
ATOM 8322 C C . GLU D 1 240 ? 7.063 -0.915 -27.584 1.00 44.14 217 GLU D C 1
ATOM 8323 O O . GLU D 1 240 ? 7.725 -1.314 -28.533 1.00 44.47 217 GLU D O 1
ATOM 8329 N N . TYR D 1 241 ? 6.870 0.375 -27.346 1.00 46.03 218 TYR D N 1
ATOM 8330 C CA . TYR D 1 241 ? 7.198 1.365 -28.354 1.00 37.77 218 TYR D CA 1
ATOM 8331 C C . TYR D 1 241 ? 8.699 1.452 -28.625 1.00 44.57 218 TYR D C 1
ATOM 8332 O O . TYR D 1 241 ? 9.142 1.119 -29.726 1.00 44.28 218 TYR D O 1
ATOM 8341 N N . LYS D 1 242 ? 9.463 1.898 -27.625 1.00 66.51 219 LYS D N 1
ATOM 8342 C CA . LYS D 1 242 ? 10.902 2.185 -27.769 1.00 66.90 219 LYS D CA 1
ATOM 8343 C C . LYS D 1 242 ? 11.661 1.081 -28.494 1.00 57.41 219 LYS D C 1
ATOM 8344 O O . LYS D 1 242 ? 12.549 1.355 -29.300 1.00 61.65 219 LYS D O 1
ATOM 8350 N N . ASN D 1 243 ? 11.302 -0.164 -28.208 1.00 51.62 220 ASN D N 1
ATOM 8351 C CA . ASN D 1 243 ? 11.874 -1.303 -28.912 1.00 61.35 220 ASN D CA 1
ATOM 8352 C C . ASN D 1 243 ? 11.070 -1.707 -30.149 1.00 66.39 220 ASN D C 1
ATOM 8353 O O . ASN D 1 243 ? 11.605 -1.788 -31.260 1.00 64.51 220 ASN D O 1
ATOM 8358 N N . ASN D 1 244 ? 9.780 -1.947 -29.944 1.00 51.76 221 ASN D N 1
ATOM 8359 C CA . ASN D 1 244 ? 8.962 -2.616 -30.936 1.00 50.28 221 ASN D CA 1
ATOM 8360 C C . ASN D 1 244 ? 7.910 -1.712 -31.580 1.00 55.14 221 ASN D C 1
ATOM 8361 O O . ASN D 1 244 ? 6.742 -1.712 -31.192 1.00 58.52 221 ASN D O 1
ATOM 8366 N N . ARG D 1 245 ? 8.345 -0.942 -32.572 1.00 52.58 222 ARG D N 1
ATOM 8367 C CA . ARG D 1 245 ? 7.447 -0.091 -33.341 1.00 50.55 222 ARG D CA 1
ATOM 8368 C C . ARG D 1 245 ? 6.224 -0.846 -33.827 1.00 48.52 222 ARG D C 1
ATOM 8369 O O . ARG D 1 245 ? 5.105 -0.543 -33.417 1.00 52.74 222 ARG D O 1
ATOM 8377 N N . GLU D 1 246 ? 6.442 -1.833 -34.691 1.00 53.79 223 GLU D N 1
ATOM 8378 C CA . GLU D 1 246 ? 5.341 -2.525 -35.360 1.00 56.55 223 GLU D CA 1
ATOM 8379 C C . GLU D 1 246 ? 4.416 -3.272 -34.398 1.00 54.77 223 GLU D C 1
ATOM 8380 O O . GLU D 1 246 ? 3.224 -3.416 -34.676 1.00 56.13 223 GLU D O 1
ATOM 8386 N N . MET D 1 247 ? 4.957 -3.750 -33.281 1.00 46.85 224 MET D N 1
ATOM 8387 C CA . MET D 1 247 ? 4.133 -4.365 -32.246 1.00 58.54 224 MET D CA 1
ATOM 8388 C C . MET D 1 247 ? 3.244 -3.317 -31.575 1.00 52.94 224 MET D C 1
ATOM 8389 O O . MET D 1 247 ? 2.071 -3.585 -31.276 1.00 45.40 224 MET D O 1
ATOM 8394 N N . ALA D 1 248 ? 3.805 -2.130 -31.337 1.00 47.19 225 ALA D N 1
ATOM 8395 C CA . ALA D 1 248 ? 3.051 -1.042 -30.725 1.00 42.96 225 ALA D CA 1
ATOM 8396 C C . ALA D 1 248 ? 1.893 -0.676 -31.632 1.00 46.30 225 ALA D C 1
ATOM 8397 O O . ALA D 1 248 ? 0.754 -0.533 -31.174 1.00 40.18 225 ALA D O 1
ATOM 8399 N N . LEU D 1 249 ? 2.194 -0.558 -32.927 1.00 41.23 226 LEU D N 1
ATOM 8400 C CA . LEU D 1 249 ? 1.189 -0.267 -33.944 1.00 37.08 226 LEU D CA 1
ATOM 8401 C C . LEU D 1 249 ? 0.148 -1.379 -34.022 1.00 38.06 226 LEU D C 1
ATOM 8402 O O . LEU D 1 249 ? -1.045 -1.104 -34.121 1.00 38.30 226 LEU D O 1
ATOM 8407 N N . LYS D 1 250 ? 0.598 -2.630 -33.973 1.00 44.43 227 LYS D N 1
ATOM 8408 C CA . LYS D 1 250 ? -0.318 -3.770 -33.956 1.00 47.64 227 LYS D CA 1
ATOM 8409 C C . LYS D 1 250 ? -1.292 -3.658 -32.789 1.00 41.87 227 LYS D C 1
ATOM 8410 O O . LYS D 1 250 ? -2.505 -3.792 -32.967 1.00 39.33 227 LYS D O 1
ATOM 8416 N N . ILE D 1 251 ? -0.757 -3.393 -31.602 1.00 33.12 228 ILE D N 1
ATOM 8417 C CA . ILE D 1 251 ? -1.589 -3.228 -30.415 1.00 42.16 228 ILE D CA 1
ATOM 8418 C C . ILE D 1 251 ? -2.519 -2.018 -30.564 1.00 46.46 228 ILE D C 1
ATOM 8419 O O . ILE D 1 251 ? -3.660 -2.051 -30.083 1.00 34.63 228 ILE D O 1
ATOM 8424 N N . GLU D 1 252 ? -2.037 -0.958 -31.224 1.00 39.68 229 GLU D N 1
ATOM 8425 C CA . GLU D 1 252 ? -2.878 0.206 -31.514 1.00 33.65 229 GLU D CA 1
ATOM 8426 C C . GLU D 1 252 ? -3.968 -0.166 -32.513 1.00 31.80 229 GLU D C 1
ATOM 8427 O O . GLU D 1 252 ? -5.152 0.047 -32.272 1.00 32.78 229 GLU D O 1
ATOM 8433 N N . LYS D 1 253 ? -3.566 -0.735 -33.639 1.00 40.41 230 LYS D N 1
ATOM 8434 C CA . LYS D 1 253 ? -4.504 -0.997 -34.718 1.00 40.07 230 LYS D CA 1
ATOM 8435 C C . LYS D 1 253 ? -5.488 -2.122 -34.371 1.00 39.95 230 LYS D C 1
ATOM 8436 O O . LYS D 1 253 ? -6.611 -2.118 -34.871 1.00 46.20 230 LYS D O 1
ATOM 8442 N N . ASN D 1 254 ? -5.096 -3.071 -33.518 1.00 34.03 231 ASN D N 1
ATOM 8443 C CA . ASN D 1 254 ? -5.943 -4.255 -33.291 1.00 48.25 231 ASN D CA 1
ATOM 8444 C C . ASN D 1 254 ? -6.729 -4.282 -31.970 1.00 47.16 231 ASN D C 1
ATOM 8445 O O . ASN D 1 254 ? -7.801 -4.888 -31.906 1.00 37.16 231 ASN D O 1
ATOM 8450 N N . ASP D 1 255 ? -6.197 -3.654 -30.922 1.00 36.83 232 ASP D N 1
ATOM 8451 C CA . ASP D 1 255 ? -6.815 -3.729 -29.602 1.00 38.42 232 ASP D CA 1
ATOM 8452 C C . ASP D 1 255 ? -7.385 -2.382 -29.164 1.00 38.51 232 ASP D C 1
ATOM 8453 O O . ASP D 1 255 ? -8.508 -2.315 -28.677 1.00 35.62 232 ASP D O 1
ATOM 8458 N N . VAL D 1 256 ? -6.607 -1.315 -29.329 1.00 35.68 233 VAL D N 1
ATOM 8459 C CA . VAL D 1 256 ? -6.999 -0.012 -28.819 1.00 26.10 233 VAL D CA 1
ATOM 8460 C C . VAL D 1 256 ? -8.066 0.643 -29.698 1.00 29.70 233 VAL D C 1
ATOM 8461 O O . VAL D 1 256 ? -9.112 1.074 -29.220 1.00 32.95 233 VAL D O 1
ATOM 8465 N N . ILE D 1 257 ? -7.806 0.708 -30.992 1.00 36.32 234 ILE D N 1
ATOM 8466 C CA . ILE D 1 257 ? -8.685 1.435 -31.889 1.00 40.38 234 ILE D CA 1
ATOM 8467 C C . ILE D 1 257 ? -10.098 0.830 -31.902 1.00 33.85 234 ILE D C 1
ATOM 8468 O O . ILE D 1 257 ? -11.090 1.563 -31.785 1.00 32.04 234 ILE D O 1
ATOM 8473 N N . PRO D 1 258 ? -10.201 -0.500 -32.028 1.00 26.41 235 PRO D N 1
ATOM 8474 C CA . PRO D 1 258 ? -11.524 -1.132 -31.954 1.00 26.63 235 PRO D CA 1
ATOM 8475 C C . PRO D 1 258 ? -12.231 -0.852 -30.649 1.00 28.05 235 PRO D C 1
ATOM 8476 O O . PRO D 1 258 ? -13.436 -0.590 -30.670 1.00 29.21 235 PRO D O 1
ATOM 8480 N N . LEU D 1 259 ? -11.498 -0.916 -29.535 1.00 25.44 236 LEU D N 1
ATOM 8481 C CA . LEU D 1 259 ? -12.081 -0.606 -28.237 1.00 22.31 236 LEU D CA 1
ATOM 8482 C C . LEU D 1 259 ? -12.615 0.826 -28.257 1.00 22.39 236 LEU D C 1
ATOM 8483 O O . LEU D 1 259 ? -13.756 1.056 -27.896 1.00 23.99 236 LEU D O 1
ATOM 8488 N N . MET D 1 260 ? -11.812 1.779 -28.721 1.00 31.70 237 MET D N 1
ATOM 8489 C CA . MET D 1 260 ? -12.278 3.163 -28.817 1.00 34.71 237 MET D CA 1
ATOM 8490 C C . MET D 1 260 ? -13.500 3.270 -29.739 1.00 27.64 237 MET D C 1
ATOM 8491 O O . MET D 1 260 ? -14.448 4.006 -29.448 1.00 22.73 237 MET D O 1
ATOM 8496 N N . LYS D 1 261 ? -13.494 2.530 -30.841 1.00 32.45 238 LYS D N 1
ATOM 8497 C CA . LYS D 1 261 ? -14.584 2.652 -31.807 1.00 32.77 238 LYS D CA 1
ATOM 8498 C C . LYS D 1 261 ? -15.874 2.188 -31.164 1.00 34.56 238 LYS D C 1
ATOM 8499 O O . LYS D 1 261 ? -16.939 2.735 -31.440 1.00 34.50 238 LYS D O 1
ATOM 8505 N N . LYS D 1 262 ? -15.770 1.199 -30.276 1.00 38.11 239 LYS D N 1
ATOM 8506 C CA . LYS D 1 262 ? -16.939 0.675 -29.568 1.00 33.74 239 LYS D CA 1
ATOM 8507 C C . LYS D 1 262 ? -17.435 1.661 -28.505 1.00 31.29 239 LYS D C 1
ATOM 8508 O O . LYS D 1 262 ? -18.639 1.850 -28.329 1.00 34.14 239 LYS D O 1
ATOM 8514 N N . LEU D 1 263 ? -16.501 2.298 -27.808 1.00 27.55 240 LEU D N 1
ATOM 8515 C CA . LEU D 1 263 ? -16.861 3.251 -26.763 1.00 31.20 240 LEU D CA 1
ATOM 8516 C C . LEU D 1 263 ? -17.534 4.485 -27.354 1.00 29.44 240 LEU D C 1
ATOM 8517 O O . LEU D 1 263 ? -18.390 5.092 -26.714 1.00 27.94 240 LEU D O 1
ATOM 8522 N N . GLY D 1 264 ? -17.161 4.816 -28.593 1.00 32.04 241 GLY D N 1
ATOM 8523 C CA . GLY D 1 264 ? -17.590 6.040 -29.242 1.00 32.87 241 GLY D CA 1
ATOM 8524 C C . GLY D 1 264 ? -19.020 6.000 -29.736 1.00 34.31 241 GLY D C 1
ATOM 8525 O O . GLY D 1 264 ? -19.618 7.041 -30.014 1.00 29.25 241 GLY D O 1
ATOM 8526 N N . LYS D 1 265 ? -19.574 4.799 -29.847 1.00 31.44 242 LYS D N 1
ATOM 8527 C CA . LYS D 1 265 ? -20.972 4.644 -30.232 1.00 34.34 242 LYS D CA 1
ATOM 8528 C C . LYS D 1 265 ? -21.915 5.281 -29.199 1.00 35.69 242 LYS D C 1
ATOM 8529 O O . LYS D 1 265 ? -23.083 5.555 -29.490 1.00 35.13 242 LYS D O 1
ATOM 8535 N N . TYR D 1 266 ? -21.386 5.541 -28.008 1.00 32.26 243 TYR D N 1
ATOM 8536 C CA . TYR D 1 266 ? -22.193 5.935 -26.861 1.00 31.47 243 TYR D CA 1
ATOM 8537 C C . TYR D 1 266 ? -21.909 7.334 -26.374 1.00 19.51 243 TYR D C 1
ATOM 8538 O O . TYR D 1 266 ? -20.786 7.818 -26.481 1.00 26.47 243 TYR D O 1
ATOM 8547 N N . GLN D 1 267 ? -22.950 7.964 -25.845 1.00 27.25 244 GLN D N 1
ATOM 8548 C CA . GLN D 1 267 ? -22.851 9.220 -25.099 1.00 31.24 244 GLN D CA 1
ATOM 8549 C C . GLN D 1 267 ? -21.692 9.145 -24.122 1.00 26.75 244 GLN D C 1
ATOM 8550 O O . GLN D 1 267 ? -21.702 8.300 -23.225 1.00 20.08 244 GLN D O 1
ATOM 8556 N N . PHE D 1 268 ? -20.699 10.019 -24.302 1.00 27.31 245 PHE D N 1
ATOM 8557 C CA . PHE D 1 268 ? -19.532 10.062 -23.424 1.00 25.03 245 PHE D CA 1
ATOM 8558 C C . PHE D 1 268 ? -19.942 10.583 -22.031 1.00 30.28 245 PHE D C 1
ATOM 8559 O O . PHE D 1 268 ? -20.727 11.530 -21.940 1.00 26.82 245 PHE D O 1
ATOM 8567 N N . PRO D 1 269 ? -19.424 9.969 -20.941 1.00 21.37 246 PRO D N 1
ATOM 8568 C CA . PRO D 1 269 ? -18.517 8.824 -20.778 1.00 30.84 246 PRO D CA 1
ATOM 8569 C C . PRO D 1 269 ? -19.178 7.530 -20.257 1.00 26.60 246 PRO D C 1
ATOM 8570 O O . PRO D 1 269 ? -18.479 6.626 -19.795 1.00 19.47 246 PRO D O 1
ATOM 8574 N N . ASN D 1 270 ? -20.497 7.447 -20.320 1.00 23.31 247 ASN D N 1
ATOM 8575 C CA . ASN D 1 270 ? -21.219 6.378 -19.636 1.00 25.80 247 ASN D CA 1
ATOM 8576 C C . ASN D 1 270 ? -20.785 4.974 -20.024 1.00 23.83 247 ASN D C 1
ATOM 8577 O O . ASN D 1 270 ? -20.889 4.072 -19.215 1.00 33.67 247 ASN D O 1
ATOM 8582 N N . ALA D 1 271 ? -20.280 4.786 -21.239 1.00 28.08 248 ALA D N 1
ATOM 8583 C CA . ALA D 1 271 ? -19.827 3.460 -21.666 1.00 27.14 248 ALA D CA 1
ATOM 8584 C C . ALA D 1 271 ? -18.562 3.012 -20.940 1.00 27.77 248 ALA D C 1
ATOM 8585 O O . ALA D 1 271 ? -18.326 1.818 -20.810 1.00 24.19 248 ALA D O 1
ATOM 8587 N N . TYR D 1 272 ? -17.735 3.960 -20.497 1.00 33.98 249 TYR D N 1
ATOM 8588 C CA . TYR D 1 272 ? -16.522 3.633 -19.720 1.00 32.59 249 TYR D CA 1
ATOM 8589 C C . TYR D 1 272 ? -16.894 3.059 -18.359 1.00 21.27 249 TYR D C 1
ATOM 8590 O O . TYR D 1 272 ? -16.272 2.125 -17.878 1.00 24.25 249 TYR D O 1
ATOM 8599 N N . TYR D 1 273 ? -17.915 3.655 -17.761 1.00 15.19 250 TYR D N 1
ATOM 8600 C CA . TYR D 1 273 ? -18.471 3.228 -16.491 1.00 27.45 250 TYR D CA 1
ATOM 8601 C C . TYR D 1 273 ? -19.064 1.832 -16.581 1.00 32.97 250 TYR D C 1
ATOM 8602 O O . TYR D 1 273 ? -18.708 0.963 -15.784 1.00 37.88 250 TYR D O 1
ATOM 8611 N N . GLU D 1 274 ? -19.931 1.605 -17.565 1.00 31.28 251 GLU D N 1
ATOM 8612 C CA . GLU D 1 274 ? -20.559 0.301 -17.742 1.00 40.47 251 GLU D CA 1
ATOM 8613 C C . GLU D 1 274 ? -19.518 -0.810 -17.979 1.00 34.09 251 GLU D C 1
ATOM 8614 O O . GLU D 1 274 ? -19.607 -1.901 -17.416 1.00 28.52 251 GLU D O 1
ATOM 8620 N N . TYR D 1 275 ? -18.516 -0.512 -18.793 1.00 34.52 252 TYR D N 1
ATOM 8621 C CA . TYR D 1 275 ? -17.461 -1.468 -19.088 1.00 33.63 252 TYR D CA 1
ATOM 8622 C C . TYR D 1 275 ? -16.745 -1.868 -17.813 1.00 35.90 252 TYR D C 1
ATOM 8623 O O . TYR D 1 275 ? -16.404 -3.041 -17.617 1.00 27.28 252 TYR D O 1
ATOM 8632 N N . PHE D 1 276 ? -16.512 -0.875 -16.955 1.00 30.59 253 PHE D N 1
ATOM 8633 C CA . PHE D 1 276 ? -15.797 -1.097 -15.714 1.00 32.57 253 PHE D CA 1
ATOM 8634 C C . PHE D 1 276 ? -16.672 -1.902 -14.776 1.00 37.91 253 PHE D C 1
ATOM 8635 O O . PHE D 1 276 ? -16.203 -2.840 -14.129 1.00 39.71 253 PHE D O 1
ATOM 8643 N N . TYR D 1 277 ? -17.944 -1.525 -14.713 1.00 28.80 254 TYR D N 1
ATOM 8644 C CA . TYR D 1 277 ? -18.888 -2.152 -13.806 1.00 31.68 254 TYR D CA 1
ATOM 8645 C C . TYR D 1 277 ? -19.045 -3.623 -14.145 1.00 35.43 254 TYR D C 1
ATOM 8646 O O . TYR D 1 277 ? -19.223 -4.454 -13.262 1.00 36.10 254 TYR D O 1
ATOM 8655 N N . LYS D 1 278 ? -18.975 -3.931 -15.433 1.00 36.28 255 LYS D N 1
ATOM 8656 C CA . LYS D 1 278 ? -19.186 -5.285 -15.920 1.00 39.25 255 LYS D CA 1
ATOM 8657 C C . LYS D 1 278 ? -17.929 -6.127 -15.771 1.00 41.01 255 LYS D C 1
ATOM 8658 O O . LYS D 1 278 ? -17.990 -7.290 -15.388 1.00 40.00 255 LYS D O 1
ATOM 8664 N N . LYS D 1 279 ? -16.787 -5.530 -16.083 1.00 44.59 256 LYS D N 1
ATOM 8665 C CA . LYS D 1 279 ? -15.520 -6.244 -16.042 1.00 45.77 256 LYS D CA 1
ATOM 8666 C C . LYS D 1 279 ? -15.194 -6.695 -14.624 1.00 39.58 256 LYS D C 1
ATOM 8667 O O . LYS D 1 279 ? -14.401 -7.612 -14.429 1.00 49.00 256 LYS D O 1
ATOM 8673 N N . ASN D 1 280 ? -15.818 -6.049 -13.646 1.00 32.78 257 ASN D N 1
ATOM 8674 C CA . ASN D 1 280 ? -15.500 -6.259 -12.244 1.00 29.86 257 ASN D CA 1
ATOM 8675 C C . ASN D 1 280 ? -16.692 -6.813 -11.477 1.00 39.38 257 ASN D C 1
ATOM 8676 O O . ASN D 1 280 ? -16.593 -7.103 -10.290 1.00 31.90 257 ASN D O 1
ATOM 8681 N N . ASN D 1 281 ? -17.810 -6.980 -12.175 1.00 43.43 258 ASN D N 1
ATOM 8682 C CA . ASN D 1 281 ? -19.058 -7.419 -11.555 1.00 42.14 258 ASN D CA 1
ATOM 8683 C C . ASN D 1 281 ? -19.451 -6.534 -10.372 1.00 26.77 258 ASN D C 1
ATOM 8684 O O . ASN D 1 281 ? -19.560 -6.989 -9.242 1.00 35.85 258 ASN D O 1
ATOM 8689 N N . ILE D 1 282 ? -19.678 -5.261 -10.665 1.00 38.27 259 ILE D N 1
ATOM 8690 C CA . ILE D 1 282 ? -20.081 -4.274 -9.673 1.00 34.68 259 ILE D CA 1
ATOM 8691 C C . ILE D 1 282 ? -21.449 -3.720 -10.058 1.00 43.41 259 ILE D C 1
ATOM 8692 O O . ILE D 1 282 ? -21.745 -3.582 -11.249 1.00 41.72 259 ILE D O 1
ATOM 8697 N N . ASN D 1 283 ? -22.295 -3.431 -9.071 1.00 34.95 260 ASN D N 1
ATOM 8698 C CA . ASN D 1 283 ? -23.548 -2.738 -9.352 1.00 39.90 260 ASN D CA 1
ATOM 8699 C C . ASN D 1 283 ? -23.323 -1.228 -9.301 1.00 44.26 260 ASN D C 1
ATOM 8700 O O . ASN D 1 283 ? -23.746 -0.533 -8.357 1.00 31.68 260 ASN D O 1
ATOM 8705 N N . GLY D 1 284 ? -22.633 -0.731 -10.324 1.00 37.29 261 GLY D N 1
ATOM 8706 C CA . GLY D 1 284 ? -22.323 0.677 -10.408 1.00 35.53 261 GLY D CA 1
ATOM 8707 C C . GLY D 1 284 ? -23.507 1.456 -10.941 1.00 30.40 261 GLY D C 1
ATOM 8708 O O . GLY D 1 284 ? -24.321 0.915 -11.689 1.00 31.17 261 GLY D O 1
ATOM 8709 N N . GLY D 1 285 ? -23.622 2.714 -10.535 1.00 26.76 262 GLY D N 1
ATOM 8710 C CA . GLY D 1 285 ? -24.722 3.548 -10.970 1.00 29.28 262 GLY D CA 1
ATOM 8711 C C . GLY D 1 285 ? -24.275 4.742 -11.786 1.00 30.33 262 GLY D C 1
ATOM 8712 O O . GLY D 1 285 ? -23.130 4.838 -12.215 1.00 30.40 262 GLY D O 1
ATOM 8713 N N . TYR D 1 286 ? -25.205 5.666 -11.981 1.00 33.07 263 TYR D N 1
ATOM 8714 C CA . TYR D 1 286 ? -25.030 6.774 -12.897 1.00 28.20 263 TYR D CA 1
ATOM 8715 C C . TYR D 1 286 ? -25.684 8.011 -12.308 1.00 27.53 263 TYR D C 1
ATOM 8716 O O . TYR D 1 286 ? -26.883 8.016 -12.051 1.00 23.02 263 TYR D O 1
ATOM 8725 N N . ARG D 1 287 ? -24.889 9.048 -12.067 1.00 27.98 264 ARG D N 1
ATOM 8726 C CA . ARG D 1 287 ? -25.432 10.342 -11.664 1.00 23.71 264 ARG D CA 1
ATOM 8727 C C . ARG D 1 287 ? -25.966 11.105 -12.888 1.00 26.24 264 ARG D C 1
ATOM 8728 O O . ARG D 1 287 ? -25.217 11.407 -13.801 1.00 25.96 264 ARG D O 1
ATOM 8736 N N . PRO D 1 288 ? -27.264 11.418 -12.917 1.00 21.13 265 PRO D N 1
ATOM 8737 C CA . PRO D 1 288 ? -27.685 12.292 -14.025 1.00 27.34 265 PRO D CA 1
ATOM 8738 C C . PRO D 1 288 ? -26.822 13.553 -14.106 1.00 25.24 265 PRO D C 1
ATOM 8739 O O . PRO D 1 288 ? -26.566 14.155 -13.056 1.00 23.21 265 PRO D O 1
ATOM 8743 N N . PRO D 1 289 ? -26.431 13.981 -15.323 1.00 19.46 266 PRO D N 1
ATOM 8744 C CA . PRO D 1 289 ? -26.936 13.583 -16.647 1.00 25.34 266 PRO D CA 1
ATOM 8745 C C . PRO D 1 289 ? -26.388 12.275 -17.258 1.00 28.60 266 PRO D C 1
ATOM 8746 O O . PRO D 1 289 ? -26.742 11.971 -18.409 1.00 21.15 266 PRO D O 1
ATOM 8750 N N . MET D 1 290 ? -25.560 11.533 -16.519 1.00 22.73 267 MET D N 1
ATOM 8751 C CA . MET D 1 290 ? -25.165 10.174 -16.902 1.00 21.98 267 MET D CA 1
ATOM 8752 C C . MET D 1 290 ? -26.371 9.229 -16.964 1.00 22.98 267 MET D C 1
ATOM 8753 O O . MET D 1 290 ? -27.352 9.414 -16.245 1.00 23.04 267 MET D O 1
ATOM 8758 N N . TYR D 1 291 ? -26.286 8.212 -17.817 1.00 18.48 268 TYR D N 1
ATOM 8759 C CA . TYR D 1 291 ? -27.239 7.119 -17.787 1.00 27.42 268 TYR D CA 1
ATOM 8760 C C . TYR D 1 291 ? -26.621 5.857 -18.398 1.00 32.30 268 TYR D C 1
ATOM 8761 O O . TYR D 1 291 ? -25.616 5.930 -19.111 1.00 22.37 268 TYR D O 1
ATOM 8770 N N . ARG D 1 292 ? -27.203 4.696 -18.093 1.00 34.35 269 ARG D N 1
ATOM 8771 C CA . ARG D 1 292 ? -26.688 3.426 -18.616 1.00 37.24 269 ARG D CA 1
ATOM 8772 C C . ARG D 1 292 ? -27.056 3.302 -20.091 1.00 28.86 269 ARG D C 1
ATOM 8773 O O . ARG D 1 292 ? -28.211 3.499 -20.452 1.00 19.63 269 ARG D O 1
ATOM 8781 N N . VAL D 1 293 ? -26.085 2.954 -20.931 1.00 24.62 270 VAL D N 1
ATOM 8782 C CA . VAL D 1 293 ? -26.261 3.071 -22.383 1.00 35.38 270 VAL D CA 1
ATOM 8783 C C . VAL D 1 293 ? -26.440 1.734 -23.091 1.00 42.92 270 VAL D C 1
ATOM 8784 O O . VAL D 1 293 ? -26.952 1.695 -24.208 1.00 43.19 270 VAL D O 1
ATOM 8788 N N . GLY D 1 294 ? -25.999 0.650 -22.456 1.00 44.58 271 GLY D N 1
ATOM 8789 C CA . GLY D 1 294 ? -26.184 -0.686 -22.996 1.00 40.78 271 GLY D CA 1
ATOM 8790 C C . GLY D 1 294 ? -25.064 -1.155 -23.901 1.00 44.82 271 GLY D C 1
ATOM 8791 O O . GLY D 1 294 ? -25.312 -1.621 -25.014 1.00 53.44 271 GLY D O 1
ATOM 8792 N N . ILE D 1 295 ? -23.829 -1.039 -23.422 1.00 48.79 272 ILE D N 1
ATOM 8793 C CA . ILE D 1 295 ? -22.662 -1.509 -24.168 1.00 47.89 272 ILE D CA 1
ATOM 8794 C C . ILE D 1 295 ? -22.349 -2.965 -23.815 1.00 53.32 272 ILE D C 1
ATOM 8795 O O . ILE D 1 295 ? -22.715 -3.442 -22.743 1.00 54.62 272 ILE D O 1
ATOM 8800 N N . GLU D 1 296 ? -21.678 -3.661 -24.727 1.00 58.10 273 GLU D N 1
ATOM 8801 C CA . GLU D 1 296 ? -21.316 -5.060 -24.545 1.00 50.25 273 GLU D CA 1
ATOM 8802 C C . GLU D 1 296 ? -19.797 -5.249 -24.559 1.00 49.49 273 GLU D C 1
ATOM 8803 O O . GLU D 1 296 ? -19.059 -4.424 -25.094 1.00 45.90 273 GLU D O 1
ATOM 8809 N N . ILE D 1 297 ? -19.342 -6.354 -23.976 1.00 59.71 274 ILE D N 1
ATOM 8810 C CA . ILE D 1 297 ? -17.933 -6.739 -24.019 1.00 54.09 274 ILE D CA 1
ATOM 8811 C C . ILE D 1 297 ? -17.759 -7.930 -24.948 1.00 51.33 274 ILE D C 1
ATOM 8812 O O . ILE D 1 297 ? -18.741 -8.522 -25.395 1.00 56.31 274 ILE D O 1
#

Nearest PDB structures (foldseek):
  4uxd-assembly1_D  TM=1.004E+00  e=3.181E-56  Picrophilus oshimae
  6p90-assembly1_B  TM=9.451E-01  e=8.284E-21  Pseudomonas aeruginosa
  3a5f-assembly1_A  TM=9.234E-01  e=2.799E-21  Clostridium botulinum A str. ATCC 19397
  3flu-assembly1_B  TM=9.470E-01  e=5.052E-20  Neisseria meningitidis serogroup B
  3qze-assembly2_D  TM=9.439E-01  e=6.430E-20  Pseudomonas aeruginosa

CATH classification: 3.20.20.70

Sequence (1096 aa):
MYKGIVCPMITPLDAHGNIDYNATNILIKYLEGINVDYLFPMGSTGVFPYFTLKERKDFLKFVRENSKKPIMAGVGSSSINEVNELMKFSMDIGIEAAVLMPPYYIKLNQEAIYHYYKEILSSNDMDLLIYNIPQFTNKIDPETVKNLKSEFSSVKGVKDSSADIRGFMEMLSLSDDDFAVFQGQDDLLFTSLELGASGGVCGTTNFSDGIVRLYHEYKNNREMALKIEKNDVIPLMKKLGKYQFPNAYYEYFYKKNNINGGYRPPMYRVGIEIMYKGIVCPMITPLDAHGNIDYNATNILIKYLEGINVDYLFPMGSTGVFPYFTLKERKDFLKFVRENSKKPIMAGVGSSSINEVNELMKFSMDIGIEAAVLMPPYYIKLNQEAIYHHYYKEILSSNDMDLLIYNIPQFTNKIDPETVKNLKSEFSSVKGVKDSSADIRGFMEMLSLSDDDFAVFQGQDDLLFTSLELGASGGVCGTTNFSDGIVRLYHEYKNNREMALKIEKNDVIPLMKKLGKYQFPNAYYEYFYKKNNINGGYRPPMYRVGIEIMYKGIVCPMITPLDAHGNIDYNATNILIKYLEGINVDYLFPMGSTGVFPYFTLKERKDFLKFVRENSKKPIMAGVGSSSINEVNELMKFSMDIGIEAAVLMPPYYIKLNQEAIYHYYKEILSSNDMDLLIYNIPQFTNKIDPETVKNLKSEFSSVKGVKDSSADIRGFMEMLSLSDDDFAVFQGQDDLLFTSLELGASGGVCGTTNFSDGIVRLYHEYKNNREMALKIEKNDVIPLMKKLGKYQFPNAYYEYFYKKNNINGGYRPPMYRVGIEIMYKGIVCPMITPLDAHGNIDYNATNILIKYLEGINVDYLFPMGSTGVFPYFTLKERKDFLKFVRENSKKPIMAGVGSSSINEVNELMKFSMDIGIEAAVLMPPYYIKLNQEAIYHHYYKEILSSNDMDLLIYNIPQFTNKIDPETVKNLKSEFSSVKGVKDSSADIRGFMEMLSLSDDDFAVFQGQDDLLFTSLELGASGGVCGTTNFSDGIVRLYHEYKNNREMALKIEKNDVIPLMKKLGKYQFPNAYYEYFYKKNNINGGYRPPMYRVGIEI

Organism: Picrophilus torridus (strain ATCC 700027 / DSM 9790 / JCM 10055 / NBRC 100828 / KAW 2/3) (NCBI:txid1122961)

GO terms:
  GO:0008674 2-dehydro-3-deoxy-6-phosphogalactonate aldolase activity (F, IDA)
  GO:0008675 2-dehydro-3-deoxy-phosphogluconate aldolase activity (F, IDA)
  GO:0016832 aldehyde-lyase activity (F, IDA)
  GO:0006007 glucose catabolic process (P, IDA)

Solvent-accessible surface area: 38301 Å² total; per-residue (Å²): 150,28,88,2,0,0,0,10,0,0,0,0,0,44,69,153,4,65,20,31,73,111,1,0,37,67,0,0,112,42,0,57,65,30,70,0,43,21,0,2,0,0,0,4,10,0,0,0,15,2,7,16,24,132,32,9,46,76,0,1,91,40,0,38,119,49,10,202,42,42,0,0,0,1,0,0,4,3,0,9,49,21,0,43,51,0,0,124,47,0,94,106,48,45,6,77,0,0,0,0,2,0,0,14,16,0,116,4,64,43,99,0,0,43,50,0,0,75,75,0,10,78,75,17,128,15,40,2,0,0,15,9,9,53,87,32,12,9,101,3,40,33,92,9,0,98,68,0,55,103,81,31,100,12,4,44,0,0,1,4,10,25,18,68,1,88,18,1,27,84,3,19,92,14,46,67,112,100,3,7,0,0,2,13,26,3,13,1,0,4,5,0,15,22,12,47,11,23,0,0,11,0,6,2,0,1,8,26,55,3,1,10,94,0,26,85,55,48,120,135,57,106,126,50,0,34,99,1,3,102,90,53,4,54,56,24,28,134,112,6,60,141,79,28,65,2,1,1,14,0,5,32,0,8,100,99,45,137,33,125,16,6,37,4,24,0,5,25,149,38,25,9,143,97,155,20,122,1,0,0,0,10,0,0,0,0,1,44,66,160,3,68,20,28,76,110,1,0,49,57,0,0,105,46,0,58,66,24,84,0,44,21,0,3,0,0,0,4,11,0,0,0,15,2,7,16,26,129,34,7,49,74,0,1,92,41,0,34,121,45,5,171,45,42,0,0,0,0,0,0,5,2,1,11,43,20,0,44,62,0,2,130,40,0,88,94,51,41,6,70,0,0,0,0,1,0,0,13,12,1,116,4,61,44,87,0,0,48,62,0,0,72,80,0,11,72,73,26,110,18,37,2,0,0,11,10,10,50,88,32,12,11,103,2,41,30,100,10,0,97,66,0,55,99,79,29,101,18,4,28,0,0,3,3,12,25,20,75,1,76,21,2,30,83,5,18,91,22,48,69,145,64,2,7,0,0,3,15,26,3,16,2,0,7,7,0,16,20,9,50,10,19,0,0,9,0,5,2,0,0,8,29,57,4,0,10,104,0,14,87,72,27,135,138,49,117,125,96,0,38,133,15,2,87,83,55,3,13,56,27,27,110,68,6,60,160,61,27,62,2,1,1,18,0,5,34,0,11,97,106,40,139,28,128,16,5,34,5,7,0,3,42,168,30,45,2,125,142,174,20,131,1,0,0,0,10,0,0,0,0,0,51,66,165,0,64,21,26,73,118,1,0,48,72,0,0,126,42,0,51,64,35,73,0,39,22,0,2,0,0,0,6,10,0,0,0,14,2,6,14,41,134,32,9,53,80,0,1,89,37,0,37,124,49,12,197,46,42,1,0,0,1,0,0,5,3,1,15,55,20,0,43,72,0,0,112,40,0,68,111,41,41,6,74,0,0,0,0,1,0,1,14,14,0,121,5,60,42,102,0,0,58,49,0,0,66,67,0,7,71,66,17,114,14,35,1,0,0,16,10,8,50,92,33,11,13,109,2,42,31,93,10,0,95,67,0,50,99,78,28,95,18,4,30,0,0,1,3,8,21,20,76,2,81,21,2,17,72,5,17,88,16,51,78,146,71,3,8,0,0,2,13,26,3,10,1,0,5,6,0,16,27,28,45,13,24,0,0,11,0,6,2,0,1,5,28,46,4,1,8,101,0,41,72,59,25,134,129,65,85,130,75,0,29,130,10,3,98,90,58,3,42,61,26,24,114,67,5,64,139,64,24,60,1,1,1,17,0,9,28,0,10,78,90,37,135,40,131,8,1,25,4,20,0,7,30,145,34,44,0,128,107,177,36,78,2,0,0,0,11,0,0,0,0,0,50,64,163,3,68,21,26,74,102,0,0,44,57,0,0,117,46,0,58,65,27,74,0,44,21,0,3,0,0,0,6,10,0,0,0,15,2,6,22,32,141,31,9,53,77,0,0,102,43,0,35,120,42,1,184,43,43,1,0,0,1,0,0,5,3,0,15,54,23,0,35,63,0,0,116,44,0,94,104,50,45,7,74,0,0,0,0,1,0,0,13,12,1,114,3,62,38,90,0,0,54,56,0,0,74,72,0,6,79,71,23,108,11,43,0,0,0,14,9,10,53,89,29,12,15,103,2,41,24,104,10,0,109,69,0,58,101,89,22,95,17,4,40,0,0,0,2,6,21,15,70,1,87,21,2,33,96,3,19,89,11,48,78,140,85,3,7,0,0,3,12,24,3,15,1,0,6,3,0,12,20,35,46,12,15,0,0,8,0,6,3,0,1,6,30,57,5,1,9,99,0,39,104,51,26,175,142,70,73,101,73,0,11,106,4,1,103,82,61,4,42,60,21,27,138,69,6,61,157,55,26,61,2,1,2,17,0,6,25,1,12,82,100,44,140,34,121,13,6,34,4,15,1,3,30,148,31,26,0,117,114

Radius of gyration: 30.94 Å; Cα contacts (8 Å, |Δi|>4): 2278; chains: 4; bounding box: 71×63×77 Å

InterPro domains:
  IPR002220 DapA-like [PF00701] (1-240)
  IPR002220 DapA-like [PIRSF001365] (1-259)
  IPR002220 DapA-like [PR00146] (27-48)
  IPR002220 DapA-like [PR00146] (61-79)
  IPR002220 DapA-like [PR00146] (93-109)
  IPR002220 DapA-like [PR00146] (118-135)
  IPR002220 DapA-like [PTHR12128] (1-245)
  IPR002220 DapA-like [SM01130] (1-263)
  IPR013785 Aldolase-type TIM barrel [G3DSA:3.20.20.70] (1-266)
  IPR020625 Schiff base-forming aldolase, active site [PS00666] (123-153)

Foldseek 3Di:
DDFFEEEADAQFFAAVRAGDLVLVLVLLVLLVVLPGQEYEYQDVLNVNVLDDLVSLLVVLLSSLVRDPRAYAYEQEDLDLVSSLVSQVSNVVSDRQEYEYEFHADDEDDQVVRLVSVVVNLVRHQGAYEYEADVVGGHGHALVSVLVVVVVHLSHQEYEYAPPDVVRLLSRVVSDDDRYAYEYADQLCQLVCVVSPHSGYHYNCSSQDSLRNCLVVCCPPHVVVSVVSSVPPVVVVSVQCVVDDPPQSSNVSNCVRVVHNTADDPVRHHDDGDD/DDFFEEAAAAQFFAAVAAGDLVLVLVLLVLLVVLPGQEYEYLDVQNVNVLDDLVSLLVVLLSSLVRDPRAYEYEQEELDLVSSLVSQVSCVVSPHQEYEYEFHADDADDQVVSLVSVVVSLVRHDHAYEYEADVVGGHGHALVSVLVCVVVHVSHQEYEYAPPDPVRLLSRCVSDDPRYAYEYAQLLCFLVSVVSPHRYYHYNCSSPDSLRVVLVVCCVPPNVVSVVSSVPPVVVVVVQCVVDDPPQVSNVNSCVRVVHNTHADPVRHHDDGDD/DDFFEEAADAQFAAAVRAGDLVLVLVLVVLCVVLPGQEYEYQDVNNVNVLDDLVSLLVVLLSSLVRDDRAYEYEQEDLDLVSSLVSQVSCVVSPHQEYEYEFHADDADDQVVSLVSVCVNLVNHQHQYEYEADVVGGHGHALVSVLVVVVVHLSDQEYEYAPPPPVRLLSSCVSDDPRYAYEYADLLCQLVVVVSPHSGYHYNLSSQDSLRVVLGVCCPPHSVVSVCSSVPPVVVVVVLCVVDDPPQSSNVRSCVRVVHNTHHDPVHDHDDGDD/DPFFEEAAAAQFAFAVAAGDLVLVLVLLVLLVVLDGQEYEYLDVQNVNVLDDLVSLLVVLLSSVVRDVHAYAYEQEELDLVSSLVSQVSCVVRDHQEYEYEFHADDEDDQVVSLVSLVVSQVSDQGQYEYEADVVGGHGHQLVSVLVSVVVHLSHQEYEYAPPPVVSLLSRCVSDDPRYAYEYADLLCFLVVVVSPHRAYHYHCSSPDSLRNCLRVCPVPHSVVSVCSSVPPVVVVVVQCVVDDPPQSSNVNNCVSVVHNTHHDPVHHHDDGDD